Protein AF-A0A0G2DYS6-F1 (afdb_monomer_lite)

Foldseek 3Di:
DVQLLVVLVLCCVPPVVVSVVSVVVVVVCLVPDAAEAEQCLVLQDQVFKDKFFDDDKDFAPLPPCLLVLLLLLLVLLQVLLVVCVVVPDPQKDWAQPQFLRTQIAGNDLVVSLVSLLVSLVVVLVVSRPPDDCPPPDPLLSVLLSCLLAALDDDPVSVVSVCVVPVPHSCVVVSVSSSCVHNVVLVSCLRVVDDEQAQWADDVVVALWIAGAPGRNAGDPDGHDPDLSNRSNRSLVRQLVVFDDLVLLVVLVVVLVVDPCSFVLQQLLVVSFVPQPDNTPVPDDPVPVPCCVPGPCVGSSSRSSSSSSSCSPPHSVPPNIDGPDMDMDGSLVNLPGPDHYHYDRPDDPCVVVHDPSDDDDDDPVCPCVVVVLVVLCVDPVNPDDDDQADPVRHHDALLSVLLVQCPDPPHAQEEQALQQSHRPAFQLRSQVSSCVSRVQAAWEWGAHNVRFIWIAGPVRDIDGCVVDPCLVVCVRYRYYHHNNSLAPDADPHDLPHHYDYDRHPPRDPVSSSSNVCSSVPSPDPDDDDDWDDDPCVVPPDPDDDDPDDCCLPPPVNCVDPVSVVVVVVVVVVVPDDDDDPPPPPPDPDDDGDDDDDDDDDDDPDDDDDDDDDADVQVVVCQQPVDGPPPDDPPPPDDPDPDDDAQFKWKWFQDPVRDIDIDGDDPVNCVVCQVVQQALSTDQRIKMATAHAAADPPPPDDCLQSPPDIGGHDPDDDDPPDPDPGDDLLVSLVSNQSNPHPDDPDPVSVVSNCLQQQFDDDDDFDPPPDFDADPRRHGAPVSCVVRVGVGPHPDRDGCVVVTPDPDDD

Structure (mmCIF, N/CA/C/O backbone):
data_AF-A0A0G2DYS6-F1
#
_entry.id   AF-A0A0G2DYS6-F1
#
loop_
_atom_site.group_PDB
_atom_site.id
_atom_site.type_symbol
_atom_site.label_atom_id
_atom_site.label_alt_id
_atom_site.label_comp_id
_atom_site.label_asym_id
_atom_site.label_entity_id
_atom_site.label_seq_id
_atom_site.pdbx_PDB_ins_code
_atom_site.Cartn_x
_atom_site.Cartn_y
_atom_site.Cartn_z
_atom_site.occupancy
_atom_site.B_iso_or_equiv
_atom_site.auth_seq_id
_atom_site.auth_comp_id
_atom_site.auth_asym_id
_atom_site.auth_atom_id
_atom_site.pdbx_PDB_model_num
ATOM 1 N N . MET A 1 1 ? 25.347 -8.235 6.505 1.00 68.31 1 MET A N 1
ATOM 2 C CA . MET A 1 1 ? 26.280 -7.120 6.808 1.00 68.31 1 MET A CA 1
ATOM 3 C C . MET A 1 1 ? 25.607 -5.948 7.532 1.00 68.31 1 MET A C 1
ATOM 5 O O . MET A 1 1 ? 25.981 -5.668 8.659 1.00 68.31 1 MET A O 1
ATOM 9 N N . MET A 1 2 ? 24.584 -5.293 6.968 1.00 75.88 2 MET A N 1
ATOM 10 C CA . MET A 1 2 ? 23.946 -4.118 7.600 1.00 75.88 2 MET A CA 1
ATOM 11 C C . MET A 1 2 ? 23.399 -4.368 9.024 1.00 75.88 2 MET A C 1
ATOM 13 O O . MET A 1 2 ? 23.606 -3.550 9.916 1.00 75.88 2 MET A O 1
ATOM 17 N N . SER A 1 3 ? 22.775 -5.526 9.276 1.00 76.38 3 SER A N 1
ATOM 18 C CA . SER A 1 3 ? 22.316 -5.916 10.626 1.00 76.38 3 SER A CA 1
ATOM 19 C C . SER A 1 3 ? 23.468 -6.003 11.639 1.00 76.38 3 SER A C 1
ATOM 21 O O . SER A 1 3 ? 23.352 -5.498 12.754 1.00 76.38 3 SER A O 1
ATOM 23 N N . PHE A 1 4 ? 24.615 -6.553 11.222 1.00 78.88 4 PHE A N 1
ATOM 24 C CA . PHE A 1 4 ? 25.814 -6.679 12.055 1.00 78.88 4 PHE A CA 1
ATOM 25 C C . PHE A 1 4 ? 26.341 -5.310 12.515 1.00 78.88 4 PHE A C 1
ATOM 27 O O . PHE A 1 4 ? 26.707 -5.143 13.678 1.00 78.88 4 PHE A O 1
ATOM 34 N N . ARG A 1 5 ? 26.277 -4.294 11.645 1.00 81.00 5 ARG A N 1
ATOM 35 C CA . ARG A 1 5 ? 26.632 -2.908 11.996 1.00 81.00 5 ARG A CA 1
ATOM 36 C C . ARG A 1 5 ? 25.739 -2.326 13.075 1.00 81.00 5 ARG A C 1
ATOM 38 O O . ARG A 1 5 ? 26.222 -1.718 14.032 1.00 81.00 5 ARG A O 1
ATOM 45 N N . LEU A 1 6 ? 24.427 -2.490 12.911 1.00 83.19 6 LEU A N 1
ATOM 46 C CA . LEU A 1 6 ? 23.452 -1.983 13.873 1.00 83.19 6 LEU A CA 1
ATOM 47 C C . LEU A 1 6 ? 23.607 -2.682 15.228 1.00 83.19 6 LEU A C 1
ATOM 49 O O . LEU A 1 6 ? 23.590 -2.008 16.257 1.00 83.19 6 LEU A O 1
ATOM 53 N N . MET A 1 7 ? 23.875 -3.990 15.222 1.00 83.69 7 MET A N 1
ATOM 54 C CA . MET A 1 7 ? 24.213 -4.753 16.424 1.00 83.69 7 MET A CA 1
ATOM 55 C C . MET A 1 7 ? 25.475 -4.206 17.110 1.00 83.69 7 MET A C 1
ATOM 57 O O . MET A 1 7 ? 25.460 -3.976 18.317 1.00 83.69 7 MET A O 1
ATOM 61 N N . GLY A 1 8 ? 26.551 -3.923 16.365 1.00 85.62 8 GLY A N 1
ATOM 62 C CA . GLY A 1 8 ? 27.767 -3.315 16.923 1.00 85.62 8 GLY A CA 1
ATOM 63 C C . GLY A 1 8 ? 27.490 -1.996 17.654 1.00 85.62 8 GLY A C 1
ATOM 64 O O . GLY A 1 8 ? 27.990 -1.779 18.760 1.00 85.62 8 GLY A O 1
ATOM 65 N N . ARG A 1 9 ? 26.615 -1.151 17.092 1.00 85.62 9 ARG A N 1
ATOM 66 C CA . ARG A 1 9 ? 26.176 0.107 17.722 1.00 85.62 9 ARG A CA 1
ATOM 67 C C . ARG A 1 9 ? 25.329 -0.115 18.972 1.00 85.62 9 ARG A C 1
ATOM 69 O O . ARG A 1 9 ? 25.495 0.613 19.947 1.00 85.62 9 ARG A O 1
ATOM 76 N N . GLU A 1 10 ? 24.435 -1.101 18.974 1.00 84.38 10 GLU A N 1
ATOM 77 C CA . GLU A 1 10 ? 23.659 -1.454 20.168 1.00 84.38 10 GLU A CA 1
ATOM 78 C C . GLU A 1 10 ? 24.576 -1.924 21.309 1.00 84.38 10 GLU A C 1
ATOM 80 O O . GLU A 1 10 ? 24.430 -1.482 22.455 1.00 84.38 10 GLU A O 1
ATOM 85 N N . LEU A 1 11 ? 25.563 -2.770 20.994 1.00 85.25 11 LEU A N 1
ATOM 86 C CA . LEU A 1 11 ? 26.497 -3.325 21.972 1.00 85.25 11 LEU A CA 1
ATOM 87 C C . LEU A 1 11 ? 27.320 -2.251 22.692 1.00 85.25 11 LEU A C 1
ATOM 89 O O . LEU A 1 11 ? 27.754 -2.503 23.814 1.00 85.25 11 LEU A O 1
ATOM 93 N N . LEU A 1 12 ? 27.496 -1.049 22.131 1.00 85.75 12 LEU A N 1
ATOM 94 C CA . LEU A 1 12 ? 28.165 0.059 22.831 1.00 85.75 12 LEU A CA 1
ATOM 95 C C . LEU A 1 12 ? 27.493 0.388 24.169 1.00 85.75 12 LEU A C 1
ATOM 97 O O . LEU A 1 12 ? 28.169 0.784 25.117 1.00 85.75 12 LEU A O 1
ATOM 101 N N . ARG A 1 13 ? 26.172 0.192 24.267 1.00 83.31 13 ARG A N 1
ATOM 102 C CA . ARG A 1 13 ? 25.410 0.446 25.496 1.00 83.31 13 ARG A CA 1
ATOM 103 C C . ARG A 1 13 ? 25.530 -0.670 26.527 1.00 83.31 13 ARG A C 1
ATOM 105 O O . ARG A 1 13 ? 25.413 -0.393 27.715 1.00 83.31 13 ARG A O 1
ATOM 112 N N . THR A 1 14 ? 25.688 -1.919 26.091 1.00 84.06 14 THR A N 1
ATOM 113 C CA . THR A 1 14 ? 25.540 -3.099 26.962 1.00 84.06 14 THR A CA 1
ATOM 114 C C . THR A 1 14 ? 26.846 -3.863 27.178 1.00 84.06 14 THR A C 1
ATOM 116 O O . THR A 1 14 ? 27.089 -4.358 28.277 1.00 84.06 14 THR A O 1
ATOM 119 N N . LYS A 1 15 ? 27.698 -3.966 26.151 1.00 89.38 15 LYS A N 1
ATOM 120 C CA . LYS A 1 15 ? 28.950 -4.739 26.124 1.00 89.38 15 LYS A CA 1
ATOM 121 C C . LYS A 1 15 ? 30.032 -3.996 25.313 1.00 89.38 15 LYS A C 1
ATOM 123 O O . LYS A 1 15 ? 30.414 -4.461 24.237 1.00 89.38 15 LYS A O 1
ATOM 128 N N . PRO A 1 16 ? 30.588 -2.880 25.820 1.00 89.75 16 PRO A N 1
ATOM 129 C CA . PRO A 1 16 ? 31.461 -1.995 25.043 1.00 89.75 16 PRO A CA 1
ATOM 130 C C . PRO A 1 16 ? 32.720 -2.686 24.500 1.00 89.75 16 PRO A C 1
ATOM 132 O O . PRO A 1 16 ? 33.129 -2.419 23.378 1.00 89.75 16 PRO A O 1
ATOM 135 N N . GLN A 1 17 ? 33.315 -3.628 25.241 1.00 88.06 17 GLN A N 1
ATOM 136 C CA . GLN A 1 17 ? 34.485 -4.377 24.755 1.00 88.06 17 GLN A CA 1
ATOM 137 C C . GLN A 1 17 ? 34.167 -5.259 23.537 1.00 88.06 17 GLN A C 1
ATOM 139 O O . GLN A 1 17 ? 34.982 -5.368 22.625 1.00 88.06 17 GLN A O 1
ATOM 144 N N . LEU A 1 18 ? 32.988 -5.892 23.514 1.00 87.19 18 LEU A N 1
ATOM 145 C CA . LEU A 1 18 ? 32.541 -6.684 22.366 1.00 87.19 18 LEU A CA 1
ATOM 146 C C . LEU A 1 18 ? 32.125 -5.775 21.206 1.00 87.19 18 LEU A C 1
ATOM 148 O O . LEU A 1 18 ? 32.387 -6.109 20.054 1.00 87.19 18 LEU A O 1
ATOM 152 N N . ALA A 1 19 ? 31.527 -4.621 21.513 1.00 89.56 19 ALA A N 1
ATOM 153 C CA . ALA A 1 19 ? 31.180 -3.606 20.526 1.00 89.56 19 ALA A CA 1
ATOM 154 C C . ALA A 1 19 ? 32.411 -3.167 19.726 1.00 89.56 19 ALA A C 1
ATOM 156 O O . ALA A 1 19 ? 32.375 -3.233 18.503 1.00 89.56 19 ALA A O 1
ATOM 157 N N . TRP A 1 20 ? 33.522 -2.842 20.400 1.00 89.50 20 TRP A N 1
ATOM 158 C CA . TRP A 1 20 ? 34.775 -2.478 19.729 1.00 89.50 20 TRP A CA 1
ATOM 159 C C . TRP A 1 20 ? 35.275 -3.576 18.791 1.00 89.50 20 TRP A C 1
ATOM 161 O O . TRP A 1 20 ? 35.501 -3.300 17.622 1.00 89.50 20 TRP A O 1
ATOM 171 N N . LYS A 1 21 ? 35.314 -4.840 19.238 1.00 88.50 21 LYS A N 1
ATOM 172 C CA . LYS A 1 21 ? 35.693 -5.970 18.365 1.00 88.50 21 LYS A CA 1
ATOM 173 C C . LYS A 1 21 ? 34.770 -6.128 17.151 1.00 88.50 21 LYS A C 1
ATOM 175 O O . LYS A 1 21 ? 35.225 -6.471 16.067 1.00 88.50 21 LYS A O 1
ATOM 180 N N . THR A 1 22 ? 33.472 -5.902 17.345 1.00 86.62 22 THR A N 1
ATOM 181 C CA . THR A 1 22 ? 32.457 -5.979 16.281 1.00 86.62 22 THR A CA 1
ATOM 182 C C . THR A 1 22 ? 32.663 -4.854 15.265 1.00 86.62 22 THR A C 1
ATOM 184 O O . THR A 1 22 ? 32.608 -5.091 14.064 1.00 86.62 22 THR A O 1
ATOM 187 N N . MET A 1 23 ? 32.949 -3.641 15.741 1.00 86.81 23 MET A N 1
ATOM 188 C CA . MET A 1 23 ? 33.232 -2.472 14.906 1.00 86.81 23 MET A CA 1
ATOM 189 C C . MET A 1 23 ? 34.571 -2.597 14.170 1.00 86.81 23 MET A C 1
ATOM 191 O O . MET A 1 23 ? 34.642 -2.233 13.002 1.00 86.81 23 MET A O 1
ATOM 195 N N . ASP A 1 24 ? 35.600 -3.162 14.806 1.00 89.06 24 ASP A N 1
ATOM 196 C CA . ASP A 1 24 ? 36.885 -3.457 14.163 1.00 89.06 24 ASP A CA 1
ATOM 197 C C . ASP A 1 24 ? 36.713 -4.480 13.032 1.00 89.06 24 ASP A C 1
ATOM 199 O O . ASP A 1 24 ? 37.289 -4.316 11.957 1.00 89.06 24 ASP A O 1
ATOM 203 N N . LEU A 1 25 ? 35.885 -5.513 13.241 1.00 86.62 25 LEU A N 1
ATOM 204 C CA . LEU A 1 25 ? 35.564 -6.486 12.198 1.00 86.62 25 LEU A CA 1
ATOM 205 C C . LEU A 1 25 ? 34.774 -5.852 11.045 1.00 86.62 25 LEU A C 1
ATOM 207 O O . LEU A 1 25 ? 35.081 -6.127 9.891 1.00 86.62 25 LEU A O 1
ATOM 211 N N . ASP A 1 26 ? 33.790 -4.996 11.333 1.00 83.38 26 ASP A N 1
ATOM 212 C CA . ASP A 1 26 ? 33.047 -4.258 10.300 1.00 83.38 26 ASP A CA 1
ATOM 213 C C . ASP A 1 26 ? 33.974 -3.344 9.485 1.00 83.38 26 ASP A C 1
ATOM 215 O O . ASP A 1 26 ? 33.937 -3.370 8.258 1.00 83.38 26 ASP A O 1
ATOM 219 N N . ALA A 1 27 ? 34.881 -2.619 10.146 1.00 85.12 27 ALA A N 1
ATOM 220 C CA . ALA A 1 27 ? 35.887 -1.793 9.481 1.00 85.12 27 ALA A CA 1
ATOM 221 C C . ALA A 1 27 ? 36.865 -2.630 8.639 1.00 85.12 27 ALA A C 1
ATOM 223 O O . ALA A 1 27 ? 37.262 -2.213 7.550 1.00 85.12 27 ALA A O 1
ATOM 224 N N . TRP A 1 28 ? 37.247 -3.818 9.116 1.00 85.56 28 TRP A N 1
ATOM 225 C CA . TRP A 1 28 ? 38.083 -4.747 8.359 1.00 85.56 28 TRP A CA 1
ATOM 226 C C . TRP A 1 28 ? 37.359 -5.291 7.125 1.00 85.56 28 TRP A C 1
ATOM 228 O O . TRP A 1 28 ? 37.943 -5.292 6.041 1.00 85.56 28 TRP A O 1
ATOM 238 N N . LEU A 1 29 ? 36.093 -5.701 7.255 1.00 82.31 29 LEU A N 1
ATOM 239 C CA . LEU A 1 29 ? 35.257 -6.115 6.123 1.00 82.31 29 LEU A CA 1
ATOM 240 C C . LEU A 1 29 ? 35.132 -4.974 5.110 1.00 82.31 29 LEU A C 1
ATOM 242 O O . LEU A 1 29 ? 35.345 -5.184 3.921 1.00 82.31 29 LEU A O 1
ATOM 246 N N . ASP A 1 30 ? 34.902 -3.749 5.574 1.00 78.50 30 ASP A N 1
ATOM 247 C CA . ASP A 1 30 ? 34.817 -2.576 4.705 1.00 78.50 30 ASP A CA 1
ATOM 248 C C . ASP A 1 30 ? 36.129 -2.223 4.015 1.00 78.50 30 ASP A C 1
ATOM 250 O O . ASP A 1 30 ? 36.105 -1.654 2.928 1.00 78.50 30 ASP A O 1
ATOM 254 N N . ALA A 1 31 ? 37.271 -2.559 4.611 1.00 81.88 31 ALA A N 1
ATOM 255 C CA . ALA A 1 31 ? 38.578 -2.341 4.007 1.00 81.88 31 ALA A CA 1
ATOM 256 C C . ALA A 1 31 ? 39.003 -3.464 3.044 1.00 81.88 31 ALA A C 1
ATOM 258 O O . ALA A 1 31 ? 39.878 -3.232 2.211 1.00 81.88 31 ALA A O 1
ATOM 259 N N . THR A 1 32 ? 38.434 -4.669 3.167 1.00 82.88 32 THR A N 1
ATOM 260 C CA . THR A 1 32 ? 38.924 -5.877 2.472 1.00 82.88 32 THR A CA 1
ATOM 261 C C . THR A 1 32 ? 37.928 -6.503 1.502 1.00 82.88 32 THR A C 1
ATOM 263 O O . THR A 1 32 ? 38.341 -7.257 0.618 1.00 82.88 32 THR A O 1
ATOM 266 N N . CYS A 1 33 ? 36.638 -6.198 1.628 1.00 81.62 33 CYS A N 1
ATOM 267 C CA . CYS A 1 33 ? 35.583 -6.727 0.774 1.00 81.62 33 CYS A CA 1
ATOM 268 C C . CYS A 1 33 ? 35.141 -5.712 -0.291 1.00 81.62 33 CYS A C 1
ATOM 270 O O . CYS A 1 33 ? 35.277 -4.499 -0.134 1.00 81.62 33 CYS A O 1
ATOM 272 N N . ARG A 1 34 ? 34.578 -6.238 -1.383 1.00 80.88 34 ARG A N 1
ATOM 273 C CA . ARG A 1 34 ? 33.927 -5.483 -2.458 1.00 80.88 34 ARG A CA 1
ATOM 274 C C . ARG A 1 34 ? 32.492 -5.962 -2.582 1.00 80.88 34 ARG A C 1
ATOM 276 O O . ARG A 1 34 ? 32.268 -7.161 -2.716 1.00 80.88 34 ARG A O 1
ATOM 283 N N . ASP A 1 35 ? 31.555 -5.024 -2.576 1.00 82.12 35 ASP A N 1
ATOM 284 C CA . ASP A 1 35 ? 30.142 -5.313 -2.791 1.00 82.12 35 ASP A CA 1
ATOM 285 C C . ASP A 1 35 ? 29.865 -5.414 -4.305 1.00 82.12 35 ASP A C 1
ATOM 287 O O . ASP A 1 35 ? 30.231 -4.517 -5.075 1.00 82.12 35 ASP A O 1
ATOM 291 N N . ILE A 1 36 ? 29.248 -6.518 -4.737 1.00 83.81 36 ILE A N 1
ATOM 292 C CA . ILE A 1 36 ? 28.799 -6.751 -6.117 1.00 83.81 36 ILE A CA 1
ATOM 293 C C . ILE A 1 36 ? 27.277 -6.865 -6.083 1.00 83.81 36 ILE A C 1
ATOM 295 O O . ILE A 1 36 ? 26.743 -7.712 -5.373 1.00 83.81 36 ILE A O 1
ATOM 299 N N . LEU A 1 37 ? 26.594 -5.988 -6.814 1.00 80.69 37 LEU A N 1
ATOM 300 C CA . LEU A 1 37 ? 25.140 -5.859 -6.813 1.00 80.69 37 LEU A CA 1
ATOM 301 C C . LEU A 1 37 ? 24.620 -6.127 -8.224 1.00 80.69 37 LEU A C 1
ATOM 303 O O . LEU A 1 37 ? 24.883 -5.342 -9.131 1.00 80.69 37 LEU A O 1
ATOM 307 N N . ASP A 1 38 ? 23.881 -7.210 -8.416 1.00 75.88 38 ASP A N 1
ATOM 308 C CA . ASP A 1 38 ? 23.082 -7.381 -9.630 1.00 75.88 38 ASP A CA 1
ATOM 309 C C . ASP A 1 38 ? 21.725 -6.678 -9.467 1.00 75.88 38 ASP A C 1
ATOM 311 O O . ASP A 1 38 ? 21.256 -6.511 -8.344 1.00 75.88 38 ASP A O 1
ATOM 315 N N . GLU A 1 39 ? 21.123 -6.195 -10.553 1.00 74.50 39 GLU A N 1
ATOM 316 C CA . GLU A 1 39 ? 19.895 -5.371 -10.526 1.00 74.50 39 GLU A CA 1
ATOM 317 C C . GLU A 1 39 ? 19.957 -4.234 -9.482 1.00 74.50 39 GLU A C 1
ATOM 319 O O . GLU A 1 39 ? 19.045 -3.985 -8.686 1.00 74.50 39 GLU A O 1
ATOM 324 N N . SER A 1 40 ? 21.097 -3.544 -9.462 1.00 78.81 40 SER A N 1
ATOM 325 C CA . SER A 1 40 ? 21.440 -2.498 -8.493 1.00 78.81 40 SER A CA 1
ATOM 326 C C . SER A 1 40 ? 20.429 -1.348 -8.432 1.00 78.81 40 SER A C 1
ATOM 328 O O . SER A 1 40 ? 20.280 -0.729 -7.382 1.00 78.81 40 SER A O 1
ATOM 330 N N . ASP A 1 41 ? 19.688 -1.087 -9.507 1.00 70.81 41 ASP A N 1
ATOM 331 C CA . ASP A 1 41 ? 18.587 -0.123 -9.547 1.00 70.81 41 ASP A CA 1
ATOM 332 C C . ASP A 1 41 ? 17.348 -0.568 -8.759 1.00 70.81 41 ASP A C 1
ATOM 334 O O . ASP A 1 41 ? 16.587 0.279 -8.289 1.00 70.81 41 ASP A O 1
ATOM 338 N N . ALA A 1 42 ? 17.148 -1.876 -8.598 1.00 70.69 42 ALA A N 1
ATOM 339 C CA . ALA A 1 42 ? 16.127 -2.442 -7.732 1.00 70.69 42 ALA A CA 1
ATOM 340 C C . ALA A 1 42 ? 16.636 -2.585 -6.292 1.00 70.69 42 ALA A C 1
ATOM 342 O O . ALA A 1 42 ? 15.947 -2.153 -5.371 1.00 70.69 42 ALA A O 1
ATOM 343 N N . ILE A 1 43 ? 17.835 -3.140 -6.079 1.00 75.69 43 ILE A N 1
ATOM 344 C CA . ILE A 1 43 ? 18.390 -3.365 -4.729 1.00 75.69 43 ILE A CA 1
ATOM 345 C C . ILE A 1 43 ? 18.567 -2.045 -3.974 1.00 75.69 43 ILE A C 1
ATOM 347 O O . ILE A 1 43 ? 18.258 -1.956 -2.786 1.00 75.69 43 ILE A O 1
ATOM 351 N N . LEU A 1 44 ? 19.032 -1.003 -4.663 1.00 76.25 44 LEU A N 1
ATOM 352 C CA . LEU A 1 44 ? 19.264 0.315 -4.078 1.00 76.25 44 LEU A CA 1
ATOM 353 C C . LEU A 1 44 ? 18.023 1.212 -4.139 1.00 76.25 44 LEU A C 1
ATOM 355 O O . LEU A 1 44 ? 18.142 2.434 -4.057 1.00 76.25 44 LEU A O 1
ATOM 359 N N . ASP A 1 45 ? 16.825 0.639 -4.258 1.00 72.38 45 ASP A N 1
ATOM 360 C CA . ASP A 1 45 ? 15.596 1.411 -4.124 1.00 72.38 45 ASP A CA 1
ATOM 361 C C . ASP A 1 45 ? 15.533 2.030 -2.709 1.00 72.38 45 ASP A C 1
ATOM 363 O O . ASP A 1 45 ? 15.638 1.316 -1.704 1.00 72.38 45 ASP A O 1
ATOM 367 N N . PRO A 1 46 ? 15.344 3.358 -2.588 1.00 66.56 46 PRO A N 1
ATOM 368 C CA . PRO A 1 46 ? 15.377 4.058 -1.302 1.00 66.56 46 PRO A CA 1
ATOM 369 C C . PRO A 1 46 ? 14.259 3.633 -0.338 1.00 66.56 46 PRO A C 1
ATOM 371 O O . PRO A 1 46 ? 14.284 3.997 0.837 1.00 66.56 46 PRO A O 1
ATOM 374 N N . ARG A 1 47 ? 13.260 2.873 -0.804 1.00 64.25 47 ARG A N 1
ATOM 375 C CA . ARG A 1 47 ? 12.196 2.320 0.044 1.00 64.25 47 ARG A CA 1
ATOM 376 C C . ARG A 1 47 ? 12.673 1.148 0.897 1.00 64.25 47 ARG A C 1
ATOM 378 O O . ARG A 1 47 ? 11.985 0.803 1.859 1.00 64.25 47 ARG A O 1
ATOM 385 N N . PHE A 1 48 ? 13.801 0.522 0.557 1.00 70.75 48 PHE A N 1
ATOM 386 C CA . PHE A 1 48 ? 14.360 -0.565 1.348 1.00 70.75 48 PHE A CA 1
ATOM 387 C C . PHE A 1 48 ? 15.132 -0.025 2.549 1.00 70.75 48 PHE A C 1
ATOM 389 O O . PHE A 1 48 ? 16.185 0.608 2.437 1.00 70.75 48 PHE A O 1
ATOM 396 N N . GLN A 1 49 ? 14.587 -0.320 3.725 1.00 72.31 49 GLN A N 1
ATOM 397 C CA . GLN A 1 49 ? 15.160 0.030 5.011 1.00 72.31 49 GLN A CA 1
ATOM 398 C C . GLN A 1 49 ? 15.239 -1.224 5.873 1.00 72.31 49 GLN A C 1
ATOM 400 O O . GLN A 1 49 ? 14.257 -1.950 6.030 1.00 72.31 49 GLN A O 1
ATOM 405 N N . LEU A 1 50 ? 16.400 -1.448 6.478 1.00 78.31 50 LEU A N 1
ATOM 406 C CA . LEU A 1 50 ? 16.551 -2.417 7.548 1.00 78.31 50 LEU A CA 1
ATOM 407 C C . LEU A 1 50 ? 16.295 -1.707 8.876 1.00 78.31 50 LEU A C 1
ATOM 409 O O . LEU A 1 50 ? 16.980 -0.743 9.223 1.00 78.31 50 LEU A O 1
ATOM 413 N N . VAL A 1 51 ? 15.313 -2.203 9.622 1.00 76.00 51 VAL A N 1
ATOM 414 C CA . VAL A 1 51 ? 14.949 -1.701 10.948 1.00 76.00 51 VAL A CA 1
ATOM 415 C C . VAL A 1 51 ? 15.385 -2.723 11.990 1.00 76.00 51 VAL A C 1
ATOM 417 O O . VAL A 1 51 ? 14.969 -3.875 11.952 1.00 76.00 51 VAL A O 1
ATOM 420 N N . TYR A 1 52 ? 16.217 -2.291 12.930 1.00 77.50 52 TYR A N 1
ATOM 421 C CA . TYR A 1 52 ? 16.724 -3.100 14.031 1.00 77.50 52 TYR A CA 1
ATOM 422 C C . TYR A 1 52 ? 16.114 -2.605 15.345 1.00 77.50 52 TYR A C 1
ATOM 424 O O . TYR A 1 52 ? 16.368 -1.483 15.788 1.00 77.50 52 TYR A O 1
ATOM 432 N N . SER A 1 53 ? 15.261 -3.421 15.954 1.00 81.38 53 SER A N 1
ATOM 433 C CA . SER A 1 53 ? 14.572 -3.109 17.207 1.00 81.38 53 SER A CA 1
ATOM 434 C C . SER A 1 53 ? 15.503 -3.193 18.417 1.00 81.38 53 SER A C 1
ATOM 436 O O . SER A 1 53 ? 16.250 -4.156 18.548 1.00 81.38 53 SER A O 1
ATOM 438 N N . ILE A 1 54 ? 15.410 -2.222 19.331 1.00 78.44 54 ILE A N 1
ATOM 439 C CA . ILE A 1 54 ? 16.177 -2.187 20.584 1.00 78.44 54 ILE A CA 1
ATOM 440 C C . ILE A 1 54 ? 15.239 -2.299 21.784 1.00 78.44 54 ILE A C 1
ATOM 442 O O . ILE A 1 54 ? 14.260 -1.557 21.891 1.00 78.44 54 ILE A O 1
ATOM 446 N N . GLY A 1 55 ? 15.628 -3.137 22.746 1.00 80.69 55 GLY A N 1
ATOM 447 C CA . GLY A 1 55 ? 14.950 -3.312 24.029 1.00 80.69 55 GLY A CA 1
ATOM 448 C C . GLY A 1 55 ? 13.869 -4.391 24.006 1.00 80.69 55 GLY A C 1
ATOM 449 O O . GLY A 1 55 ? 13.711 -5.121 23.032 1.00 80.69 55 GLY A O 1
ATOM 450 N N . ASN A 1 56 ? 13.124 -4.494 25.106 1.00 83.75 56 ASN A N 1
ATOM 451 C CA . ASN A 1 56 ? 12.060 -5.485 25.227 1.00 83.75 56 ASN A CA 1
ATOM 452 C C . ASN A 1 56 ? 10.796 -5.025 24.503 1.00 83.75 56 ASN A C 1
ATOM 454 O O . ASN A 1 56 ? 10.430 -3.847 24.544 1.00 83.75 56 ASN A O 1
ATOM 458 N N . GLN A 1 57 ? 10.112 -5.988 23.896 1.00 85.31 57 GLN A N 1
ATOM 459 C CA . GLN A 1 57 ? 8.813 -5.785 23.282 1.00 85.31 57 GLN A CA 1
ATOM 460 C C . GLN A 1 57 ? 7.799 -5.327 24.344 1.00 85.31 57 GLN A C 1
ATOM 462 O O . GLN A 1 57 ? 7.674 -5.929 25.412 1.00 85.31 57 GLN A O 1
ATOM 467 N N . ARG A 1 58 ? 7.075 -4.247 24.054 1.00 88.06 58 ARG A N 1
ATOM 468 C CA . ARG A 1 58 ? 5.989 -3.712 24.882 1.00 88.06 58 ARG A CA 1
ATOM 469 C C . ARG A 1 58 ? 4.711 -3.629 24.065 1.00 88.06 58 ARG A C 1
ATOM 471 O O . ARG A 1 58 ? 4.740 -3.729 22.841 1.00 88.06 58 ARG A O 1
ATOM 478 N N . ILE A 1 59 ? 3.578 -3.475 24.735 1.00 87.50 59 ILE A N 1
ATOM 479 C CA . ILE A 1 59 ? 2.320 -3.290 24.016 1.00 87.50 59 ILE A CA 1
ATOM 480 C C . ILE A 1 59 ? 2.282 -1.881 23.415 1.00 87.50 59 ILE A C 1
ATOM 482 O O . ILE A 1 59 ? 2.838 -0.950 24.000 1.00 87.50 59 ILE A O 1
ATOM 486 N N . MET A 1 60 ? 1.665 -1.750 22.243 1.00 89.00 60 MET A N 1
ATOM 487 C CA . MET A 1 60 ? 1.584 -0.495 21.503 1.00 89.00 60 MET A CA 1
ATOM 488 C C . MET A 1 60 ? 0.916 0.617 22.322 1.00 89.00 60 MET A C 1
ATOM 490 O O . MET A 1 60 ? -0.103 0.387 22.981 1.00 89.00 60 MET A O 1
ATOM 494 N N . ASP A 1 61 ? 1.476 1.830 22.279 1.00 88.75 61 ASP A N 1
ATOM 495 C CA . ASP A 1 61 ? 0.879 2.972 22.980 1.00 88.75 61 ASP A CA 1
ATOM 496 C C . ASP A 1 61 ? -0.520 3.291 22.433 1.00 88.75 61 ASP A C 1
ATOM 498 O O . ASP A 1 61 ? -0.767 3.170 21.233 1.00 88.75 61 ASP A O 1
ATOM 502 N N . GLY A 1 62 ? -1.426 3.719 23.316 1.00 87.94 62 GLY A N 1
ATOM 503 C CA . GLY A 1 62 ? -2.802 4.087 22.967 1.00 87.94 62 GLY A CA 1
ATOM 504 C C . GLY A 1 62 ? -3.780 2.913 22.855 1.00 87.94 62 GLY A C 1
ATOM 505 O O . GLY A 1 62 ? -4.903 3.110 22.402 1.00 87.94 62 GLY A O 1
ATOM 506 N N . GLN A 1 63 ? -3.393 1.698 23.247 1.00 89.12 63 GLN A N 1
ATOM 507 C CA . GLN A 1 63 ? -4.327 0.571 23.320 1.00 89.12 63 GLN A CA 1
ATOM 508 C C . GLN A 1 63 ? -5.423 0.753 24.398 1.00 89.12 63 GLN A C 1
ATOM 510 O O . GLN A 1 63 ? -5.146 1.344 25.445 1.00 89.12 63 GLN A O 1
ATOM 515 N N . PRO A 1 64 ? -6.633 0.193 24.201 1.00 92.62 64 PRO A N 1
ATOM 516 C CA . PRO A 1 64 ? -7.118 -0.443 22.970 1.00 92.62 64 PRO A CA 1
ATOM 517 C C . PRO A 1 64 ? -7.641 0.566 21.934 1.00 92.62 64 PRO A C 1
ATOM 519 O O . PRO A 1 64 ? -7.899 0.196 20.787 1.00 92.62 64 PRO A O 1
ATOM 522 N N . ASP A 1 65 ? -7.778 1.840 22.313 1.00 94.12 65 ASP A N 1
ATOM 523 C CA . ASP A 1 65 ? -8.386 2.882 21.481 1.00 94.12 65 ASP A CA 1
ATOM 524 C C . ASP A 1 65 ? -7.719 3.007 20.110 1.00 94.12 65 ASP A C 1
ATOM 526 O O . ASP A 1 65 ? -8.394 3.278 19.121 1.00 94.12 65 ASP A O 1
ATOM 530 N N . ARG A 1 66 ? -6.417 2.732 20.006 1.00 94.31 66 ARG A N 1
ATOM 531 C CA . ARG A 1 66 ? -5.678 2.833 18.747 1.00 94.31 66 ARG A CA 1
ATOM 532 C C . ARG A 1 66 ? -6.281 2.020 17.605 1.00 94.31 66 ARG A C 1
ATOM 534 O O . ARG A 1 66 ? -6.490 2.555 16.516 1.00 94.31 66 ARG A O 1
ATOM 541 N N . TRP A 1 67 ? -6.600 0.749 17.831 1.00 96.00 67 TRP A N 1
ATOM 542 C CA . TRP A 1 67 ? -7.236 -0.076 16.800 1.00 96.00 67 TRP A CA 1
ATOM 543 C C . TRP A 1 67 ? -8.750 0.119 16.753 1.00 96.00 67 TRP A C 1
ATOM 545 O O . TRP A 1 67 ? -9.304 0.179 15.657 1.00 96.00 67 TRP A O 1
ATOM 555 N N . VAL A 1 68 ? -9.413 0.310 17.896 1.00 96.38 68 VAL A N 1
ATOM 556 C CA . VAL A 1 68 ? -10.873 0.507 17.946 1.00 96.38 68 VAL A CA 1
ATOM 557 C C . VAL A 1 68 ? -11.293 1.780 17.202 1.00 96.38 68 VAL A C 1
ATOM 559 O O . VAL A 1 68 ? -12.227 1.767 16.399 1.00 96.38 68 VAL A O 1
ATOM 562 N N . ILE A 1 69 ? -10.590 2.893 17.410 1.00 96.38 69 ILE A N 1
ATOM 563 C CA . ILE A 1 69 ? -10.866 4.162 16.723 1.00 96.38 69 ILE A CA 1
ATOM 564 C C . ILE A 1 69 ? -10.534 4.052 15.236 1.00 96.38 69 ILE A C 1
ATOM 566 O O . ILE A 1 69 ? -11.299 4.543 14.409 1.00 96.38 69 ILE A O 1
ATOM 570 N N . THR A 1 70 ? -9.462 3.341 14.877 1.00 97.75 70 THR A N 1
ATOM 571 C CA . THR A 1 70 ? -9.131 3.062 13.472 1.00 97.75 70 THR A CA 1
ATOM 572 C C . THR A 1 70 ? -10.251 2.281 12.772 1.00 97.75 70 THR A C 1
ATOM 574 O O . THR A 1 70 ? -10.689 2.672 11.690 1.00 97.75 70 THR A O 1
ATOM 577 N N . GLN A 1 71 ? -10.782 1.225 13.396 1.00 98.06 71 GLN A N 1
ATOM 578 C CA . GLN A 1 71 ? -11.908 0.436 12.872 1.00 98.06 71 GLN A CA 1
ATOM 579 C C . GLN A 1 71 ? -13.180 1.280 12.685 1.00 98.06 71 GLN A C 1
ATOM 581 O O . GLN A 1 71 ? -13.897 1.113 11.690 1.00 98.06 71 GLN A O 1
ATOM 586 N N . ARG A 1 72 ? -13.456 2.208 13.613 1.00 96.88 72 ARG A N 1
ATOM 587 C CA . ARG A 1 72 ? -14.593 3.143 13.538 1.00 96.88 72 ARG A CA 1
ATOM 588 C C . ARG A 1 72 ? -14.409 4.196 12.445 1.00 96.88 72 ARG A C 1
ATOM 590 O O . ARG A 1 72 ? -15.352 4.474 11.708 1.00 96.88 72 ARG A O 1
ATOM 597 N N . LEU A 1 73 ? -13.203 4.744 12.296 1.00 97.38 73 LEU A N 1
ATOM 598 C CA . LEU A 1 73 ? -12.870 5.670 11.211 1.00 97.38 73 LEU A CA 1
ATOM 599 C C . LEU A 1 73 ? -12.994 5.001 9.841 1.00 97.38 73 LEU A C 1
ATOM 601 O O . LEU A 1 73 ? -13.541 5.610 8.927 1.00 97.38 73 LEU A O 1
ATOM 605 N N . LEU A 1 74 ? -12.572 3.740 9.705 1.00 98.31 74 LEU A N 1
ATOM 606 C CA . LEU A 1 74 ? -12.769 2.966 8.476 1.00 98.31 74 LEU A CA 1
ATOM 607 C C . LEU A 1 74 ? -14.257 2.778 8.151 1.00 98.31 74 LEU A C 1
ATOM 609 O O . LEU A 1 74 ? -14.650 2.958 7.001 1.00 98.31 74 LEU A O 1
ATOM 613 N N . ALA A 1 75 ? -15.094 2.470 9.149 1.00 97.06 75 ALA A N 1
ATOM 614 C CA . ALA A 1 75 ? -16.544 2.371 8.960 1.00 97.06 75 ALA A CA 1
ATOM 615 C C . ALA A 1 75 ? -17.149 3.698 8.468 1.00 97.06 75 ALA A C 1
ATOM 617 O O . ALA A 1 75 ? -17.941 3.721 7.524 1.00 97.06 75 ALA A O 1
ATOM 618 N N . LEU A 1 76 ? -16.738 4.812 9.082 1.00 96.94 76 LEU A N 1
ATOM 619 C CA . LEU A 1 76 ? -17.197 6.147 8.712 1.00 96.94 76 LEU A CA 1
ATOM 620 C C . LEU A 1 76 ? -16.747 6.524 7.295 1.00 96.94 76 LEU A C 1
ATOM 622 O O . LEU A 1 76 ? -17.559 6.988 6.499 1.00 96.94 76 LEU A O 1
ATOM 626 N N . PHE A 1 77 ? -15.487 6.248 6.956 1.00 97.81 77 PHE A N 1
ATOM 627 C CA . PHE A 1 77 ? -14.938 6.465 5.620 1.00 97.81 77 PHE A CA 1
ATOM 628 C C . PHE A 1 77 ? -15.710 5.676 4.555 1.00 97.81 77 PHE A C 1
ATOM 630 O O . PHE A 1 77 ? -16.101 6.242 3.537 1.00 97.81 77 PHE A O 1
ATOM 637 N N . ALA A 1 78 ? -15.986 4.389 4.795 1.00 97.56 78 ALA A N 1
ATOM 638 C CA . ALA A 1 78 ? -16.746 3.552 3.868 1.00 97.56 78 ALA A CA 1
ATOM 639 C C . ALA A 1 78 ? -18.187 4.051 3.663 1.00 97.56 78 ALA A C 1
ATOM 641 O O . ALA A 1 78 ? -18.684 4.053 2.537 1.00 97.56 78 ALA A O 1
ATOM 642 N N . SER A 1 79 ? -18.838 4.529 4.729 1.00 96.88 79 SER A N 1
ATOM 643 C CA . SER A 1 79 ? -20.177 5.129 4.656 1.00 96.88 79 SER A CA 1
ATOM 644 C C . SER A 1 79 ? -20.194 6.401 3.803 1.00 96.88 79 SER A C 1
ATOM 646 O O . SER A 1 79 ? -21.053 6.554 2.932 1.00 96.88 79 SER A O 1
ATOM 648 N N . GLU A 1 80 ? -19.218 7.296 3.990 1.00 97.69 80 GLU A N 1
ATOM 649 C CA . GLU A 1 80 ? -19.097 8.513 3.178 1.00 97.69 80 GLU A CA 1
ATOM 650 C C . GLU A 1 80 ? -18.727 8.206 1.720 1.00 97.69 80 GLU A C 1
ATOM 652 O O . GLU A 1 80 ? -19.266 8.840 0.812 1.00 97.69 80 GLU A O 1
ATOM 657 N N . ALA A 1 81 ? -17.879 7.201 1.476 1.00 97.44 81 ALA A N 1
ATOM 658 C CA . ALA A 1 81 ? -17.536 6.740 0.130 1.00 97.44 81 ALA A CA 1
ATOM 659 C C . ALA A 1 81 ? -18.769 6.210 -0.611 1.00 97.44 81 ALA A C 1
ATOM 661 O O . ALA A 1 81 ? -19.028 6.595 -1.754 1.00 97.44 81 ALA A O 1
ATOM 662 N N . TYR A 1 82 ? -19.566 5.368 0.054 1.00 96.88 82 TYR A N 1
ATOM 663 C CA . TYR A 1 82 ? -20.812 4.859 -0.510 1.00 96.88 82 TYR A CA 1
ATOM 664 C C . TYR A 1 82 ? -21.802 5.993 -0.790 1.00 96.88 82 TYR A C 1
ATOM 666 O O . TYR A 1 82 ? -22.371 6.048 -1.881 1.00 96.88 82 TYR A O 1
ATOM 674 N N . ARG A 1 83 ? -21.950 6.945 0.143 1.00 97.00 83 ARG A N 1
ATOM 675 C CA . ARG A 1 83 ? -22.820 8.112 -0.047 1.00 97.00 83 ARG A CA 1
ATOM 676 C C . ARG A 1 83 ? -22.401 8.931 -1.267 1.00 97.00 83 ARG A C 1
ATOM 678 O O . ARG A 1 83 ? -23.247 9.248 -2.100 1.00 97.00 83 ARG A O 1
ATOM 685 N N . LEU A 1 84 ? -21.106 9.204 -1.416 1.00 95.31 84 LEU A N 1
ATOM 686 C CA . LEU A 1 84 ? -20.571 9.957 -2.548 1.00 95.31 84 LEU A CA 1
ATOM 687 C C . LEU A 1 84 ? -20.829 9.256 -3.894 1.00 95.31 84 LEU A C 1
ATOM 689 O O . LEU A 1 84 ? -21.191 9.915 -4.870 1.00 95.31 84 LEU A O 1
ATOM 693 N N . GLN A 1 85 ? -20.713 7.924 -3.947 1.00 94.19 85 GLN A N 1
ATOM 694 C CA . GLN A 1 85 ? -21.102 7.151 -5.131 1.00 94.19 85 GLN A CA 1
ATOM 695 C C . GLN A 1 85 ? -22.611 7.273 -5.410 1.00 94.19 85 GLN A C 1
ATOM 697 O O . GLN A 1 85 ? -23.008 7.499 -6.552 1.00 94.19 85 GLN A O 1
ATOM 702 N N . THR A 1 86 ? -23.467 7.156 -4.388 1.00 94.56 86 THR A N 1
ATOM 703 C CA . THR A 1 86 ? -24.931 7.267 -4.562 1.00 94.56 86 THR A CA 1
ATOM 704 C C . THR A 1 86 ? -25.399 8.673 -4.946 1.00 94.56 86 THR A C 1
ATOM 706 O O . THR A 1 86 ? -26.438 8.814 -5.583 1.00 94.56 86 THR A O 1
ATOM 709 N N . GLU A 1 87 ? -24.614 9.704 -4.627 1.00 94.94 87 GLU A N 1
ATOM 710 C CA . GLU A 1 87 ? -24.810 11.087 -5.087 1.00 94.94 87 GLU A CA 1
ATOM 711 C C . GLU A 1 87 ? -24.418 11.286 -6.569 1.00 94.94 87 GLU A C 1
ATOM 713 O O . GLU A 1 87 ? -24.611 12.369 -7.117 1.00 94.94 87 GLU A O 1
ATOM 718 N N . GLY A 1 88 ? -23.904 10.246 -7.239 1.00 88.50 88 GLY A N 1
ATOM 719 C CA . GLY A 1 88 ? -23.620 10.240 -8.676 1.00 88.50 88 GLY A CA 1
ATOM 720 C C . GLY A 1 88 ? -22.173 10.558 -9.055 1.00 88.50 88 GLY A C 1
ATOM 721 O O . GLY A 1 88 ? -21.903 10.802 -10.234 1.00 88.50 88 GLY A O 1
ATOM 722 N N . SER A 1 89 ? -21.237 10.556 -8.098 1.00 88.06 89 SER A N 1
ATOM 723 C CA . SER A 1 89 ? -19.814 10.718 -8.413 1.00 88.06 89 SER A CA 1
ATOM 724 C C . SER A 1 89 ? -19.318 9.583 -9.315 1.00 88.06 89 SER A C 1
ATOM 726 O O . SER A 1 89 ? -19.580 8.409 -9.058 1.00 88.06 89 SER A O 1
ATOM 728 N N . ARG A 1 90 ? -18.575 9.942 -10.369 1.00 85.62 90 ARG A N 1
ATOM 729 C CA . ARG A 1 90 ? -17.888 9.001 -11.275 1.00 85.62 90 ARG A CA 1
ATOM 730 C C . ARG A 1 90 ? -16.407 8.834 -10.941 1.00 85.62 90 ARG A C 1
ATOM 732 O O . ARG A 1 90 ? -15.689 8.172 -11.678 1.00 85.62 90 ARG A O 1
ATOM 739 N N . ASP A 1 91 ? -15.956 9.455 -9.856 1.00 86.19 91 ASP A N 1
ATOM 740 C CA . ASP A 1 91 ? -14.551 9.491 -9.451 1.00 86.19 91 ASP A CA 1
ATOM 741 C C . ASP A 1 91 ? -14.192 8.378 -8.456 1.00 86.19 91 ASP A C 1
ATOM 743 O O . ASP A 1 91 ? -13.023 8.210 -8.098 1.00 86.19 91 ASP A O 1
ATOM 747 N N . ILE A 1 92 ? -15.188 7.612 -8.009 1.00 89.44 92 ILE A N 1
ATOM 748 C CA . ILE A 1 92 ? -15.061 6.554 -7.012 1.00 89.44 92 ILE A CA 1
ATOM 749 C C . ILE A 1 92 ? -15.997 5.388 -7.336 1.00 89.44 92 ILE A C 1
ATOM 751 O O . ILE A 1 92 ? -17.137 5.592 -7.747 1.00 89.44 92 ILE A O 1
ATOM 755 N N . GLU A 1 93 ? -15.518 4.169 -7.107 1.00 89.75 93 GLU A N 1
ATOM 756 C CA . GLU A 1 93 ? -16.316 2.947 -7.151 1.00 89.75 93 GLU A CA 1
ATOM 757 C C . GLU A 1 93 ? -16.296 2.260 -5.781 1.00 89.75 93 GLU A C 1
ATOM 759 O O . GLU A 1 93 ? -15.240 2.064 -5.179 1.00 89.75 93 GLU A O 1
ATOM 764 N N . VAL A 1 94 ? -17.471 1.879 -5.288 1.00 93.06 94 VAL A N 1
ATOM 765 C CA . VAL A 1 94 ? -17.689 1.195 -4.010 1.00 93.06 94 VAL A CA 1
ATOM 766 C C . VAL A 1 94 ? -18.465 -0.085 -4.285 1.00 93.06 94 VAL A C 1
ATOM 768 O O . VAL A 1 94 ? -19.624 -0.034 -4.710 1.00 93.06 94 VAL A O 1
ATOM 771 N N . ASP A 1 95 ? -17.823 -1.225 -4.035 1.00 89.00 95 ASP A N 1
ATOM 772 C CA . ASP A 1 95 ? -18.360 -2.554 -4.323 1.00 89.00 95 ASP A CA 1
ATOM 773 C C . ASP A 1 95 ? -18.274 -3.469 -3.093 1.00 89.00 95 ASP A C 1
ATOM 775 O O . ASP A 1 95 ? -17.194 -3.749 -2.573 1.00 89.00 95 ASP A O 1
ATOM 779 N N . PHE A 1 96 ? -19.427 -3.946 -2.623 1.00 88.56 96 PHE A N 1
ATOM 780 C CA . PHE A 1 96 ? -19.524 -4.796 -1.434 1.00 88.56 96 PHE A CA 1
ATOM 781 C C . PHE A 1 96 ? -19.200 -6.260 -1.724 1.00 88.56 96 PHE A C 1
ATOM 783 O O . PHE A 1 96 ? -18.659 -6.946 -0.860 1.00 88.56 96 PHE A O 1
ATOM 790 N N . ARG A 1 97 ? -19.515 -6.771 -2.923 1.00 81.25 97 ARG A N 1
ATOM 791 C CA . ARG A 1 97 ? -19.275 -8.179 -3.307 1.00 81.25 97 ARG A CA 1
ATOM 792 C C . ARG A 1 97 ? -19.678 -9.203 -2.231 1.00 81.25 97 ARG A C 1
ATOM 794 O O . ARG A 1 97 ? -18.916 -10.123 -1.939 1.00 81.25 97 ARG A O 1
ATOM 801 N N . GLY A 1 98 ? -20.836 -8.999 -1.599 1.00 81.31 98 GLY A N 1
ATOM 802 C CA . GLY A 1 98 ? -21.348 -9.866 -0.529 1.00 81.31 98 GLY A CA 1
ATOM 803 C C . GLY A 1 98 ? -20.657 -9.728 0.836 1.00 81.31 98 GLY A C 1
ATOM 804 O O . GLY A 1 98 ? -20.887 -10.565 1.701 1.00 81.31 98 GLY A O 1
ATOM 805 N N . ARG A 1 99 ? -19.821 -8.705 1.043 1.00 89.88 99 ARG A N 1
ATOM 806 C CA . ARG A 1 99 ? -19.189 -8.362 2.331 1.00 89.88 99 ARG A CA 1
ATOM 807 C C . ARG A 1 99 ? -19.915 -7.192 2.990 1.00 89.88 99 ARG A C 1
ATOM 809 O O . ARG A 1 99 ? -20.556 -6.422 2.277 1.00 89.88 99 ARG A O 1
ATOM 816 N N . SER A 1 100 ? -19.770 -6.998 4.305 1.00 94.25 100 SER A N 1
ATOM 817 C CA . SER A 1 100 ? -20.322 -5.797 4.959 1.00 94.25 100 SER A CA 1
ATOM 818 C C . SER A 1 100 ? -19.421 -4.560 4.820 1.00 94.25 100 SER A C 1
ATOM 820 O O . SER A 1 100 ? -19.918 -3.437 4.797 1.00 94.25 100 SER A O 1
ATOM 822 N N . PHE A 1 101 ? -18.106 -4.740 4.637 1.00 96.19 101 PHE A N 1
ATOM 823 C CA . PHE A 1 101 ? -17.179 -3.655 4.295 1.00 96.19 101 PHE A CA 1
ATOM 824 C C . PHE A 1 101 ? -16.838 -3.674 2.792 1.00 96.19 101 PHE A C 1
ATOM 826 O O . PHE A 1 101 ? -16.417 -4.719 2.282 1.00 96.19 101 PHE A O 1
ATOM 833 N N . PRO A 1 102 ? -16.986 -2.551 2.065 1.00 95.06 102 PRO A N 1
ATOM 834 C CA . PRO A 1 102 ? -16.800 -2.530 0.622 1.00 95.06 102 PRO A CA 1
ATOM 835 C C . PRO A 1 102 ? -15.332 -2.410 0.207 1.00 95.06 102 PRO A C 1
ATOM 837 O O . PRO A 1 102 ? -14.505 -1.816 0.898 1.00 95.06 102 PRO A O 1
ATOM 840 N N . MET A 1 103 ? -15.025 -2.897 -0.993 1.00 90.75 103 MET A N 1
ATOM 841 C CA . MET A 1 103 ? -13.819 -2.502 -1.713 1.00 90.75 103 MET A CA 1
ATOM 842 C C . MET A 1 103 ? -14.041 -1.122 -2.335 1.00 90.75 103 MET A C 1
ATOM 844 O O . MET A 1 103 ? -15.005 -0.913 -3.072 1.00 90.75 103 MET A O 1
ATOM 848 N N . ILE A 1 104 ? -13.140 -0.187 -2.035 1.00 92.62 104 ILE A N 1
ATOM 849 C CA . ILE A 1 104 ? -13.203 1.198 -2.510 1.00 92.62 104 ILE A CA 1
ATOM 850 C C . ILE A 1 104 ? -12.102 1.412 -3.550 1.00 92.62 104 ILE A C 1
ATOM 852 O O . ILE A 1 104 ? -10.919 1.253 -3.250 1.00 92.62 104 ILE A O 1
ATOM 856 N N . THR A 1 105 ? -12.484 1.787 -4.769 1.00 87.94 105 THR A N 1
ATOM 857 C CA . THR A 1 105 ? -11.567 2.094 -5.872 1.00 87.94 105 THR A CA 1
ATOM 858 C C . THR A 1 105 ? -11.662 3.571 -6.230 1.00 87.94 105 THR A C 1
ATOM 860 O O . THR A 1 105 ? -12.738 4.085 -6.512 1.00 87.94 105 THR A O 1
ATOM 863 N N . PHE A 1 106 ? -10.521 4.256 -6.246 1.00 86.62 106 PHE A N 1
ATOM 864 C CA . PHE A 1 106 ? -10.427 5.678 -6.572 1.00 86.62 106 PHE A CA 1
ATOM 865 C C . PHE A 1 106 ? -10.055 5.847 -8.046 1.00 86.62 106 PHE A C 1
ATOM 867 O O . PHE A 1 106 ? -8.954 5.470 -8.453 1.00 86.62 106 PHE A O 1
ATOM 874 N N . LEU A 1 107 ? -10.960 6.420 -8.838 1.00 82.31 107 LEU A N 1
ATOM 875 C CA . LEU A 1 107 ? -10.726 6.735 -10.250 1.00 82.31 107 LEU A CA 1
ATOM 876 C C . LEU A 1 107 ? -10.029 8.097 -10.388 1.00 82.31 107 LEU A C 1
ATOM 878 O O . LEU A 1 107 ? -9.088 8.236 -11.171 1.00 82.31 107 LEU A O 1
ATOM 882 N N . ASN A 1 108 ? -10.394 9.055 -9.533 1.00 80.19 108 ASN A N 1
ATOM 883 C CA . ASN A 1 108 ? -9.646 10.288 -9.293 1.00 80.19 108 ASN A CA 1
ATOM 884 C C . ASN A 1 108 ? -9.016 10.243 -7.889 1.00 80.19 108 ASN A C 1
ATOM 886 O O . ASN A 1 108 ? -9.671 9.840 -6.935 1.00 80.19 108 ASN A O 1
ATOM 890 N N . HIS A 1 109 ? -7.745 10.625 -7.737 1.00 79.56 109 HIS A N 1
ATOM 891 C CA . HIS A 1 109 ? -7.090 10.623 -6.419 1.00 79.56 109 HIS A CA 1
ATOM 892 C C . HIS A 1 109 ? -7.555 11.786 -5.531 1.00 79.56 109 HIS A C 1
ATOM 894 O O . HIS A 1 109 ? -7.642 11.611 -4.315 1.00 79.56 109 HIS A O 1
ATOM 900 N N . ASP A 1 110 ? -7.952 12.915 -6.121 1.00 84.12 110 ASP A N 1
ATOM 901 C CA . ASP A 1 110 ? -8.351 14.121 -5.381 1.00 84.12 110 ASP A CA 1
ATOM 902 C C . ASP A 1 110 ? -9.622 13.897 -4.546 1.00 84.12 110 ASP A C 1
ATOM 904 O O . ASP A 1 110 ? -9.800 14.489 -3.480 1.00 84.12 110 ASP A O 1
ATOM 908 N N . VAL A 1 111 ? -10.479 12.959 -4.970 1.00 90.12 111 VAL A N 1
ATOM 909 C CA . VAL A 1 111 ? -11.706 12.593 -4.246 1.00 90.12 111 VAL A CA 1
ATOM 910 C C . VAL A 1 111 ? -11.419 12.016 -2.852 1.00 90.12 111 VAL A C 1
ATOM 912 O O . VAL A 1 111 ? -12.276 12.066 -1.972 1.00 90.12 111 VAL A O 1
ATOM 915 N N . GLY A 1 112 ? -10.206 11.500 -2.619 1.00 91.88 112 GLY A N 1
ATOM 916 C CA . GLY A 1 112 ? -9.779 11.024 -1.305 1.00 91.88 112 GLY A CA 1
ATOM 917 C C . GLY A 1 112 ? -9.799 12.126 -0.249 1.00 91.88 112 GLY A C 1
ATOM 918 O O . GLY A 1 112 ? -10.311 11.908 0.847 1.00 91.88 112 GLY A O 1
ATOM 919 N N . HIS A 1 113 ? -9.318 13.322 -0.591 1.00 92.25 113 HIS A N 1
ATOM 920 C CA . HIS A 1 113 ? -9.318 14.463 0.327 1.00 92.25 113 HIS A CA 1
ATOM 921 C C . HIS A 1 113 ? -10.738 14.970 0.602 1.00 92.25 113 HIS A C 1
ATOM 923 O O . HIS A 1 113 ? -11.081 15.219 1.754 1.00 92.25 113 HIS A O 1
ATOM 929 N N . ILE A 1 114 ? -11.607 14.980 -0.417 1.00 93.81 114 ILE A N 1
ATOM 930 C CA . ILE A 1 114 ? -13.038 15.294 -0.253 1.00 93.81 114 ILE A CA 1
ATOM 931 C C . ILE A 1 114 ? -13.702 14.325 0.741 1.00 93.81 114 ILE A C 1
ATOM 933 O O . ILE A 1 114 ? -14.522 14.730 1.566 1.00 93.81 114 ILE A O 1
ATOM 937 N N . LEU A 1 115 ? -13.352 13.036 0.689 1.00 96.25 115 LEU A N 1
ATOM 938 C CA . LEU A 1 115 ? -13.866 12.048 1.639 1.00 96.25 115 LEU A CA 1
ATOM 939 C C . LEU A 1 115 ? -13.332 12.257 3.053 1.00 96.25 115 LEU A C 1
ATOM 941 O O . LEU A 1 115 ? -14.111 12.152 3.999 1.00 96.25 115 LEU A O 1
ATOM 945 N N . LEU A 1 116 ? -12.046 12.580 3.213 1.00 96.69 116 LEU A N 1
ATOM 946 C CA . LEU A 1 116 ? -11.494 12.925 4.524 1.00 96.69 116 LEU A CA 1
ATOM 947 C C . LEU A 1 116 ? -12.207 14.141 5.131 1.00 96.69 116 LEU A C 1
ATOM 949 O O . LEU A 1 116 ? -12.580 14.093 6.302 1.00 96.69 116 LEU A O 1
ATOM 953 N N . ASP A 1 117 ? -12.485 15.178 4.340 1.00 96.00 117 ASP A N 1
ATOM 954 C CA . ASP A 1 117 ? -13.238 16.352 4.794 1.00 96.00 117 ASP A CA 1
ATOM 955 C C . ASP A 1 117 ? -14.643 15.979 5.285 1.00 96.00 117 ASP A C 1
ATOM 957 O O . ASP A 1 117 ? -15.052 16.384 6.378 1.00 96.00 117 ASP A O 1
ATOM 961 N N . ARG A 1 118 ? -15.365 15.142 4.526 1.00 96.94 118 ARG A N 1
ATOM 962 C CA . ARG A 1 118 ? -16.684 14.623 4.929 1.00 96.94 118 ARG A CA 1
ATOM 963 C C . ARG A 1 118 ? -16.606 13.797 6.212 1.00 96.94 118 ARG A C 1
ATOM 965 O O . ARG A 1 118 ? -17.467 13.934 7.083 1.00 96.94 118 ARG A O 1
ATOM 972 N N . VAL A 1 119 ? -15.572 12.970 6.364 1.00 97.25 119 VAL A N 1
ATOM 973 C CA . VAL A 1 119 ? -15.323 12.199 7.592 1.00 97.25 119 VAL A CA 1
ATOM 974 C C . VAL A 1 119 ? -15.110 13.142 8.779 1.00 97.25 119 VAL A C 1
ATOM 976 O O . VAL A 1 119 ? -15.767 12.966 9.806 1.00 97.25 119 VAL A O 1
ATOM 979 N N . VAL A 1 120 ? -14.281 14.183 8.641 1.00 96.69 120 VAL A N 1
ATOM 980 C CA . VAL A 1 120 ? -14.062 15.200 9.688 1.00 96.69 120 VAL A CA 1
ATOM 981 C C . VAL A 1 120 ? -15.369 15.901 10.063 1.00 96.69 120 VAL A C 1
ATOM 983 O O . VAL A 1 120 ? -15.660 16.075 11.247 1.00 96.69 120 VAL A O 1
ATOM 986 N N . GLU A 1 121 ? -16.215 16.249 9.094 1.00 95.06 121 GLU A N 1
ATOM 987 C CA . GLU A 1 121 ? -17.534 16.826 9.379 1.00 95.06 121 GLU A CA 1
ATOM 988 C C . GLU A 1 121 ? -18.424 15.890 10.206 1.00 95.06 121 GLU A C 1
ATOM 990 O O . GLU A 1 121 ? -19.092 16.339 11.145 1.00 95.06 121 GLU A O 1
ATOM 995 N N . GLN A 1 122 ? -18.431 14.589 9.902 1.00 95.12 122 GLN A N 1
ATOM 996 C CA . GLN A 1 122 ? -19.190 13.611 10.681 1.00 95.12 122 GLN A CA 1
ATOM 997 C C . GLN A 1 122 ? -18.622 13.420 12.094 1.00 95.12 122 GLN A C 1
ATOM 999 O O . GLN A 1 122 ? -19.403 13.287 13.042 1.00 95.12 122 GLN A O 1
ATOM 1004 N N . ILE A 1 123 ? -17.296 13.474 12.269 1.00 93.94 123 ILE A N 1
ATOM 1005 C CA . ILE A 1 123 ? -16.660 13.514 13.598 1.00 93.94 123 ILE A CA 1
ATOM 1006 C C . ILE A 1 123 ? -17.185 14.724 14.375 1.00 93.94 123 ILE A C 1
ATOM 1008 O O . ILE A 1 123 ? -17.646 14.576 15.506 1.00 93.94 123 ILE A O 1
ATOM 1012 N N . GLY A 1 124 ? -17.238 15.896 13.737 1.00 91.56 124 GLY A N 1
ATOM 1013 C CA . GLY A 1 124 ? -17.827 17.102 14.316 1.00 91.56 124 GLY A CA 1
ATOM 1014 C C . GLY A 1 124 ? -19.275 16.910 14.763 1.00 91.56 124 GLY A C 1
ATOM 1015 O O . GLY A 1 124 ? -19.674 17.436 15.797 1.00 91.56 124 GLY A O 1
ATOM 1016 N N . ARG A 1 125 ? -20.065 16.121 14.030 1.00 91.19 125 ARG A N 1
ATOM 1017 C CA . ARG A 1 125 ? -21.458 15.770 14.371 1.00 91.19 125 ARG A CA 1
ATOM 1018 C C . ARG A 1 125 ? -21.581 14.665 15.432 1.00 91.19 125 ARG A C 1
ATOM 1020 O O . ARG A 1 125 ? -22.696 14.221 15.697 1.00 91.19 125 ARG A O 1
ATOM 1027 N N . GLY A 1 126 ? -20.476 14.217 16.031 1.00 89.62 126 GLY A N 1
ATOM 1028 C CA . GLY A 1 126 ? -20.462 13.196 17.082 1.00 89.62 126 GLY A CA 1
ATOM 1029 C C . GLY A 1 126 ? -20.671 11.770 16.569 1.00 89.62 126 GLY A C 1
ATOM 1030 O O . GLY A 1 126 ? -21.131 10.914 17.318 1.00 89.62 126 GLY A O 1
ATOM 1031 N N . LYS A 1 127 ? -20.382 11.499 15.288 1.00 90.44 127 LYS A N 1
ATOM 1032 C CA . LYS A 1 127 ? -20.544 10.157 14.698 1.00 90.44 127 LYS A CA 1
ATOM 1033 C C . LYS A 1 127 ? -19.392 9.199 15.005 1.00 90.44 127 LYS A C 1
ATOM 1035 O O . LYS A 1 127 ? -19.548 8.000 14.803 1.00 90.44 127 LYS A O 1
ATOM 1040 N N . LEU A 1 128 ? -18.264 9.701 15.506 1.00 89.62 128 LEU A N 1
ATOM 1041 C CA . LEU A 1 128 ? -17.144 8.872 15.941 1.00 89.62 128 LEU A CA 1
ATOM 1042 C C . LEU A 1 128 ? -17.242 8.603 17.446 1.00 89.62 128 LEU A C 1
ATOM 1044 O O . LEU A 1 128 ? -16.900 9.450 18.268 1.00 89.62 128 LEU A O 1
ATOM 1048 N N . LEU A 1 129 ? -17.704 7.404 17.804 1.00 82.44 129 LEU A N 1
ATOM 1049 C CA . LEU A 1 129 ? -17.736 6.955 19.196 1.00 82.44 129 LEU A CA 1
ATOM 1050 C C . LEU A 1 129 ? -16.316 6.967 19.785 1.00 82.44 129 LEU A C 1
ATOM 1052 O O . LEU A 1 129 ? -15.380 6.478 19.153 1.00 82.44 129 LEU A O 1
ATOM 1056 N N . GLY A 1 130 ? -16.170 7.481 21.007 1.00 79.94 130 GLY A N 1
ATOM 1057 C CA . GLY A 1 130 ? -14.882 7.651 21.696 1.00 79.94 130 GLY A CA 1
ATOM 1058 C C . GLY A 1 130 ? -14.449 9.113 21.847 1.00 79.94 130 GLY A C 1
ATOM 1059 O O . GLY A 1 130 ? -13.705 9.423 22.769 1.00 79.94 130 GLY A O 1
ATOM 1060 N N . ILE A 1 131 ? -14.978 10.026 21.023 1.00 81.75 131 ILE A N 1
ATOM 1061 C CA . ILE A 1 131 ? -14.811 11.476 21.197 1.00 81.75 131 ILE A CA 1
ATOM 1062 C C . ILE A 1 131 ? -16.194 12.115 21.328 1.00 81.75 131 ILE A C 1
ATOM 1064 O O . ILE A 1 131 ? -17.028 12.007 20.432 1.00 81.75 131 ILE A O 1
ATOM 1068 N N . SER A 1 132 ? -16.437 12.819 22.433 1.00 83.19 132 SER A N 1
ATOM 1069 C CA . SER A 1 132 ? -17.630 13.655 22.595 1.00 83.19 132 SER A CA 1
ATOM 1070 C C . SER A 1 132 ? -17.234 15.120 22.513 1.00 83.19 132 SER A C 1
ATOM 1072 O O . SER A 1 132 ? -16.486 15.592 23.356 1.00 83.19 132 SER A O 1
ATOM 1074 N N . LEU A 1 133 ? -17.757 15.840 21.519 1.00 86.50 133 LEU A N 1
ATOM 1075 C CA . LEU A 1 133 ? -17.564 17.291 21.363 1.00 86.50 133 LEU A CA 1
ATOM 1076 C C . LEU A 1 133 ? -18.790 18.095 21.821 1.00 86.50 133 LEU A C 1
ATOM 1078 O O . LEU A 1 133 ? -18.876 19.294 21.576 1.00 86.50 133 LEU A O 1
ATOM 1082 N N . LEU A 1 134 ? -19.773 17.436 22.446 1.00 82.94 134 LEU A N 1
ATOM 1083 C CA . LEU A 1 134 ? -21.048 18.055 22.830 1.00 82.94 134 LEU A CA 1
ATOM 1084 C C . LEU A 1 134 ? -20.903 19.066 23.974 1.00 82.94 134 LEU A C 1
ATOM 1086 O O . LEU A 1 134 ? -21.717 19.977 24.079 1.00 82.94 134 LEU A O 1
ATOM 1090 N N . HIS A 1 135 ? -19.888 18.895 24.823 1.00 85.25 135 HIS A N 1
ATOM 1091 C CA . HIS A 1 135 ? -19.596 19.795 25.941 1.00 85.25 135 HIS A CA 1
ATOM 1092 C C . HIS A 1 135 ? -18.739 20.999 25.529 1.00 85.25 135 HIS A C 1
ATOM 1094 O O . HIS A 1 135 ? -18.659 21.975 26.270 1.00 85.25 135 HIS A O 1
ATOM 1100 N N . CYS A 1 136 ? -18.103 20.938 24.357 1.00 89.19 136 CYS A N 1
ATOM 1101 C CA . CYS A 1 136 ? -17.172 21.957 23.900 1.00 89.19 136 CYS A CA 1
ATOM 1102 C C . CYS A 1 136 ? -17.906 23.205 23.400 1.00 89.19 136 CYS A C 1
ATOM 1104 O O . CYS A 1 136 ? -18.971 23.125 22.780 1.00 89.19 136 CYS A O 1
ATOM 1106 N N . SER A 1 137 ? -17.285 24.373 23.584 1.00 93.00 137 SER A N 1
ATOM 1107 C CA . SER A 1 137 ? -17.744 25.596 22.923 1.00 93.00 137 SER A CA 1
ATOM 1108 C C . SER A 1 137 ? -17.612 25.478 21.397 1.00 93.00 137 SER A C 1
ATOM 1110 O O . SER A 1 137 ? -16.837 24.670 20.880 1.00 93.00 137 SER A O 1
ATOM 1112 N N . ALA A 1 138 ? -18.336 26.319 20.652 1.00 93.12 138 ALA A N 1
ATOM 1113 C CA . ALA A 1 138 ? -18.230 26.347 19.191 1.00 93.12 138 ALA A CA 1
ATOM 1114 C C . ALA A 1 138 ? -16.791 26.624 18.712 1.00 93.12 138 ALA A C 1
ATOM 1116 O O . ALA A 1 138 ? -16.352 26.026 17.732 1.00 93.12 138 ALA A O 1
ATOM 1117 N N . ALA A 1 139 ? -16.050 27.474 19.434 1.00 93.94 139 ALA A N 1
ATOM 1118 C CA . ALA A 1 139 ? -14.655 27.783 19.134 1.00 93.94 139 ALA A CA 1
ATOM 1119 C C . ALA A 1 139 ? -13.744 26.562 19.335 1.00 93.94 139 ALA A C 1
ATOM 1121 O O . ALA A 1 139 ? -12.986 26.217 18.432 1.00 93.94 139 ALA A O 1
ATOM 1122 N N . VAL A 1 140 ? -13.873 25.859 20.468 1.00 94.00 140 VAL A N 1
ATOM 1123 C CA . VAL A 1 140 ? -13.098 24.633 20.733 1.00 94.00 140 VAL A CA 1
ATOM 1124 C C . VAL A 1 140 ? -13.430 23.553 19.710 1.00 94.00 140 VAL A C 1
ATOM 1126 O O . VAL A 1 140 ? -12.535 22.926 19.154 1.00 94.00 140 VAL A O 1
ATOM 1129 N N . ARG A 1 141 ? -14.716 23.356 19.401 1.00 94.12 141 ARG A N 1
ATOM 1130 C CA . ARG A 1 141 ? -15.135 22.372 18.400 1.00 94.12 141 ARG A CA 1
ATOM 1131 C C . ARG A 1 141 ? -14.536 22.673 17.027 1.00 94.12 141 ARG A C 1
ATOM 1133 O O . ARG A 1 141 ? -14.080 21.745 16.370 1.00 94.12 141 ARG A O 1
ATOM 1140 N N . GLN A 1 142 ? -14.519 23.934 16.599 1.00 94.69 142 GLN A N 1
ATOM 1141 C CA . GLN A 1 142 ? -13.904 24.312 15.327 1.00 94.69 142 GLN A CA 1
ATOM 1142 C C . GLN A 1 142 ? -12.390 24.061 15.338 1.00 94.69 142 GLN A C 1
ATOM 1144 O O . GLN A 1 142 ? -11.878 23.462 14.395 1.00 94.69 142 GLN A O 1
ATOM 1149 N N . ALA A 1 143 ? -11.708 24.427 16.427 1.00 96.31 143 ALA A N 1
ATOM 1150 C CA . ALA A 1 143 ? -10.278 24.185 16.596 1.00 96.31 143 ALA A CA 1
ATOM 1151 C C . ALA A 1 143 ? -9.929 22.688 16.573 1.00 96.31 143 ALA A C 1
ATOM 1153 O O . ALA A 1 143 ? -8.957 22.298 15.940 1.00 96.31 143 ALA A O 1
ATOM 1154 N N . VAL A 1 144 ? -10.752 21.821 17.178 1.00 95.88 144 VAL A N 1
ATOM 1155 C CA . VAL A 1 144 ? -10.571 20.360 17.107 1.00 95.88 144 VAL A CA 1
ATOM 1156 C C . VAL A 1 144 ? -10.686 19.844 15.671 1.00 95.88 144 VAL A C 1
ATOM 1158 O O . VAL A 1 144 ? -9.903 18.990 15.259 1.00 95.88 144 VAL A O 1
ATOM 1161 N N . LEU A 1 145 ? -11.657 20.334 14.895 1.00 95.81 145 LEU A N 1
ATOM 1162 C CA . LEU A 1 145 ? -11.837 19.890 13.510 1.00 95.81 145 LEU A CA 1
ATOM 1163 C C . LEU A 1 145 ? -10.694 20.354 12.608 1.00 95.81 145 LEU A C 1
ATOM 1165 O O . LEU A 1 145 ? -10.226 19.567 11.790 1.00 95.81 145 LEU A O 1
ATOM 1169 N N . GLU A 1 146 ? -10.218 21.584 12.792 1.00 96.69 146 GLU A N 1
ATOM 1170 C CA . GLU A 1 146 ? -9.009 22.098 12.139 1.00 96.69 146 GLU A CA 1
ATOM 1171 C C . GLU A 1 146 ? -7.779 21.269 12.539 1.00 96.69 146 GLU A C 1
ATOM 1173 O O . GLU A 1 146 ? -7.029 20.807 11.682 1.00 96.69 146 GLU A O 1
ATOM 1178 N N . PHE A 1 147 ? -7.639 20.953 13.829 1.00 96.81 147 PHE A N 1
ATOM 1179 C CA . PHE A 1 147 ? -6.572 20.108 14.360 1.00 96.81 147 PHE A CA 1
ATOM 1180 C C . PHE A 1 147 ? -6.583 18.673 13.825 1.00 96.81 147 PHE A C 1
ATOM 1182 O O . PHE A 1 147 ? -5.534 18.051 13.717 1.00 96.81 147 PHE A O 1
ATOM 1189 N N . ILE A 1 148 ? -7.725 18.099 13.473 1.00 96.44 148 ILE A N 1
ATOM 1190 C CA . ILE A 1 148 ? -7.748 16.754 12.878 1.00 96.44 148 ILE A CA 1
ATOM 1191 C C . ILE A 1 148 ? -7.518 16.809 11.359 1.00 96.44 148 ILE A C 1
ATOM 1193 O O . ILE A 1 148 ? -6.985 15.853 10.794 1.00 96.44 148 ILE A O 1
ATOM 1197 N N . ARG A 1 149 ? -7.925 17.905 10.710 1.00 95.62 149 ARG A N 1
ATOM 1198 C CA . ARG A 1 149 ? -7.927 18.071 9.251 1.00 95.62 149 ARG A CA 1
ATOM 1199 C C . ARG A 1 149 ? -6.579 18.520 8.693 1.00 95.62 149 ARG A C 1
ATOM 1201 O O . ARG A 1 149 ? -6.100 17.924 7.735 1.00 95.62 149 ARG A O 1
ATOM 1208 N N . GLU A 1 150 ? -5.984 19.554 9.280 1.00 90.81 150 GLU A N 1
ATOM 1209 C CA . GLU A 1 150 ? -4.866 20.279 8.673 1.00 90.81 150 GLU A CA 1
ATOM 1210 C C . GLU A 1 150 ? -3.510 19.721 9.106 1.00 90.81 150 GLU A C 1
ATOM 1212 O O . GLU A 1 150 ? -3.257 19.518 10.297 1.00 90.81 150 GLU A O 1
ATOM 1217 N N . SER A 1 151 ? -2.590 19.512 8.161 1.00 88.69 151 SER A N 1
ATOM 1218 C CA . SER A 1 151 ? -1.226 19.039 8.456 1.00 88.69 151 SER A CA 1
ATOM 1219 C C . SER A 1 151 ? -0.407 20.066 9.245 1.00 88.69 151 SER A C 1
ATOM 1221 O O . SER A 1 151 ? 0.398 19.687 10.098 1.00 88.69 151 SER A O 1
ATOM 1223 N N . SER A 1 152 ? -0.682 21.356 9.040 1.00 89.19 152 SER A N 1
ATOM 1224 C CA . SER A 1 152 ? -0.118 22.484 9.781 1.00 89.19 152 SER A CA 1
ATOM 1225 C C . SER A 1 152 ? -1.241 23.292 10.425 1.00 89.19 152 SER A C 1
ATOM 1227 O O . SER A 1 152 ? -2.221 23.622 9.765 1.00 89.19 152 SER A O 1
ATOM 1229 N N . VAL A 1 153 ? -1.112 23.590 11.717 1.00 91.81 153 VAL A N 1
ATOM 1230 C CA . VAL A 1 153 ? -2.102 24.351 12.494 1.00 91.81 153 VAL A CA 1
ATOM 1231 C C . VAL A 1 153 ? -1.429 25.522 13.184 1.00 91.81 153 VAL A C 1
ATOM 1233 O O . VAL A 1 153 ? -0.262 25.434 13.564 1.00 91.81 153 VAL A O 1
ATOM 1236 N N . CYS A 1 154 ? -2.159 26.621 13.351 1.00 92.44 154 CYS A N 1
ATOM 1237 C CA . CYS A 1 154 ? -1.644 27.769 14.083 1.00 92.44 154 CYS A CA 1
ATOM 1238 C C . CYS A 1 154 ? -1.551 27.475 15.590 1.00 92.44 154 CYS A C 1
ATOM 1240 O O . CYS A 1 154 ? -2.278 26.639 16.137 1.00 92.44 154 CYS A O 1
ATOM 1242 N N . GLU A 1 155 ? -0.658 28.192 16.271 1.00 93.69 155 GLU A N 1
ATOM 1243 C CA . GLU A 1 155 ? -0.395 28.003 17.700 1.00 93.69 155 GLU A CA 1
ATOM 1244 C C . GLU A 1 155 ? -1.642 28.247 18.565 1.00 93.69 155 GLU A C 1
ATOM 1246 O O . GLU A 1 155 ? -1.857 27.554 19.558 1.00 93.69 155 GLU A O 1
ATOM 1251 N N . SER A 1 156 ? -2.522 29.171 18.164 1.00 93.56 156 SER A N 1
ATOM 1252 C CA . SER A 1 156 ? -3.777 29.433 18.874 1.00 93.56 156 SER A CA 1
ATOM 1253 C C . SER A 1 156 ? -4.747 28.248 18.813 1.00 93.56 156 SER A C 1
ATOM 1255 O O . SER A 1 156 ? -5.345 27.908 19.835 1.00 93.56 156 SER A O 1
ATOM 1257 N N . THR A 1 157 ? -4.878 27.592 17.653 1.00 94.69 157 THR A N 1
ATOM 1258 C CA . THR A 1 157 ? -5.666 26.359 17.496 1.00 94.69 157 THR A CA 1
ATOM 1259 C C . THR A 1 157 ? -5.084 25.249 18.366 1.00 94.69 157 THR A C 1
ATOM 1261 O O . THR A 1 157 ? -5.822 24.630 19.131 1.00 94.69 157 THR A O 1
ATOM 1264 N N . LEU A 1 158 ? -3.764 25.032 18.311 1.00 94.56 158 LEU A N 1
ATOM 1265 C CA . LEU A 1 158 ? -3.090 24.012 19.121 1.00 94.56 158 LEU A CA 1
ATOM 1266 C C . LEU A 1 158 ? -3.305 24.251 20.620 1.00 94.56 158 LEU A C 1
ATOM 1268 O O . LEU A 1 158 ? -3.770 23.355 21.321 1.00 94.56 158 LEU A O 1
ATOM 1272 N N . THR A 1 159 ? -3.055 25.475 21.083 1.00 95.56 159 THR A N 1
ATOM 1273 C CA . THR A 1 159 ? -3.205 25.870 22.487 1.00 95.56 159 THR A CA 1
ATOM 1274 C C . THR A 1 159 ? -4.630 25.634 22.980 1.00 95.56 159 THR A C 1
ATOM 1276 O O . THR A 1 159 ? -4.826 25.114 24.075 1.00 95.56 159 THR A O 1
ATOM 1279 N N . LEU A 1 160 ? -5.642 25.979 22.177 1.00 96.25 160 LEU A N 1
ATOM 1280 C CA . LEU A 1 160 ? -7.040 25.802 22.565 1.00 96.25 160 LEU A CA 1
ATOM 1281 C C . LEU A 1 160 ? -7.415 24.319 22.709 1.00 96.25 160 LEU A C 1
ATOM 1283 O O . LEU A 1 160 ? -8.120 23.946 23.646 1.00 96.25 160 LEU A O 1
ATOM 1287 N N . VAL A 1 161 ? -6.932 23.466 21.801 1.00 95.38 161 VAL A N 1
ATOM 1288 C CA . VAL A 1 161 ? -7.176 22.017 21.869 1.00 95.38 161 VAL A CA 1
ATOM 1289 C C . VAL A 1 161 ? -6.403 21.388 23.032 1.00 95.38 161 VAL A C 1
ATOM 1291 O O . VAL A 1 161 ? -6.960 20.553 23.741 1.00 95.38 161 VAL A O 1
ATOM 1294 N N . GLU A 1 162 ? -5.157 21.796 23.276 1.00 95.50 162 GLU A N 1
ATOM 1295 C CA . GLU A 1 162 ? -4.350 21.316 24.406 1.00 95.50 162 GLU A CA 1
ATOM 1296 C C . GLU A 1 162 ? -4.930 21.734 25.761 1.00 95.50 162 GLU A C 1
ATOM 1298 O O . GLU A 1 162 ? -4.949 20.925 26.689 1.00 95.50 162 GLU A O 1
ATOM 1303 N N . GLN A 1 163 ? -5.453 22.956 25.879 1.00 94.69 163 GLN A N 1
ATOM 1304 C CA . GLN A 1 163 ? -6.112 23.427 27.099 1.00 94.69 163 GLN A CA 1
ATOM 1305 C C . GLN A 1 163 ? -7.356 22.601 27.436 1.00 94.69 163 GLN A C 1
ATOM 1307 O O . GLN A 1 163 ? -7.550 22.248 28.599 1.00 94.69 163 GLN A O 1
ATOM 1312 N N . GLU A 1 164 ? -8.177 22.270 26.437 1.00 94.31 164 GLU A N 1
ATOM 1313 C CA . GLU A 1 164 ? -9.392 21.482 26.662 1.00 94.31 164 GLU A CA 1
ATOM 1314 C C . GLU A 1 164 ? -9.079 19.990 26.867 1.00 94.31 164 GLU A C 1
ATOM 1316 O O . GLU A 1 164 ? -9.628 19.344 27.761 1.00 94.31 164 GLU A O 1
ATOM 1321 N N . PHE A 1 165 ? -8.195 19.419 26.042 1.00 93.75 165 PHE A N 1
ATOM 1322 C CA . PHE A 1 165 ? -8.033 17.968 25.944 1.00 93.75 165 PHE A CA 1
ATOM 1323 C C . PHE A 1 165 ? -6.698 17.429 26.432 1.00 93.75 165 PHE A C 1
ATOM 1325 O O . PHE A 1 165 ? -6.649 16.231 26.690 1.00 93.75 165 PHE A O 1
ATOM 1332 N N . GLY A 1 166 ? -5.643 18.228 26.591 1.00 91.56 166 GLY A N 1
ATOM 1333 C CA . GLY A 1 166 ? -4.264 17.748 26.776 1.00 91.56 166 GLY A CA 1
ATOM 1334 C C . GLY A 1 166 ? -4.050 16.824 27.981 1.00 91.56 166 GLY A C 1
ATOM 1335 O O . GLY A 1 166 ? -3.207 15.933 27.934 1.00 91.56 166 GLY A O 1
ATOM 1336 N N . SER A 1 167 ? -4.858 16.972 29.038 1.00 90.31 167 SER A N 1
ATOM 1337 C CA . SER A 1 167 ? -4.838 16.084 30.219 1.00 90.31 167 SER A CA 1
ATOM 1338 C C . SER A 1 167 ? -5.895 14.968 30.186 1.00 90.31 167 SER A C 1
ATOM 1340 O O . SER A 1 167 ? -5.985 14.167 31.115 1.00 90.31 167 SER A O 1
ATOM 1342 N N . SER A 1 168 ? -6.727 14.917 29.146 1.00 89.81 168 SER A N 1
ATOM 1343 C CA . SER A 1 168 ? -7.833 13.966 29.004 1.00 89.81 168 SER A CA 1
ATOM 1344 C C . SER A 1 168 ? -7.418 12.700 28.249 1.00 89.81 168 SER A C 1
ATOM 1346 O O . SER A 1 168 ? -6.496 12.710 27.432 1.00 89.81 168 SER A O 1
ATOM 1348 N N . ALA A 1 169 ? -8.168 11.610 28.441 1.00 85.44 169 ALA A N 1
ATOM 1349 C CA . ALA A 1 169 ? -8.002 10.391 27.643 1.00 85.44 169 ALA A CA 1
ATOM 1350 C C . ALA A 1 169 ? -8.232 10.633 26.135 1.00 85.44 169 ALA A C 1
ATOM 1352 O O . ALA A 1 169 ? -7.605 9.985 25.296 1.00 85.44 169 ALA A O 1
ATOM 1353 N N . SER A 1 170 ? -9.065 11.621 25.784 1.00 89.31 170 SER A N 1
ATOM 1354 C CA . SER A 1 170 ? -9.369 11.989 24.399 1.00 89.31 170 SER A CA 1
ATOM 1355 C C . SER A 1 170 ? -8.166 12.560 23.647 1.00 89.31 170 SER A C 1
ATOM 1357 O O . SER A 1 170 ? -8.158 12.495 22.421 1.00 89.31 170 SER A O 1
ATOM 1359 N N . TRP A 1 171 ? -7.135 13.074 24.332 1.00 92.75 171 TRP A N 1
ATOM 1360 C CA . TRP A 1 171 ? -5.946 13.638 23.679 1.00 92.75 171 TRP A CA 1
ATOM 1361 C C . TRP A 1 171 ? -5.275 12.644 22.732 1.00 92.75 171 TRP A C 1
ATOM 1363 O O . TRP A 1 171 ? -5.028 12.951 21.566 1.00 92.75 171 TRP A O 1
ATOM 1373 N N . LYS A 1 172 ? -5.051 11.410 23.202 1.00 92.88 172 LYS A N 1
ATOM 1374 C CA . LYS A 1 172 ? -4.444 10.350 22.385 1.00 92.88 172 LYS A CA 1
ATOM 1375 C C . LYS A 1 172 ? -5.319 9.985 21.188 1.00 92.88 172 LYS A C 1
ATOM 1377 O O . LYS A 1 172 ? -4.796 9.716 20.110 1.00 92.88 172 LYS A O 1
ATOM 1382 N N . ILE A 1 173 ? -6.640 10.022 21.357 1.00 94.00 173 ILE A N 1
ATOM 1383 C CA . ILE A 1 173 ? -7.593 9.751 20.277 1.00 94.00 173 ILE A CA 1
ATOM 1384 C C . ILE A 1 173 ? -7.564 10.876 19.231 1.00 94.00 173 ILE A C 1
ATOM 1386 O O . ILE A 1 173 ? -7.576 10.593 18.034 1.00 94.00 173 ILE A O 1
ATOM 1390 N N . LEU A 1 174 ? -7.474 12.142 19.652 1.00 95.06 174 LEU A N 1
ATOM 1391 C CA . LEU A 1 174 ? -7.345 13.292 18.750 1.00 95.06 174 LEU A CA 1
ATOM 1392 C C . LEU A 1 174 ? -6.033 13.245 17.960 1.00 95.06 174 LEU A C 1
ATOM 1394 O O . LEU A 1 174 ? -6.051 13.433 16.743 1.00 95.06 174 LEU A O 1
ATOM 1398 N N . LEU A 1 175 ? -4.915 12.927 18.620 1.00 94.88 175 LEU A N 1
ATOM 1399 C CA . LEU A 1 175 ? -3.619 12.728 17.963 1.00 94.88 175 LEU A CA 1
ATOM 1400 C C . LEU A 1 175 ? -3.663 11.583 16.948 1.00 94.88 175 LEU A C 1
ATOM 1402 O O . LEU A 1 175 ? -3.154 11.725 15.837 1.00 94.88 175 LEU A O 1
ATOM 1406 N N . LEU A 1 176 ? -4.316 10.471 17.294 1.00 95.75 176 LEU A N 1
ATOM 1407 C CA . LEU A 1 176 ? -4.527 9.356 16.374 1.00 95.75 176 LEU A CA 1
ATOM 1408 C C . LEU A 1 176 ? -5.366 9.774 15.162 1.00 95.75 176 LEU A C 1
ATOM 1410 O O . LEU A 1 176 ? -4.991 9.473 14.032 1.00 95.75 176 LEU A O 1
ATOM 1414 N N . CYS A 1 177 ? -6.470 10.498 15.371 1.00 96.25 177 CYS A N 1
ATOM 1415 C CA . CYS A 1 177 ? -7.295 11.012 14.278 1.00 96.25 177 CYS A CA 1
ATOM 1416 C C . CYS A 1 177 ? -6.485 11.946 13.367 1.00 96.25 177 CYS A C 1
ATOM 1418 O O . CYS A 1 177 ? -6.534 11.790 12.150 1.00 96.25 177 CYS A O 1
ATOM 1420 N N . ARG A 1 178 ? -5.687 12.857 13.941 1.00 96.12 178 ARG A N 1
ATOM 1421 C CA . ARG A 1 178 ? -4.775 13.746 13.200 1.00 96.12 178 ARG A CA 1
ATOM 1422 C C . ARG A 1 178 ? -3.719 12.959 12.410 1.00 96.12 178 ARG A C 1
ATOM 1424 O O . ARG A 1 178 ? -3.424 13.297 11.267 1.00 96.12 178 ARG A O 1
ATOM 1431 N N . GLY A 1 179 ? -3.160 11.889 12.973 1.00 94.94 179 GLY A N 1
ATOM 1432 C CA . GLY A 1 179 ? -2.243 10.993 12.259 1.00 94.94 179 GLY A CA 1
ATOM 1433 C C . GLY A 1 179 ? -2.920 10.275 11.086 1.00 94.94 179 GLY A C 1
ATOM 1434 O O . GLY A 1 179 ? -2.392 10.238 9.977 1.00 94.94 179 GLY A O 1
ATOM 1435 N N . LEU A 1 180 ? -4.125 9.751 11.307 1.00 96.75 180 LEU A N 1
ATOM 1436 C CA . LEU A 1 180 ? -4.890 9.012 10.302 1.00 96.75 180 LEU A CA 1
ATOM 1437 C C . LEU A 1 180 ? -5.402 9.894 9.152 1.00 96.75 180 LEU A C 1
ATOM 1439 O O . LEU A 1 180 ? -5.436 9.430 8.009 1.00 96.75 180 LEU A O 1
ATOM 1443 N N . ILE A 1 181 ? -5.776 11.142 9.453 1.00 96.81 181 ILE A N 1
ATOM 1444 C CA . ILE A 1 181 ? -6.429 12.083 8.533 1.00 96.81 181 ILE A CA 1
ATOM 1445 C C . ILE A 1 181 ? -5.419 13.099 7.983 1.00 96.81 181 ILE A C 1
ATOM 1447 O O . ILE A 1 181 ? -5.011 12.959 6.833 1.00 96.81 181 ILE A O 1
ATOM 1451 N N . ALA A 1 182 ? -4.964 14.069 8.786 1.00 94.12 182 ALA A N 1
ATOM 1452 C CA . ALA A 1 182 ? -4.090 15.157 8.325 1.00 94.12 182 ALA A CA 1
ATOM 1453 C C . ALA A 1 182 ? -2.744 14.679 7.749 1.00 94.12 182 ALA A C 1
ATOM 1455 O O . ALA A 1 182 ? -2.191 15.310 6.852 1.00 94.12 182 ALA A O 1
ATOM 1456 N N . ASN A 1 183 ? -2.216 13.552 8.241 1.00 91.75 183 ASN A N 1
ATOM 1457 C CA . ASN A 1 183 ? -0.967 12.957 7.742 1.00 91.75 183 ASN A CA 1
ATOM 1458 C C . ASN A 1 183 ? -1.201 11.841 6.708 1.00 91.75 183 ASN A C 1
ATOM 1460 O O . ASN A 1 183 ? -0.295 11.067 6.403 1.00 91.75 183 ASN A O 1
ATOM 1464 N N . ASN A 1 184 ? -2.413 11.757 6.148 1.00 92.75 184 ASN A N 1
ATOM 1465 C CA . ASN A 1 184 ? -2.780 10.898 5.022 1.00 92.75 184 ASN A CA 1
ATOM 1466 C C . ASN A 1 184 ? -2.538 9.390 5.219 1.00 92.75 184 ASN A C 1
ATOM 1468 O O . ASN A 1 184 ? -2.478 8.661 4.230 1.00 92.75 184 ASN A O 1
ATOM 1472 N N . VAL A 1 185 ? -2.447 8.870 6.449 1.00 95.56 185 VAL A N 1
ATOM 1473 C CA . VAL A 1 185 ? -2.252 7.421 6.672 1.00 95.56 185 VAL A CA 1
ATOM 1474 C C . VAL A 1 185 ? -3.434 6.607 6.124 1.00 95.56 185 VAL A C 1
ATOM 1476 O O . VAL A 1 185 ? -3.218 5.564 5.501 1.00 95.56 185 VAL A O 1
ATOM 1479 N N . LEU A 1 186 ? -4.675 7.092 6.273 1.00 95.69 186 LEU A N 1
ATOM 1480 C CA . LEU A 1 186 ? -5.853 6.441 5.685 1.00 95.69 186 LEU A CA 1
ATOM 1481 C C . LEU A 1 186 ? -5.800 6.427 4.153 1.00 95.69 186 LEU A C 1
ATOM 1483 O O . LEU A 1 186 ? -5.992 5.372 3.550 1.00 95.69 186 LEU A O 1
ATOM 1487 N N . LEU A 1 187 ? -5.503 7.564 3.515 1.00 93.69 187 LEU A N 1
ATOM 1488 C CA . LEU A 1 187 ? -5.408 7.638 2.051 1.00 93.69 187 LEU A CA 1
ATOM 1489 C C . LEU A 1 187 ? -4.210 6.858 1.512 1.00 93.69 187 LEU A C 1
ATOM 1491 O O . LEU A 1 187 ? -4.315 6.216 0.472 1.00 93.69 187 LEU A O 1
ATOM 1495 N N . PHE A 1 188 ? -3.094 6.818 2.235 1.00 91.94 188 PHE A N 1
ATOM 1496 C CA . PHE A 1 188 ? -1.974 5.946 1.904 1.00 91.94 188 PHE A CA 1
ATOM 1497 C C . PHE A 1 188 ? -2.417 4.478 1.857 1.00 91.94 188 PHE A C 1
ATOM 1499 O O . PHE A 1 188 ? -2.172 3.785 0.868 1.00 91.94 188 PHE A O 1
ATOM 1506 N N . ALA A 1 189 ? -3.123 4.001 2.883 1.00 94.50 189 ALA A N 1
ATOM 1507 C CA . ALA A 1 189 ? -3.598 2.623 2.923 1.00 94.50 189 ALA A CA 1
ATOM 1508 C C . ALA A 1 189 ? -4.680 2.326 1.866 1.00 94.50 189 ALA A C 1
ATOM 1510 O O . ALA A 1 189 ? -4.630 1.277 1.231 1.00 94.50 189 ALA A O 1
ATOM 1511 N N . LEU A 1 190 ? -5.631 3.240 1.649 1.00 92.75 190 LEU A N 1
ATOM 1512 C CA . LEU A 1 190 ? -6.794 3.019 0.778 1.00 92.75 190 LEU A CA 1
ATOM 1513 C C . LEU A 1 190 ? -6.539 3.343 -0.705 1.00 92.75 190 LEU A C 1
ATOM 1515 O O . LEU A 1 190 ? -7.073 2.659 -1.572 1.00 92.75 190 LEU A O 1
ATOM 1519 N N . GLN A 1 191 ? -5.731 4.359 -1.019 1.00 87.25 191 GLN A N 1
ATOM 1520 C CA . GLN A 1 191 ? -5.430 4.769 -2.401 1.00 87.25 191 GLN A CA 1
ATOM 1521 C C . GLN A 1 191 ? -4.100 4.200 -2.904 1.00 87.25 191 GLN A C 1
ATOM 1523 O O . GLN A 1 191 ? -3.964 3.863 -4.083 1.00 87.25 191 GLN A O 1
ATOM 1528 N N . GLN A 1 192 ? -3.088 4.091 -2.034 1.00 82.62 192 GLN A N 1
ATOM 1529 C CA . GLN A 1 192 ? -1.740 3.714 -2.469 1.00 82.62 192 GLN A CA 1
ATOM 1530 C C . GLN A 1 192 ? -1.439 2.223 -2.297 1.00 82.62 192 GLN A C 1
ATOM 1532 O O . GLN A 1 192 ? -0.621 1.684 -3.047 1.00 82.62 192 GLN A O 1
ATOM 1537 N N . LYS A 1 193 ? -2.114 1.506 -1.398 1.00 84.81 193 LYS A N 1
ATOM 1538 C CA . LYS A 1 193 ? -1.891 0.067 -1.202 1.00 84.81 193 LYS A CA 1
ATOM 1539 C C . LYS A 1 193 ? -3.013 -0.759 -1.818 1.00 84.81 193 LYS A C 1
ATOM 1541 O O . LYS A 1 193 ? -4.189 -0.527 -1.580 1.00 84.81 193 LYS A O 1
ATOM 1546 N N . ARG A 1 194 ? -2.636 -1.761 -2.612 1.00 84.19 194 ARG A N 1
ATOM 1547 C CA . ARG A 1 194 ? -3.563 -2.733 -3.201 1.00 84.19 194 ARG A CA 1
ATOM 1548 C C . ARG A 1 194 ? -3.503 -4.034 -2.412 1.00 84.19 194 ARG A C 1
ATOM 1550 O O . ARG A 1 194 ? -2.421 -4.595 -2.240 1.00 84.19 194 ARG A O 1
ATOM 1557 N N . TRP A 1 195 ? -4.657 -4.490 -1.939 1.00 88.62 195 TRP A N 1
ATOM 1558 C CA . TRP A 1 195 ? -4.786 -5.770 -1.245 1.00 88.62 195 TRP A CA 1
ATOM 1559 C C . TRP A 1 195 ? -4.379 -6.927 -2.168 1.00 88.62 195 TRP A C 1
ATOM 1561 O O . TRP A 1 195 ? -4.606 -6.863 -3.377 1.00 88.62 195 TRP A O 1
ATOM 1571 N N . LEU A 1 196 ? -3.708 -7.927 -1.599 1.00 82.88 196 LEU A N 1
ATOM 1572 C CA . LEU A 1 196 ? -3.034 -9.051 -2.253 1.00 82.88 196 LEU A CA 1
ATOM 1573 C C . LEU A 1 196 ? -1.925 -8.692 -3.242 1.00 82.88 196 LEU A C 1
ATOM 1575 O O . LEU A 1 196 ? -1.292 -9.606 -3.736 1.00 82.88 196 LEU A O 1
ATOM 1579 N N . VAL A 1 197 ? -1.644 -7.418 -3.523 1.00 77.12 197 VAL A N 1
ATOM 1580 C CA . VAL A 1 197 ? -0.511 -7.008 -4.380 1.00 77.12 197 VAL A CA 1
ATOM 1581 C C . VAL A 1 197 ? 0.593 -6.369 -3.549 1.00 77.12 197 VAL A C 1
ATOM 1583 O O . VAL A 1 197 ? 1.769 -6.656 -3.725 1.00 77.12 197 VAL A O 1
ATOM 1586 N N . ASN A 1 198 ? 0.221 -5.470 -2.638 1.00 84.06 198 ASN A N 1
ATOM 1587 C CA . ASN A 1 198 ? 1.162 -4.766 -1.772 1.00 84.06 198 ASN A CA 1
ATOM 1588 C C . ASN A 1 198 ? 1.094 -5.242 -0.322 1.00 84.06 198 ASN A C 1
ATOM 1590 O O . ASN A 1 198 ? 2.036 -4.991 0.428 1.00 84.06 198 ASN A O 1
ATOM 1594 N N . TYR A 1 199 ? -0.013 -5.866 0.082 1.00 91.50 199 TYR A N 1
ATOM 1595 C CA . TYR A 1 199 ? -0.220 -6.346 1.443 1.00 91.50 199 TYR A CA 1
ATOM 1596 C C . TYR A 1 199 ? -1.299 -7.429 1.519 1.00 91.50 199 TYR A C 1
ATOM 1598 O O . TYR A 1 199 ? -2.179 -7.494 0.661 1.00 91.50 199 TYR A O 1
ATOM 1606 N N . GLY A 1 200 ? -1.282 -8.202 2.597 1.00 92.81 200 GLY A N 1
ATOM 1607 C CA . GLY A 1 200 ? -2.298 -9.198 2.934 1.00 92.81 200 GLY A CA 1
ATOM 1608 C C . GLY A 1 200 ? -1.909 -9.955 4.202 1.00 92.81 200 GLY A C 1
ATOM 1609 O O . GLY A 1 200 ? -0.972 -9.554 4.889 1.00 92.81 200 GLY A O 1
ATOM 1610 N N . LEU A 1 201 ? -2.616 -11.039 4.523 1.00 93.44 201 LEU A N 1
ATOM 1611 C CA . LEU A 1 201 ? -2.285 -11.887 5.673 1.00 93.44 201 LEU A CA 1
ATOM 1612 C C . LEU A 1 201 ? -1.271 -12.963 5.276 1.00 93.44 201 LEU A C 1
ATOM 1614 O O . LEU A 1 201 ? -1.330 -13.486 4.167 1.00 93.44 201 LEU A O 1
ATOM 1618 N N . ASP A 1 202 ? -0.388 -13.313 6.206 1.00 91.69 202 ASP A N 1
ATOM 1619 C CA . ASP A 1 202 ? 0.399 -14.545 6.178 1.00 91.69 202 ASP A CA 1
ATOM 1620 C C . ASP A 1 202 ? 0.280 -15.209 7.551 1.00 91.69 202 ASP A C 1
ATOM 1622 O O . ASP A 1 202 ? 1.087 -14.986 8.455 1.00 91.69 202 ASP A O 1
ATOM 1626 N N . LEU A 1 203 ? -0.779 -16.007 7.708 1.00 91.12 203 LEU A N 1
ATOM 1627 C CA . LEU A 1 203 ? -1.136 -16.626 8.986 1.00 91.12 203 LEU A CA 1
ATOM 1628 C C . LEU A 1 203 ? -0.125 -17.684 9.451 1.00 91.12 203 LEU A C 1
ATOM 1630 O O . LEU A 1 203 ? -0.201 -18.105 10.605 1.00 91.12 203 LEU A O 1
ATOM 1634 N N . SER A 1 204 ? 0.804 -18.105 8.584 1.00 86.25 204 SER A N 1
ATOM 1635 C CA . SER A 1 204 ? 1.923 -18.963 8.982 1.00 86.25 204 SER A CA 1
ATOM 1636 C C . SER A 1 204 ? 2.964 -18.199 9.804 1.00 86.25 204 SER A C 1
ATOM 1638 O O . SER A 1 204 ? 3.643 -18.793 10.641 1.00 86.25 204 SER A O 1
ATOM 1640 N N . ARG A 1 205 ? 3.042 -16.874 9.610 1.00 84.31 205 ARG A N 1
ATOM 1641 C CA . ARG A 1 205 ? 4.032 -15.998 10.234 1.00 84.31 205 ARG A CA 1
ATOM 1642 C C . ARG A 1 205 ? 3.450 -15.155 11.358 1.00 84.31 205 ARG A C 1
ATOM 1644 O O . ARG A 1 205 ? 3.955 -15.195 12.475 1.00 84.31 205 ARG A O 1
ATOM 1651 N N . CYS A 1 206 ? 2.408 -14.374 11.076 1.00 89.75 206 CYS A N 1
ATOM 1652 C CA . CYS A 1 206 ? 1.741 -13.546 12.078 1.00 89.75 206 CYS A CA 1
ATOM 1653 C C . CYS A 1 206 ? 0.288 -13.248 11.693 1.00 89.75 206 CYS A C 1
ATOM 1655 O O . CYS A 1 206 ? -0.152 -13.452 10.563 1.00 89.75 206 CYS A O 1
ATOM 1657 N N . ARG A 1 207 ? -0.498 -12.756 12.656 1.00 95.38 207 ARG A N 1
ATOM 1658 C CA . ARG A 1 207 ? -1.919 -12.444 12.422 1.00 95.38 207 ARG A CA 1
ATOM 1659 C C . ARG A 1 207 ? -2.167 -11.020 11.919 1.00 95.38 207 ARG A C 1
ATOM 1661 O O . ARG A 1 207 ? -3.326 -10.681 11.686 1.00 95.38 207 ARG A O 1
ATOM 1668 N N . MET A 1 208 ? -1.123 -10.204 11.762 1.00 95.12 208 MET A N 1
ATOM 1669 C CA . MET A 1 208 ? -1.199 -8.856 11.186 1.00 95.12 208 MET A CA 1
ATOM 1670 C C . MET A 1 208 ? -0.892 -8.864 9.686 1.00 95.12 208 MET A C 1
ATOM 1672 O O . MET A 1 208 ? -0.321 -9.812 9.156 1.00 95.12 208 MET A O 1
ATOM 1676 N N . ALA A 1 209 ? -1.283 -7.796 8.991 1.00 95.94 209 ALA A N 1
ATOM 1677 C CA . ALA A 1 209 ? -0.959 -7.636 7.581 1.00 95.94 209 ALA A CA 1
ATOM 1678 C C . ALA A 1 209 ? 0.549 -7.481 7.362 1.00 95.94 209 ALA A C 1
ATOM 1680 O O . ALA A 1 209 ? 1.235 -6.740 8.071 1.00 95.94 209 ALA A O 1
ATOM 1681 N N . VAL A 1 210 ? 1.034 -8.127 6.309 1.00 91.31 210 VAL A N 1
ATOM 1682 C CA . VAL A 1 210 ? 2.437 -8.150 5.908 1.00 91.31 210 VAL A CA 1
ATOM 1683 C C . VAL A 1 210 ? 2.593 -7.550 4.509 1.00 91.31 210 VAL A C 1
ATOM 1685 O O . VAL A 1 210 ? 1.652 -7.625 3.713 1.00 91.31 210 VAL A O 1
ATOM 1688 N N . PRO A 1 211 ? 3.736 -6.928 4.173 1.00 87.94 211 PRO A N 1
ATOM 1689 C CA . PRO A 1 211 ? 4.041 -6.503 2.815 1.00 87.94 211 PRO A CA 1
ATOM 1690 C C . PRO A 1 211 ? 4.090 -7.695 1.865 1.00 87.94 211 PRO A C 1
ATOM 1692 O O . PRO A 1 211 ? 4.613 -8.753 2.209 1.00 87.94 211 PRO A O 1
ATOM 1695 N N . TYR A 1 212 ? 3.573 -7.513 0.656 1.00 78.50 212 TYR A N 1
ATOM 1696 C CA . TYR A 1 212 ? 3.636 -8.514 -0.404 1.00 78.50 212 TYR A CA 1
ATOM 1697 C C . TYR A 1 212 ? 4.690 -8.099 -1.425 1.00 78.50 212 TYR A C 1
ATOM 1699 O O . TYR A 1 212 ? 4.782 -6.922 -1.789 1.00 78.50 212 TYR A O 1
ATOM 1707 N N . ARG A 1 213 ? 5.500 -9.068 -1.859 1.00 65.88 213 ARG A N 1
ATOM 1708 C CA . ARG A 1 213 ? 6.487 -8.867 -2.932 1.00 65.88 213 ARG A CA 1
ATOM 1709 C C . ARG A 1 213 ? 5.842 -9.002 -4.306 1.00 65.88 213 ARG A C 1
ATOM 1711 O O . ARG A 1 213 ? 6.264 -8.332 -5.241 1.00 65.88 213 ARG A O 1
ATOM 1718 N N . ALA A 1 214 ? 4.806 -9.835 -4.382 1.00 57.62 214 ALA A N 1
ATOM 1719 C CA . ALA A 1 214 ? 4.035 -10.123 -5.574 1.00 57.62 214 ALA A CA 1
ATOM 1720 C C . ALA A 1 214 ? 2.559 -10.250 -5.255 1.00 57.62 214 ALA A C 1
ATOM 1722 O O . ALA A 1 214 ? 2.156 -10.358 -4.096 1.00 57.62 214 ALA A O 1
ATOM 1723 N N . 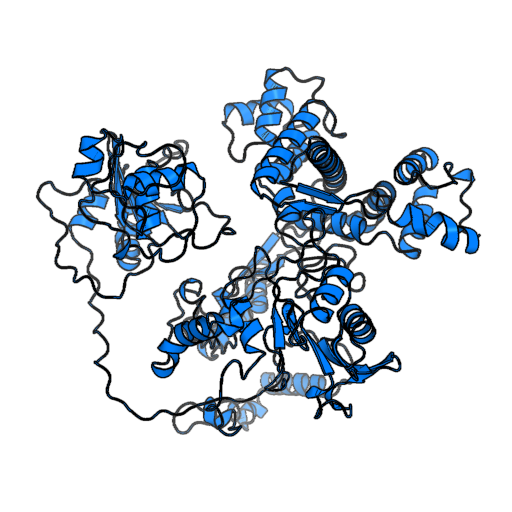LYS A 1 215 ? 1.759 -10.349 -6.310 1.00 69.25 215 LYS A N 1
ATOM 1724 C CA . LYS A 1 215 ? 0.376 -10.760 -6.163 1.00 69.25 215 LYS A CA 1
ATOM 1725 C C . LYS A 1 215 ? 0.292 -12.115 -5.447 1.00 69.25 215 LYS A C 1
ATOM 1727 O O . LYS A 1 215 ? 0.853 -13.092 -5.918 1.00 69.25 215 LYS A O 1
ATOM 1732 N N . GLY A 1 216 ? -0.412 -12.168 -4.322 1.00 70.62 216 GLY A N 1
ATOM 1733 C CA . GLY A 1 216 ? -0.611 -13.382 -3.529 1.00 70.62 216 GLY A CA 1
ATOM 1734 C C . GLY A 1 216 ? 0.620 -13.863 -2.758 1.00 70.62 216 GLY A C 1
ATOM 1735 O O . GLY A 1 216 ? 0.480 -14.764 -1.942 1.00 70.62 216 GLY A O 1
ATOM 1736 N N . VAL A 1 217 ? 1.798 -13.262 -2.961 1.00 70.25 217 VAL A N 1
ATOM 1737 C CA . VAL A 1 217 ? 3.043 -13.747 -2.357 1.00 70.25 217 VAL A CA 1
ATOM 1738 C C . VAL A 1 217 ? 3.509 -12.777 -1.267 1.00 70.25 217 VAL A C 1
ATOM 1740 O O . VAL A 1 217 ? 4.034 -11.695 -1.590 1.00 70.25 217 VAL A O 1
ATOM 1743 N N . PRO A 1 218 ? 3.352 -13.139 0.021 1.00 75.88 218 PRO A N 1
ATOM 1744 C CA . PRO A 1 218 ? 3.876 -12.336 1.113 1.00 75.88 218 PRO A CA 1
ATOM 1745 C C . PRO A 1 218 ? 5.402 -12.244 1.026 1.00 75.88 218 PRO A C 1
ATOM 1747 O O . PRO A 1 218 ? 6.093 -13.148 0.555 1.00 75.88 218 PRO A O 1
ATOM 1750 N N . SER A 1 219 ? 5.948 -11.115 1.465 1.00 77.69 219 SER A N 1
ATOM 1751 C CA . SER A 1 219 ? 7.381 -11.017 1.725 1.00 77.69 219 SER A CA 1
ATOM 1752 C C . SER A 1 219 ? 7.730 -11.910 2.910 1.00 77.69 219 SER A C 1
ATOM 1754 O O . SER A 1 219 ? 6.990 -11.918 3.886 1.00 77.69 219 SER A O 1
ATOM 1756 N N . ILE A 1 220 ? 8.862 -12.612 2.846 1.00 70.06 220 ILE A N 1
ATOM 1757 C CA . ILE A 1 220 ? 9.254 -13.651 3.813 1.00 70.06 220 ILE A CA 1
ATOM 1758 C C . ILE A 1 220 ? 9.409 -13.075 5.227 1.00 70.06 220 ILE A C 1
ATOM 1760 O O . ILE A 1 220 ? 8.917 -13.655 6.193 1.00 70.06 220 ILE A O 1
ATOM 1764 N N . SER A 1 221 ? 10.029 -11.898 5.352 1.00 72.62 221 SER A N 1
ATOM 1765 C CA . SER A 1 221 ? 10.371 -11.293 6.650 1.00 72.62 221 SER A CA 1
ATOM 1766 C C . SER A 1 221 ? 10.015 -9.812 6.785 1.00 72.62 221 SER A C 1
ATOM 1768 O O . SER A 1 221 ? 10.107 -9.267 7.882 1.00 72.62 221 SER A O 1
ATOM 1770 N N . ALA A 1 222 ? 9.614 -9.132 5.703 1.00 77.62 222 ALA A N 1
ATOM 1771 C CA . ALA A 1 222 ? 9.327 -7.702 5.781 1.00 77.62 222 ALA A CA 1
ATOM 1772 C C . ALA A 1 222 ? 8.067 -7.428 6.611 1.00 77.62 222 ALA A C 1
ATOM 1774 O O . ALA A 1 222 ? 7.088 -8.167 6.531 1.00 77.62 222 ALA A O 1
ATOM 1775 N N . GLU A 1 223 ? 8.057 -6.313 7.335 1.00 82.00 223 GLU A N 1
ATOM 1776 C CA . GLU A 1 223 ? 6.917 -5.832 8.118 1.00 82.00 223 GLU A CA 1
ATOM 1777 C C . GLU A 1 223 ? 6.666 -4.345 7.844 1.00 82.00 223 GLU A C 1
ATOM 1779 O O . GLU A 1 223 ? 7.539 -3.622 7.357 1.00 82.00 223 GLU A O 1
ATOM 1784 N N . PHE A 1 224 ? 5.462 -3.861 8.156 1.00 85.06 224 PHE A N 1
ATOM 1785 C CA . PHE A 1 224 ? 5.167 -2.433 8.064 1.00 85.06 224 PHE A CA 1
ATOM 1786 C C . PHE A 1 224 ? 5.764 -1.687 9.260 1.00 85.06 224 PHE A C 1
ATOM 1788 O O . PHE A 1 224 ? 5.328 -1.853 10.395 1.00 85.06 224 PHE A O 1
ATOM 1795 N N . GLY A 1 225 ? 6.741 -0.814 8.999 1.00 77.88 225 GLY A N 1
ATOM 1796 C CA . GLY A 1 225 ? 7.423 -0.059 10.055 1.00 77.88 225 GLY A CA 1
ATOM 1797 C C . GLY A 1 225 ? 6.539 0.954 10.797 1.00 77.88 225 GLY A C 1
ATOM 1798 O O . GLY A 1 225 ? 6.808 1.248 11.966 1.00 77.88 225 GLY A O 1
ATOM 1799 N N . HIS A 1 226 ? 5.493 1.473 10.138 1.00 86.19 226 HIS A N 1
ATOM 1800 C CA . HIS A 1 226 ? 4.545 2.424 10.720 1.00 86.19 226 HIS A CA 1
ATOM 1801 C C . HIS A 1 226 ? 3.355 1.682 11.361 1.00 86.19 226 HIS A C 1
ATOM 1803 O O . HIS A 1 226 ? 2.619 1.000 10.642 1.00 86.19 226 HIS A O 1
ATOM 1809 N N . PRO A 1 227 ? 3.099 1.852 12.673 1.00 89.88 227 PRO A N 1
ATOM 1810 C CA . PRO A 1 227 ? 2.088 1.076 13.398 1.00 89.88 227 PRO A CA 1
ATOM 1811 C C . PRO A 1 227 ? 0.671 1.293 12.859 1.00 89.88 227 PRO A C 1
ATOM 1813 O O . PRO A 1 227 ? -0.035 0.329 12.586 1.00 89.88 227 PRO A O 1
ATOM 1816 N N . ASP A 1 228 ? 0.271 2.545 12.624 1.00 94.69 228 ASP A N 1
ATOM 1817 C CA . ASP A 1 228 ? -1.094 2.838 12.164 1.00 94.69 228 ASP A CA 1
ATOM 1818 C C . ASP A 1 228 ? -1.355 2.342 10.731 1.00 94.69 228 ASP A C 1
ATOM 1820 O O . ASP A 1 228 ? -2.441 1.847 10.441 1.00 94.69 228 ASP A O 1
ATOM 1824 N N . VAL A 1 229 ? -0.340 2.351 9.855 1.00 95.38 229 VAL A N 1
ATOM 1825 C CA . VAL A 1 229 ? -0.413 1.680 8.545 1.00 95.38 229 VAL A CA 1
ATOM 1826 C C . VAL A 1 229 ? -0.631 0.178 8.737 1.00 95.38 229 VAL A C 1
ATOM 1828 O O . VAL A 1 229 ? -1.515 -0.390 8.100 1.00 95.38 229 VAL A O 1
ATOM 1831 N N . ALA A 1 230 ? 0.134 -0.468 9.622 1.00 94.69 230 ALA A N 1
ATOM 1832 C CA . ALA A 1 230 ? -0.002 -1.897 9.891 1.00 94.69 230 ALA A CA 1
ATOM 1833 C C . ALA A 1 230 ? -1.405 -2.248 10.419 1.00 94.69 230 ALA A C 1
ATOM 1835 O O . ALA A 1 230 ? -2.007 -3.213 9.949 1.00 94.69 230 ALA A O 1
ATOM 1836 N N . ILE A 1 231 ? -1.963 -1.444 11.333 1.00 97.75 231 ILE A N 1
ATOM 1837 C CA . ILE A 1 231 ? -3.327 -1.615 11.859 1.00 97.75 231 ILE A CA 1
ATOM 1838 C C . ILE A 1 231 ? -4.359 -1.472 10.739 1.00 97.75 231 ILE A C 1
ATOM 1840 O O . ILE A 1 231 ? -5.168 -2.379 10.553 1.00 97.75 231 ILE A O 1
ATOM 1844 N N . VAL A 1 232 ? -4.318 -0.381 9.964 1.00 98.56 232 VAL A N 1
ATOM 1845 C CA . VAL A 1 232 ? -5.287 -0.146 8.880 1.00 98.56 232 VAL A CA 1
ATOM 1846 C C . VAL A 1 232 ? -5.243 -1.285 7.861 1.00 98.56 232 VAL A C 1
ATOM 1848 O O . VAL A 1 232 ? -6.282 -1.849 7.527 1.00 98.56 232 VAL A O 1
ATOM 1851 N N . LEU A 1 233 ? -4.051 -1.672 7.397 1.00 98.19 233 LEU A N 1
ATOM 1852 C CA . LEU A 1 233 ? -3.893 -2.757 6.426 1.00 98.19 233 LEU A CA 1
ATOM 1853 C C . LEU A 1 233 ? -4.309 -4.120 7.000 1.00 98.19 233 LEU A C 1
ATOM 1855 O O . LEU A 1 233 ? -4.833 -4.951 6.257 1.00 98.19 233 LEU A O 1
ATOM 1859 N N . THR A 1 234 ? -4.133 -4.344 8.307 1.00 98.44 234 THR A N 1
ATOM 1860 C CA . THR A 1 234 ? -4.644 -5.540 8.999 1.00 98.44 234 THR A CA 1
ATOM 1861 C C . THR A 1 234 ? -6.166 -5.561 8.967 1.00 98.44 234 THR A C 1
ATOM 1863 O O . THR A 1 234 ? -6.735 -6.539 8.487 1.00 98.44 234 THR A O 1
ATOM 1866 N N . CYS A 1 235 ? -6.822 -4.465 9.367 1.00 98.69 235 CYS A N 1
ATOM 1867 C CA . CYS A 1 235 ? -8.279 -4.342 9.314 1.00 98.69 235 CYS A CA 1
ATOM 1868 C C . CYS A 1 235 ? -8.819 -4.626 7.911 1.00 98.69 235 CYS A C 1
ATOM 1870 O O . CYS A 1 235 ? -9.660 -5.505 7.739 1.00 98.69 235 CYS A O 1
ATOM 1872 N N . LEU A 1 236 ? -8.271 -3.948 6.897 1.00 98.19 236 LEU A N 1
ATOM 1873 C CA . LEU A 1 236 ? -8.664 -4.150 5.503 1.00 98.19 236 LEU A CA 1
ATOM 1874 C C . LEU A 1 236 ? -8.465 -5.604 5.054 1.00 98.19 236 LEU A C 1
ATOM 1876 O O . LEU A 1 236 ? -9.335 -6.160 4.390 1.00 98.19 236 LEU A O 1
ATOM 1880 N N . SER A 1 237 ? -7.366 -6.250 5.451 1.00 97.06 237 SER A N 1
ATOM 1881 C CA . SER A 1 237 ? -7.106 -7.641 5.069 1.00 97.06 237 SER A CA 1
ATOM 1882 C C . SER A 1 237 ? -8.174 -8.596 5.604 1.00 97.06 237 SER A C 1
ATOM 1884 O O . SER A 1 237 ? -8.684 -9.397 4.825 1.00 97.06 237 SER A O 1
ATOM 1886 N N . TYR A 1 238 ? -8.567 -8.472 6.878 1.00 98.06 238 TYR A N 1
ATOM 1887 C CA . TYR A 1 238 ? -9.636 -9.291 7.465 1.00 98.06 238 TYR A CA 1
ATOM 1888 C C . TYR A 1 238 ? -11.016 -8.963 6.894 1.00 98.06 238 TYR A C 1
ATOM 1890 O O . TYR A 1 238 ? -11.804 -9.876 6.653 1.00 98.06 238 TYR A O 1
ATOM 1898 N N . TYR A 1 239 ? -11.307 -7.690 6.617 1.00 97.56 239 TYR A N 1
ATOM 1899 C CA . TYR A 1 239 ? -12.559 -7.296 5.965 1.00 97.56 239 TYR A CA 1
ATOM 1900 C C . TYR A 1 239 ? -12.694 -7.907 4.564 1.00 97.56 239 TYR A C 1
ATOM 1902 O O . TYR A 1 239 ? -13.786 -8.298 4.153 1.00 97.56 239 TYR A O 1
ATOM 1910 N N . TYR A 1 240 ? -11.588 -8.014 3.824 1.00 93.50 240 TYR A N 1
ATOM 1911 C CA . TYR A 1 240 ? -11.595 -8.520 2.454 1.00 93.50 240 TYR A CA 1
ATOM 1912 C C . TYR A 1 240 ? -11.512 -10.049 2.360 1.00 93.50 240 TYR A C 1
ATOM 1914 O O . TYR A 1 240 ? -12.221 -10.632 1.528 1.00 93.50 240 TYR A O 1
ATOM 1922 N N . SER A 1 241 ? -10.698 -10.708 3.193 1.00 92.38 241 SER A N 1
ATOM 1923 C CA . SER A 1 241 ? -10.580 -12.177 3.227 1.00 92.38 241 SER A CA 1
ATOM 1924 C C . SER A 1 241 ? -11.744 -12.854 3.957 1.00 92.38 241 SER A C 1
ATOM 1926 O O . SER A 1 241 ? -12.094 -14.004 3.663 1.00 92.38 241 SER A O 1
ATOM 1928 N N . GLY A 1 242 ? -12.345 -12.138 4.907 1.00 95.19 242 GLY A N 1
ATOM 1929 C CA . GLY A 1 242 ? -13.234 -12.695 5.913 1.00 95.19 242 GLY A CA 1
ATOM 1930 C C . GLY A 1 242 ? -12.497 -13.572 6.927 1.00 95.19 242 GLY A C 1
ATOM 1931 O O . GLY A 1 242 ? -11.324 -13.920 6.750 1.00 95.19 242 GLY A O 1
ATOM 1932 N N . LEU A 1 243 ? -13.208 -13.942 7.989 1.00 97.56 243 LEU A N 1
ATOM 1933 C CA . LEU A 1 243 ? -12.734 -14.882 9.002 1.00 97.56 243 LEU A CA 1
ATOM 1934 C C . LEU A 1 243 ? -12.814 -16.326 8.489 1.00 97.56 243 LEU A C 1
ATOM 1936 O O . LEU A 1 243 ? -13.769 -16.731 7.826 1.00 97.56 243 LEU A O 1
ATOM 1940 N N . THR A 1 244 ? -11.809 -17.131 8.817 1.00 96.69 244 THR A N 1
ATOM 1941 C CA . THR A 1 244 ? -11.866 -18.588 8.630 1.00 96.69 244 THR A CA 1
ATOM 1942 C C . THR A 1 244 ? -12.813 -19.231 9.647 1.00 96.69 244 THR A C 1
ATOM 1944 O O . THR A 1 244 ? -13.124 -18.636 10.679 1.00 96.69 244 THR A O 1
ATOM 1947 N N . SER A 1 245 ? -13.238 -20.474 9.391 1.00 96.19 245 SER A N 1
ATOM 1948 C CA . SER A 1 245 ? -14.097 -21.229 10.318 1.00 96.19 245 SER A CA 1
ATOM 1949 C C . SER A 1 245 ? -13.504 -21.297 11.732 1.00 96.19 245 SER A C 1
ATOM 1951 O O . SER A 1 245 ? -14.189 -21.009 12.711 1.00 96.19 245 SER A O 1
ATOM 1953 N N . THR A 1 246 ? -12.200 -21.564 11.846 1.00 96.12 246 THR A N 1
ATOM 1954 C CA . THR A 1 246 ? -11.490 -21.622 13.133 1.00 96.12 246 THR A CA 1
ATOM 1955 C C . THR A 1 246 ? -11.422 -20.264 13.830 1.00 96.12 246 THR A C 1
ATOM 1957 O O . THR A 1 246 ? -11.649 -20.184 15.035 1.00 96.12 246 THR A O 1
ATOM 1960 N N . GLN A 1 247 ? -11.158 -19.183 13.091 1.00 97.62 247 GLN A N 1
ATOM 1961 C CA . GLN A 1 247 ? -11.138 -17.825 13.646 1.00 97.62 247 GLN A CA 1
ATOM 1962 C C . GLN A 1 247 ? -12.522 -17.385 14.129 1.00 97.62 247 GLN A C 1
ATOM 1964 O O . GLN A 1 247 ? -12.631 -16.815 15.211 1.00 97.62 247 GLN A O 1
ATOM 1969 N N . LEU A 1 248 ? -13.578 -17.678 13.364 1.00 97.56 248 LEU A N 1
ATOM 1970 C CA . LEU A 1 248 ? -14.944 -17.328 13.742 1.00 97.56 248 LEU A CA 1
ATOM 1971 C C . LEU A 1 248 ? -15.416 -18.140 14.957 1.00 97.56 248 LEU A C 1
ATOM 1973 O O . LEU A 1 248 ? -15.998 -17.560 15.869 1.00 97.56 248 LEU A O 1
ATOM 1977 N N . ARG A 1 249 ? -15.112 -19.446 15.034 1.00 96.50 249 ARG A N 1
ATOM 1978 C CA . ARG A 1 249 ? -15.384 -20.253 16.242 1.00 96.50 249 ARG A CA 1
ATOM 1979 C C . ARG A 1 249 ? -14.679 -19.678 17.469 1.00 96.50 249 ARG A C 1
ATOM 1981 O O . ARG A 1 249 ? -15.322 -19.478 18.492 1.00 96.50 249 ARG A O 1
ATOM 1988 N N . HIS A 1 250 ? -13.403 -19.315 17.343 1.00 96.56 250 HIS A N 1
ATOM 1989 C CA . HIS A 1 250 ? -12.661 -18.676 18.431 1.00 96.56 250 HIS A CA 1
ATOM 1990 C C . HIS A 1 250 ? -13.267 -17.314 18.827 1.00 96.56 250 HIS A C 1
ATOM 1992 O O . HIS A 1 250 ? -13.336 -16.988 20.011 1.00 96.56 250 HIS A O 1
ATOM 1998 N N . ALA A 1 251 ? -13.771 -16.533 17.866 1.00 97.56 251 ALA A N 1
ATOM 1999 C CA . ALA A 1 251 ? -14.503 -15.304 18.169 1.00 97.56 251 ALA A CA 1
ATOM 2000 C C . ALA A 1 251 ? -15.763 -15.587 19.007 1.00 97.56 251 ALA A C 1
ATOM 2002 O O . ALA A 1 251 ? -15.988 -14.897 19.997 1.00 97.56 251 ALA A O 1
ATOM 2003 N N . PHE A 1 252 ? -16.540 -16.627 18.680 1.00 97.12 252 PHE A N 1
ATOM 2004 C CA . PHE A 1 252 ? -17.690 -17.040 19.494 1.00 97.12 252 PHE A CA 1
ATOM 2005 C C . PHE A 1 252 ? -17.293 -17.538 20.889 1.00 97.12 252 PHE A C 1
ATOM 2007 O O . PHE A 1 252 ? -17.952 -17.199 21.867 1.00 97.12 252 PHE A O 1
ATOM 2014 N N . GLU A 1 253 ? -16.213 -18.312 21.012 1.00 95.12 253 GLU A N 1
ATOM 2015 C CA . GLU A 1 253 ? -15.714 -18.772 22.316 1.00 95.12 253 GLU A CA 1
ATOM 2016 C C . GLU A 1 253 ? -15.367 -17.607 23.250 1.00 95.12 253 GLU A C 1
ATOM 2018 O O . GLU A 1 253 ? -15.620 -17.688 24.453 1.00 95.12 253 GLU A O 1
ATOM 2023 N N . ASN A 1 254 ? -14.807 -16.523 22.705 1.00 96.38 254 ASN A N 1
ATOM 2024 C CA . ASN A 1 254 ? -14.546 -15.301 23.463 1.00 96.38 254 ASN A CA 1
ATOM 2025 C C . ASN A 1 254 ? -15.836 -14.524 23.734 1.00 96.38 254 ASN A C 1
ATOM 2027 O O . ASN A 1 254 ? -16.061 -14.121 24.873 1.00 96.38 254 ASN A O 1
ATOM 2031 N N . LEU A 1 255 ? -16.723 -14.419 22.741 1.00 97.00 255 LEU A N 1
ATOM 2032 C CA . LEU A 1 255 ? -18.020 -13.761 22.867 1.00 97.00 255 LEU A CA 1
ATOM 2033 C C . LEU A 1 255 ? -18.854 -14.350 24.011 1.00 97.00 255 LEU A C 1
ATOM 2035 O O . LEU A 1 255 ? -19.425 -13.604 24.795 1.00 97.00 255 LEU A O 1
ATOM 2039 N N . PHE A 1 256 ? -18.897 -15.677 24.165 1.00 95.31 256 PHE A N 1
ATOM 2040 C CA . PHE A 1 256 ? -19.646 -16.323 25.251 1.00 95.31 256 PHE A CA 1
ATOM 2041 C C . PHE A 1 256 ? -19.097 -16.031 26.655 1.00 95.31 256 PHE A C 1
ATOM 2043 O O . PHE A 1 256 ? -19.779 -16.308 27.641 1.00 95.31 256 PHE A O 1
ATOM 2050 N N . ARG A 1 257 ? -17.880 -15.485 26.763 1.00 95.06 257 ARG A N 1
ATOM 2051 C CA . ARG A 1 257 ? -17.267 -15.061 28.030 1.00 95.06 257 ARG A CA 1
ATOM 2052 C C . ARG A 1 257 ? -17.467 -13.570 28.318 1.00 95.06 257 ARG A C 1
ATOM 2054 O O . ARG A 1 257 ? -17.091 -13.127 29.402 1.00 95.06 257 ARG A O 1
ATOM 2061 N N . GLU A 1 258 ? -18.025 -12.808 27.377 1.00 93.81 258 GLU A N 1
ATOM 2062 C CA . GLU A 1 258 ? -18.313 -11.385 27.559 1.00 93.81 258 GLU A CA 1
ATOM 2063 C C . GLU A 1 258 ? -19.422 -11.149 28.586 1.00 93.81 258 GLU A C 1
ATOM 2065 O O . GLU A 1 258 ? -20.245 -12.020 28.878 1.00 93.81 258 GLU A O 1
ATOM 2070 N N . SER A 1 259 ? -19.468 -9.929 29.121 1.00 93.50 259 SER A N 1
ATOM 2071 C CA . SER A 1 259 ? -20.524 -9.506 30.044 1.00 93.50 259 SER A CA 1
ATOM 2072 C C . SER A 1 259 ? -21.886 -9.352 29.361 1.00 93.50 259 SER A C 1
ATOM 2074 O O . SER A 1 259 ? -22.908 -9.632 29.987 1.00 93.50 259 SER A O 1
ATOM 2076 N N . ASP A 1 260 ? -21.904 -8.948 28.086 1.00 94.19 260 ASP A N 1
ATOM 2077 C CA . ASP A 1 260 ? -23.116 -8.841 27.266 1.00 94.19 260 ASP A CA 1
ATOM 2078 C C . ASP A 1 260 ? -22.925 -9.436 25.852 1.00 94.19 260 ASP A C 1
ATOM 2080 O O . ASP A 1 260 ? -22.812 -8.709 24.858 1.00 94.19 260 ASP A O 1
ATOM 2084 N N . PRO A 1 261 ? -22.909 -10.779 25.733 1.00 95.31 261 PRO A N 1
ATOM 2085 C CA . PRO A 1 261 ? -22.707 -11.465 24.457 1.00 95.31 261 PRO A CA 1
ATOM 2086 C C . PRO A 1 261 ? -23.817 -11.192 23.431 1.00 95.31 261 PRO A C 1
ATOM 2088 O O . PRO A 1 261 ? -23.589 -11.235 22.223 1.00 95.31 261 PRO A O 1
ATOM 2091 N N . SER A 1 262 ? -25.045 -10.939 23.900 1.00 95.75 262 SER A N 1
ATOM 2092 C CA . SER A 1 262 ? -26.204 -10.774 23.016 1.00 95.75 262 SER A CA 1
ATOM 2093 C C . SER A 1 262 ? -26.167 -9.438 22.278 1.00 95.75 262 SER A C 1
ATOM 2095 O O . SER A 1 262 ? -26.460 -9.410 21.082 1.00 95.75 262 SER A O 1
ATOM 2097 N N . SER A 1 263 ? -25.779 -8.353 22.956 1.00 94.50 263 SER A N 1
ATOM 2098 C CA . SER A 1 263 ? -25.629 -7.041 22.315 1.00 94.50 263 SER A CA 1
ATOM 2099 C C . SER A 1 263 ? -24.491 -7.020 21.298 1.00 94.50 263 SER A C 1
ATOM 2101 O O . SER A 1 263 ? -24.655 -6.463 20.216 1.00 94.50 263 SER A O 1
ATOM 2103 N N . GLU A 1 264 ? -23.365 -7.668 21.602 1.00 95.69 264 GLU A N 1
ATOM 2104 C CA . GLU A 1 264 ? -22.234 -7.757 20.674 1.00 95.69 264 GLU A CA 1
ATOM 2105 C C . GLU A 1 264 ? -22.591 -8.604 19.438 1.00 95.69 264 GLU A C 1
ATOM 2107 O O . GLU A 1 264 ? -22.393 -8.165 18.305 1.00 95.69 264 GLU A O 1
ATOM 2112 N N . TYR A 1 265 ? -23.238 -9.763 19.620 1.00 97.00 265 TYR A N 1
ATOM 2113 C CA . TYR A 1 265 ? -23.724 -10.573 18.497 1.00 97.00 265 TYR A CA 1
ATOM 2114 C C . TYR A 1 265 ? -24.722 -9.825 17.601 1.00 97.00 265 TYR A C 1
ATOM 2116 O O . TYR A 1 265 ? -24.710 -9.994 16.381 1.00 97.00 265 TYR A O 1
ATOM 2124 N N . ALA A 1 266 ? -25.582 -8.982 18.182 1.00 95.56 266 ALA A N 1
ATOM 2125 C CA . ALA A 1 266 ? -26.541 -8.196 17.412 1.00 95.56 266 ALA A CA 1
ATOM 2126 C C . ALA A 1 266 ? -25.844 -7.259 16.408 1.00 95.56 266 ALA A C 1
ATOM 2128 O O . ALA A 1 266 ? -26.353 -7.075 15.303 1.00 95.56 266 ALA A O 1
ATOM 2129 N N . LEU A 1 267 ? -24.657 -6.730 16.740 1.00 94.69 267 LEU A N 1
ATOM 2130 C CA . LEU A 1 267 ? -23.835 -5.960 15.797 1.00 94.69 267 LEU A CA 1
ATOM 2131 C C . LEU A 1 267 ? -23.345 -6.844 14.645 1.00 94.69 267 LEU A C 1
ATOM 2133 O O . LEU A 1 267 ? -23.378 -6.434 13.487 1.00 94.69 267 LEU A O 1
ATOM 2137 N N . TRP A 1 268 ? -22.936 -8.081 14.941 1.00 96.38 268 TRP A N 1
ATOM 2138 C CA . TRP A 1 268 ? -22.453 -9.013 13.919 1.00 96.38 268 TRP A CA 1
ATOM 2139 C C . TRP A 1 268 ? -23.564 -9.394 12.939 1.00 96.38 268 TRP A C 1
ATOM 2141 O O . TRP A 1 268 ? -23.324 -9.440 11.733 1.00 96.38 268 TRP A O 1
ATOM 2151 N N . ALA A 1 269 ? -24.772 -9.636 13.454 1.00 94.56 269 ALA A N 1
ATOM 2152 C CA . ALA A 1 269 ? -25.953 -9.966 12.664 1.00 94.56 269 ALA A CA 1
ATOM 2153 C C . ALA A 1 269 ? -26.482 -8.767 11.856 1.00 94.56 269 ALA A C 1
ATOM 2155 O O . ALA A 1 269 ? -26.945 -8.953 10.730 1.00 94.56 269 ALA A O 1
ATOM 2156 N N . GLN A 1 270 ? -26.361 -7.537 12.376 1.00 94.31 270 GLN A N 1
ATOM 2157 C CA . GLN A 1 270 ? -26.750 -6.310 11.668 1.00 94.31 270 GLN A CA 1
ATOM 2158 C C . GLN A 1 270 ? -25.978 -6.123 10.352 1.00 94.31 270 GLN A C 1
ATOM 2160 O O . GLN A 1 270 ? -26.541 -5.655 9.360 1.00 94.31 270 GLN A O 1
ATOM 2165 N N . ASP A 1 271 ? -24.714 -6.537 10.329 1.00 94.00 271 ASP A N 1
ATOM 2166 C CA . ASP A 1 271 ? -23.855 -6.535 9.144 1.00 94.00 271 ASP A CA 1
ATOM 2167 C C . ASP A 1 271 ? -24.252 -7.583 8.088 1.00 94.00 271 ASP A C 1
ATOM 2169 O O . ASP A 1 271 ? -23.768 -7.537 6.953 1.00 94.00 271 ASP A O 1
ATOM 2173 N N . CYS A 1 272 ? -25.132 -8.527 8.435 1.00 91.81 272 CYS A N 1
ATOM 2174 C CA . CYS A 1 272 ? -25.552 -9.637 7.585 1.00 91.81 272 CYS A CA 1
ATOM 2175 C C . CYS A 1 272 ? -27.086 -9.672 7.431 1.00 91.81 272 CYS A C 1
ATOM 2177 O O . CYS A 1 272 ? -27.748 -10.521 8.031 1.00 91.81 272 CYS A O 1
ATOM 2179 N N . PRO A 1 273 ? -27.686 -8.815 6.579 1.00 84.75 273 PRO A N 1
ATOM 2180 C CA . PRO A 1 273 ? -29.145 -8.715 6.443 1.00 84.75 273 PRO A CA 1
ATOM 2181 C C . PRO A 1 273 ? -29.835 -10.014 6.003 1.00 84.75 273 PRO A C 1
ATOM 2183 O O . PRO A 1 273 ? -31.022 -10.206 6.251 1.00 84.75 273 PRO A O 1
ATOM 2186 N N . THR A 1 274 ? -29.104 -10.900 5.324 1.00 86.75 274 THR A N 1
ATOM 2187 C CA . THR A 1 274 ? -29.585 -12.198 4.831 1.00 86.75 274 THR A CA 1
ATOM 2188 C C . THR A 1 274 ? -29.455 -13.332 5.848 1.00 86.75 274 THR A C 1
ATOM 2190 O O . THR A 1 274 ? -29.903 -14.444 5.571 1.00 86.75 274 THR A O 1
ATOM 2193 N N . LEU A 1 275 ? -28.855 -13.083 7.016 1.00 87.69 275 LEU A N 1
ATOM 2194 C CA . LEU A 1 275 ? -28.726 -14.076 8.075 1.00 87.69 275 LEU A CA 1
ATOM 2195 C C . LEU A 1 275 ? -30.088 -14.318 8.742 1.00 87.69 275 LEU A C 1
ATOM 2197 O O . LEU A 1 275 ? -30.722 -13.397 9.255 1.00 87.69 275 LEU A O 1
ATOM 2201 N N . SER A 1 276 ? -30.536 -15.573 8.758 1.00 85.69 276 SER A N 1
ATOM 2202 C CA . SER A 1 276 ? -31.816 -15.969 9.360 1.00 85.69 276 SER A CA 1
ATOM 2203 C C . SER A 1 276 ? -31.790 -15.950 10.893 1.00 85.69 276 SER A C 1
ATOM 2205 O O . SER A 1 276 ? -32.802 -15.661 11.531 1.00 85.69 276 SER A O 1
ATOM 2207 N N . ILE A 1 277 ? -30.633 -16.237 11.490 1.00 86.94 277 ILE A N 1
ATOM 2208 C CA . ILE A 1 277 ? -30.443 -16.305 12.940 1.00 86.94 277 ILE A CA 1
ATOM 2209 C C . ILE A 1 277 ? -30.012 -14.924 13.441 1.00 86.94 277 ILE A C 1
ATOM 2211 O O . ILE A 1 277 ? -28.850 -14.560 13.355 1.00 86.94 277 ILE A O 1
ATOM 2215 N N . GLN A 1 278 ? -30.965 -14.143 13.950 1.00 87.56 278 GLN A N 1
ATOM 2216 C CA . GLN A 1 278 ? -30.723 -12.776 14.445 1.00 87.56 278 GLN A CA 1
ATOM 2217 C C . GLN A 1 278 ? -30.459 -12.713 15.961 1.00 87.56 278 GLN A C 1
ATOM 2219 O O . GLN A 1 278 ? -30.140 -11.657 16.498 1.00 87.56 278 GLN A O 1
ATOM 2224 N N . SER A 1 279 ? -30.594 -13.838 16.673 1.00 89.12 279 SER A N 1
ATOM 2225 C CA . SER A 1 279 ? -30.361 -13.932 18.119 1.00 89.12 279 SER A CA 1
ATOM 2226 C C . SER A 1 279 ? -29.278 -14.952 18.433 1.00 89.12 279 SER A C 1
ATOM 2228 O O . SER A 1 279 ? -29.300 -16.059 17.896 1.00 89.12 279 SER A O 1
ATOM 2230 N N . LEU A 1 280 ? -28.400 -14.613 19.382 1.00 91.31 280 LEU A N 1
ATOM 2231 C CA . LEU A 1 280 ? -27.333 -15.498 19.853 1.00 91.31 280 LEU A CA 1
ATOM 2232 C C . LEU A 1 280 ? -27.872 -16.835 20.388 1.00 91.31 280 LEU A C 1
ATOM 2234 O O . LEU A 1 280 ? -27.206 -17.856 20.273 1.00 91.31 280 LEU A O 1
ATOM 2238 N N . HIS A 1 281 ? -29.101 -16.857 20.914 1.00 88.06 281 HIS A N 1
ATOM 2239 C CA . HIS A 1 281 ? -29.726 -18.077 21.441 1.00 88.06 281 HIS A CA 1
ATOM 2240 C C . HIS A 1 281 ? -30.016 -19.121 20.351 1.00 88.06 281 HIS A C 1
ATOM 2242 O O . HIS A 1 281 ? -30.199 -20.294 20.661 1.00 88.06 281 HIS A O 1
ATOM 2248 N N . GLY A 1 282 ? -30.081 -18.703 19.083 1.00 84.50 282 GLY A N 1
ATOM 2249 C CA . GLY A 1 282 ? -30.256 -19.600 17.943 1.00 84.50 282 GLY A CA 1
ATOM 2250 C C . GLY A 1 282 ? -28.948 -20.184 17.406 1.00 84.50 282 GLY A C 1
ATOM 2251 O O . GLY A 1 282 ? -28.991 -20.953 16.450 1.00 84.50 282 GLY A O 1
ATOM 2252 N N . ILE A 1 283 ? -27.795 -19.816 17.975 1.00 89.50 283 ILE A N 1
ATOM 2253 C CA . ILE A 1 283 ? -26.486 -20.302 17.537 1.00 89.50 283 ILE A CA 1
ATOM 2254 C C . ILE A 1 283 ? -26.125 -21.572 18.303 1.00 89.50 283 ILE A C 1
ATOM 2256 O O . ILE A 1 283 ? -25.950 -21.552 19.519 1.00 89.50 283 ILE A O 1
ATOM 2260 N N . ASN A 1 284 ? -25.964 -22.669 17.564 1.00 88.44 284 ASN A N 1
ATOM 2261 C CA . ASN A 1 284 ? -25.405 -23.916 18.067 1.00 88.44 284 ASN A CA 1
ATOM 2262 C C . ASN A 1 284 ? -24.087 -24.213 17.340 1.00 88.44 284 ASN A C 1
ATOM 2264 O O . ASN A 1 284 ? -24.098 -24.501 16.145 1.00 88.44 284 ASN A O 1
ATOM 2268 N N . LEU A 1 285 ? -22.961 -24.142 18.057 1.00 89.00 285 LEU A N 1
ATOM 2269 C CA . LEU A 1 285 ? -21.635 -24.409 17.488 1.00 89.00 285 LEU A CA 1
ATOM 2270 C C . LEU A 1 285 ? -21.354 -25.901 17.249 1.00 89.00 285 LEU A C 1
ATOM 2272 O O . LEU A 1 285 ? -20.414 -26.218 16.528 1.00 89.00 285 LEU A O 1
ATOM 2276 N N . GLU A 1 286 ? -22.138 -26.801 17.851 1.00 89.94 286 GLU A N 1
ATOM 2277 C CA . GLU A 1 286 ? -21.984 -28.255 17.689 1.00 89.94 286 GLU A CA 1
ATOM 2278 C C . GLU A 1 286 ? -22.701 -28.787 16.436 1.00 89.94 286 GLU A C 1
ATOM 2280 O O . GLU A 1 286 ? -22.454 -29.912 16.006 1.00 89.94 286 GLU A O 1
ATOM 2285 N N . ASP A 1 287 ? -23.586 -27.988 15.832 1.00 91.94 287 ASP A N 1
ATOM 2286 C CA . ASP A 1 287 ? -24.250 -28.325 14.573 1.00 91.94 287 ASP A CA 1
ATOM 2287 C C . ASP A 1 287 ? -23.390 -27.876 13.383 1.00 91.94 287 ASP A C 1
ATOM 2289 O O . ASP A 1 287 ? -23.580 -26.793 12.821 1.00 91.94 287 ASP A O 1
ATOM 2293 N N . ASP A 1 288 ? -22.434 -28.726 12.994 1.00 91.62 288 ASP A N 1
ATOM 2294 C CA . ASP A 1 288 ? -21.515 -28.472 11.874 1.00 91.62 288 ASP A CA 1
ATOM 2295 C C . ASP A 1 288 ? -22.253 -28.187 10.554 1.00 91.62 288 ASP A C 1
ATOM 2297 O O . ASP A 1 288 ? -21.787 -27.395 9.736 1.00 91.62 288 ASP A O 1
ATOM 2301 N N . ARG A 1 289 ? -23.439 -28.775 10.345 1.00 91.25 289 ARG A N 1
ATOM 2302 C CA . ARG A 1 289 ? -24.199 -28.565 9.111 1.00 91.25 289 ARG A CA 1
ATOM 2303 C C . ARG A 1 289 ? -24.799 -27.163 9.060 1.00 91.25 289 ARG A C 1
ATOM 2305 O O . ARG A 1 289 ? -24.633 -26.464 8.063 1.00 91.25 289 ARG A O 1
ATOM 2312 N N . SER A 1 290 ? -25.473 -26.740 10.129 1.00 89.19 290 SER A N 1
ATOM 2313 C CA . SER A 1 290 ? -25.981 -25.365 10.249 1.00 89.19 290 SER A CA 1
ATOM 2314 C C . SER A 1 290 ? -24.840 -24.342 10.199 1.00 89.19 290 SER A C 1
ATOM 2316 O O . SER A 1 290 ? -24.959 -23.288 9.561 1.00 89.19 290 SER A O 1
ATOM 2318 N N . TRP A 1 291 ? -23.701 -24.683 10.809 1.00 93.12 291 TRP A N 1
ATOM 2319 C CA . TRP A 1 291 ? -22.491 -23.873 10.782 1.00 93.12 291 TRP A CA 1
ATOM 2320 C C . TRP A 1 291 ? -21.993 -23.620 9.356 1.00 93.12 291 TRP A C 1
ATOM 2322 O O . TRP A 1 291 ? -21.870 -22.459 8.960 1.00 93.12 291 TRP A O 1
ATOM 2332 N N . ASP A 1 292 ? -21.758 -24.677 8.577 1.00 92.06 292 ASP A N 1
ATOM 2333 C CA . ASP A 1 292 ? -21.185 -24.572 7.233 1.00 92.06 292 ASP A CA 1
ATOM 2334 C C . ASP A 1 292 ? -22.179 -24.024 6.197 1.00 92.06 292 ASP A C 1
ATOM 2336 O O . ASP A 1 292 ? -21.782 -23.266 5.309 1.00 92.06 292 ASP A O 1
ATOM 2340 N N . GLU A 1 293 ? -23.469 -24.359 6.304 1.00 90.56 293 GLU A N 1
ATOM 2341 C CA . GLU A 1 293 ? -24.484 -23.949 5.322 1.00 90.56 293 GLU A CA 1
ATOM 2342 C C . GLU A 1 293 ? -25.057 -22.542 5.591 1.00 90.56 293 GLU A C 1
ATOM 2344 O O . GLU A 1 293 ? -25.428 -21.848 4.643 1.00 90.56 293 GLU A O 1
ATOM 2349 N N . THR A 1 294 ? -25.135 -22.096 6.855 1.00 88.69 294 THR A N 1
ATOM 2350 C CA . THR A 1 294 ? -25.864 -20.863 7.230 1.00 88.69 294 THR A CA 1
ATOM 2351 C C . THR A 1 294 ? -24.994 -19.825 7.939 1.00 88.69 294 THR A C 1
ATOM 2353 O O . THR A 1 294 ? -24.991 -18.657 7.543 1.00 88.69 294 THR A O 1
ATOM 2356 N N . ILE A 1 295 ? -24.265 -20.216 8.989 1.00 92.00 295 ILE A N 1
ATOM 2357 C CA . ILE A 1 295 ? -23.584 -19.265 9.887 1.00 92.00 295 ILE A CA 1
ATOM 2358 C C . ILE A 1 295 ? -22.286 -18.750 9.257 1.00 92.00 295 ILE A C 1
ATOM 2360 O O . ILE A 1 295 ? -22.109 -17.539 9.090 1.00 92.00 295 ILE A O 1
ATOM 2364 N N . LEU A 1 296 ? -21.383 -19.661 8.888 1.00 94.38 296 LEU A N 1
ATOM 2365 C CA . LEU A 1 296 ? -20.051 -19.338 8.387 1.00 94.38 296 LEU A CA 1
ATOM 2366 C C . LEU A 1 296 ? -20.084 -18.502 7.097 1.00 94.38 296 LEU A C 1
ATOM 2368 O O . LEU A 1 296 ? -19.379 -17.493 7.064 1.00 94.38 296 LEU A O 1
ATOM 2372 N N . PRO A 1 297 ? -20.871 -18.835 6.049 1.00 92.69 297 PRO A N 1
ATOM 2373 C CA . PRO A 1 297 ? -20.851 -18.081 4.793 1.00 92.69 297 PRO A CA 1
ATOM 2374 C C . PRO A 1 297 ? -21.262 -16.613 4.947 1.00 92.69 297 PRO A C 1
ATOM 2376 O O . PRO A 1 297 ? -20.792 -15.769 4.187 1.00 92.69 297 PRO A O 1
ATOM 2379 N N . GLN A 1 298 ? -22.117 -16.316 5.929 1.00 91.25 298 GLN A N 1
ATOM 2380 C CA . GLN A 1 298 ? -22.637 -14.977 6.200 1.00 91.25 298 GLN A CA 1
ATOM 2381 C C . GLN A 1 298 ? -21.708 -14.214 7.155 1.00 91.25 298 GLN A C 1
ATOM 2383 O O . GLN A 1 298 ? -21.113 -13.202 6.781 1.00 91.25 298 GLN A O 1
ATOM 2388 N N . LEU A 1 299 ? -21.511 -14.732 8.374 1.00 95.06 299 LEU A N 1
ATOM 2389 C CA . LEU A 1 299 ? -20.795 -14.015 9.434 1.00 95.06 299 LEU A CA 1
ATOM 2390 C C . LEU A 1 299 ? -19.301 -13.852 9.163 1.00 95.06 299 LEU A C 1
ATOM 2392 O O . LEU A 1 299 ? -18.697 -12.920 9.688 1.00 95.06 299 LEU A O 1
ATOM 2396 N N . ARG A 1 300 ? -18.687 -14.693 8.318 1.00 95.81 300 ARG A N 1
ATOM 2397 C CA . ARG A 1 300 ? -17.264 -14.536 7.980 1.00 95.81 300 ARG A CA 1
ATOM 2398 C C . ARG A 1 300 ? -16.929 -13.174 7.375 1.00 95.81 300 ARG A C 1
ATOM 2400 O O . ARG A 1 300 ? -15.782 -12.755 7.480 1.00 95.81 300 ARG A O 1
ATOM 2407 N N . PHE A 1 301 ? -17.891 -12.515 6.727 1.00 95.56 301 PHE A N 1
ATOM 2408 C CA . PHE A 1 301 ? -17.715 -11.194 6.120 1.00 95.56 301 PHE A CA 1
ATOM 2409 C C . PHE A 1 301 ? -18.430 -10.076 6.894 1.00 95.56 301 PHE A C 1
ATOM 2411 O O . PHE A 1 301 ? -18.558 -8.966 6.372 1.00 95.56 301 PHE A O 1
ATOM 2418 N N . SER A 1 302 ? -18.867 -10.358 8.126 1.00 97.12 302 SER A N 1
ATOM 2419 C CA . SER A 1 302 ? -19.312 -9.344 9.079 1.00 97.12 302 SER A CA 1
ATOM 2420 C C . SER A 1 302 ? -18.100 -8.550 9.573 1.00 97.12 302 SER A C 1
ATOM 2422 O O . SER A 1 302 ? -17.191 -9.092 10.209 1.00 97.12 302 SER A O 1
ATOM 2424 N N . LYS A 1 303 ? -18.074 -7.254 9.268 1.00 97.31 303 LYS A N 1
ATOM 2425 C CA . LYS A 1 303 ? -17.074 -6.294 9.736 1.00 97.31 303 LYS A CA 1
ATOM 2426 C C . LYS A 1 303 ? -17.099 -6.224 11.256 1.00 97.31 303 LYS A C 1
ATOM 2428 O O . LYS A 1 303 ? -16.025 -6.215 11.839 1.00 97.31 303 LYS A O 1
ATOM 2433 N N . SER A 1 304 ? -18.267 -6.232 11.895 1.00 97.62 304 SER A N 1
ATOM 2434 C CA . SER A 1 304 ? -18.365 -6.256 13.360 1.00 97.62 304 SER A CA 1
ATOM 2435 C C . SER A 1 304 ? -17.753 -7.523 13.967 1.00 97.62 304 SER A C 1
ATOM 2437 O O . SER A 1 304 ? -16.964 -7.417 14.903 1.00 97.62 304 SER A O 1
ATOM 2439 N N . ALA A 1 305 ? -18.002 -8.706 13.390 1.00 98.06 305 ALA A N 1
ATOM 2440 C CA . ALA A 1 305 ? -17.350 -9.938 13.853 1.00 98.06 305 ALA A CA 1
ATOM 2441 C C . ALA A 1 305 ? -15.824 -9.897 13.645 1.00 98.06 305 ALA A C 1
ATOM 2443 O O . ALA A 1 305 ? -15.053 -10.309 14.515 1.00 98.06 305 ALA A O 1
ATOM 2444 N N . ALA A 1 306 ? -15.369 -9.361 12.506 1.00 98.31 306 ALA A N 1
ATOM 2445 C CA . ALA A 1 306 ? -13.948 -9.169 12.225 1.00 98.31 306 ALA A CA 1
ATOM 2446 C C . ALA A 1 306 ? -13.299 -8.142 13.171 1.00 98.31 306 ALA A C 1
ATOM 2448 O O . ALA A 1 306 ? -12.187 -8.371 13.648 1.00 98.31 306 ALA A O 1
ATOM 2449 N N . ASP A 1 307 ? -13.985 -7.036 13.470 1.00 98.44 307 ASP A N 1
ATOM 2450 C CA . ASP A 1 307 ? -13.542 -6.008 14.413 1.00 98.44 307 ASP A CA 1
ATOM 2451 C C . ASP A 1 307 ? -13.338 -6.602 15.801 1.00 98.44 307 ASP A C 1
ATOM 2453 O O . ASP A 1 307 ? -12.262 -6.422 16.380 1.00 98.44 307 ASP A O 1
ATOM 2457 N N . TYR A 1 308 ? -14.329 -7.357 16.287 1.00 98.19 308 TYR A N 1
ATOM 2458 C CA . TYR A 1 308 ? -14.276 -8.051 17.568 1.00 98.19 308 TYR A CA 1
ATOM 2459 C C . TYR A 1 308 ? -13.115 -9.046 17.619 1.00 98.19 308 TYR A C 1
ATOM 2461 O O . TYR A 1 308 ? -12.292 -8.991 18.536 1.00 98.19 308 TYR A O 1
ATOM 2469 N N . PHE A 1 309 ? -12.988 -9.917 16.612 1.00 98.44 309 PHE A N 1
ATOM 2470 C CA . PHE A 1 309 ? -11.894 -10.888 16.541 1.00 98.44 309 PHE A CA 1
ATOM 2471 C C . PHE A 1 309 ? -10.524 -10.197 16.553 1.00 98.44 309 PHE A C 1
ATOM 2473 O O . PHE A 1 309 ? -9.622 -10.590 17.294 1.00 98.44 309 PHE A O 1
ATOM 2480 N N . MET A 1 310 ? -10.355 -9.131 15.770 1.00 98.38 310 MET A N 1
ATOM 2481 C CA . MET A 1 310 ? -9.092 -8.400 15.741 1.00 98.38 310 MET A CA 1
ATOM 2482 C C . MET A 1 310 ? -8.792 -7.694 17.066 1.00 98.38 310 MET A C 1
ATOM 2484 O O . MET A 1 310 ? -7.651 -7.731 17.527 1.00 98.38 310 MET A O 1
ATOM 2488 N N . ALA A 1 311 ? -9.794 -7.076 17.693 1.00 96.88 311 ALA A N 1
ATOM 2489 C CA . ALA A 1 311 ? -9.633 -6.332 18.938 1.00 96.88 311 ALA A CA 1
ATOM 2490 C C . ALA A 1 311 ? -9.381 -7.233 20.159 1.00 96.88 311 ALA A C 1
ATOM 2492 O O . ALA A 1 311 ? -8.712 -6.793 21.092 1.00 96.88 311 ALA A O 1
ATOM 2493 N N . THR A 1 312 ? -9.877 -8.475 20.150 1.00 96.19 312 THR A N 1
ATOM 2494 C CA . THR A 1 312 ? -9.759 -9.419 21.278 1.00 96.19 312 THR A CA 1
ATOM 2495 C C . THR A 1 312 ? -8.657 -10.463 21.097 1.00 96.19 312 THR A C 1
ATOM 2497 O O . THR A 1 312 ? -8.100 -10.933 22.087 1.00 96.19 312 THR A O 1
ATOM 2500 N N . VAL A 1 313 ? -8.291 -10.800 19.855 1.00 96.44 313 VAL A N 1
ATOM 2501 C CA . VAL A 1 313 ? -7.304 -11.853 19.554 1.00 96.44 313 VAL A CA 1
ATOM 2502 C C . VAL A 1 313 ? -6.063 -11.296 18.862 1.00 96.44 313 VAL A C 1
ATOM 2504 O O . VAL A 1 313 ? -4.947 -11.522 19.327 1.00 96.44 313 VAL A O 1
ATOM 2507 N N . VAL A 1 314 ? -6.233 -10.574 17.750 1.00 96.94 314 VAL A N 1
ATOM 2508 C CA . VAL A 1 314 ? -5.105 -10.183 16.884 1.00 96.94 314 VAL A CA 1
ATOM 2509 C C . VAL A 1 314 ? -4.252 -9.097 17.533 1.00 96.94 314 VAL A C 1
ATOM 2511 O O . VAL A 1 314 ? -3.087 -9.336 17.834 1.00 96.94 314 VAL A O 1
ATOM 2514 N N . PHE A 1 315 ? -4.803 -7.908 17.774 1.00 96.56 315 PHE A N 1
ATOM 2515 C CA . PHE A 1 315 ? -4.026 -6.769 18.269 1.00 96.56 315 PHE A CA 1
ATOM 2516 C C . PHE A 1 315 ? -3.499 -6.937 19.702 1.00 96.56 315 PHE A C 1
ATOM 2518 O O . PHE A 1 315 ? -2.362 -6.532 19.943 1.00 96.56 315 PHE A O 1
ATOM 2525 N N . PRO A 1 316 ? -4.206 -7.584 20.648 1.00 94.38 316 PRO A N 1
ATOM 2526 C CA . PRO A 1 316 ? -3.630 -7.858 21.966 1.00 94.38 316 PRO A CA 1
ATOM 2527 C C . PRO A 1 316 ? -2.360 -8.723 21.906 1.00 94.38 316 PRO A C 1
ATOM 2529 O O . PRO A 1 316 ? -1.428 -8.521 22.697 1.00 94.38 316 PRO A O 1
ATOM 2532 N N . HIS A 1 317 ? -2.300 -9.660 20.952 1.00 92.12 317 HIS A N 1
ATOM 2533 C CA . HIS A 1 317 ? -1.154 -10.545 20.750 1.00 92.12 317 HIS A CA 1
ATOM 2534 C C . HIS A 1 317 ? -0.060 -9.901 19.886 1.00 92.12 317 HIS A C 1
ATOM 2536 O O . HIS A 1 317 ? 1.087 -9.827 20.315 1.00 92.12 317 HIS A O 1
ATOM 2542 N N . GLU A 1 318 ? -0.415 -9.398 18.703 1.00 92.50 318 GLU A N 1
ATOM 2543 C CA . GLU A 1 318 ? 0.528 -8.927 17.678 1.00 92.50 318 GLU A CA 1
ATOM 2544 C C . GLU A 1 318 ? 0.846 -7.425 17.767 1.00 92.50 318 GLU A C 1
ATOM 2546 O O . GLU A 1 318 ? 1.889 -6.982 17.293 1.00 92.50 318 GLU A O 1
ATOM 2551 N N . GLY A 1 319 ? -0.041 -6.622 18.368 1.00 88.50 319 GLY A N 1
ATOM 2552 C CA . GLY A 1 319 ? 0.043 -5.159 18.464 1.00 88.50 319 GLY A CA 1
ATOM 2553 C C . GLY A 1 319 ? 1.106 -4.699 19.456 1.00 88.50 319 GLY A C 1
ATOM 2554 O O . GLY A 1 319 ? 0.816 -4.116 20.504 1.00 88.50 319 GLY A O 1
ATOM 2555 N N . LYS A 1 320 ? 2.359 -4.999 19.138 1.00 85.75 320 LYS A N 1
ATOM 2556 C CA . LYS A 1 320 ? 3.520 -4.750 19.976 1.00 85.75 320 LYS A CA 1
ATOM 2557 C C . LYS A 1 320 ? 4.470 -3.750 19.326 1.00 85.75 320 LYS A C 1
ATOM 2559 O O . LYS A 1 320 ? 4.531 -3.611 18.109 1.00 85.75 320 LYS A O 1
ATOM 2564 N N . GLU A 1 321 ? 5.253 -3.074 20.151 1.00 85.56 321 GLU A N 1
ATOM 2565 C CA . GLU A 1 321 ? 6.280 -2.132 19.722 1.00 85.56 321 GLU A CA 1
ATOM 2566 C C . GLU A 1 321 ? 7.563 -2.289 20.543 1.00 85.56 321 GLU A C 1
ATOM 2568 O O . GLU A 1 321 ? 7.581 -2.916 21.603 1.00 85.56 321 GLU A O 1
ATOM 2573 N N . PHE A 1 322 ? 8.641 -1.683 20.054 1.00 83.75 322 PHE A N 1
ATOM 2574 C CA . PHE A 1 322 ? 9.923 -1.609 20.748 1.00 83.75 322 PHE A CA 1
ATOM 2575 C C . PHE A 1 322 ? 10.208 -0.163 21.161 1.00 83.75 322 PHE A C 1
ATOM 2577 O O . PHE A 1 322 ? 9.853 0.755 20.416 1.00 83.75 322 PHE A O 1
ATOM 2584 N N . PRO A 1 323 ? 10.857 0.067 22.317 1.00 81.25 323 PRO A N 1
ATOM 2585 C CA . PRO A 1 323 ? 11.089 1.412 22.843 1.00 81.25 323 PRO A CA 1
ATOM 2586 C C . PRO A 1 323 ? 12.024 2.257 21.969 1.00 81.25 323 PRO A C 1
ATOM 2588 O O . PRO A 1 323 ? 11.928 3.481 21.992 1.00 81.25 323 PRO A O 1
ATOM 2591 N N . ALA A 1 324 ? 12.925 1.627 21.215 1.00 81.81 324 ALA A N 1
ATOM 2592 C CA . ALA A 1 324 ? 13.794 2.301 20.262 1.00 81.81 324 ALA A CA 1
ATOM 2593 C C . ALA A 1 324 ? 14.044 1.417 19.035 1.00 81.81 324 ALA A C 1
ATOM 2595 O O . ALA A 1 324 ? 13.891 0.195 19.082 1.00 81.81 324 ALA A O 1
ATOM 2596 N N . LYS A 1 325 ? 14.436 2.046 17.927 1.00 79.56 325 LYS A N 1
ATOM 2597 C CA . LYS A 1 325 ? 14.795 1.376 16.677 1.00 79.56 325 LYS A CA 1
ATOM 2598 C C . LYS A 1 325 ? 16.044 2.042 16.106 1.00 79.56 325 LYS A C 1
ATOM 2600 O O . LYS A 1 325 ? 16.136 3.268 16.097 1.00 79.56 325 LYS A O 1
ATOM 2605 N N . LEU A 1 326 ? 16.990 1.245 15.630 1.00 78.69 326 LEU A N 1
ATOM 2606 C CA . LEU A 1 326 ? 18.026 1.692 14.707 1.00 78.69 326 LEU A CA 1
ATOM 2607 C C . LEU A 1 326 ? 17.576 1.381 13.289 1.00 78.69 326 LEU A C 1
ATOM 2609 O O . LEU A 1 326 ? 16.824 0.435 13.062 1.00 78.69 326 LEU A O 1
ATOM 2613 N N . SER A 1 327 ? 18.046 2.164 12.330 1.00 79.25 327 SER A N 1
ATOM 2614 C CA . SER A 1 327 ? 17.777 1.868 10.934 1.00 79.25 327 SER A CA 1
ATOM 2615 C C . SER A 1 327 ? 18.960 2.191 10.045 1.00 79.25 327 SER A C 1
ATOM 2617 O O . SER A 1 327 ? 19.829 2.984 10.408 1.00 79.25 327 SER A O 1
ATOM 2619 N N . THR A 1 328 ? 18.981 1.528 8.901 1.00 78.31 328 THR A N 1
ATOM 2620 C CA . THR A 1 328 ? 19.949 1.689 7.819 1.00 78.31 328 THR A CA 1
ATOM 2621 C C . THR A 1 328 ? 19.212 1.424 6.510 1.00 78.31 328 THR A C 1
ATOM 2623 O O . THR A 1 328 ? 18.155 0.788 6.504 1.00 78.31 328 THR A O 1
ATOM 2626 N N . SER A 1 329 ? 19.717 1.966 5.417 1.00 81.06 329 SER A N 1
ATOM 2627 C CA . SER A 1 329 ? 19.116 1.877 4.089 1.00 81.06 329 SER A CA 1
ATOM 2628 C C . SER A 1 329 ? 20.007 1.072 3.154 1.00 81.06 329 SER A C 1
ATOM 2630 O O . SER A 1 329 ? 21.207 0.951 3.393 1.00 81.06 329 SER A O 1
ATOM 2632 N N . ALA A 1 330 ? 19.449 0.586 2.046 1.00 77.75 330 ALA A N 1
ATOM 2633 C CA . ALA A 1 330 ? 20.248 -0.058 1.001 1.00 77.75 330 ALA A CA 1
ATOM 2634 C C . ALA A 1 330 ? 21.386 0.848 0.479 1.00 77.75 330 ALA A C 1
ATOM 2636 O O . ALA A 1 330 ? 22.423 0.364 0.035 1.00 77.75 330 ALA A O 1
ATOM 2637 N N . TRP A 1 331 ? 21.242 2.172 0.600 1.00 84.62 331 TRP A N 1
ATOM 2638 C CA . TRP A 1 331 ? 22.257 3.147 0.195 1.00 84.62 331 TRP A CA 1
ATOM 2639 C C . TRP A 1 331 ? 23.493 3.157 1.103 1.00 84.62 331 TRP A C 1
ATOM 2641 O O . TRP A 1 331 ? 24.538 3.665 0.700 1.00 84.62 331 TRP A O 1
ATOM 2651 N N . ASP A 1 332 ? 23.412 2.558 2.294 1.00 81.25 332 ASP A N 1
ATOM 2652 C CA . ASP A 1 332 ? 24.563 2.377 3.183 1.00 81.25 332 ASP A CA 1
ATOM 2653 C C . ASP A 1 332 ? 25.530 1.280 2.694 1.00 81.25 332 ASP A C 1
ATOM 2655 O O . ASP A 1 332 ? 26.609 1.095 3.266 1.00 81.25 332 ASP A O 1
ATOM 2659 N N . ILE A 1 333 ? 25.153 0.543 1.641 1.00 79.88 333 ILE A N 1
ATOM 2660 C CA . ILE A 1 333 ? 26.022 -0.424 0.966 1.00 79.88 333 ILE A CA 1
ATOM 2661 C C . ILE A 1 333 ? 27.076 0.319 0.118 1.00 79.88 333 ILE A C 1
ATOM 2663 O O . ILE A 1 333 ? 28.257 0.196 0.434 1.00 79.88 333 ILE A O 1
ATOM 2667 N N . PRO A 1 334 ? 26.714 1.153 -0.883 1.00 80.75 334 PRO A N 1
ATOM 2668 C CA . PRO A 1 334 ? 27.690 1.865 -1.713 1.00 80.75 334 PRO A CA 1
ATOM 2669 C C . PRO A 1 334 ? 28.270 3.138 -1.079 1.00 80.75 334 PRO A C 1
ATOM 2671 O O . PRO A 1 334 ? 29.022 3.849 -1.743 1.00 80.75 334 PRO A O 1
ATOM 2674 N N . SER A 1 335 ? 27.934 3.490 0.165 1.00 72.00 335 SER A N 1
ATOM 2675 C CA . SER A 1 335 ? 28.437 4.709 0.829 1.00 72.00 335 SER A CA 1
ATOM 2676 C C . SER A 1 335 ? 29.879 4.595 1.356 1.00 72.00 335 SER A C 1
ATOM 2678 O O . SER A 1 335 ? 30.376 5.506 2.021 1.00 72.00 335 SER A O 1
ATOM 2680 N N . LYS A 1 336 ? 30.554 3.475 1.075 1.00 68.75 336 LYS A N 1
ATOM 2681 C CA . LYS A 1 336 ? 31.852 3.091 1.644 1.00 68.75 336 LYS A CA 1
ATOM 2682 C C . LYS A 1 336 ? 33.050 3.605 0.845 1.00 68.75 336 LYS A C 1
ATOM 2684 O O . LYS A 1 336 ? 32.945 3.987 -0.315 1.00 68.75 336 LYS A O 1
ATOM 2689 N N . SER A 1 337 ? 34.223 3.528 1.476 1.00 61.56 337 SER A N 1
ATOM 2690 C CA . SER A 1 337 ? 35.518 3.912 0.898 1.00 61.56 337 SER A CA 1
ATOM 2691 C C . SER A 1 337 ? 36.032 2.961 -0.194 1.00 61.56 337 SER A C 1
ATOM 2693 O O . SER A 1 337 ? 36.848 3.375 -1.013 1.00 61.56 337 SER A O 1
ATOM 2695 N N . GLN A 1 338 ? 35.607 1.691 -0.190 1.00 66.69 338 GLN A N 1
ATOM 2696 C CA . GLN A 1 338 ? 35.995 0.691 -1.193 1.00 66.69 338 GLN A CA 1
ATOM 2697 C C . GLN A 1 338 ? 34.974 0.624 -2.341 1.00 66.69 338 GLN A C 1
ATOM 2699 O O . GLN A 1 338 ? 33.789 0.889 -2.127 1.00 66.69 338 GLN A O 1
ATOM 2704 N N . PRO A 1 339 ? 35.400 0.266 -3.567 1.00 71.19 339 PRO A N 1
ATOM 2705 C CA . PRO A 1 339 ? 34.536 0.314 -4.739 1.00 71.19 339 PRO A CA 1
ATOM 2706 C C . PRO A 1 339 ? 33.428 -0.740 -4.657 1.00 71.19 339 PRO A C 1
ATOM 2708 O O . PRO A 1 339 ? 33.713 -1.932 -4.657 1.00 71.19 339 PRO A O 1
ATOM 2711 N N . SER A 1 340 ? 32.168 -0.307 -4.652 1.00 81.75 340 SER A N 1
ATOM 2712 C CA . SER A 1 340 ? 31.010 -1.166 -4.943 1.00 81.75 340 SER A CA 1
ATOM 2713 C C . SER A 1 340 ? 30.792 -1.253 -6.453 1.00 81.75 340 SER A C 1
ATOM 2715 O O . SER A 1 340 ? 31.157 -0.341 -7.197 1.00 81.75 340 SER A O 1
ATOM 2717 N N . THR A 1 341 ? 30.225 -2.346 -6.955 1.00 85.06 341 THR A N 1
ATOM 2718 C CA . THR A 1 341 ? 29.935 -2.493 -8.391 1.00 85.06 341 THR A CA 1
ATOM 2719 C C . THR A 1 341 ? 28.542 -3.025 -8.598 1.00 85.06 341 THR A C 1
ATOM 2721 O O . THR A 1 341 ? 28.235 -4.133 -8.178 1.00 85.06 341 THR A O 1
ATOM 2724 N N . GLY A 1 342 ? 27.718 -2.194 -9.227 1.00 80.44 342 GLY A N 1
ATOM 2725 C CA . GLY A 1 342 ? 26.351 -2.518 -9.583 1.00 80.44 342 GLY A CA 1
ATOM 2726 C C . GLY A 1 342 ? 26.218 -2.808 -11.072 1.00 80.44 342 GLY A C 1
ATOM 2727 O O . GLY A 1 342 ? 26.847 -2.133 -11.888 1.00 80.44 342 GLY A O 1
ATOM 2728 N N . PHE A 1 343 ? 25.373 -3.770 -11.408 1.00 77.75 343 PHE A N 1
ATOM 2729 C CA . PHE A 1 343 ? 24.865 -4.012 -12.752 1.00 77.75 343 PHE A CA 1
ATOM 2730 C C . PHE A 1 343 ? 23.364 -3.728 -12.756 1.00 77.75 343 PHE A C 1
ATOM 2732 O O . PHE A 1 343 ? 22.703 -3.837 -11.725 1.00 77.75 343 PHE A O 1
ATOM 2739 N N . SER A 1 344 ? 22.828 -3.274 -13.880 1.00 72.44 344 SER A N 1
ATOM 2740 C CA . SER A 1 344 ? 21.387 -3.128 -14.074 1.00 72.44 344 SER A CA 1
ATOM 2741 C C . SER A 1 344 ? 21.086 -3.304 -15.549 1.00 72.44 344 SER A C 1
ATOM 2743 O O . SER A 1 344 ? 21.805 -2.774 -16.402 1.00 72.44 344 SER A O 1
ATOM 2745 N N . GLY A 1 345 ? 20.005 -4.020 -15.850 1.00 67.88 345 GLY A N 1
ATOM 2746 C CA . GLY A 1 345 ? 19.501 -4.135 -17.215 1.00 67.88 345 GLY A CA 1
ATOM 2747 C C . GLY A 1 345 ? 18.924 -2.825 -17.763 1.00 67.88 345 GLY A C 1
ATOM 2748 O O . GLY A 1 345 ? 18.629 -2.748 -18.958 1.00 67.88 345 GLY A O 1
ATOM 2749 N N . THR A 1 346 ? 18.731 -1.795 -16.926 1.00 64.62 346 THR A N 1
ATOM 2750 C CA . THR A 1 346 ? 18.115 -0.524 -17.332 1.00 64.62 346 THR A CA 1
ATOM 2751 C C . THR A 1 346 ? 18.876 0.703 -16.844 1.00 64.62 346 THR A C 1
ATOM 2753 O O . THR A 1 346 ? 19.656 0.671 -15.900 1.00 64.62 346 THR A O 1
ATOM 2756 N N . ASN A 1 347 ? 18.639 1.830 -17.518 1.00 70.25 347 ASN A N 1
ATOM 2757 C CA . ASN A 1 347 ? 19.248 3.122 -17.190 1.00 70.25 347 ASN A CA 1
ATOM 2758 C C . ASN A 1 347 ? 18.187 4.149 -16.738 1.00 70.25 347 ASN A C 1
ATOM 2760 O O . ASN A 1 347 ? 18.395 5.359 -16.790 1.00 70.25 347 ASN A O 1
ATOM 2764 N N . ASP A 1 348 ? 16.996 3.691 -16.345 1.00 67.81 348 ASP A N 1
ATOM 2765 C CA . ASP A 1 348 ? 15.886 4.597 -16.030 1.00 67.81 348 ASP A CA 1
ATOM 2766 C C . ASP A 1 348 ? 16.018 5.218 -14.633 1.00 67.81 348 ASP A C 1
ATOM 2768 O O . ASP A 1 348 ? 15.675 6.385 -14.438 1.00 67.81 348 ASP A O 1
ATOM 2772 N N . ASN A 1 349 ? 16.589 4.479 -13.679 1.00 67.88 349 ASN A N 1
ATOM 2773 C CA . ASN A 1 349 ? 16.719 4.903 -12.283 1.00 67.88 349 ASN A CA 1
ATOM 2774 C C . ASN A 1 349 ? 18.089 5.508 -11.944 1.00 67.88 349 ASN A C 1
ATOM 2776 O O . ASN A 1 349 ? 18.353 5.769 -10.774 1.00 67.88 349 ASN A O 1
ATOM 2780 N N . LYS A 1 350 ? 18.962 5.776 -12.927 1.00 70.88 350 LYS A N 1
ATOM 2781 C CA . LYS A 1 350 ? 20.335 6.254 -12.663 1.00 70.88 350 LYS A CA 1
ATOM 2782 C C . LYS A 1 350 ? 20.419 7.482 -11.762 1.00 70.88 350 LYS A C 1
ATOM 2784 O O . LYS A 1 350 ? 21.317 7.599 -10.940 1.00 70.88 350 LYS A O 1
ATOM 2789 N N . PHE A 1 351 ? 19.462 8.394 -11.905 1.00 69.88 351 PHE A N 1
ATOM 2790 C CA . PHE A 1 351 ? 19.416 9.641 -11.146 1.00 69.88 351 PHE A CA 1
ATOM 2791 C C . PHE A 1 351 ? 18.887 9.448 -9.721 1.00 69.88 351 PHE A C 1
ATOM 2793 O O . PHE A 1 351 ? 18.942 10.378 -8.923 1.00 69.88 351 PHE A O 1
ATOM 2800 N N . LEU A 1 352 ? 18.353 8.263 -9.419 1.00 70.38 352 LEU A N 1
ATOM 2801 C CA . LEU A 1 352 ? 17.866 7.865 -8.104 1.00 70.38 352 LEU A CA 1
ATOM 2802 C C . LEU A 1 352 ? 18.909 7.052 -7.328 1.00 70.38 352 LEU A C 1
ATOM 2804 O O . LEU A 1 352 ? 18.660 6.732 -6.173 1.00 70.38 352 LEU A O 1
ATOM 2808 N N . LEU A 1 353 ? 20.048 6.703 -7.933 1.00 73.44 353 LEU A N 1
ATOM 2809 C CA . LEU A 1 353 ? 21.113 5.974 -7.250 1.00 73.44 353 LEU A CA 1
ATOM 2810 C C . LEU A 1 353 ? 21.909 6.898 -6.305 1.00 73.44 353 LEU A C 1
ATOM 2812 O O . LEU A 1 353 ? 21.980 8.110 -6.538 1.00 73.44 353 LEU A O 1
ATOM 2816 N N . PRO A 1 354 ? 22.541 6.346 -5.249 1.00 74.94 354 PRO A N 1
ATOM 2817 C CA . PRO A 1 354 ? 23.435 7.094 -4.368 1.00 74.94 354 PRO A CA 1
ATOM 2818 C C . PRO A 1 354 ? 24.504 7.877 -5.134 1.00 74.94 354 PRO A C 1
ATOM 2820 O O . PRO A 1 354 ? 25.084 7.373 -6.090 1.00 74.94 354 PRO A O 1
ATOM 2823 N N . LEU A 1 355 ? 24.846 9.079 -4.657 1.00 74.44 355 LEU A N 1
ATOM 2824 C CA . LEU A 1 355 ? 25.869 9.935 -5.283 1.00 74.44 355 LEU A CA 1
ATOM 2825 C C . LEU A 1 355 ? 27.271 9.306 -5.324 1.00 74.44 355 LEU A C 1
ATOM 2827 O O . LEU A 1 355 ? 28.112 9.747 -6.104 1.00 74.44 355 LEU A O 1
ATOM 2831 N N . SER A 1 356 ? 27.531 8.311 -4.473 1.00 73.19 356 SER A N 1
ATOM 2832 C CA . SER A 1 356 ? 28.769 7.529 -4.490 1.00 73.19 356 SER A CA 1
ATOM 2833 C C . SER A 1 356 ? 28.841 6.541 -5.657 1.00 73.19 356 SER A C 1
ATOM 2835 O O . SER A 1 356 ? 29.911 6.000 -5.930 1.00 73.19 356 SER A O 1
ATOM 2837 N N . ILE A 1 357 ? 27.731 6.303 -6.362 1.00 77.50 357 ILE A N 1
ATOM 2838 C CA . ILE A 1 357 ? 27.695 5.452 -7.545 1.00 77.50 357 ILE A CA 1
ATOM 2839 C C . ILE A 1 357 ? 27.978 6.290 -8.783 1.00 77.50 357 ILE A C 1
ATOM 2841 O O . ILE A 1 357 ? 27.245 7.212 -9.140 1.00 77.50 357 ILE A O 1
ATOM 2845 N N . HIS A 1 358 ? 29.043 5.908 -9.477 1.00 76.56 358 HIS A N 1
ATOM 2846 C CA . HIS A 1 358 ? 29.369 6.427 -10.791 1.00 76.56 358 HIS A CA 1
ATOM 2847 C C . HIS A 1 358 ? 28.923 5.426 -11.843 1.00 76.56 358 HIS A C 1
ATOM 2849 O O . HIS A 1 358 ? 29.400 4.292 -11.886 1.00 76.56 358 HIS A O 1
ATOM 2855 N N . GLN A 1 359 ? 28.002 5.855 -12.696 1.00 75.69 359 GLN A N 1
ATOM 2856 C CA . GLN A 1 359 ? 27.557 5.032 -13.801 1.00 75.69 359 GLN A CA 1
ATOM 2857 C C . GLN A 1 359 ? 28.618 4.974 -14.893 1.00 75.69 359 GLN A C 1
ATOM 2859 O O . GLN A 1 359 ? 29.110 6.003 -15.356 1.00 75.69 359 GLN A O 1
ATOM 2864 N N . ASN A 1 360 ? 28.923 3.757 -15.322 1.00 76.00 360 ASN A N 1
ATOM 2865 C CA . ASN A 1 360 ? 29.811 3.493 -16.439 1.00 76.00 360 ASN A CA 1
ATOM 2866 C C . ASN A 1 360 ? 28.995 2.901 -17.593 1.00 76.00 360 ASN A C 1
ATOM 2868 O O . ASN A 1 360 ? 28.983 1.689 -17.798 1.00 76.00 360 ASN A O 1
ATOM 2872 N N . ASP A 1 361 ? 28.247 3.761 -18.290 1.00 69.06 361 ASP A N 1
ATOM 2873 C CA . ASP A 1 361 ? 27.414 3.339 -19.415 1.00 69.06 361 ASP A CA 1
ATOM 2874 C C . ASP A 1 361 ? 28.286 2.779 -20.545 1.00 69.06 361 ASP A C 1
ATOM 2876 O O . ASP A 1 361 ? 29.199 3.440 -21.043 1.00 69.06 361 ASP A O 1
ATOM 2880 N N . LEU A 1 362 ? 27.978 1.555 -20.979 1.00 68.56 362 LEU A N 1
ATOM 2881 C CA . LEU A 1 362 ? 28.656 0.950 -22.118 1.00 68.56 362 LEU A CA 1
ATOM 2882 C C . LEU A 1 362 ? 28.248 1.698 -23.401 1.00 68.56 362 LEU A C 1
ATOM 2884 O O . LEU A 1 362 ? 27.054 1.744 -23.722 1.00 68.56 362 LEU A O 1
ATOM 2888 N N . PRO A 1 363 ? 29.197 2.247 -24.187 1.00 65.62 363 PRO A N 1
ATOM 2889 C CA . PRO A 1 363 ? 28.882 3.057 -25.366 1.00 65.62 363 PRO A CA 1
ATOM 2890 C C . PRO A 1 363 ? 27.993 2.354 -26.404 1.00 65.62 363 PRO A C 1
ATOM 2892 O O . PRO A 1 363 ? 27.265 3.021 -27.151 1.00 65.62 363 PRO A O 1
ATOM 2895 N N . GLN A 1 364 ? 28.063 1.026 -26.470 1.00 59.50 364 GLN A N 1
ATOM 2896 C CA . GLN A 1 364 ? 27.235 0.145 -27.297 1.00 59.50 364 GLN A CA 1
ATOM 2897 C C . GLN A 1 364 ? 25.755 0.101 -26.872 1.00 59.50 364 GLN A C 1
ATOM 2899 O O . GLN A 1 364 ? 24.878 0.032 -27.732 1.00 59.50 364 GLN A O 1
ATOM 2904 N N . LEU A 1 365 ? 25.449 0.290 -25.585 1.00 59.53 365 LEU A N 1
ATOM 2905 C CA . LEU A 1 365 ? 24.086 0.229 -25.037 1.00 59.53 365 LEU A CA 1
ATOM 2906 C C . LEU A 1 365 ? 23.365 1.587 -24.996 1.00 59.53 365 LEU A C 1
ATOM 2908 O O . LEU A 1 365 ? 22.176 1.655 -24.688 1.00 59.53 365 LEU A O 1
ATOM 2912 N N . HIS A 1 366 ? 24.030 2.689 -25.370 1.00 64.62 366 HIS A N 1
ATOM 2913 C CA . HIS A 1 366 ? 23.424 4.032 -25.363 1.00 64.62 366 HIS A CA 1
ATOM 2914 C C . HIS A 1 366 ? 22.127 4.133 -26.183 1.00 64.62 366 HIS A C 1
ATOM 2916 O O . HIS A 1 366 ? 21.256 4.949 -25.882 1.00 64.62 366 HIS A O 1
ATOM 2922 N N . ARG A 1 367 ? 21.993 3.324 -27.241 1.00 65.25 367 ARG A N 1
ATOM 2923 C CA . ARG A 1 367 ? 20.817 3.339 -28.124 1.00 65.25 367 ARG A CA 1
ATOM 2924 C C . ARG A 1 367 ? 19.689 2.437 -27.632 1.00 65.25 367 ARG A C 1
ATOM 2926 O O . ARG A 1 367 ? 18.569 2.597 -28.114 1.00 65.25 367 ARG A O 1
ATOM 2933 N N . THR A 1 368 ? 19.949 1.540 -26.683 1.00 64.31 368 THR A N 1
ATOM 2934 C CA . THR A 1 368 ? 19.016 0.487 -26.266 1.00 64.31 368 THR A CA 1
ATOM 2935 C C . THR A 1 368 ? 17.704 1.067 -25.747 1.00 64.31 368 THR A C 1
ATOM 2937 O O . THR A 1 368 ? 16.641 0.672 -26.213 1.00 64.31 368 THR A O 1
ATOM 2940 N N . ASN A 1 369 ? 17.751 2.114 -24.916 1.00 66.19 369 ASN A N 1
ATOM 2941 C CA . ASN A 1 369 ? 16.541 2.784 -24.421 1.00 66.19 369 ASN A CA 1
ATOM 2942 C C . ASN A 1 369 ? 15.639 3.313 -25.551 1.00 66.19 369 ASN A C 1
ATOM 2944 O O . ASN A 1 369 ? 14.422 3.120 -25.527 1.00 66.19 369 ASN A O 1
ATOM 2948 N N . ALA A 1 370 ? 16.227 3.976 -26.552 1.00 69.06 370 ALA A N 1
ATOM 2949 C CA . ALA A 1 370 ? 15.483 4.509 -27.691 1.00 69.06 370 ALA A CA 1
ATOM 2950 C C . ALA A 1 370 ? 15.012 3.393 -28.636 1.00 69.06 370 ALA A C 1
ATOM 2952 O O . ALA A 1 370 ? 13.906 3.461 -29.167 1.00 69.06 370 ALA A O 1
ATOM 2953 N N . MET A 1 371 ? 15.831 2.357 -28.824 1.00 71.19 371 MET A N 1
ATOM 2954 C CA . MET A 1 371 ? 15.516 1.196 -29.651 1.00 71.19 371 MET A CA 1
ATOM 2955 C C . MET A 1 371 ? 14.326 0.419 -29.090 1.00 71.19 371 MET A C 1
ATOM 2957 O O . MET A 1 371 ? 13.388 0.136 -29.831 1.00 71.19 371 MET A O 1
ATOM 2961 N N . VAL A 1 372 ? 14.327 0.131 -27.789 1.00 73.06 372 VAL A N 1
ATOM 2962 C CA . VAL A 1 372 ? 13.245 -0.595 -27.120 1.00 73.06 372 VAL A CA 1
ATOM 2963 C C . VAL A 1 372 ? 11.956 0.226 -27.131 1.00 73.06 372 VAL A C 1
ATOM 2965 O O . VAL A 1 372 ? 10.901 -0.288 -27.494 1.00 73.06 372 VAL A O 1
ATOM 2968 N N . ALA A 1 373 ? 12.030 1.532 -26.857 1.00 73.69 373 ALA A N 1
ATOM 2969 C CA . ALA A 1 373 ? 10.872 2.411 -27.010 1.00 73.69 373 ALA A CA 1
ATOM 2970 C C . ALA A 1 373 ? 10.343 2.414 -28.457 1.00 73.69 373 ALA A C 1
ATOM 2972 O O . ALA A 1 373 ? 9.142 2.280 -28.678 1.00 73.69 373 ALA A O 1
ATOM 2973 N N . ASN A 1 374 ? 11.225 2.506 -29.457 1.00 75.75 374 ASN A N 1
ATOM 2974 C CA . ASN A 1 374 ? 10.837 2.458 -30.865 1.00 75.75 374 ASN A CA 1
ATOM 2975 C C . ASN A 1 374 ? 10.207 1.109 -31.251 1.00 75.75 374 ASN A C 1
ATOM 2977 O O . ASN A 1 374 ? 9.267 1.091 -32.040 1.00 75.75 374 ASN A O 1
ATOM 2981 N N . MET A 1 375 ? 10.686 -0.001 -30.685 1.00 76.94 375 MET A N 1
ATOM 2982 C CA . MET A 1 375 ? 10.130 -1.342 -30.876 1.00 76.94 375 MET A CA 1
ATOM 2983 C C . MET A 1 375 ? 8.697 -1.438 -30.334 1.00 76.94 375 MET A C 1
ATOM 2985 O O . MET A 1 375 ? 7.797 -1.883 -31.047 1.00 76.94 375 MET A O 1
ATOM 2989 N N . LEU A 1 376 ? 8.446 -0.942 -29.120 1.00 79.50 376 LEU A N 1
ATOM 2990 C CA . LEU A 1 376 ? 7.097 -0.906 -28.537 1.00 79.50 376 LEU A CA 1
ATOM 2991 C C . LEU A 1 376 ? 6.155 0.045 -29.281 1.00 79.50 376 LEU A C 1
ATOM 2993 O O . LEU A 1 376 ? 4.955 -0.195 -29.350 1.00 79.50 376 LEU A O 1
ATOM 2997 N N . LEU A 1 377 ? 6.693 1.111 -29.871 1.00 80.81 377 LEU A N 1
ATOM 2998 C CA . LEU A 1 377 ? 5.927 2.100 -30.624 1.00 80.81 377 LEU A CA 1
ATOM 2999 C C . LEU A 1 377 ? 5.774 1.753 -32.113 1.00 80.81 377 LEU A C 1
ATOM 3001 O O . LEU A 1 377 ? 5.293 2.602 -32.868 1.00 80.81 377 LEU A O 1
ATOM 3005 N N . GLN A 1 378 ? 6.149 0.555 -32.573 1.00 78.44 378 GLN A N 1
ATOM 3006 C CA . GLN A 1 378 ? 5.863 0.115 -33.947 1.00 78.44 378 GLN A CA 1
ATOM 3007 C C . GLN A 1 378 ? 4.356 -0.017 -34.197 1.00 78.44 378 GLN A C 1
ATOM 3009 O O . GLN A 1 378 ? 3.572 -0.203 -33.268 1.00 78.44 378 GLN A O 1
ATOM 3014 N N . ARG A 1 379 ? 3.925 0.104 -35.458 1.00 82.75 379 ARG A N 1
ATOM 3015 C CA . ARG A 1 379 ? 2.497 0.164 -35.817 1.00 82.75 379 ARG A CA 1
ATOM 3016 C C . ARG A 1 379 ? 1.733 -1.084 -35.367 1.00 82.75 379 ARG A C 1
ATOM 3018 O O . ARG A 1 379 ? 0.585 -0.967 -34.947 1.00 82.75 379 ARG A O 1
ATOM 3025 N N . GLU A 1 380 ? 2.380 -2.237 -35.414 1.00 82.62 380 GLU A N 1
ATOM 3026 C CA . GLU A 1 380 ? 1.848 -3.550 -35.048 1.00 82.62 380 GLU A CA 1
ATOM 3027 C C . GLU A 1 380 ? 1.580 -3.656 -33.536 1.00 82.62 380 GLU A C 1
ATOM 3029 O O . GLU A 1 380 ? 0.672 -4.371 -33.118 1.00 82.62 380 GLU A O 1
ATOM 3034 N N . ASN A 1 381 ? 2.307 -2.874 -32.728 1.00 84.50 381 ASN A N 1
ATOM 3035 C CA . ASN A 1 381 ? 2.227 -2.852 -31.266 1.00 84.50 381 ASN A CA 1
ATOM 3036 C C . ASN A 1 381 ? 1.340 -1.714 -30.720 1.00 84.50 381 ASN A C 1
ATOM 3038 O O . ASN A 1 381 ? 1.111 -1.629 -29.517 1.00 84.50 381 ASN A O 1
ATOM 3042 N N . ARG A 1 382 ? 0.803 -0.840 -31.586 1.00 83.56 382 ARG A N 1
ATOM 3043 C CA . ARG A 1 382 ? -0.014 0.329 -31.190 1.00 83.56 382 ARG A CA 1
ATOM 3044 C C . ARG A 1 382 ? -1.484 0.016 -30.906 1.00 83.56 382 ARG A C 1
ATOM 3046 O O . ARG A 1 382 ? -2.253 0.942 -30.647 1.00 83.56 382 ARG A O 1
ATOM 3053 N N . GLN A 1 383 ? -1.911 -1.243 -30.999 1.00 86.62 383 GLN A N 1
ATOM 3054 C CA . GLN A 1 383 ? -3.303 -1.581 -30.717 1.00 86.62 383 GLN A CA 1
ATOM 3055 C C . GLN A 1 383 ? -3.594 -1.408 -29.223 1.00 86.62 383 GLN A C 1
ATOM 3057 O O . GLN A 1 383 ? -2.977 -2.047 -28.377 1.00 86.62 383 GLN A O 1
ATOM 3062 N N . TYR A 1 384 ? -4.583 -0.573 -28.923 1.00 89.06 384 TYR A N 1
ATOM 3063 C CA . TYR A 1 384 ? -5.095 -0.352 -27.579 1.00 89.06 384 TYR A CA 1
ATOM 3064 C C . TYR A 1 384 ? -6.554 -0.799 -27.505 1.00 89.06 384 TYR A C 1
ATOM 3066 O O . TYR A 1 384 ? -7.336 -0.534 -28.420 1.00 89.06 384 TYR A O 1
ATOM 3074 N N . VAL A 1 385 ? -6.911 -1.486 -26.422 1.00 88.88 385 VAL A N 1
ATOM 3075 C CA . VAL A 1 385 ? -8.274 -1.953 -26.160 1.00 88.88 385 VAL A CA 1
ATOM 3076 C C . VAL A 1 385 ? -8.639 -1.596 -24.727 1.00 88.88 385 VAL A C 1
ATOM 3078 O O . VAL A 1 385 ? -7.930 -1.954 -23.788 1.00 88.88 385 VAL A O 1
ATOM 3081 N N . GLU A 1 386 ? -9.759 -0.901 -24.555 1.00 88.50 386 GLU A N 1
ATOM 3082 C CA . GLU A 1 386 ? -10.293 -0.598 -23.232 1.00 88.50 386 GLU A CA 1
ATOM 3083 C C . GLU A 1 386 ? -10.947 -1.848 -22.632 1.00 88.50 386 GLU A C 1
ATOM 3085 O O . GLU A 1 386 ? -11.927 -2.370 -23.162 1.00 88.50 386 GLU A O 1
ATOM 3090 N N . ALA A 1 387 ? -10.426 -2.320 -21.498 1.00 87.25 387 ALA A N 1
ATOM 3091 C CA . ALA A 1 387 ? -10.974 -3.460 -20.767 1.00 87.25 387 ALA A CA 1
ATOM 3092 C C . ALA A 1 387 ? -12.176 -3.044 -19.898 1.00 87.25 387 ALA A C 1
ATOM 3094 O O . ALA A 1 387 ? -12.113 -3.095 -18.664 1.00 87.25 387 ALA A O 1
ATOM 3095 N N . LYS A 1 388 ? -13.266 -2.621 -20.549 1.00 87.12 388 LYS A N 1
ATOM 3096 C CA . LYS A 1 388 ? -14.502 -2.174 -19.893 1.00 87.12 388 LYS A CA 1
ATOM 3097 C C . LYS A 1 388 ? -15.749 -2.934 -20.352 1.00 87.12 388 LYS A C 1
ATOM 3099 O O . LYS A 1 388 ? -15.803 -3.434 -21.473 1.00 87.12 388 LYS A O 1
ATOM 3104 N N . ASP A 1 389 ? -16.742 -3.024 -19.476 1.00 82.56 389 ASP A N 1
ATOM 3105 C CA . ASP A 1 389 ? -18.067 -3.559 -19.780 1.00 82.56 389 ASP A CA 1
ATOM 3106 C C . ASP A 1 389 ? -18.951 -2.529 -20.513 1.00 82.56 389 ASP A C 1
ATOM 3108 O O . ASP A 1 389 ? -18.552 -1.389 -20.770 1.00 82.56 389 ASP A O 1
ATOM 3112 N N . SER A 1 390 ? -20.182 -2.921 -20.853 1.00 82.62 390 SER A N 1
ATOM 3113 C CA . SER A 1 390 ? -21.158 -2.053 -21.530 1.00 82.62 390 SER A CA 1
ATOM 3114 C C . SER A 1 390 ? -21.563 -0.814 -20.722 1.00 82.62 390 SER A C 1
ATOM 3116 O O . SER A 1 390 ? -22.094 0.137 -21.290 1.00 82.62 390 SER A O 1
ATOM 3118 N N . CYS A 1 391 ? -21.325 -0.818 -19.411 1.00 77.00 391 CYS A N 1
ATOM 3119 C CA . CYS A 1 391 ? -21.600 0.287 -18.498 1.00 77.00 391 CYS A CA 1
ATOM 3120 C C . CYS A 1 391 ? -20.367 1.182 -18.280 1.00 77.00 391 CYS A C 1
ATOM 3122 O O . CYS A 1 391 ? -20.445 2.148 -17.523 1.00 77.00 391 CYS A O 1
ATOM 3124 N N . GLY A 1 392 ? -19.239 0.878 -18.931 1.00 77.31 392 GLY A N 1
ATOM 3125 C CA . GLY A 1 392 ? -17.979 1.599 -18.780 1.00 77.31 392 GLY A CA 1
ATOM 3126 C C . GLY A 1 392 ? -17.172 1.211 -17.540 1.00 77.31 392 GLY A C 1
ATOM 3127 O O . GLY A 1 392 ? -16.170 1.868 -17.266 1.00 77.31 392 GLY A O 1
ATOM 3128 N N . LYS A 1 393 ? -17.568 0.161 -16.810 1.00 76.56 393 LYS A N 1
ATOM 3129 C CA . LYS A 1 393 ? -16.840 -0.344 -15.637 1.00 76.56 393 LYS A CA 1
ATOM 3130 C C . LYS A 1 393 ? -15.748 -1.319 -16.042 1.00 76.56 393 LYS A C 1
ATOM 3132 O O . LYS A 1 393 ? -15.813 -1.930 -17.104 1.00 76.56 393 LYS A O 1
ATOM 3137 N N . ARG A 1 394 ? -14.754 -1.512 -15.179 1.00 79.06 394 ARG A N 1
ATOM 3138 C CA . ARG A 1 394 ? -13.672 -2.483 -15.397 1.00 79.06 394 ARG A CA 1
ATOM 3139 C C . ARG A 1 394 ? -14.212 -3.912 -15.557 1.00 79.06 394 ARG A C 1
ATOM 3141 O O . ARG A 1 394 ? -15.049 -4.357 -14.775 1.00 79.06 394 ARG A O 1
ATOM 3148 N N . LEU A 1 395 ? -13.674 -4.656 -16.526 1.00 85.75 395 LEU A N 1
ATOM 3149 C CA . LEU A 1 395 ? -13.985 -6.080 -16.692 1.00 85.75 395 LEU A CA 1
ATOM 3150 C C . LEU A 1 395 ? -13.482 -6.921 -15.507 1.00 85.75 395 LEU A C 1
ATOM 3152 O O . LEU A 1 395 ? -12.380 -6.711 -14.998 1.00 85.75 395 LEU A O 1
ATOM 3156 N N . SER A 1 396 ? -14.264 -7.930 -15.116 1.00 85.06 396 SER A N 1
ATOM 3157 C CA . SER A 1 396 ? -13.799 -8.990 -14.212 1.00 85.06 396 SER A CA 1
ATOM 3158 C C . SER A 1 396 ? -12.680 -9.817 -14.859 1.00 85.06 396 SER A C 1
ATOM 3160 O O . SER A 1 396 ? -12.504 -9.773 -16.078 1.00 85.06 396 SER A O 1
ATOM 3162 N N . THR A 1 397 ? -11.962 -10.636 -14.077 1.00 87.50 397 THR A N 1
ATOM 3163 C CA . THR A 1 397 ? -10.957 -11.573 -14.621 1.00 87.50 397 THR A CA 1
ATOM 3164 C C . THR A 1 397 ? -11.542 -12.430 -15.746 1.00 87.50 397 THR A C 1
ATOM 3166 O O . THR A 1 397 ? -10.934 -12.568 -16.802 1.00 87.50 397 THR A O 1
ATOM 3169 N N . GLU A 1 398 ? -12.758 -12.953 -15.571 1.00 89.19 398 GLU A N 1
ATOM 3170 C CA . GLU A 1 398 ? -13.425 -13.732 -16.618 1.00 89.19 398 GLU A CA 1
ATOM 3171 C C . GLU A 1 398 ? -13.767 -12.883 -17.853 1.00 89.19 398 GLU A C 1
ATOM 3173 O O . GLU A 1 398 ? -13.583 -13.343 -18.980 1.00 89.19 398 GLU A O 1
ATOM 3178 N N . GLY A 1 399 ? -14.239 -11.647 -17.660 1.00 91.06 399 GLY A N 1
ATOM 3179 C CA . GLY A 1 399 ? -14.505 -10.717 -18.759 1.00 91.06 399 GLY A CA 1
ATOM 3180 C C . GLY A 1 399 ? -13.242 -10.381 -19.555 1.00 91.06 399 GLY A C 1
ATOM 3181 O O . GLY A 1 399 ? -13.278 -10.360 -20.784 1.00 91.06 399 GLY A O 1
ATOM 3182 N N . LEU A 1 400 ? -12.113 -10.199 -18.865 1.00 92.56 400 LEU A N 1
ATOM 3183 C CA . LEU A 1 400 ? -10.813 -9.954 -19.480 1.00 92.56 400 LEU A CA 1
ATOM 3184 C C . LEU A 1 400 ? -10.351 -11.162 -20.302 1.00 92.56 400 LEU A C 1
ATOM 3186 O O . LEU A 1 400 ? -9.997 -10.999 -21.463 1.00 92.56 400 LEU A O 1
ATOM 3190 N N . LEU A 1 401 ? -10.432 -12.379 -19.755 1.00 94.62 401 LEU A N 1
ATOM 3191 C CA . LEU A 1 401 ? -10.077 -13.598 -20.493 1.00 94.62 401 LEU A CA 1
ATOM 3192 C C . LEU A 1 401 ? -10.962 -13.803 -21.732 1.00 94.62 401 LEU A C 1
ATOM 3194 O O . LEU A 1 401 ? -10.454 -14.146 -22.797 1.00 94.62 401 LEU A O 1
ATOM 3198 N N . LYS A 1 402 ? -12.268 -13.524 -21.634 1.00 94.00 402 LYS A N 1
ATOM 3199 C CA . LYS A 1 402 ? -13.182 -13.545 -22.790 1.00 94.00 402 LYS A CA 1
ATOM 3200 C C . LYS A 1 402 ? -12.776 -12.533 -23.866 1.00 94.00 402 LYS A C 1
ATOM 3202 O O . LYS A 1 402 ? -12.817 -12.869 -25.047 1.00 94.00 402 LYS A O 1
ATOM 3207 N N . LEU A 1 403 ? -12.346 -11.331 -23.474 1.00 93.62 403 LEU A N 1
ATOM 3208 C CA . LEU A 1 403 ? -11.823 -10.319 -24.398 1.00 93.62 403 LEU A CA 1
ATOM 3209 C C . LEU A 1 403 ? -10.543 -10.805 -25.108 1.00 93.62 403 LEU A C 1
ATOM 3211 O O . LEU A 1 403 ? -10.404 -10.612 -26.319 1.00 93.62 403 LEU A O 1
ATOM 3215 N N . LEU A 1 404 ? -9.638 -11.481 -24.389 1.00 93.88 404 LEU A N 1
ATOM 3216 C CA . LEU A 1 404 ? -8.430 -12.073 -24.979 1.00 93.88 404 LEU A CA 1
ATOM 3217 C C . LEU A 1 404 ? -8.780 -13.155 -26.010 1.00 93.88 404 LEU A C 1
ATOM 3219 O O . LEU A 1 404 ? -8.272 -13.123 -27.129 1.00 93.88 404 LEU A O 1
ATOM 3223 N N . CYS A 1 405 ? -9.685 -14.075 -25.665 1.00 93.62 405 CYS A N 1
ATOM 3224 C CA . CYS A 1 405 ? -10.119 -15.155 -26.555 1.00 93.62 405 CYS A CA 1
ATOM 3225 C C . CYS A 1 405 ? -10.857 -14.647 -27.806 1.00 93.62 405 CYS A C 1
ATOM 3227 O O . CYS A 1 405 ? -10.785 -15.284 -28.852 1.00 93.62 405 CYS A O 1
ATOM 3229 N N . ALA A 1 406 ? -11.552 -13.509 -27.717 1.00 91.81 406 ALA A N 1
ATOM 3230 C CA . ALA A 1 406 ? -12.265 -12.903 -28.844 1.00 91.81 406 ALA A CA 1
ATOM 3231 C C . ALA A 1 406 ? -11.352 -12.131 -29.818 1.00 91.81 406 ALA A C 1
ATOM 3233 O O . ALA A 1 406 ? -11.806 -11.696 -30.878 1.00 91.81 406 ALA A O 1
ATOM 3234 N N . SER A 1 407 ? -10.081 -11.924 -29.468 1.00 89.69 407 SER A N 1
ATOM 3235 C CA . SER A 1 407 ? -9.154 -11.131 -30.273 1.00 89.69 407 SER A CA 1
ATOM 3236 C C . SER A 1 407 ? -8.696 -11.865 -31.535 1.00 89.69 407 SER A C 1
ATOM 3238 O O . SER A 1 407 ? -8.386 -13.054 -31.510 1.00 89.69 407 SER A O 1
ATOM 3240 N N . SER A 1 408 ? -8.596 -11.123 -32.640 1.00 87.25 408 SER A N 1
ATOM 3241 C CA . SER A 1 408 ? -8.041 -11.600 -33.909 1.00 87.25 408 SER A CA 1
ATOM 3242 C C . SER A 1 408 ? -6.895 -10.684 -34.357 1.00 87.25 408 SER A C 1
ATOM 3244 O O . SER A 1 408 ? -7.093 -9.465 -34.403 1.00 87.25 408 SER A O 1
ATOM 3246 N N . PRO A 1 409 ? -5.692 -11.209 -34.660 1.00 85.81 409 PRO A N 1
ATOM 3247 C CA . PRO A 1 409 ? -5.229 -12.592 -34.454 1.00 85.81 409 PRO A CA 1
ATOM 3248 C C . PRO A 1 409 ? -5.230 -13.046 -32.980 1.00 85.81 409 PRO A C 1
ATOM 3250 O O . PRO A 1 409 ? -5.190 -12.206 -32.076 1.00 85.81 409 PRO A O 1
ATOM 3253 N N . GLN A 1 410 ? -5.274 -14.368 -32.761 1.00 90.25 410 GLN A N 1
ATOM 3254 C CA . GLN A 1 410 ? -5.380 -14.993 -31.435 1.00 90.25 410 GLN A CA 1
ATOM 3255 C C . GLN A 1 410 ? -4.224 -14.577 -30.515 1.00 90.25 410 GLN A C 1
ATOM 3257 O O . GLN A 1 410 ? -3.069 -14.529 -30.933 1.00 90.25 410 GLN A O 1
ATOM 3262 N N . ILE A 1 411 ? -4.546 -14.293 -29.252 1.00 94.31 411 ILE A N 1
ATOM 3263 C CA . ILE A 1 411 ? -3.575 -13.979 -28.199 1.00 94.31 411 ILE A CA 1
ATOM 3264 C C . ILE A 1 411 ? -3.232 -15.276 -27.461 1.00 94.31 411 ILE A C 1
ATOM 3266 O O . ILE A 1 411 ? -4.131 -15.952 -26.960 1.00 94.31 411 ILE A O 1
ATOM 3270 N N . SER A 1 412 ? -1.945 -15.619 -27.400 1.00 94.38 412 SER A N 1
ATOM 3271 C CA . SER A 1 412 ? -1.429 -16.816 -26.715 1.00 94.38 412 SER A CA 1
ATOM 3272 C C . SER A 1 412 ? -0.596 -16.487 -25.476 1.00 94.38 412 SER A C 1
ATOM 3274 O O . SER A 1 412 ? -0.346 -17.366 -24.656 1.00 94.38 412 SER A O 1
ATOM 3276 N N . VAL A 1 413 ? -0.207 -15.223 -25.300 1.00 95.31 413 VAL A N 1
ATOM 3277 C CA . VAL A 1 413 ? 0.550 -14.755 -24.135 1.00 95.31 413 VAL A CA 1
ATOM 3278 C C . VAL A 1 413 ? -0.226 -13.643 -23.436 1.00 95.31 413 VAL A C 1
ATOM 3280 O O . VAL A 1 413 ? -0.736 -12.723 -24.075 1.00 95.31 413 VAL A O 1
ATOM 3283 N N . PHE A 1 414 ? -0.331 -13.714 -22.117 1.00 95.62 414 PHE A N 1
ATOM 3284 C CA . PHE A 1 414 ? -0.985 -12.700 -21.307 1.00 95.62 414 PHE A CA 1
ATOM 3285 C C . PHE A 1 414 ? -0.035 -12.231 -20.207 1.00 95.62 414 PHE A C 1
ATOM 3287 O O . PHE A 1 414 ? 0.335 -13.005 -19.329 1.00 95.62 414 PHE A O 1
ATOM 3294 N N . ILE A 1 415 ? 0.376 -10.966 -20.286 1.00 94.62 415 ILE A N 1
ATOM 3295 C CA . ILE A 1 415 ? 1.359 -10.344 -19.401 1.00 94.62 415 ILE A CA 1
ATOM 3296 C C . ILE A 1 415 ? 0.656 -9.274 -18.565 1.00 94.62 415 ILE A C 1
ATOM 3298 O O . ILE A 1 415 ? 0.353 -8.176 -19.041 1.00 94.62 415 ILE A O 1
ATOM 3302 N N . ASP A 1 416 ? 0.394 -9.579 -17.301 1.00 91.31 416 ASP A N 1
ATOM 3303 C CA . ASP A 1 416 ? -0.348 -8.719 -16.387 1.00 91.31 416 ASP A CA 1
ATOM 3304 C C . ASP A 1 416 ? 0.550 -7.759 -15.582 1.00 91.31 416 ASP A C 1
ATOM 3306 O O . ASP A 1 416 ? 0.491 -7.690 -14.355 1.00 91.31 416 ASP A O 1
ATOM 3310 N N . VAL A 1 417 ? 1.376 -6.964 -16.271 1.00 86.50 417 VAL A N 1
ATOM 3311 C CA . VAL A 1 417 ? 2.268 -5.969 -15.632 1.00 86.50 417 VAL A CA 1
ATOM 3312 C C . VAL A 1 417 ? 1.511 -4.819 -14.944 1.00 86.50 417 VAL A C 1
ATOM 3314 O O . VAL A 1 417 ? 2.028 -4.151 -14.050 1.00 86.50 417 VAL A O 1
ATOM 3317 N N . GLY A 1 418 ? 0.266 -4.562 -15.344 1.00 83.94 418 GLY A N 1
ATOM 3318 C CA . GLY A 1 418 ? -0.634 -3.603 -14.702 1.00 83.94 418 GLY A CA 1
ATOM 3319 C C . GLY A 1 418 ? -1.333 -4.129 -13.444 1.00 83.94 418 GLY A C 1
ATOM 3320 O O . GLY A 1 418 ? -2.066 -3.366 -12.800 1.00 83.94 418 GLY A O 1
ATOM 3321 N N . ALA A 1 419 ? -1.140 -5.407 -13.095 1.00 78.69 419 ALA A N 1
ATOM 3322 C CA . ALA A 1 419 ? -1.857 -6.103 -12.026 1.00 78.69 419 ALA A CA 1
ATOM 3323 C C . ALA A 1 419 ? -3.384 -5.907 -12.129 1.00 78.69 419 ALA A C 1
ATOM 3325 O O . ALA A 1 419 ? -4.054 -5.454 -11.194 1.00 78.69 419 ALA A O 1
ATOM 3326 N N . GLN A 1 420 ? -3.940 -6.160 -13.312 1.00 84.31 420 GLN A N 1
ATOM 3327 C CA . GLN A 1 420 ? -5.368 -6.097 -13.619 1.00 84.31 420 GLN A CA 1
ATOM 3328 C C . GLN A 1 420 ? -6.099 -7.413 -13.321 1.00 84.31 420 GLN A C 1
ATOM 3330 O O . GLN A 1 420 ? -7.329 -7.430 -13.294 1.00 84.31 420 GLN A O 1
ATOM 3335 N N . VAL A 1 421 ? -5.400 -8.498 -13.016 1.00 83.06 421 VAL A N 1
ATOM 3336 C CA . VAL A 1 421 ? -5.991 -9.712 -12.458 1.00 83.06 421 VAL A CA 1
ATOM 3337 C C . VAL A 1 421 ? -5.823 -9.660 -10.943 1.00 83.06 421 VAL A C 1
ATOM 3339 O O . VAL A 1 421 ? -4.735 -9.906 -10.440 1.00 83.06 421 VAL A O 1
ATOM 3342 N N . LEU A 1 422 ? -6.885 -9.369 -10.189 1.00 68.31 422 LEU A N 1
ATOM 3343 C CA . LEU A 1 422 ? -6.801 -9.240 -8.721 1.00 68.31 422 LEU A CA 1
ATOM 3344 C C . LEU A 1 422 ? -7.355 -10.444 -7.951 1.00 68.31 422 LEU A C 1
ATOM 3346 O O . LEU A 1 422 ? -6.825 -10.791 -6.906 1.00 68.31 422 LEU A O 1
ATOM 3350 N N . GLU A 1 423 ? -8.398 -11.088 -8.471 1.00 70.25 423 GLU A N 1
ATOM 3351 C CA . GLU A 1 423 ? -9.251 -12.032 -7.719 1.00 70.25 423 GLU A CA 1
ATOM 3352 C C . GLU A 1 423 ? -9.078 -13.494 -8.148 1.00 70.25 423 GLU A C 1
ATOM 3354 O O . GLU A 1 423 ? -9.993 -14.298 -8.022 1.00 70.25 423 GLU A O 1
ATOM 3359 N N . ALA A 1 424 ? -7.936 -13.833 -8.734 1.00 75.94 424 ALA A N 1
ATOM 3360 C CA . ALA A 1 424 ? -7.669 -15.176 -9.238 1.00 75.94 424 ALA A CA 1
ATOM 3361 C C . ALA A 1 424 ? -6.208 -15.520 -8.973 1.00 75.94 424 ALA A C 1
ATOM 3363 O O . ALA A 1 424 ? -5.347 -14.669 -9.219 1.00 75.94 424 ALA A O 1
ATOM 3364 N N . SER A 1 425 ? -5.920 -16.732 -8.500 1.00 83.31 425 SER A N 1
ATOM 3365 C CA . SER A 1 425 ? -4.547 -17.241 -8.490 1.00 83.31 425 SER A CA 1
ATOM 3366 C C . SER A 1 425 ? -4.028 -17.375 -9.926 1.00 83.31 425 SER A C 1
ATOM 3368 O O . SER A 1 425 ? -4.796 -17.347 -10.893 1.00 83.31 425 SER A O 1
ATOM 3370 N N . ASN A 1 426 ? -2.716 -17.515 -10.092 1.00 88.94 426 ASN A N 1
ATOM 3371 C CA . ASN A 1 426 ? -2.149 -17.732 -11.422 1.00 88.94 426 ASN A CA 1
ATOM 3372 C C . ASN A 1 426 ? -2.650 -19.042 -12.047 1.00 88.94 426 ASN A C 1
ATOM 3374 O O . ASN A 1 426 ? -2.907 -19.085 -13.252 1.00 88.94 426 ASN A O 1
ATOM 3378 N N . GLU A 1 427 ? -2.887 -20.064 -11.219 1.00 91.94 427 GLU A N 1
ATOM 3379 C CA . GLU A 1 427 ? -3.515 -21.313 -11.645 1.00 91.94 427 GLU A CA 1
ATOM 3380 C C . GLU A 1 427 ? -4.967 -21.096 -12.097 1.00 91.94 427 GLU A C 1
ATOM 3382 O O . GLU A 1 427 ? -5.354 -21.592 -13.154 1.00 91.94 427 GLU A O 1
ATOM 3387 N N . ASP A 1 428 ? -5.768 -20.320 -11.356 1.00 91.25 428 ASP A N 1
ATOM 3388 C CA . ASP A 1 428 ? -7.161 -20.029 -11.725 1.00 91.25 428 ASP A CA 1
ATOM 3389 C C . ASP A 1 428 ? -7.249 -19.329 -13.084 1.00 91.25 428 ASP A C 1
ATOM 3391 O O . ASP A 1 428 ? -8.107 -19.658 -13.909 1.00 91.25 428 ASP A O 1
ATOM 3395 N N . VAL A 1 429 ? -6.341 -18.379 -13.340 1.00 94.00 429 VAL A N 1
ATOM 3396 C CA . VAL A 1 429 ? -6.236 -17.695 -14.634 1.00 94.00 429 VAL A CA 1
ATOM 3397 C C . VAL A 1 429 ? -5.889 -18.694 -15.729 1.00 94.00 429 VAL A C 1
ATOM 3399 O O . VAL A 1 429 ? -6.601 -18.755 -16.731 1.00 94.00 429 VAL A O 1
ATOM 3402 N N . ALA A 1 430 ? -4.839 -19.497 -15.534 1.00 96.00 430 ALA A N 1
ATOM 3403 C CA . ALA A 1 430 ? -4.399 -20.498 -16.501 1.00 96.00 430 ALA A CA 1
ATOM 3404 C C . ALA A 1 430 ? -5.520 -21.500 -16.822 1.00 96.00 430 ALA A C 1
ATOM 3406 O O . ALA A 1 430 ? -5.837 -21.739 -17.990 1.00 96.00 430 ALA A O 1
ATOM 3407 N N . ARG A 1 431 ? -6.198 -22.012 -15.790 1.00 96.62 431 ARG A N 1
ATOM 3408 C CA . ARG A 1 431 ? -7.312 -22.961 -15.891 1.00 96.62 431 ARG A CA 1
ATOM 3409 C C . ARG A 1 431 ? -8.495 -22.373 -16.642 1.00 96.62 431 ARG A C 1
ATOM 3411 O O . ARG A 1 431 ? -8.986 -22.986 -17.591 1.00 96.62 431 ARG A O 1
ATOM 3418 N N . LYS A 1 432 ? -8.948 -21.180 -16.257 1.00 95.62 432 LYS A N 1
ATOM 3419 C CA . LYS A 1 432 ? -10.092 -20.526 -16.901 1.00 95.62 432 LYS A CA 1
ATOM 3420 C C . LYS A 1 432 ? -9.770 -20.127 -18.341 1.00 95.62 432 LYS A C 1
ATOM 3422 O O . LYS A 1 432 ? -10.616 -20.278 -19.219 1.00 95.62 432 LYS A O 1
ATOM 3427 N N . TRP A 1 433 ? -8.554 -19.657 -18.607 1.00 96.88 433 TRP A N 1
ATOM 3428 C CA . TRP A 1 433 ? -8.146 -19.256 -19.950 1.00 96.88 433 TRP A CA 1
ATOM 3429 C C . TRP A 1 433 ? -8.013 -20.456 -20.894 1.00 96.88 433 TRP A C 1
ATOM 3431 O O . TRP A 1 433 ? -8.479 -20.385 -22.035 1.00 96.88 433 TRP A O 1
ATOM 3441 N N . LEU A 1 434 ? -7.491 -21.588 -20.403 1.00 97.12 434 LEU A N 1
ATOM 3442 C CA . LEU A 1 434 ? -7.442 -22.852 -21.143 1.00 97.12 434 LEU A CA 1
ATOM 3443 C C . LEU A 1 434 ? -8.848 -23.378 -21.471 1.00 97.12 434 LEU A C 1
ATOM 3445 O O . LEU A 1 434 ? -9.105 -23.798 -22.602 1.00 97.12 434 LEU A O 1
ATOM 3449 N N . GLN A 1 435 ? -9.788 -23.298 -20.523 1.00 95.81 435 GLN A N 1
ATOM 3450 C CA . GLN A 1 435 ? -11.196 -23.656 -20.754 1.00 95.81 435 GLN A CA 1
ATOM 3451 C C . GLN A 1 435 ? -11.848 -22.804 -21.853 1.00 95.81 435 GLN A C 1
ATOM 3453 O O . GLN A 1 435 ? -12.610 -23.332 -22.659 1.00 95.81 435 GLN A O 1
ATOM 3458 N N . LEU A 1 436 ? -11.538 -21.505 -21.908 1.00 95.25 436 LEU A N 1
ATOM 3459 C CA . LEU A 1 436 ? -12.091 -20.574 -22.900 1.00 95.25 436 LEU A CA 1
ATOM 3460 C C . LEU A 1 436 ? -11.409 -20.654 -24.278 1.00 95.25 436 LEU A C 1
ATOM 3462 O O . LEU A 1 436 ? -11.962 -20.152 -25.255 1.00 95.25 436 LEU A O 1
ATOM 3466 N N . SER A 1 437 ? -10.235 -21.279 -24.375 1.00 93.94 437 SER A N 1
ATOM 3467 C CA . SER A 1 437 ? -9.409 -21.292 -25.589 1.00 93.94 437 SER A CA 1
ATOM 3468 C C . SER A 1 437 ? -9.280 -22.709 -26.155 1.00 93.94 437 SER A C 1
ATOM 3470 O O . SER A 1 437 ? -8.248 -23.332 -25.928 1.00 93.94 437 SER A O 1
ATOM 3472 N N . PRO A 1 438 ? -10.269 -23.257 -26.889 1.00 88.56 438 PRO A N 1
ATOM 3473 C CA . PRO A 1 438 ? -10.327 -24.674 -27.294 1.00 88.56 438 PRO A CA 1
ATOM 3474 C C . PRO A 1 438 ? -9.149 -25.159 -28.161 1.00 88.56 438 PRO A C 1
ATOM 3476 O O . PRO A 1 438 ? -8.902 -26.357 -28.231 1.00 88.56 438 PRO A O 1
ATOM 3479 N N . ASN A 1 439 ? -8.399 -24.242 -28.775 1.00 89.69 439 ASN A N 1
ATOM 3480 C CA . ASN A 1 439 ? -7.284 -24.563 -29.671 1.00 89.69 439 ASN A CA 1
ATOM 3481 C C . ASN A 1 439 ? -5.927 -24.739 -28.962 1.00 89.69 439 ASN A C 1
ATOM 3483 O O . ASN A 1 439 ? -4.959 -25.105 -29.618 1.00 89.69 439 ASN A O 1
ATOM 3487 N N . ALA A 1 440 ? -5.833 -24.440 -27.662 1.00 94.25 440 ALA A N 1
ATOM 3488 C CA . ALA A 1 440 ? -4.606 -24.634 -26.885 1.00 94.25 440 ALA A CA 1
ATOM 3489 C C . ALA A 1 440 ? -4.582 -26.010 -26.198 1.00 94.25 440 ALA A C 1
ATOM 3491 O O . ALA A 1 440 ? -5.619 -26.519 -25.779 1.00 94.25 440 ALA A O 1
ATOM 3492 N N . ASP A 1 441 ? -3.413 -26.604 -26.021 1.00 95.81 441 ASP A N 1
ATOM 3493 C CA . ASP A 1 441 ? -3.284 -27.907 -25.360 1.00 95.81 441 ASP A CA 1
ATOM 3494 C C . ASP A 1 441 ? -3.042 -27.782 -23.853 1.00 95.81 441 ASP A C 1
ATOM 3496 O O . ASP A 1 441 ? -3.456 -28.646 -23.079 1.00 95.81 441 ASP A O 1
ATOM 3500 N N . ALA 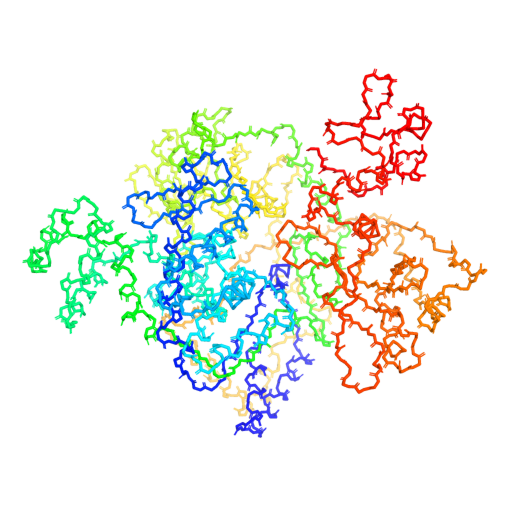A 1 442 ? -2.376 -26.706 -23.441 1.00 97.25 442 ALA A N 1
ATOM 3501 C CA . ALA A 1 442 ? -1.986 -26.472 -22.060 1.00 97.25 442 ALA A CA 1
ATOM 3502 C C . ALA A 1 442 ? -1.830 -24.974 -21.758 1.00 97.25 442 ALA A C 1
ATOM 3504 O O . ALA A 1 442 ? -1.851 -24.133 -22.661 1.00 97.25 442 ALA A O 1
ATOM 3505 N N . ALA A 1 443 ? -1.672 -24.635 -20.481 1.00 97.69 443 ALA A N 1
ATOM 3506 C CA . ALA A 1 443 ? -1.396 -23.282 -20.015 1.00 97.69 443 ALA A CA 1
ATOM 3507 C C . ALA A 1 443 ? -0.221 -23.266 -19.029 1.00 97.69 443 ALA A C 1
ATOM 3509 O O . ALA A 1 443 ? -0.201 -24.026 -18.063 1.00 97.69 443 ALA A O 1
ATOM 3510 N N . VAL A 1 444 ? 0.749 -22.389 -19.273 1.00 96.94 444 VAL A N 1
ATOM 3511 C CA . VAL A 1 444 ? 1.951 -22.187 -18.460 1.00 96.94 444 VAL A CA 1
ATOM 3512 C C . VAL A 1 444 ? 1.747 -20.997 -17.531 1.00 96.94 444 VAL A C 1
ATOM 3514 O O . VAL A 1 444 ? 1.265 -19.946 -17.960 1.00 96.94 444 VAL A O 1
ATOM 3517 N N . PHE A 1 445 ? 2.124 -21.164 -16.267 1.00 94.62 445 PHE A N 1
ATOM 3518 C CA . PHE A 1 445 ? 2.016 -20.150 -15.219 1.00 94.62 445 PHE A CA 1
ATOM 3519 C C . PHE A 1 445 ? 3.065 -20.392 -14.121 1.00 94.62 445 PHE A C 1
ATOM 3521 O O . PHE A 1 445 ? 3.778 -21.395 -14.150 1.00 94.62 445 PHE A O 1
ATOM 3528 N N . PHE A 1 446 ? 3.158 -19.484 -13.151 1.00 88.62 446 PHE A N 1
ATOM 3529 C CA . PHE A 1 446 ? 3.973 -19.656 -11.943 1.00 88.62 446 PHE A CA 1
ATOM 3530 C C . PHE A 1 446 ? 3.076 -19.926 -10.737 1.00 88.62 446 PHE A C 1
ATOM 3532 O O . PHE A 1 446 ? 2.092 -19.204 -10.544 1.00 88.62 446 PHE A O 1
ATOM 3539 N N . ASP A 1 447 ? 3.394 -20.956 -9.954 1.00 83.62 447 ASP A N 1
ATOM 3540 C CA . ASP A 1 447 ? 2.655 -21.285 -8.732 1.00 83.62 447 ASP A CA 1
ATOM 3541 C C . ASP A 1 447 ? 3.113 -20.463 -7.514 1.00 83.62 447 ASP A C 1
ATOM 3543 O O . ASP A 1 447 ? 3.968 -19.583 -7.603 1.00 83.62 447 ASP A O 1
ATOM 3547 N N . GLU A 1 448 ? 2.510 -20.726 -6.354 1.00 73.94 448 GLU A N 1
ATOM 3548 C CA . GLU A 1 448 ? 2.812 -20.022 -5.100 1.00 73.94 448 GLU A CA 1
ATOM 3549 C C . GLU A 1 448 ? 4.243 -20.276 -4.591 1.00 73.94 448 GLU A C 1
ATOM 3551 O O . GLU A 1 448 ? 4.767 -19.480 -3.810 1.00 73.94 448 GLU A O 1
ATOM 3556 N N . ALA A 1 449 ? 4.891 -21.352 -5.055 1.00 72.38 449 ALA A N 1
ATOM 3557 C CA . ALA A 1 449 ? 6.289 -21.664 -4.769 1.00 72.38 449 ALA A CA 1
ATOM 3558 C C . ALA A 1 449 ? 7.262 -20.983 -5.752 1.00 72.38 449 ALA A C 1
ATOM 3560 O O . ALA A 1 449 ? 8.471 -21.224 -5.683 1.00 72.38 449 ALA A O 1
ATOM 3561 N N . ASP A 1 450 ? 6.755 -20.115 -6.638 1.00 75.00 450 ASP A N 1
ATOM 3562 C CA . ASP A 1 450 ? 7.533 -19.438 -7.678 1.00 75.00 450 ASP A CA 1
ATOM 3563 C C . ASP A 1 450 ? 8.237 -20.461 -8.598 1.00 75.00 450 ASP A C 1
ATOM 3565 O O . ASP A 1 450 ? 9.398 -20.298 -8.985 1.00 75.00 450 ASP A O 1
ATOM 3569 N N . GLU A 1 451 ? 7.546 -21.570 -8.905 1.00 84.25 451 GLU A N 1
ATOM 3570 C CA . GLU A 1 451 ? 7.977 -22.576 -9.877 1.00 84.25 451 GLU A CA 1
ATOM 3571 C C . GLU A 1 451 ? 7.164 -22.480 -11.176 1.00 84.25 451 GLU A C 1
ATOM 3573 O O . GLU A 1 451 ? 5.946 -22.288 -11.172 1.00 84.25 451 GLU A O 1
ATOM 3578 N N . LYS A 1 452 ? 7.833 -22.690 -12.319 1.00 90.38 452 LYS A N 1
ATOM 3579 C CA . LYS A 1 452 ? 7.179 -22.777 -13.634 1.00 90.38 452 LYS A CA 1
ATOM 3580 C C . LYS A 1 452 ? 6.335 -24.047 -13.700 1.00 90.38 452 LYS A C 1
ATOM 3582 O O . LYS A 1 452 ? 6.870 -25.163 -13.706 1.00 90.38 452 LYS A O 1
ATOM 3587 N N . ARG A 1 453 ? 5.022 -23.885 -13.810 1.00 95.06 453 ARG A N 1
ATOM 3588 C CA . ARG A 1 453 ? 4.049 -24.970 -13.932 1.00 95.06 453 ARG A CA 1
ATOM 3589 C C . ARG A 1 453 ? 3.362 -24.958 -15.284 1.00 95.06 453 ARG A C 1
ATOM 3591 O O . ARG A 1 453 ? 3.266 -23.929 -15.950 1.00 95.06 453 ARG A O 1
ATOM 3598 N N . VAL A 1 454 ? 2.861 -26.121 -15.669 1.00 96.81 454 VAL A N 1
ATOM 3599 C CA . VAL A 1 454 ? 2.000 -26.297 -16.834 1.00 96.81 454 VAL A CA 1
ATOM 3600 C C . VAL A 1 454 ? 0.757 -27.077 -16.428 1.00 96.81 454 VAL A C 1
ATOM 3602 O O . VAL A 1 454 ? 0.850 -28.066 -15.704 1.00 96.81 454 VAL A O 1
ATOM 3605 N N . LEU A 1 455 ? -0.399 -26.590 -16.869 1.00 97.31 455 LEU A N 1
ATOM 3606 C CA . LEU A 1 455 ? -1.714 -27.188 -16.679 1.00 97.31 455 LEU A CA 1
ATOM 3607 C C . LEU A 1 455 ? -2.223 -27.716 -18.020 1.00 97.31 455 LEU A C 1
ATOM 3609 O O . LEU A 1 455 ? -2.360 -26.937 -18.964 1.00 97.31 455 LEU A O 1
ATOM 3613 N N . ASP A 1 456 ? -2.542 -29.004 -18.096 1.00 95.69 456 ASP A N 1
ATOM 3614 C CA . ASP A 1 456 ? -3.097 -29.624 -19.301 1.00 95.69 456 ASP A CA 1
ATOM 3615 C C . ASP A 1 456 ? -4.643 -29.592 -19.358 1.00 95.69 456 ASP A C 1
ATOM 3617 O O . ASP A 1 456 ? -5.337 -29.138 -18.441 1.00 95.69 456 ASP A O 1
ATOM 3621 N N . ARG A 1 457 ? -5.209 -30.111 -20.456 1.00 94.31 457 ARG A N 1
ATOM 3622 C CA . ARG A 1 457 ? -6.665 -30.252 -20.661 1.00 94.31 457 ARG A CA 1
ATOM 3623 C C . ARG A 1 457 ? -7.363 -31.188 -19.677 1.00 94.31 457 ARG A C 1
ATOM 3625 O O . ARG A 1 457 ? -8.567 -31.038 -19.468 1.00 94.31 457 ARG A O 1
ATOM 3632 N N . HIS A 1 458 ? -6.646 -32.154 -19.113 1.00 93.31 458 HIS A N 1
ATOM 3633 C CA . HIS A 1 458 ? -7.177 -33.099 -18.134 1.00 93.31 458 HIS A CA 1
ATOM 3634 C C . HIS A 1 458 ? -7.180 -32.519 -16.715 1.00 93.31 458 HIS A C 1
ATOM 3636 O O . HIS A 1 458 ? -7.770 -33.108 -15.810 1.00 93.31 458 HIS A O 1
ATOM 3642 N N . GLY A 1 459 ? -6.587 -31.338 -16.529 1.00 92.56 459 GLY A N 1
ATOM 3643 C CA . GLY A 1 459 ? -6.493 -30.654 -15.251 1.00 92.56 459 GLY A CA 1
ATOM 3644 C C . GLY A 1 459 ? -5.248 -31.028 -14.450 1.00 92.56 459 GLY A C 1
ATOM 3645 O O . GLY A 1 459 ? -5.168 -30.634 -13.285 1.00 92.56 459 GLY A O 1
ATOM 3646 N N . PHE A 1 460 ? -4.311 -31.774 -15.043 1.00 95.25 460 PHE A N 1
ATOM 3647 C CA . PHE A 1 460 ? -3.062 -32.180 -14.413 1.00 95.25 460 PHE A CA 1
ATOM 3648 C C . PHE A 1 460 ? -2.057 -31.026 -14.423 1.00 95.25 460 PHE A C 1
ATOM 3650 O O . PHE A 1 460 ? -1.895 -30.344 -15.437 1.00 95.25 460 PHE A O 1
ATOM 3657 N N . VAL A 1 461 ? -1.402 -30.809 -13.279 1.00 95.94 461 VAL A N 1
ATOM 3658 C CA . VAL A 1 461 ? -0.403 -29.752 -13.083 1.00 95.94 461 VAL A CA 1
ATOM 3659 C C . VAL A 1 461 ? 0.952 -30.384 -12.796 1.00 95.94 461 VAL A C 1
ATOM 3661 O O . VAL A 1 461 ? 1.111 -31.122 -11.822 1.00 95.94 461 VAL A O 1
ATOM 3664 N N . GLU A 1 462 ? 1.953 -30.049 -13.603 1.00 95.69 462 GLU A N 1
ATOM 3665 C CA . GLU A 1 462 ? 3.330 -30.509 -13.420 1.00 95.69 462 GLU A CA 1
ATOM 3666 C C . GLU A 1 462 ? 4.354 -29.389 -13.628 1.00 95.69 462 GLU A C 1
ATOM 3668 O O . GLU A 1 462 ? 4.025 -28.281 -14.052 1.00 95.69 462 GLU A O 1
ATOM 3673 N N . ARG A 1 463 ? 5.618 -29.651 -13.269 1.00 94.62 463 ARG A N 1
ATOM 3674 C CA . ARG A 1 463 ? 6.716 -28.710 -13.533 1.00 94.62 463 ARG A CA 1
ATOM 3675 C C . ARG A 1 463 ? 6.935 -28.609 -15.036 1.00 94.62 463 ARG A C 1
ATOM 3677 O O . ARG A 1 463 ? 7.052 -29.636 -15.701 1.00 94.62 463 ARG A O 1
ATOM 3684 N N . LEU A 1 464 ? 7.075 -27.388 -15.552 1.00 91.44 464 LEU A N 1
ATOM 3685 C CA . LEU A 1 464 ? 7.265 -27.163 -16.984 1.00 91.44 464 LEU A CA 1
ATOM 3686 C C . LEU A 1 464 ? 8.464 -27.955 -17.522 1.00 91.44 464 LEU A C 1
ATOM 3688 O O . LEU A 1 464 ? 8.336 -28.579 -18.567 1.00 91.44 464 LEU A O 1
ATOM 3692 N N . SER A 1 465 ? 9.577 -27.998 -16.782 1.00 88.88 465 SER A N 1
ATOM 3693 C CA . SER A 1 465 ? 10.802 -28.734 -17.138 1.00 88.88 465 SER A CA 1
ATOM 3694 C C . SER A 1 465 ? 10.621 -30.244 -17.305 1.00 88.88 465 SER A C 1
ATOM 3696 O O . SER A 1 465 ? 11.375 -30.860 -18.052 1.00 88.88 465 SER A O 1
ATOM 3698 N N . ASN A 1 466 ? 9.630 -30.835 -16.637 1.00 90.75 466 ASN A N 1
ATOM 3699 C CA . ASN A 1 466 ? 9.354 -32.271 -16.702 1.00 90.75 466 ASN A CA 1
ATOM 3700 C C . ASN A 1 466 ? 8.290 -32.620 -17.753 1.00 90.75 466 ASN A C 1
ATOM 3702 O O . ASN A 1 466 ? 8.139 -33.787 -18.106 1.00 90.75 466 ASN A O 1
ATOM 3706 N N . SER A 1 467 ? 7.570 -31.616 -18.252 1.00 90.75 467 SER A N 1
ATOM 3707 C CA . SER A 1 467 ? 6.459 -31.806 -19.176 1.00 90.75 467 SER A CA 1
ATOM 3708 C C . SER A 1 467 ? 6.913 -31.962 -20.627 1.00 90.75 467 SER A C 1
ATOM 3710 O O . SER A 1 467 ? 7.885 -31.343 -21.072 1.00 90.75 467 SER A O 1
ATOM 3712 N N . GLY A 1 468 ? 6.116 -32.675 -21.427 1.00 88.81 468 GLY A N 1
ATOM 3713 C CA . GLY A 1 468 ? 6.275 -32.701 -22.889 1.00 88.81 468 GLY A CA 1
ATOM 3714 C C . GLY A 1 468 ? 6.034 -31.342 -23.572 1.00 88.81 468 GLY A C 1
ATOM 3715 O O . GLY A 1 468 ? 6.341 -31.179 -24.755 1.00 88.81 468 GLY A O 1
ATOM 3716 N N . PHE A 1 469 ? 5.507 -30.358 -22.836 1.00 91.00 469 PHE A N 1
ATOM 3717 C CA . PHE A 1 469 ? 5.244 -29.003 -23.319 1.00 91.00 469 PHE A CA 1
ATOM 3718 C C . PHE A 1 469 ? 6.454 -28.070 -23.223 1.00 91.00 469 PHE A C 1
ATOM 3720 O O . PHE A 1 469 ? 6.450 -27.036 -23.885 1.00 91.00 469 PHE A O 1
ATOM 3727 N N . HIS A 1 470 ? 7.509 -28.430 -22.478 1.00 87.12 470 HIS A N 1
ATOM 3728 C CA . HIS A 1 470 ? 8.727 -27.614 -22.349 1.00 87.12 470 HIS A CA 1
ATOM 3729 C C . HIS A 1 470 ? 9.313 -27.201 -23.708 1.00 87.12 470 HIS A C 1
ATOM 3731 O O . HIS A 1 470 ? 9.825 -26.097 -23.866 1.00 87.12 470 HIS A O 1
ATOM 3737 N N . GLN A 1 471 ? 9.239 -28.105 -24.689 1.00 83.38 471 GLN A N 1
ATOM 3738 C CA . GLN A 1 471 ? 9.764 -27.907 -26.043 1.00 83.38 471 GLN A CA 1
ATOM 3739 C C . GLN A 1 471 ? 8.687 -27.482 -27.060 1.00 83.38 471 GLN A C 1
ATOM 3741 O O . GLN A 1 471 ? 9.034 -27.120 -28.177 1.00 83.38 471 GLN A O 1
ATOM 3746 N N . ASN A 1 472 ? 7.401 -27.493 -26.682 1.00 87.19 472 ASN A N 1
ATOM 3747 C CA . ASN A 1 472 ? 6.248 -27.275 -27.571 1.00 87.19 472 ASN A CA 1
ATOM 3748 C C . ASN A 1 472 ? 5.337 -26.150 -27.044 1.00 87.19 472 ASN A C 1
ATOM 3750 O O . ASN A 1 472 ? 4.124 -26.314 -26.885 1.00 87.19 472 ASN A O 1
ATOM 3754 N N . LEU A 1 473 ? 5.936 -25.001 -26.716 1.00 90.50 473 LEU A N 1
ATOM 3755 C CA . LEU A 1 473 ? 5.219 -23.843 -26.164 1.00 90.50 473 LEU A CA 1
ATOM 3756 C C . LEU A 1 473 ? 4.295 -23.149 -27.179 1.00 90.50 473 LEU A C 1
ATOM 3758 O O . LEU A 1 473 ? 3.458 -22.341 -26.790 1.00 90.50 473 LEU A O 1
ATOM 3762 N N . ASP A 1 474 ? 4.409 -23.468 -28.467 1.00 89.50 474 ASP A N 1
ATOM 3763 C CA . ASP A 1 474 ? 3.536 -23.002 -29.551 1.00 89.50 474 ASP A CA 1
ATOM 3764 C C . ASP A 1 474 ? 2.087 -23.480 -29.405 1.00 89.50 474 ASP A C 1
ATOM 3766 O O . ASP A 1 474 ? 1.168 -22.813 -29.882 1.00 89.50 474 ASP A O 1
ATOM 3770 N N . ARG A 1 475 ? 1.873 -24.587 -28.685 1.00 90.75 475 ARG A N 1
ATOM 3771 C CA . ARG A 1 475 ? 0.543 -25.125 -28.362 1.00 90.75 475 ARG A CA 1
ATOM 3772 C C . ARG A 1 475 ? 0.020 -24.676 -26.995 1.00 90.75 475 ARG A C 1
ATOM 3774 O O . ARG A 1 475 ? -1.084 -25.065 -26.606 1.00 90.75 475 ARG A O 1
ATOM 3781 N N . CYS A 1 476 ? 0.789 -23.865 -26.272 1.00 95.19 476 CYS A N 1
ATOM 3782 C CA . CYS A 1 476 ? 0.482 -23.445 -24.913 1.00 95.19 476 CYS A CA 1
ATOM 3783 C C . CYS A 1 476 ? -0.004 -21.994 -24.851 1.00 95.19 476 CYS A C 1
ATOM 3785 O O . CYS A 1 476 ? 0.441 -21.121 -25.595 1.00 95.19 476 CYS A O 1
ATOM 3787 N N . LEU A 1 477 ? -0.885 -21.727 -23.891 1.00 96.94 477 LEU A N 1
ATOM 3788 C CA . LEU A 1 477 ? -1.110 -20.377 -23.382 1.00 96.94 477 LEU A CA 1
ATOM 3789 C C . LEU A 1 477 ? -0.032 -20.060 -22.346 1.00 96.94 477 LEU A C 1
ATOM 3791 O O . LEU A 1 477 ? 0.372 -20.949 -21.600 1.00 96.94 477 LEU A O 1
ATOM 3795 N N . ILE A 1 478 ? 0.424 -18.815 -22.261 1.00 96.12 478 ILE A N 1
ATOM 3796 C CA . ILE A 1 478 ? 1.433 -18.403 -21.275 1.00 96.12 478 ILE A CA 1
ATOM 3797 C C . ILE A 1 478 ? 0.902 -17.204 -20.504 1.00 96.12 478 ILE A C 1
ATOM 3799 O O . ILE A 1 478 ? 0.636 -16.156 -21.091 1.00 96.12 478 ILE A O 1
ATOM 3803 N N . TYR A 1 479 ? 0.757 -17.350 -19.191 1.00 95.50 479 TYR A N 1
ATOM 3804 C CA . TYR A 1 479 ? 0.329 -16.277 -18.306 1.00 95.50 479 TYR A CA 1
ATOM 3805 C C . TYR A 1 479 ? 1.468 -15.852 -17.374 1.00 95.50 479 TYR A C 1
ATOM 3807 O O . TYR A 1 479 ? 2.052 -16.679 -16.674 1.00 95.50 479 TYR A O 1
ATOM 3815 N N . LEU A 1 480 ? 1.760 -14.551 -17.365 1.00 91.50 480 LEU A N 1
ATOM 3816 C CA . LEU A 1 480 ? 2.725 -13.903 -16.480 1.00 91.50 480 LEU A CA 1
ATOM 3817 C C . LEU A 1 480 ? 2.006 -12.826 -15.668 1.00 91.50 480 LEU A C 1
ATOM 3819 O O . LEU A 1 480 ? 1.353 -11.959 -16.245 1.00 91.50 480 LEU A O 1
ATOM 3823 N N . ASP A 1 481 ? 2.129 -12.861 -14.344 1.00 86.81 481 ASP A N 1
ATOM 3824 C CA . ASP A 1 481 ? 1.645 -11.783 -13.474 1.00 86.81 481 ASP A CA 1
ATOM 3825 C C . ASP A 1 481 ? 2.673 -10.637 -13.351 1.00 86.81 481 ASP A C 1
ATOM 3827 O O . ASP A 1 481 ? 3.732 -10.676 -13.976 1.00 86.81 481 ASP A O 1
ATOM 3831 N N . GLU A 1 482 ? 2.379 -9.617 -12.532 1.00 79.94 482 GLU A N 1
ATOM 3832 C CA . GLU A 1 482 ? 3.252 -8.447 -12.337 1.00 79.94 482 GLU A CA 1
ATOM 3833 C C . GLU A 1 482 ? 4.693 -8.817 -11.942 1.00 79.94 482 GLU A C 1
ATOM 3835 O O . GLU A 1 482 ? 5.632 -8.171 -12.409 1.00 79.94 482 GLU A O 1
ATOM 3840 N N . VAL A 1 483 ? 4.904 -9.839 -11.110 1.00 73.06 483 VAL A N 1
ATOM 3841 C CA . VAL A 1 483 ? 6.244 -10.163 -10.592 1.00 73.06 483 VAL A CA 1
ATOM 3842 C C . VAL A 1 483 ? 7.029 -11.035 -11.541 1.00 73.06 483 VAL A C 1
ATOM 3844 O O . VAL A 1 483 ? 8.212 -10.780 -11.757 1.00 73.06 483 VAL A O 1
ATOM 3847 N N . HIS A 1 484 ? 6.357 -11.951 -12.224 1.00 81.56 484 HIS A N 1
ATOM 3848 C CA . HIS A 1 484 ? 6.964 -12.758 -13.274 1.00 81.56 484 HIS A CA 1
ATOM 3849 C C . HIS A 1 484 ? 7.070 -11.980 -14.604 1.00 81.56 484 HIS A C 1
ATOM 3851 O O . HIS A 1 484 ? 7.130 -12.565 -15.681 1.00 81.56 484 HIS A O 1
ATOM 3857 N N . THR A 1 485 ? 7.110 -10.642 -14.557 1.00 75.94 485 THR A N 1
ATOM 3858 C CA . THR A 1 485 ? 7.493 -9.791 -15.698 1.00 75.94 485 THR A CA 1
ATOM 3859 C C . THR A 1 485 ? 8.970 -9.389 -15.691 1.00 75.94 485 THR A C 1
ATOM 3861 O O . THR A 1 485 ? 9.453 -8.811 -16.665 1.00 75.94 485 THR A O 1
ATOM 3864 N N . ARG A 1 486 ? 9.703 -9.717 -14.619 1.00 69.62 486 ARG A N 1
ATOM 3865 C CA . ARG A 1 486 ? 11.143 -9.470 -14.449 1.00 69.62 486 ARG A CA 1
ATOM 3866 C C . ARG A 1 486 ? 11.856 -10.754 -14.042 1.00 69.62 486 ARG A C 1
ATOM 3868 O O . ARG A 1 486 ? 11.241 -11.617 -13.429 1.00 69.62 486 ARG A O 1
ATOM 3875 N N . GLY A 1 487 ? 13.133 -10.894 -14.399 1.00 63.56 487 GLY A N 1
ATOM 3876 C CA . GLY A 1 487 ? 13.989 -12.017 -13.978 1.00 63.56 487 GLY A CA 1
ATOM 3877 C C . GLY A 1 487 ? 13.593 -13.413 -14.483 1.00 63.56 487 GLY A C 1
ATOM 3878 O O . GLY A 1 487 ? 14.388 -14.338 -14.387 1.00 63.56 487 GLY A O 1
ATOM 3879 N N . VAL A 1 488 ? 12.399 -13.591 -15.058 1.00 71.56 488 VAL A N 1
ATOM 3880 C CA . VAL A 1 488 ? 11.952 -14.885 -15.579 1.00 71.56 488 VAL A CA 1
ATOM 3881 C C . VAL A 1 488 ? 12.221 -15.029 -17.069 1.00 71.56 488 VAL A C 1
ATOM 3883 O O . VAL A 1 488 ? 12.073 -14.080 -17.851 1.00 71.56 488 VAL A O 1
ATOM 3886 N N . ASP A 1 489 ? 12.560 -16.259 -17.443 1.00 71.62 489 ASP A N 1
ATOM 3887 C CA . ASP A 1 489 ? 12.743 -16.687 -18.820 1.00 71.62 489 ASP A CA 1
ATOM 3888 C C . ASP A 1 489 ? 11.739 -17.780 -19.206 1.00 71.62 489 ASP A C 1
ATOM 3890 O O . ASP A 1 489 ? 11.714 -18.865 -18.614 1.00 71.62 489 ASP A O 1
ATOM 3894 N N . ILE A 1 490 ? 10.938 -17.492 -20.230 1.00 81.19 490 ILE A N 1
ATOM 3895 C CA . ILE A 1 490 ? 10.191 -18.484 -20.994 1.00 81.19 490 ILE A CA 1
ATOM 3896 C C . ILE A 1 490 ? 10.515 -18.233 -22.467 1.00 81.19 490 ILE A C 1
ATOM 3898 O O . ILE A 1 490 ? 10.272 -17.140 -22.978 1.00 81.19 490 ILE A O 1
ATOM 3902 N N . SER A 1 491 ? 11.022 -19.253 -23.161 1.00 80.94 491 SER A N 1
ATOM 3903 C CA . SER A 1 491 ? 11.315 -19.187 -24.597 1.00 80.94 491 SER A CA 1
ATOM 3904 C C . SER A 1 491 ? 10.023 -19.183 -25.415 1.00 80.94 491 SER A C 1
ATOM 3906 O O . SER A 1 491 ? 9.592 -20.203 -25.948 1.00 80.94 491 SER A O 1
ATOM 3908 N N . MET A 1 492 ? 9.366 -18.025 -25.467 1.00 86.19 492 MET A N 1
ATOM 3909 C CA . MET A 1 492 ? 8.078 -17.877 -26.135 1.00 86.19 492 MET A CA 1
ATOM 3910 C C . MET A 1 492 ? 8.215 -18.070 -27.655 1.00 86.19 492 MET A C 1
ATOM 3912 O O . MET A 1 492 ? 9.208 -17.629 -28.247 1.00 86.19 492 MET A O 1
ATOM 3916 N N . PRO A 1 493 ? 7.215 -18.684 -28.314 1.00 83.19 493 PRO A N 1
ATOM 3917 C CA . PRO A 1 493 ? 7.213 -18.856 -29.763 1.00 83.19 493 PRO A CA 1
ATOM 3918 C C . PRO A 1 493 ? 7.341 -17.519 -30.500 1.00 83.19 493 PRO A C 1
ATOM 3920 O O . PRO A 1 493 ? 6.739 -16.521 -30.113 1.00 83.19 493 PRO A O 1
ATOM 3923 N N . THR A 1 494 ? 8.065 -17.496 -31.619 1.00 80.94 494 THR A N 1
ATOM 3924 C CA . THR A 1 494 ? 8.323 -16.261 -32.387 1.00 80.94 494 THR A CA 1
ATOM 3925 C C . THR A 1 494 ? 7.071 -15.642 -33.008 1.00 80.94 494 THR A C 1
ATOM 3927 O O . THR A 1 494 ? 7.030 -14.439 -33.238 1.00 80.94 494 THR A O 1
ATOM 3930 N N . GLN A 1 495 ? 6.046 -16.460 -33.255 1.00 83.12 495 GLN A N 1
ATOM 3931 C CA . GLN A 1 495 ? 4.742 -16.046 -33.783 1.00 83.12 495 GLN A CA 1
ATOM 3932 C C . GLN A 1 495 ? 3.724 -15.732 -32.673 1.00 83.12 495 GLN A C 1
ATOM 3934 O O . GLN A 1 495 ? 2.557 -15.467 -32.962 1.00 83.12 495 GLN A O 1
ATOM 3939 N N . ALA A 1 496 ? 4.125 -15.810 -31.400 1.00 88.31 496 ALA A N 1
ATOM 3940 C CA . ALA A 1 496 ? 3.220 -15.572 -30.288 1.00 88.31 496 ALA A CA 1
ATOM 3941 C C . ALA A 1 496 ? 2.769 -14.108 -30.246 1.00 88.31 496 ALA A C 1
ATOM 3943 O O . ALA A 1 496 ? 3.551 -13.180 -30.457 1.00 88.31 496 ALA A O 1
ATOM 3944 N N . ARG A 1 497 ? 1.495 -13.903 -29.905 1.00 90.81 497 ARG A N 1
ATOM 3945 C CA . ARG A 1 497 ? 0.925 -12.577 -29.678 1.00 90.81 497 ARG A CA 1
ATOM 3946 C C . ARG A 1 497 ? 0.611 -12.404 -28.203 1.00 90.81 497 ARG A C 1
ATOM 3948 O O . ARG A 1 497 ? -0.126 -13.213 -27.635 1.00 90.81 497 ARG A O 1
ATOM 3955 N N . ALA A 1 498 ? 1.131 -11.326 -27.621 1.00 92.94 498 ALA A N 1
ATOM 3956 C CA . ALA A 1 498 ? 0.881 -10.970 -26.234 1.00 92.94 498 ALA A CA 1
ATOM 3957 C C . ALA A 1 498 ? -0.196 -9.891 -26.084 1.00 92.94 498 ALA A C 1
ATOM 3959 O O . ALA A 1 498 ? -0.232 -8.926 -26.847 1.00 92.94 498 ALA A O 1
ATOM 3960 N N . ALA A 1 499 ? -1.025 -10.024 -25.051 1.00 94.81 499 ALA A N 1
ATOM 3961 C CA . ALA A 1 499 ? -1.702 -8.897 -24.423 1.00 94.81 499 ALA A CA 1
ATOM 3962 C C . ALA A 1 499 ? -0.913 -8.457 -23.195 1.00 94.81 499 ALA A C 1
ATOM 3964 O O . ALA A 1 499 ? -0.570 -9.286 -22.355 1.00 94.81 499 ALA A O 1
ATOM 3965 N N . VAL A 1 500 ? -0.674 -7.153 -23.075 1.00 93.94 500 VAL A N 1
ATOM 3966 C CA . VAL A 1 500 ? 0.025 -6.554 -21.936 1.00 93.94 500 VAL A CA 1
ATOM 3967 C C . VAL A 1 500 ? -0.925 -5.590 -21.240 1.00 93.94 500 VAL A C 1
ATOM 3969 O O . VAL A 1 500 ? -1.510 -4.721 -21.888 1.00 93.94 500 VAL A O 1
ATOM 3972 N N . THR A 1 501 ? -1.125 -5.747 -19.934 1.00 92.50 501 THR A N 1
ATOM 3973 C CA . THR A 1 501 ? -2.030 -4.864 -19.186 1.00 92.50 501 THR A CA 1
ATOM 3974 C C . THR A 1 501 ? -1.338 -3.573 -18.768 1.00 92.50 501 THR A C 1
ATOM 3976 O O . THR A 1 501 ? -0.152 -3.550 -18.453 1.00 92.50 501 THR A O 1
ATOM 3979 N N . LEU A 1 502 ? -2.095 -2.476 -18.724 1.00 87.31 502 LEU A N 1
ATOM 3980 C CA . LEU A 1 502 ? -1.628 -1.196 -18.194 1.00 87.31 502 LEU A CA 1
ATOM 3981 C C . LEU A 1 502 ? -2.350 -0.891 -16.883 1.00 87.31 502 LEU A C 1
ATOM 3983 O O . LEU A 1 502 ? -3.564 -1.067 -16.769 1.00 87.31 502 LEU A O 1
ATOM 3987 N N . GLY A 1 503 ? -1.601 -0.441 -15.882 1.00 78.12 503 GLY A N 1
ATOM 3988 C CA . GLY A 1 503 ? -2.129 0.048 -14.614 1.00 78.12 503 GLY A CA 1
ATOM 3989 C C . GLY A 1 503 ? -1.757 1.518 -14.392 1.00 78.12 503 GLY A C 1
ATOM 3990 O O . GLY A 1 503 ? -0.741 1.971 -14.917 1.00 78.12 503 GLY A O 1
ATOM 3991 N N . PRO A 1 504 ? -2.499 2.267 -13.553 1.00 68.38 504 PRO A N 1
ATOM 3992 C CA . PRO A 1 504 ? -2.199 3.675 -13.252 1.00 68.38 504 PRO A CA 1
ATOM 3993 C C . PRO A 1 504 ? -0.792 3.939 -12.690 1.00 68.38 504 PRO A C 1
ATOM 3995 O O . PRO A 1 504 ? -0.354 5.083 -12.632 1.00 68.38 504 PRO A O 1
ATOM 3998 N N . ARG A 1 505 ? -0.101 2.890 -12.224 1.00 68.56 505 ARG A N 1
ATOM 3999 C CA . ARG A 1 505 ? 1.233 2.952 -11.608 1.00 68.56 505 ARG A CA 1
ATOM 4000 C C . ARG A 1 505 ? 2.282 2.130 -12.355 1.00 68.56 505 ARG A C 1
ATOM 4002 O O . ARG A 1 505 ? 3.377 1.928 -11.835 1.00 68.56 505 ARG A O 1
ATOM 4009 N N . THR A 1 506 ? 1.955 1.627 -13.542 1.00 73.62 506 THR A N 1
ATOM 4010 C CA . THR A 1 506 ? 2.928 0.928 -14.381 1.00 73.62 506 THR A CA 1
ATOM 4011 C C . THR A 1 506 ? 3.928 1.954 -14.904 1.00 73.62 506 THR A C 1
ATOM 4013 O O . THR A 1 506 ? 3.562 2.869 -15.638 1.00 73.62 506 THR A O 1
ATOM 4016 N N . THR A 1 507 ? 5.189 1.835 -14.493 1.00 75.00 507 THR A N 1
ATOM 4017 C CA . THR A 1 507 ? 6.270 2.688 -14.999 1.00 75.00 507 THR A CA 1
ATOM 4018 C C . THR A 1 507 ? 6.677 2.252 -16.404 1.00 75.00 507 THR A C 1
ATOM 4020 O O . THR A 1 507 ? 6.454 1.102 -16.792 1.00 75.00 507 THR A O 1
ATOM 4023 N N . LYS A 1 508 ? 7.315 3.159 -17.158 1.00 78.50 508 LYS A N 1
ATOM 4024 C CA . LYS A 1 508 ? 7.911 2.839 -18.465 1.00 78.50 508 LYS A CA 1
ATOM 4025 C C . LYS A 1 508 ? 8.829 1.620 -18.358 1.00 78.50 508 LYS A C 1
ATOM 4027 O O . LYS A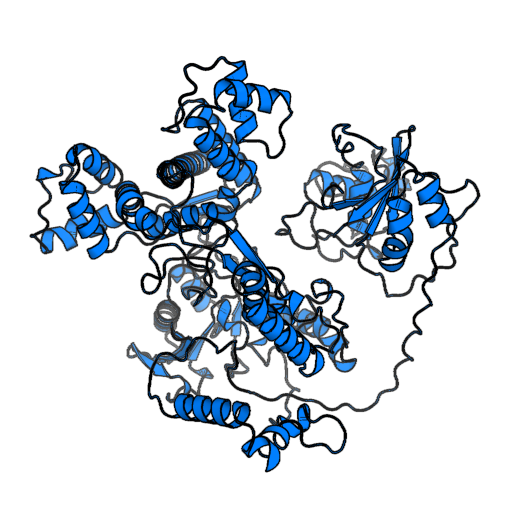 1 508 ? 8.665 0.678 -19.119 1.00 78.50 508 LYS A O 1
ATOM 4032 N N . ASP A 1 509 ? 9.728 1.638 -17.380 1.00 74.62 509 ASP A N 1
ATOM 4033 C CA . ASP A 1 509 ? 10.663 0.554 -17.100 1.00 74.62 509 ASP A CA 1
ATOM 4034 C C . ASP A 1 509 ? 9.957 -0.804 -16.907 1.00 74.62 509 ASP A C 1
ATOM 4036 O O . ASP A 1 509 ? 10.248 -1.769 -17.609 1.00 74.62 509 ASP A O 1
ATOM 4040 N N . ARG A 1 510 ? 8.945 -0.872 -16.029 1.00 76.19 510 ARG A N 1
ATOM 4041 C CA . ARG A 1 510 ? 8.176 -2.108 -15.802 1.00 76.19 510 ARG A CA 1
ATOM 4042 C C . ARG A 1 510 ? 7.495 -2.604 -17.070 1.00 76.19 510 ARG A C 1
ATOM 4044 O O . ARG A 1 510 ? 7.559 -3.793 -17.364 1.00 76.19 510 ARG A O 1
ATOM 4051 N N . LEU A 1 511 ? 6.862 -1.702 -17.820 1.00 83.56 511 LEU A N 1
ATOM 4052 C CA . LEU A 1 511 ? 6.214 -2.044 -19.085 1.00 83.56 511 LEU A CA 1
ATOM 4053 C C . LEU A 1 511 ? 7.224 -2.598 -20.094 1.00 83.56 511 LEU A C 1
ATOM 4055 O O . LEU A 1 511 ? 6.963 -3.610 -20.735 1.00 83.56 511 LEU A O 1
ATOM 4059 N N . VAL A 1 512 ? 8.380 -1.948 -20.217 1.00 79.81 512 VAL A N 1
ATOM 4060 C CA . VAL A 1 512 ? 9.462 -2.377 -21.100 1.00 79.81 512 VAL A CA 1
ATOM 4061 C C . VAL A 1 512 ? 9.963 -3.762 -20.702 1.00 79.81 512 VAL A C 1
ATOM 4063 O O . VAL A 1 512 ? 9.977 -4.653 -21.545 1.00 79.81 512 VAL A O 1
ATOM 4066 N N . GLN A 1 513 ? 10.303 -3.973 -19.431 1.00 77.25 513 GLN A N 1
ATOM 4067 C CA . GLN A 1 513 ? 10.782 -5.262 -18.926 1.00 77.25 513 GLN A CA 1
ATOM 4068 C C . GLN A 1 513 ? 9.792 -6.401 -19.197 1.00 77.25 513 GLN A C 1
ATOM 4070 O O . GLN A 1 513 ? 10.187 -7.472 -19.670 1.00 77.25 513 GLN A O 1
ATOM 4075 N N . ALA A 1 514 ? 8.504 -6.126 -18.979 1.00 85.00 514 ALA A N 1
ATOM 4076 C CA . ALA A 1 514 ? 7.410 -7.042 -19.253 1.00 85.00 514 ALA A CA 1
ATOM 4077 C C . ALA A 1 514 ? 7.295 -7.382 -20.742 1.00 85.00 514 ALA A C 1
ATOM 4079 O O . ALA A 1 514 ? 7.258 -8.554 -21.109 1.00 85.00 514 ALA A O 1
ATOM 4080 N N . CYS A 1 515 ? 7.284 -6.375 -21.615 1.00 86.44 515 CYS A N 1
ATOM 4081 C CA . CYS A 1 515 ? 7.214 -6.596 -23.055 1.00 86.44 515 CYS A CA 1
ATOM 4082 C C . CYS A 1 515 ? 8.443 -7.348 -23.572 1.00 86.44 515 CYS A C 1
ATOM 4084 O O . CYS A 1 515 ? 8.293 -8.265 -24.370 1.00 86.44 515 CYS A O 1
ATOM 4086 N N . MET A 1 516 ? 9.643 -7.032 -23.080 1.00 80.31 516 MET A N 1
ATOM 4087 C CA . MET A 1 516 ? 10.890 -7.683 -23.499 1.00 80.31 516 MET A CA 1
ATOM 4088 C C . MET A 1 516 ? 10.977 -9.165 -23.091 1.00 80.31 516 MET A C 1
ATOM 4090 O O . MET A 1 516 ? 11.853 -9.870 -23.588 1.00 80.31 516 MET A O 1
ATOM 4094 N N . ARG A 1 517 ? 10.039 -9.687 -22.279 1.00 82.06 517 ARG A N 1
ATOM 4095 C CA . ARG A 1 517 ? 9.860 -11.145 -22.112 1.00 82.06 517 ARG A CA 1
ATOM 4096 C C . ARG A 1 517 ? 9.495 -11.828 -23.434 1.00 82.06 517 ARG A C 1
ATOM 4098 O O . ARG A 1 517 ? 9.868 -12.976 -23.659 1.00 82.06 517 ARG A O 1
ATOM 4105 N N . MET A 1 518 ? 8.844 -11.106 -24.346 1.00 81.56 518 MET A N 1
ATOM 4106 C CA . MET A 1 518 ? 8.648 -11.509 -25.739 1.00 81.56 518 MET A CA 1
ATOM 4107 C C . MET A 1 518 ? 9.946 -11.268 -26.527 1.00 81.56 518 MET A C 1
ATOM 4109 O O . MET A 1 518 ? 9.968 -10.457 -27.446 1.00 81.56 518 MET A O 1
ATOM 4113 N N . ARG A 1 519 ? 11.039 -11.949 -26.153 1.00 65.25 519 ARG A N 1
ATOM 4114 C CA . ARG A 1 519 ? 12.438 -11.724 -26.590 1.00 65.25 519 ARG A CA 1
ATOM 4115 C C . ARG A 1 519 ? 12.656 -11.430 -28.077 1.00 65.25 519 ARG A C 1
ATOM 4117 O O . ARG A 1 519 ? 13.599 -10.734 -28.432 1.00 65.25 519 ARG A O 1
ATOM 4124 N N . LYS A 1 520 ? 11.796 -11.958 -28.952 1.00 65.25 520 LYS A N 1
ATOM 4125 C CA . LYS A 1 520 ? 11.850 -11.740 -30.405 1.00 65.25 520 LYS A CA 1
ATOM 4126 C C . LYS A 1 520 ? 10.801 -10.756 -30.920 1.00 65.25 520 LYS A C 1
ATOM 4128 O O . LYS A 1 520 ? 10.399 -10.865 -32.078 1.00 65.25 520 LYS A O 1
ATOM 4133 N N . LEU A 1 521 ? 10.360 -9.801 -30.097 1.00 63.66 521 LEU A N 1
ATOM 4134 C CA . LEU A 1 521 ? 9.593 -8.636 -30.533 1.00 63.66 521 LEU A CA 1
ATOM 4135 C C . LEU A 1 521 ? 10.379 -7.982 -31.677 1.00 63.66 521 LEU A C 1
ATOM 4137 O O . LEU A 1 521 ? 11.352 -7.278 -31.469 1.00 63.66 521 LEU A O 1
ATOM 4141 N N . ASN A 1 522 ? 9.984 -8.284 -32.911 1.00 57.09 522 ASN A N 1
ATOM 4142 C CA . ASN A 1 522 ? 10.556 -7.745 -34.138 1.00 57.09 522 ASN A CA 1
ATOM 4143 C C . ASN A 1 522 ? 12.040 -8.074 -34.451 1.00 57.09 522 ASN A C 1
ATOM 4145 O O . ASN A 1 522 ? 12.774 -7.176 -34.868 1.00 57.09 522 ASN A O 1
ATOM 4149 N N . CYS A 1 523 ? 12.501 -9.333 -34.332 1.00 51.12 523 CYS A N 1
ATOM 4150 C CA . CYS A 1 523 ? 13.843 -9.686 -34.830 1.00 51.12 523 CYS A CA 1
ATOM 4151 C C . CYS A 1 523 ? 13.939 -10.894 -35.782 1.00 51.12 523 CYS A C 1
ATOM 4153 O O . CYS A 1 523 ? 13.653 -12.028 -35.407 1.00 51.12 523 CYS A O 1
ATOM 4155 N N . HIS A 1 524 ? 14.450 -10.615 -36.992 1.00 38.66 524 HIS A N 1
ATOM 4156 C CA . HIS A 1 524 ? 15.057 -11.556 -37.946 1.00 38.66 524 HIS A CA 1
ATOM 4157 C C . HIS A 1 524 ? 16.605 -11.589 -37.854 1.00 38.66 524 HIS A C 1
ATOM 4159 O O . HIS A 1 524 ? 17.234 -12.241 -38.681 1.00 38.66 524 HIS A O 1
ATOM 4165 N N . HIS A 1 525 ? 17.243 -10.895 -36.895 1.00 37.25 525 HIS A N 1
ATOM 4166 C CA . HIS A 1 525 ? 18.705 -10.677 -36.899 1.00 37.25 525 HIS A CA 1
ATOM 4167 C C . HIS A 1 525 ? 19.394 -10.695 -35.520 1.00 37.25 525 HIS A C 1
ATOM 4169 O O . HIS A 1 525 ? 20.428 -10.058 -35.354 1.00 37.25 525 HIS A O 1
ATOM 4175 N N . LEU A 1 526 ? 18.864 -11.419 -34.535 1.00 41.09 526 LEU A N 1
ATOM 4176 C CA . LEU A 1 526 ? 19.555 -11.627 -33.256 1.00 41.09 526 LEU A CA 1
ATOM 4177 C C . LEU A 1 526 ? 19.703 -13.132 -33.008 1.00 41.09 526 LEU A C 1
ATOM 4179 O O . LEU A 1 526 ? 18.782 -13.765 -32.497 1.00 41.09 526 LEU A O 1
ATOM 4183 N N . GLU A 1 527 ? 20.838 -13.698 -33.420 1.00 38.56 527 GLU A N 1
ATOM 4184 C CA . GLU A 1 527 ? 21.289 -15.044 -33.039 1.00 38.56 527 GLU A CA 1
ATOM 4185 C C . GLU A 1 527 ? 22.800 -15.008 -32.762 1.00 38.56 527 GLU A C 1
ATOM 4187 O O . GLU A 1 527 ? 23.563 -14.762 -33.691 1.00 38.56 527 GLU A O 1
ATOM 4192 N N . GLU A 1 528 ? 23.222 -15.277 -31.518 1.00 36.53 528 GLU A N 1
ATOM 4193 C CA . GLU A 1 528 ? 24.606 -15.622 -31.128 1.00 36.53 528 GLU A CA 1
ATOM 4194 C C . GLU A 1 528 ? 24.625 -16.584 -29.903 1.00 36.53 528 GLU A C 1
ATOM 4196 O O . GLU A 1 528 ? 23.598 -16.704 -29.231 1.00 36.53 528 GLU A O 1
ATOM 4201 N N . PRO A 1 529 ? 25.731 -17.329 -29.636 1.00 36.56 529 PRO A N 1
ATOM 4202 C CA . PRO A 1 529 ? 25.758 -18.517 -28.761 1.00 36.56 529 PRO A CA 1
ATOM 4203 C C . PRO A 1 529 ? 26.154 -18.278 -27.279 1.00 36.56 529 PRO A C 1
ATOM 4205 O O . PRO A 1 529 ? 26.821 -17.312 -26.931 1.00 36.56 529 PRO A O 1
ATOM 4208 N N . GLU A 1 530 ? 25.832 -19.262 -26.424 1.00 38.53 530 GLU A N 1
ATOM 4209 C CA . GLU A 1 530 ? 25.275 -19.133 -25.055 1.00 38.53 530 GLU A CA 1
ATOM 4210 C C . GLU A 1 530 ? 26.206 -19.274 -23.797 1.00 38.53 530 GLU A C 1
ATOM 4212 O O . GLU A 1 530 ? 25.681 -19.576 -22.726 1.00 38.53 530 GLU A O 1
ATOM 4217 N N . GLY A 1 531 ? 27.547 -19.077 -23.793 1.00 35.75 531 GLY A N 1
ATOM 4218 C CA . GLY A 1 531 ? 28.241 -19.111 -22.467 1.00 35.75 531 GLY A CA 1
ATOM 4219 C C . GLY A 1 531 ? 29.764 -18.923 -22.294 1.00 35.75 531 GLY A C 1
ATOM 4220 O O . GLY A 1 531 ? 30.565 -19.285 -23.155 1.00 35.75 531 GLY A O 1
ATOM 4221 N N . ARG A 1 532 ? 30.145 -18.420 -21.094 1.00 39.84 532 ARG A N 1
ATOM 4222 C CA . ARG A 1 532 ? 31.499 -18.348 -20.461 1.00 39.84 532 ARG A CA 1
ATOM 4223 C C . ARG A 1 532 ? 31.412 -18.513 -18.921 1.00 39.84 532 ARG A C 1
ATOM 4225 O O . ARG A 1 532 ? 30.318 -18.736 -18.431 1.00 39.84 532 ARG A O 1
ATOM 4232 N N . THR A 1 533 ? 32.513 -18.469 -18.151 1.00 41.19 533 THR A N 1
ATOM 4233 C CA . THR A 1 533 ? 32.557 -18.747 -16.685 1.00 41.19 533 THR A CA 1
ATOM 4234 C C . THR A 1 533 ? 32.769 -17.510 -15.784 1.00 41.19 533 THR A C 1
ATOM 4236 O O . THR A 1 533 ? 33.420 -16.546 -16.184 1.00 41.19 533 THR A O 1
ATOM 4239 N N . LEU A 1 534 ? 32.337 -17.573 -14.507 1.00 36.62 534 LEU A N 1
ATOM 4240 C CA . LEU A 1 534 ? 32.554 -16.529 -13.476 1.00 36.62 534 LEU A CA 1
ATOM 4241 C C . LEU A 1 534 ? 34.036 -16.100 -13.344 1.00 36.62 534 LEU A C 1
ATOM 4243 O O . LEU A 1 534 ? 34.347 -14.931 -13.141 1.00 36.62 534 LEU A O 1
ATOM 4247 N N . HIS A 1 535 ? 34.985 -17.033 -13.461 1.00 41.81 535 HIS A N 1
ATOM 4248 C CA . HIS A 1 535 ? 36.414 -16.706 -13.367 1.00 41.81 535 HIS A CA 1
ATOM 4249 C C . HIS A 1 535 ? 36.901 -15.853 -14.551 1.00 41.81 535 HIS A C 1
ATOM 4251 O O . HIS A 1 535 ? 37.763 -14.996 -14.377 1.00 41.81 535 HIS A O 1
ATOM 4257 N N . GLU A 1 536 ? 36.328 -16.059 -15.737 1.00 42.31 536 GLU A N 1
ATOM 4258 C CA . GLU A 1 536 ? 36.641 -15.296 -16.949 1.00 42.31 536 GLU A CA 1
ATOM 4259 C C . GLU A 1 536 ? 36.001 -13.898 -16.943 1.00 42.31 536 GLU A C 1
ATOM 4261 O O . GLU A 1 536 ? 36.557 -12.985 -17.546 1.00 42.31 536 GLU A O 1
ATOM 4266 N N . MET A 1 537 ? 34.867 -13.714 -16.251 1.00 39.06 537 MET A N 1
ATOM 4267 C CA . MET A 1 537 ? 34.164 -12.423 -16.143 1.00 39.06 537 MET A CA 1
ATOM 4268 C C . MET A 1 537 ? 34.634 -11.558 -14.966 1.00 39.06 537 MET A C 1
ATOM 4270 O O . MET A 1 537 ? 34.733 -10.340 -15.095 1.00 39.06 537 MET A O 1
ATOM 4274 N N . TYR A 1 538 ? 34.933 -12.175 -13.818 1.00 46.06 538 TYR A N 1
ATOM 4275 C CA . TYR A 1 538 ? 35.175 -11.477 -12.546 1.00 46.06 538 TYR A CA 1
ATOM 4276 C C . TYR A 1 538 ? 36.615 -11.636 -12.024 1.00 46.06 538 TYR A C 1
ATOM 4278 O O . TYR A 1 538 ? 36.946 -11.149 -10.939 1.00 46.06 538 TYR A O 1
ATOM 4286 N N . GLY A 1 539 ? 37.496 -12.302 -12.781 1.00 40.12 539 GLY A N 1
ATOM 4287 C CA . GLY A 1 539 ? 38.922 -12.393 -12.483 1.00 40.12 539 GLY A CA 1
ATOM 4288 C C . GLY A 1 539 ? 39.609 -11.033 -12.621 1.00 40.12 539 GLY A C 1
ATOM 4289 O O . GLY A 1 539 ? 39.808 -10.538 -13.727 1.00 40.12 539 GLY A O 1
ATOM 4290 N N . GLY A 1 540 ? 39.995 -10.429 -11.494 1.00 39.75 540 GLY A N 1
ATOM 4291 C CA . GLY A 1 540 ? 40.846 -9.238 -11.480 1.00 39.75 540 GLY A CA 1
ATOM 4292 C C . GLY A 1 540 ? 42.114 -9.456 -12.312 1.00 39.75 540 GLY A C 1
ATOM 4293 O O . GLY A 1 540 ? 42.723 -10.526 -12.258 1.00 39.75 540 GLY A O 1
ATOM 4294 N N . GLY A 1 541 ? 42.481 -8.445 -13.103 1.00 41.72 541 GLY A N 1
ATOM 4295 C CA . GLY A 1 541 ? 43.598 -8.500 -14.043 1.00 41.72 541 GLY A CA 1
ATOM 4296 C C . GLY A 1 541 ? 44.867 -9.112 -13.443 1.00 41.72 541 GLY A C 1
ATOM 4297 O O . GLY A 1 541 ? 45.331 -8.709 -12.381 1.00 41.72 541 GLY A O 1
ATOM 4298 N N . SER A 1 542 ? 45.419 -10.088 -14.167 1.00 45.41 542 SER A N 1
ATOM 4299 C CA . SER A 1 542 ? 46.749 -10.681 -13.993 1.00 45.41 542 SER A CA 1
ATOM 4300 C C . SER A 1 542 ? 47.141 -11.107 -12.563 1.00 45.41 542 SER A C 1
ATOM 4302 O O . SER A 1 542 ? 47.805 -10.377 -11.833 1.00 45.41 542 SER A O 1
ATOM 4304 N N . GLY A 1 543 ? 46.888 -12.378 -12.236 1.00 47.56 543 GLY A N 1
ATOM 4305 C CA . GLY A 1 543 ? 47.907 -13.184 -11.552 1.00 47.56 543 GLY A CA 1
ATOM 4306 C C . GLY A 1 543 ? 47.863 -13.336 -10.029 1.00 47.56 543 GLY A C 1
ATOM 4307 O O . GLY A 1 543 ? 48.893 -13.712 -9.474 1.00 47.56 543 GLY A O 1
ATOM 4308 N N . GLN A 1 544 ? 46.733 -13.144 -9.337 1.00 42.22 544 GLN A N 1
ATOM 4309 C CA . GLN A 1 544 ? 46.621 -13.605 -7.941 1.00 42.22 544 GLN A CA 1
ATOM 4310 C C . GLN A 1 544 ? 45.358 -14.435 -7.664 1.00 42.22 544 GLN A C 1
ATOM 4312 O O . GLN A 1 544 ? 44.256 -14.008 -8.005 1.00 42.22 544 GLN A O 1
ATOM 4317 N N . PRO A 1 545 ? 45.484 -15.615 -7.019 1.00 37.88 545 PRO A N 1
ATOM 4318 C CA . PRO A 1 545 ? 44.339 -16.413 -6.604 1.00 37.88 545 PRO A CA 1
ATOM 4319 C C . PRO A 1 545 ? 43.675 -15.751 -5.391 1.00 37.88 545 PRO A C 1
ATOM 4321 O O . PRO A 1 545 ? 44.067 -15.977 -4.246 1.00 37.88 545 PRO A O 1
ATOM 4324 N N . ALA A 1 546 ? 42.664 -14.923 -5.640 1.00 50.34 546 ALA A N 1
ATOM 4325 C CA . ALA A 1 546 ? 41.830 -14.362 -4.590 1.00 50.34 546 ALA A CA 1
ATOM 4326 C C . ALA A 1 546 ? 40.943 -15.463 -3.973 1.00 50.34 546 ALA A C 1
ATOM 4328 O O . ALA A 1 546 ? 40.311 -16.251 -4.672 1.00 50.34 546 ALA A O 1
ATOM 4329 N N . PHE A 1 547 ? 40.917 -15.501 -2.641 1.00 40.97 547 PHE A N 1
ATOM 4330 C CA . PHE A 1 547 ? 40.022 -16.270 -1.764 1.00 40.97 547 PHE A CA 1
ATOM 4331 C C . PHE A 1 547 ? 40.351 -17.726 -1.381 1.00 40.97 547 PHE A C 1
ATOM 4333 O O . PHE A 1 547 ? 39.774 -18.215 -0.413 1.00 40.97 547 PHE A O 1
ATOM 4340 N N . ARG A 1 548 ? 41.301 -18.432 -2.015 1.00 45.28 548 ARG A N 1
ATOM 4341 C CA . ARG A 1 548 ? 41.656 -19.802 -1.556 1.00 45.28 548 ARG A CA 1
ATOM 4342 C C . ARG A 1 548 ? 42.867 -19.885 -0.632 1.00 45.28 548 ARG A C 1
ATOM 4344 O O . ARG A 1 548 ? 42.834 -20.654 0.320 1.00 45.28 548 ARG A O 1
ATOM 4351 N N . SER A 1 549 ? 43.923 -19.105 -0.855 1.00 47.31 549 SER A N 1
ATOM 4352 C CA . SER A 1 549 ? 45.186 -19.322 -0.131 1.00 47.31 549 SER A CA 1
ATOM 4353 C C . SER A 1 549 ? 45.146 -18.889 1.339 1.00 47.31 549 SER A C 1
ATOM 4355 O O . SER A 1 549 ? 45.795 -19.522 2.169 1.00 47.31 549 SER A O 1
ATOM 4357 N N . CYS A 1 550 ? 44.368 -17.863 1.696 1.00 47.09 550 CYS A N 1
ATOM 4358 C CA . CYS A 1 550 ? 44.356 -17.318 3.056 1.00 47.09 550 CYS A CA 1
ATOM 4359 C C . CYS A 1 550 ? 43.679 -18.235 4.086 1.00 47.09 550 CYS A C 1
ATOM 4361 O O . CYS A 1 550 ? 44.111 -18.239 5.230 1.00 47.09 550 CYS A O 1
ATOM 4363 N N . LEU A 1 551 ? 42.691 -19.049 3.691 1.00 46.47 551 LEU A N 1
ATOM 4364 C CA . LEU A 1 551 ? 41.977 -19.973 4.590 1.00 46.47 551 LEU A CA 1
ATOM 4365 C C . LEU A 1 551 ? 42.527 -21.408 4.562 1.00 46.47 551 LEU A C 1
ATOM 4367 O O . LEU A 1 551 ? 42.238 -22.196 5.460 1.00 46.47 551 LEU A O 1
ATOM 4371 N N . THR A 1 552 ? 43.315 -21.775 3.543 1.00 51.19 552 THR A N 1
ATOM 4372 C CA . THR A 1 552 ? 43.870 -23.135 3.409 1.00 51.19 552 THR A CA 1
ATOM 4373 C C . THR A 1 552 ? 45.381 -23.219 3.575 1.00 51.19 552 THR A C 1
ATOM 4375 O O . THR A 1 552 ? 45.918 -24.320 3.472 1.00 51.19 552 THR A O 1
ATOM 4378 N N . SER A 1 553 ? 46.074 -22.099 3.797 1.00 61.31 553 SER A N 1
ATOM 4379 C CA . SER A 1 553 ? 47.514 -22.110 4.065 1.00 61.31 553 SER A CA 1
ATOM 4380 C C . SER A 1 553 ? 47.833 -22.858 5.368 1.00 61.31 553 SER A C 1
ATOM 4382 O O . SER A 1 553 ? 47.056 -22.809 6.323 1.00 61.31 553 SER A O 1
ATOM 4384 N N . GLU A 1 554 ? 48.980 -23.546 5.423 1.00 62.78 554 GLU A N 1
ATOM 4385 C CA . GLU A 1 554 ? 49.481 -24.212 6.638 1.00 62.78 554 GLU A CA 1
ATOM 4386 C C . GLU A 1 554 ? 49.398 -23.329 7.905 1.00 62.78 554 GLU A C 1
ATOM 4388 O O . GLU A 1 554 ? 48.937 -23.833 8.929 1.00 62.78 554 GLU A O 1
ATOM 4393 N N . PRO A 1 555 ? 49.767 -22.029 7.865 1.00 64.38 555 PRO A N 1
ATOM 4394 C CA . PRO A 1 555 ? 49.645 -21.138 9.020 1.00 64.38 555 PRO A CA 1
ATOM 4395 C C . PRO A 1 555 ? 48.191 -20.854 9.415 1.00 64.38 555 PRO A C 1
ATOM 4397 O O . PRO A 1 555 ? 47.863 -20.882 10.596 1.00 64.38 555 PRO A O 1
ATOM 4400 N N . ALA A 1 556 ? 47.297 -20.636 8.444 1.00 58.28 556 ALA A N 1
ATOM 4401 C CA . ALA A 1 556 ? 45.881 -20.388 8.718 1.00 58.28 556 ALA A CA 1
ATOM 4402 C C . ALA A 1 556 ? 45.183 -21.619 9.306 1.00 58.28 556 ALA A C 1
ATOM 4404 O O . ALA A 1 556 ? 44.334 -21.491 10.178 1.00 58.28 556 ALA A O 1
ATOM 4405 N N . ARG A 1 557 ? 45.590 -22.831 8.909 1.00 59.97 557 ARG A N 1
ATOM 4406 C CA . ARG A 1 557 ? 45.093 -24.079 9.510 1.00 59.97 557 ARG A CA 1
ATOM 4407 C C . ARG A 1 557 ? 45.525 -24.278 10.961 1.00 59.97 557 ARG A C 1
ATOM 4409 O O . ARG A 1 557 ? 44.946 -25.131 11.626 1.00 59.97 557 ARG A O 1
ATOM 4416 N N . GLN A 1 558 ? 46.528 -23.549 11.443 1.00 67.69 558 GLN A N 1
ATOM 4417 C CA . GLN A 1 558 ? 46.975 -23.590 12.839 1.00 67.69 558 GLN A CA 1
ATOM 4418 C C . GLN A 1 558 ? 46.310 -22.504 13.701 1.00 67.69 558 GLN A C 1
ATOM 4420 O O . GLN A 1 558 ? 46.416 -22.559 14.925 1.00 67.69 558 GLN A O 1
ATOM 4425 N N . ASP A 1 559 ? 45.605 -21.546 13.090 1.00 76.00 559 ASP A N 1
ATOM 4426 C CA . ASP A 1 559 ? 44.872 -20.506 13.806 1.00 76.00 559 ASP A CA 1
ATOM 4427 C C . ASP A 1 559 ? 43.569 -21.066 14.402 1.00 76.00 559 ASP A C 1
ATOM 4429 O O . ASP A 1 559 ? 42.732 -21.648 13.705 1.00 76.00 559 ASP A O 1
ATOM 4433 N N . ALA A 1 560 ? 43.389 -20.885 15.712 1.00 64.88 560 ALA A N 1
ATOM 4434 C CA . ALA A 1 560 ? 42.242 -21.411 16.450 1.00 64.88 560 ALA A CA 1
ATOM 4435 C C . ALA A 1 560 ? 40.897 -20.829 15.973 1.00 64.88 560 ALA A C 1
ATOM 4437 O O . ALA A 1 560 ? 39.875 -21.514 16.012 1.00 64.88 560 ALA A O 1
ATOM 4438 N N . THR A 1 561 ? 40.894 -19.587 15.485 1.00 60.66 561 THR A N 1
ATOM 4439 C CA . THR A 1 561 ? 39.712 -18.907 14.940 1.00 60.66 561 THR A CA 1
ATOM 4440 C C . THR A 1 561 ? 39.335 -19.501 13.591 1.00 60.66 561 THR A C 1
ATOM 4442 O O . THR A 1 561 ? 38.166 -19.782 13.340 1.00 60.66 561 THR A O 1
ATOM 4445 N N . VAL A 1 562 ? 40.326 -19.758 12.733 1.00 61.78 562 VAL A N 1
ATOM 4446 C CA . VAL A 1 562 ? 40.110 -20.383 11.420 1.00 61.78 562 VAL A CA 1
ATOM 4447 C C . VAL A 1 562 ? 39.636 -21.826 11.577 1.00 61.78 562 VAL A C 1
ATOM 4449 O O . VAL A 1 562 ? 38.703 -22.234 10.889 1.00 61.78 562 VAL A O 1
ATOM 4452 N N . GLN A 1 563 ? 40.203 -22.592 12.514 1.00 64.88 563 GLN A N 1
ATOM 4453 C CA . GLN A 1 563 ? 39.711 -23.941 12.810 1.00 64.88 563 GLN A CA 1
ATOM 4454 C C . GLN A 1 563 ? 38.272 -23.940 13.333 1.00 64.88 563 GLN A C 1
ATOM 4456 O O . GLN A 1 563 ? 37.494 -24.809 12.944 1.00 64.88 563 GLN A O 1
ATOM 4461 N N . HIS A 1 564 ? 37.901 -22.959 14.160 1.00 65.56 564 HIS A N 1
ATOM 4462 C CA . HIS A 1 564 ? 36.529 -22.812 14.638 1.00 65.56 564 HIS A CA 1
ATOM 4463 C C . HIS A 1 564 ? 35.555 -22.435 13.512 1.00 65.56 564 HIS A C 1
ATOM 4465 O O . HIS A 1 564 ? 34.485 -23.023 13.407 1.00 65.56 564 HIS A O 1
ATOM 4471 N N . LEU A 1 565 ? 35.934 -21.520 12.615 1.00 55.47 565 LEU A N 1
ATOM 4472 C CA . LEU A 1 565 ? 35.117 -21.165 11.449 1.00 55.47 565 LEU A CA 1
ATOM 4473 C C . LEU A 1 565 ? 34.953 -22.347 10.481 1.00 55.47 565 LEU A C 1
ATOM 4475 O O . LEU A 1 565 ? 33.870 -22.561 9.941 1.00 55.47 565 LEU A O 1
ATOM 4479 N N . LEU A 1 566 ? 36.006 -23.147 10.283 1.00 59.50 566 LEU A N 1
ATOM 4480 C CA . LEU A 1 566 ? 35.951 -24.361 9.465 1.00 59.50 566 LEU A CA 1
ATOM 4481 C C . LEU A 1 566 ? 35.114 -25.472 10.121 1.00 59.50 566 LEU A C 1
ATOM 4483 O O . LEU A 1 566 ? 34.465 -26.236 9.403 1.00 59.50 566 LEU A O 1
ATOM 4487 N N . SER A 1 567 ? 35.102 -25.572 11.454 1.00 62.41 567 SER A N 1
ATOM 4488 C CA . SER A 1 567 ? 34.259 -26.536 12.170 1.00 62.41 567 SER A CA 1
ATOM 4489 C C . SER A 1 567 ? 32.786 -26.122 12.173 1.00 62.41 567 SER A C 1
ATOM 4491 O O . SER A 1 567 ? 31.930 -26.969 11.919 1.00 62.41 567 SER A O 1
ATOM 4493 N N . GLU A 1 568 ? 32.483 -24.833 12.341 1.00 53.38 568 GLU A N 1
ATOM 4494 C CA . GLU A 1 568 ? 31.142 -24.268 12.138 1.00 53.38 568 GLU A CA 1
ATOM 4495 C C . GLU A 1 568 ? 30.665 -24.545 10.705 1.00 53.38 568 GLU A C 1
ATOM 4497 O O . GLU A 1 568 ? 29.605 -25.133 10.508 1.00 53.38 568 GLU A O 1
ATOM 4502 N N . TRP A 1 569 ? 31.499 -24.264 9.696 1.00 45.66 569 TRP A N 1
ATOM 4503 C CA . TRP A 1 569 ? 31.205 -24.545 8.285 1.00 45.66 569 TRP A CA 1
ATOM 4504 C C . TRP A 1 569 ? 30.926 -26.033 8.000 1.00 45.66 569 TRP A C 1
ATOM 4506 O O . TRP A 1 569 ? 30.015 -26.377 7.244 1.00 45.66 569 TRP A O 1
ATOM 4516 N N . ALA A 1 570 ? 31.690 -26.949 8.603 1.00 49.34 570 ALA A N 1
ATOM 4517 C CA . ALA A 1 570 ? 31.474 -28.391 8.453 1.00 49.34 570 ALA A CA 1
ATOM 4518 C C . ALA A 1 570 ? 30.183 -28.869 9.145 1.00 49.34 570 ALA A C 1
ATOM 4520 O O . ALA A 1 570 ? 29.492 -29.757 8.634 1.00 49.34 570 ALA A O 1
ATOM 4521 N N . THR A 1 571 ? 29.830 -28.247 10.271 1.00 49.03 571 THR A N 1
ATOM 4522 C CA . THR A 1 571 ? 28.570 -28.487 10.988 1.00 49.03 571 THR A CA 1
ATOM 4523 C C . THR A 1 571 ? 27.381 -27.985 10.160 1.00 49.03 571 THR A C 1
ATOM 4525 O O . THR A 1 571 ? 26.402 -28.708 9.986 1.00 49.03 571 THR A O 1
ATOM 4528 N N . PHE A 1 572 ? 27.523 -26.821 9.520 1.00 38.81 572 PHE A N 1
ATOM 4529 C CA . PHE A 1 572 ? 26.565 -26.252 8.565 1.00 38.81 572 PHE A CA 1
ATOM 4530 C C . PHE A 1 572 ? 26.272 -27.176 7.371 1.00 38.81 572 PHE A C 1
ATOM 4532 O O . PHE A 1 572 ? 25.138 -27.253 6.905 1.00 38.81 572 PHE A O 1
ATOM 4539 N N . LYS A 1 573 ? 27.272 -27.919 6.878 1.00 39.50 573 LYS A N 1
ATOM 4540 C CA . LYS A 1 573 ? 27.152 -28.742 5.660 1.00 39.50 573 LYS A CA 1
ATOM 4541 C C . LYS A 1 573 ? 26.449 -30.095 5.860 1.00 39.50 573 LYS A C 1
ATOM 4543 O O . LYS A 1 573 ? 26.100 -30.746 4.879 1.00 39.50 573 LYS A O 1
ATOM 4548 N N . SER A 1 574 ? 26.289 -30.559 7.101 1.00 39.56 574 SER A N 1
ATOM 4549 C CA . SER A 1 574 ? 25.841 -31.932 7.405 1.00 39.56 574 SER A CA 1
ATOM 4550 C C . SER A 1 574 ? 24.387 -32.048 7.893 1.00 39.56 574 SER A C 1
ATOM 4552 O O . SER A 1 574 ? 23.856 -33.159 7.959 1.00 39.56 574 SER A O 1
ATOM 4554 N N . GLY A 1 575 ? 23.702 -30.930 8.161 1.00 34.62 575 GLY A N 1
ATOM 4555 C CA . GLY A 1 575 ? 22.291 -30.911 8.562 1.00 34.62 575 GLY A CA 1
ATOM 4556 C C . GLY A 1 575 ? 21.328 -30.991 7.373 1.00 34.62 575 GLY A C 1
ATOM 4557 O O . GLY A 1 575 ? 21.168 -30.026 6.630 1.00 34.62 575 GLY A O 1
ATOM 4558 N N . HIS A 1 576 ? 20.646 -32.126 7.203 1.00 35.81 576 HIS A N 1
ATOM 4559 C CA . HIS A 1 576 ? 19.542 -32.243 6.249 1.00 35.81 576 HIS A CA 1
ATOM 4560 C C . HIS A 1 576 ? 18.289 -31.500 6.751 1.00 35.81 576 HIS A C 1
ATOM 4562 O O . HIS A 1 576 ? 17.761 -31.830 7.808 1.00 35.81 576 HIS A O 1
ATOM 4568 N N . SER A 1 577 ? 17.758 -30.631 5.880 1.00 39.22 577 SER A N 1
ATOM 4569 C CA . SER A 1 577 ? 16.339 -30.264 5.726 1.00 39.22 577 SER A CA 1
ATOM 4570 C C . SER A 1 577 ? 15.738 -29.154 6.620 1.00 39.22 577 SER A C 1
ATOM 4572 O O . SER A 1 577 ? 15.415 -29.380 7.780 1.00 39.22 577 SER A O 1
ATOM 4574 N N . ARG A 1 578 ? 15.403 -28.038 5.937 1.00 31.69 578 ARG A N 1
ATOM 4575 C CA . ARG A 1 578 ? 14.262 -27.098 6.116 1.00 31.69 578 ARG A CA 1
ATOM 4576 C C . ARG A 1 578 ? 14.422 -25.711 6.757 1.00 31.69 578 ARG A C 1
ATOM 4578 O O . ARG A 1 578 ? 13.494 -24.937 6.579 1.00 31.69 578 ARG A O 1
ATOM 4585 N N . ASP A 1 579 ? 15.561 -25.335 7.335 1.00 31.23 579 ASP A N 1
ATOM 4586 C CA . ASP A 1 579 ? 15.682 -24.022 8.020 1.00 31.23 579 ASP A CA 1
ATOM 4587 C C . ASP A 1 579 ? 16.750 -23.059 7.457 1.00 31.23 579 ASP A C 1
ATOM 4589 O O . ASP A 1 579 ? 17.092 -22.058 8.078 1.00 31.23 579 ASP A O 1
ATOM 4593 N N . TRP A 1 580 ? 17.260 -23.311 6.245 1.00 32.59 580 TRP A N 1
ATOM 4594 C CA . TRP A 1 580 ? 18.295 -22.469 5.611 1.00 32.59 580 TRP A CA 1
ATOM 4595 C C . TRP A 1 580 ? 17.753 -21.454 4.585 1.00 32.59 580 TRP A C 1
ATOM 4597 O O . TRP A 1 580 ? 18.517 -20.746 3.937 1.00 32.59 580 TRP A O 1
ATOM 4607 N N . THR A 1 581 ? 16.431 -21.326 4.475 1.00 28.14 581 THR A N 1
ATOM 4608 C CA . THR A 1 581 ? 15.698 -20.446 3.540 1.00 28.14 581 THR A CA 1
ATOM 4609 C C . THR A 1 581 ? 15.624 -18.973 3.975 1.00 28.14 581 THR A C 1
ATOM 4611 O O . THR A 1 581 ? 14.685 -18.256 3.639 1.00 28.14 581 THR A O 1
ATOM 4614 N N . LEU A 1 582 ? 16.618 -18.490 4.721 1.00 27.50 582 LEU A N 1
ATOM 4615 C CA . LEU A 1 582 ? 16.735 -17.083 5.118 1.00 27.50 582 LEU A CA 1
ATOM 4616 C C . LEU A 1 582 ? 18.165 -16.578 4.913 1.00 27.50 582 LEU A C 1
ATOM 4618 O O . LEU A 1 582 ? 18.775 -16.032 5.826 1.00 27.50 582 LEU A O 1
ATOM 4622 N N . GLN A 1 583 ? 18.693 -16.770 3.702 1.00 28.05 583 GLN A N 1
ATOM 4623 C CA . GLN A 1 583 ? 19.732 -15.904 3.124 1.00 28.05 583 GLN A CA 1
ATOM 4624 C C . GLN A 1 583 ? 19.929 -16.074 1.603 1.00 28.05 583 GLN A C 1
ATOM 4626 O O . GLN A 1 583 ? 20.953 -15.667 1.071 1.00 28.05 583 GLN A O 1
ATOM 4631 N N . GLU A 1 584 ? 18.925 -16.589 0.882 1.00 29.03 584 GLU A N 1
ATOM 4632 C CA . GLU A 1 584 ? 18.778 -16.356 -0.563 1.00 29.03 584 GLU A CA 1
ATOM 4633 C C . GLU A 1 584 ? 18.230 -14.932 -0.785 1.00 29.03 584 GLU A C 1
ATOM 4635 O O . GLU A 1 584 ? 17.054 -14.729 -1.098 1.00 29.03 584 GLU A O 1
ATOM 4640 N N . GLU A 1 585 ? 19.070 -13.907 -0.629 1.00 29.42 585 GLU A N 1
ATOM 4641 C CA . GLU A 1 585 ? 18.904 -12.733 -1.490 1.00 29.42 585 GLU A CA 1
ATOM 4642 C C . GLU A 1 585 ? 19.249 -13.190 -2.913 1.00 29.42 585 GLU A C 1
ATOM 4644 O O . GLU A 1 585 ? 20.401 -13.182 -3.314 1.00 29.42 585 GLU A O 1
ATOM 4649 N N . GLN A 1 586 ? 18.237 -13.700 -3.621 1.00 30.27 586 GLN A N 1
ATOM 4650 C CA . GLN A 1 586 ? 18.154 -13.789 -5.083 1.00 30.27 586 GLN A CA 1
ATOM 4651 C C . GLN A 1 586 ? 19.413 -14.237 -5.856 1.00 30.27 586 GLN A C 1
ATOM 4653 O O . GLN A 1 586 ? 19.639 -13.786 -6.973 1.00 30.27 586 GLN A O 1
ATOM 4658 N N . GLU A 1 587 ? 20.155 -15.230 -5.371 1.00 30.30 587 GLU A N 1
ATOM 4659 C CA . GLU A 1 587 ? 20.892 -16.120 -6.275 1.00 30.30 587 GLU A CA 1
ATOM 4660 C C . GLU A 1 587 ? 19.914 -17.169 -6.836 1.00 30.30 587 GLU A C 1
ATOM 4662 O O . GLU A 1 587 ? 19.856 -18.305 -6.375 1.00 30.30 587 GLU A O 1
ATOM 4667 N N . ARG A 1 588 ? 19.107 -16.792 -7.840 1.00 31.08 588 ARG A N 1
ATOM 4668 C CA . ARG A 1 588 ? 18.483 -17.760 -8.761 1.00 31.08 588 ARG A CA 1
ATOM 4669 C C . ARG A 1 588 ? 19.249 -17.728 -10.082 1.00 31.08 588 ARG A C 1
ATOM 4671 O O . ARG A 1 588 ? 18.981 -16.915 -10.953 1.00 31.08 588 ARG A O 1
ATOM 4678 N N . GLU A 1 589 ? 20.228 -18.624 -10.153 1.00 27.28 589 GLU A N 1
ATOM 4679 C CA . GLU A 1 589 ? 20.691 -19.345 -11.346 1.00 27.28 589 GLU A CA 1
ATOM 4680 C C . GLU A 1 589 ? 20.836 -18.542 -12.658 1.00 27.28 589 GLU A C 1
ATOM 4682 O O . GLU A 1 589 ? 19.970 -18.531 -13.524 1.00 27.28 589 GLU A O 1
ATOM 4687 N N . ILE A 1 590 ? 22.015 -17.932 -12.808 1.00 28.95 590 ILE A N 1
ATOM 4688 C CA . ILE A 1 590 ? 22.920 -18.023 -13.969 1.00 28.95 590 ILE A CA 1
ATOM 4689 C C . ILE A 1 590 ? 22.261 -18.404 -15.316 1.00 28.95 590 ILE A C 1
ATOM 4691 O O . ILE A 1 590 ? 22.139 -19.581 -15.654 1.00 28.95 590 ILE A O 1
ATOM 4695 N N . ALA A 1 591 ? 22.053 -17.401 -16.170 1.00 26.23 591 ALA A N 1
ATOM 4696 C CA . ALA A 1 591 ? 22.283 -17.522 -17.610 1.00 26.23 591 ALA A CA 1
ATOM 4697 C C . ALA A 1 591 ? 23.243 -16.388 -18.016 1.00 26.23 591 ALA A C 1
ATOM 4699 O O . ALA A 1 591 ? 22.942 -15.216 -17.817 1.00 26.23 591 ALA A O 1
ATOM 4700 N N . HIS A 1 592 ? 24.454 -16.739 -18.458 1.00 26.83 592 HIS A N 1
ATOM 4701 C CA . HIS A 1 592 ? 25.545 -15.798 -18.750 1.00 26.83 592 HIS A CA 1
ATOM 4702 C C . HIS A 1 592 ? 25.337 -15.078 -20.097 1.00 26.83 592 HIS A C 1
ATOM 4704 O O . HIS A 1 592 ? 25.288 -15.740 -21.128 1.00 26.83 592 HIS A O 1
ATOM 4710 N N . GLU A 1 593 ? 25.367 -13.742 -20.110 1.00 29.50 593 GLU A N 1
ATOM 4711 C CA . GLU A 1 593 ? 25.581 -12.918 -21.315 1.00 29.50 593 GLU A CA 1
ATOM 4712 C C . GLU A 1 593 ? 26.813 -12.013 -21.115 1.00 29.50 593 GLU A C 1
ATOM 4714 O O . GLU A 1 593 ? 26.838 -11.212 -20.185 1.00 29.50 593 GLU A O 1
ATOM 4719 N N . VAL A 1 594 ? 27.827 -12.113 -21.993 1.00 36.69 594 VAL A N 1
ATOM 4720 C CA . VAL A 1 594 ? 28.815 -11.038 -22.245 1.00 36.69 594 VAL A CA 1
ATOM 4721 C C . VAL A 1 594 ? 29.172 -10.983 -23.738 1.00 36.69 594 VAL A C 1
ATOM 4723 O O . VAL A 1 594 ? 29.653 -11.965 -24.302 1.00 36.69 594 VAL A O 1
ATOM 4726 N N . GLU A 1 595 ? 29.000 -9.791 -24.322 1.00 32.75 595 GLU A N 1
ATOM 4727 C CA . GLU A 1 595 ? 29.430 -9.340 -25.658 1.00 32.75 595 GLU A CA 1
ATOM 4728 C C . GLU A 1 595 ? 30.872 -8.787 -25.667 1.00 32.75 595 GLU A C 1
ATOM 4730 O O . GLU A 1 595 ? 31.334 -8.202 -24.682 1.00 32.75 595 GLU A O 1
ATOM 4735 N N . GLN A 1 596 ? 31.553 -8.868 -26.824 1.00 36.75 596 GLN A N 1
ATOM 4736 C CA . GLN A 1 596 ? 32.746 -8.064 -27.118 1.00 36.75 596 GLN A CA 1
ATOM 4737 C C . GLN A 1 596 ? 32.691 -7.388 -28.499 1.00 36.75 596 GLN A C 1
ATOM 4739 O O . GLN A 1 596 ? 32.190 -7.932 -29.479 1.00 36.75 596 GLN A O 1
ATOM 4744 N N . GLU A 1 597 ? 33.237 -6.172 -28.524 1.00 29.73 597 GLU A N 1
ATOM 4745 C CA . GLU A 1 597 ? 32.981 -5.072 -29.455 1.00 29.73 597 GLU A CA 1
ATOM 4746 C C . GLU A 1 597 ? 34.029 -4.987 -30.588 1.00 29.73 597 GLU A C 1
ATOM 4748 O O . GLU A 1 597 ? 35.190 -5.372 -30.432 1.00 29.73 597 GLU A O 1
ATOM 4753 N N . ARG A 1 598 ? 33.641 -4.408 -31.733 1.00 33.91 598 ARG A N 1
ATOM 4754 C CA . ARG A 1 598 ? 34.556 -3.982 -32.804 1.00 33.91 598 ARG A CA 1
ATOM 4755 C C . ARG A 1 598 ? 34.740 -2.470 -32.701 1.00 33.91 598 ARG A C 1
ATOM 4757 O O . ARG A 1 598 ? 33.771 -1.726 -32.841 1.00 33.91 598 ARG A O 1
ATOM 4764 N N . GLU A 1 599 ? 35.973 -2.022 -32.474 1.00 29.47 599 GLU A N 1
ATOM 4765 C CA . GLU A 1 599 ? 36.293 -0.604 -32.290 1.00 29.47 599 GLU A CA 1
ATOM 4766 C C . GLU A 1 599 ? 35.855 0.253 -33.488 1.00 29.47 599 GLU A C 1
ATOM 4768 O O . GLU A 1 599 ? 36.348 0.117 -34.611 1.00 29.47 599 GLU A O 1
ATOM 4773 N N . LEU A 1 600 ? 34.953 1.194 -33.217 1.00 42.28 600 LEU A N 1
ATOM 4774 C CA . LEU A 1 600 ? 34.704 2.360 -34.054 1.00 42.28 600 LEU A CA 1
ATOM 4775 C C . LEU A 1 600 ? 35.057 3.599 -33.239 1.00 42.28 600 LEU A C 1
ATOM 4777 O O . LEU A 1 600 ? 34.455 3.874 -32.201 1.00 42.28 600 LEU A O 1
ATOM 4781 N N . GLN A 1 601 ? 36.048 4.339 -33.729 1.00 28.08 601 GLN A N 1
ATOM 4782 C CA . GLN A 1 601 ? 36.602 5.529 -33.098 1.00 28.08 601 GLN A CA 1
ATOM 4783 C C . GLN A 1 601 ? 35.513 6.601 -32.920 1.00 28.08 601 GLN A C 1
ATOM 4785 O O . GLN A 1 601 ? 35.037 7.202 -33.885 1.00 28.08 601 GLN A O 1
ATOM 4790 N N . ARG A 1 602 ? 35.094 6.816 -31.670 1.00 39.69 602 ARG A N 1
ATOM 4791 C CA . ARG A 1 602 ? 34.195 7.902 -31.257 1.00 39.69 602 ARG A CA 1
ATOM 4792 C C . ARG A 1 602 ? 35.010 9.132 -30.837 1.00 39.69 602 ARG A C 1
ATOM 4794 O O . ARG A 1 602 ? 36.192 8.990 -30.514 1.00 39.69 602 ARG A O 1
ATOM 4801 N N . PRO A 1 603 ? 34.407 10.336 -30.848 1.00 38.00 603 PRO A N 1
ATOM 4802 C CA . PRO A 1 603 ? 35.063 11.533 -30.337 1.00 38.00 603 PRO A CA 1
ATOM 4803 C C . PRO A 1 603 ? 35.500 11.333 -28.876 1.00 38.00 603 PRO A C 1
ATOM 4805 O O . PRO A 1 603 ? 34.816 10.631 -28.126 1.00 38.00 603 PRO A O 1
ATOM 4808 N N . PRO A 1 604 ? 36.645 11.909 -28.480 1.00 43.62 604 PRO A N 1
ATOM 4809 C CA . PRO A 1 604 ? 37.223 11.700 -27.163 1.00 43.62 604 PRO A CA 1
ATOM 4810 C C . PRO A 1 604 ? 36.276 12.164 -26.044 1.00 43.62 604 PRO A C 1
ATOM 4812 O O . PRO A 1 604 ? 35.498 13.100 -26.253 1.00 43.62 604 PRO A O 1
ATOM 4815 N N . PRO A 1 605 ? 36.342 11.529 -24.859 1.00 49.81 605 PRO A N 1
ATOM 4816 C CA . PRO A 1 605 ? 35.633 11.991 -23.671 1.00 49.81 605 PRO A CA 1
ATOM 4817 C C . PRO A 1 605 ? 35.907 13.478 -23.433 1.00 49.81 605 PRO A C 1
ATOM 4819 O O . PRO A 1 605 ? 37.040 13.943 -23.573 1.00 49.81 605 PRO A O 1
ATOM 4822 N N . ALA A 1 606 ? 34.858 14.226 -23.090 1.00 55.09 606 ALA A N 1
ATOM 4823 C CA . ALA A 1 606 ? 35.010 15.620 -22.711 1.00 55.09 606 ALA A CA 1
ATOM 4824 C C . ALA A 1 606 ? 35.808 15.690 -21.404 1.00 55.09 606 ALA A C 1
ATOM 4826 O O . ALA A 1 606 ? 35.483 15.015 -20.426 1.00 55.09 606 ALA A O 1
ATOM 4827 N N . GLU A 1 607 ? 36.867 16.491 -21.396 1.00 58.12 607 GLU A N 1
ATOM 4828 C CA . GLU A 1 607 ? 37.645 16.734 -20.190 1.00 58.12 607 GLU A CA 1
ATOM 4829 C C . GLU A 1 607 ? 36.762 17.471 -19.179 1.00 58.12 607 GLU A C 1
ATOM 4831 O O . GLU A 1 607 ? 36.188 18.521 -19.485 1.00 58.12 607 GLU A O 1
ATOM 4836 N N . ALA A 1 608 ? 36.608 16.894 -17.986 1.00 61.34 608 ALA A N 1
ATOM 4837 C CA . ALA A 1 608 ? 35.830 17.519 -16.931 1.00 61.34 608 ALA A CA 1
ATOM 4838 C C . ALA A 1 608 ? 36.450 18.880 -16.596 1.00 61.34 608 ALA A C 1
ATOM 4840 O O . ALA A 1 608 ? 37.608 18.962 -16.187 1.00 61.34 608 ALA A O 1
ATOM 4841 N N . LEU A 1 609 ? 35.673 19.952 -16.755 1.00 63.59 609 LEU A N 1
ATOM 4842 C CA . LEU A 1 609 ? 36.120 21.274 -16.341 1.00 63.59 609 LEU A CA 1
ATOM 4843 C C . LEU A 1 609 ? 36.365 21.275 -14.830 1.00 63.59 609 LEU A C 1
ATOM 4845 O O . LEU A 1 609 ? 35.559 20.761 -14.048 1.00 63.59 609 LEU A O 1
ATOM 4849 N N . ALA A 1 610 ? 37.479 21.875 -14.415 1.00 75.56 610 ALA A N 1
ATOM 4850 C CA . ALA A 1 610 ? 37.737 22.115 -13.006 1.00 75.56 610 ALA A CA 1
ATOM 4851 C C . ALA A 1 610 ? 36.621 23.004 -12.436 1.00 75.56 610 ALA A C 1
ATOM 4853 O O . ALA A 1 610 ? 36.348 24.085 -12.960 1.00 75.56 610 ALA A O 1
ATOM 4854 N N . HIS A 1 611 ? 35.964 22.543 -11.370 1.00 78.12 611 HIS A N 1
ATOM 4855 C CA . HIS A 1 611 ? 34.906 23.316 -10.728 1.00 78.12 611 HIS A CA 1
ATOM 4856 C C . HIS A 1 611 ? 35.499 24.575 -10.078 1.00 78.12 611 HIS A C 1
ATOM 4858 O O . HIS A 1 611 ? 36.488 24.502 -9.347 1.00 78.12 611 HIS A O 1
ATOM 4864 N N . THR A 1 612 ? 34.867 25.725 -10.300 1.00 80.44 612 THR A N 1
ATOM 4865 C CA . THR A 1 612 ? 35.223 26.999 -9.664 1.00 80.44 612 THR A CA 1
ATOM 4866 C C . THR A 1 612 ? 33.961 27.680 -9.161 1.00 80.44 612 THR A C 1
ATOM 4868 O O . THR A 1 612 ? 32.983 27.762 -9.898 1.00 80.44 612 THR A O 1
ATOM 4871 N N . LEU A 1 613 ? 33.980 28.190 -7.928 1.00 82.00 613 LEU A N 1
ATOM 4872 C CA . LEU A 1 613 ? 32.878 28.995 -7.400 1.00 82.00 613 LEU A CA 1
ATOM 4873 C C . LEU A 1 613 ? 32.956 30.415 -7.974 1.00 82.00 613 LEU A C 1
ATOM 4875 O O . LEU A 1 613 ? 33.950 31.110 -7.747 1.00 82.00 613 LEU A O 1
ATOM 4879 N N . ASP A 1 614 ? 31.904 30.848 -8.668 1.00 82.69 614 ASP A N 1
ATOM 4880 C CA . ASP A 1 614 ? 31.841 32.194 -9.238 1.00 82.69 614 ASP A CA 1
ATOM 4881 C C . ASP A 1 614 ? 31.797 33.262 -8.112 1.00 82.69 614 ASP A C 1
ATOM 4883 O O . ASP A 1 614 ? 30.997 33.149 -7.168 1.00 82.69 614 ASP A O 1
ATOM 4887 N N . PRO A 1 615 ? 32.643 34.312 -8.170 1.00 82.25 615 PRO A N 1
ATOM 4888 C CA . PRO A 1 615 ? 32.637 35.400 -7.192 1.00 82.25 615 PRO A CA 1
ATOM 4889 C C . PRO A 1 615 ? 31.272 36.075 -7.008 1.00 82.25 615 PRO A C 1
ATOM 4891 O O . PRO A 1 615 ? 30.960 36.512 -5.900 1.00 82.25 615 PRO A O 1
ATOM 4894 N N . ALA A 1 616 ? 30.444 36.140 -8.053 1.00 81.12 616 ALA A N 1
ATOM 4895 C CA . ALA A 1 616 ? 29.104 36.712 -8.001 1.00 81.12 616 ALA A CA 1
ATOM 4896 C C . ALA A 1 616 ? 28.152 35.863 -7.146 1.00 81.12 616 ALA A C 1
ATOM 4898 O O . ALA A 1 616 ? 27.358 36.419 -6.391 1.00 81.12 616 ALA A O 1
ATOM 4899 N N . VAL A 1 617 ? 28.271 34.530 -7.191 1.00 84.31 617 VAL A N 1
ATOM 4900 C CA . VAL A 1 617 ? 27.487 33.615 -6.340 1.00 84.31 617 VAL A CA 1
ATOM 4901 C C . VAL A 1 617 ? 27.928 33.742 -4.878 1.00 84.31 617 VAL A C 1
ATOM 4903 O O . VAL A 1 617 ? 27.095 33.782 -3.972 1.00 84.31 617 VAL A O 1
ATOM 4906 N N . ARG A 1 618 ? 29.234 33.903 -4.625 1.00 85.06 618 ARG A N 1
ATOM 4907 C CA . ARG A 1 618 ? 29.749 34.197 -3.277 1.00 85.06 618 ARG A CA 1
ATOM 4908 C C . ARG A 1 618 ? 29.235 35.543 -2.749 1.00 85.06 618 ARG A C 1
ATOM 4910 O O . ARG A 1 618 ? 28.818 35.619 -1.596 1.00 85.06 618 ARG A O 1
ATOM 4917 N N . ALA A 1 619 ? 29.232 36.582 -3.584 1.00 81.25 619 ALA A N 1
ATOM 4918 C CA . ALA A 1 619 ? 28.689 37.894 -3.233 1.00 81.25 619 ALA A CA 1
ATOM 4919 C C . ALA A 1 619 ? 27.171 37.844 -2.992 1.00 81.25 619 ALA A C 1
ATOM 4921 O O . ALA A 1 619 ? 26.679 38.502 -2.078 1.00 81.25 619 ALA A O 1
ATOM 4922 N N . PHE A 1 620 ? 26.438 37.023 -3.751 1.00 84.62 620 PHE A N 1
ATOM 4923 C CA . PHE A 1 620 ? 25.006 36.804 -3.551 1.00 84.62 620 PHE A CA 1
ATOM 4924 C C . PHE A 1 620 ? 24.713 36.228 -2.161 1.00 84.62 620 PHE A C 1
ATOM 4926 O O . PHE A 1 620 ? 23.832 36.734 -1.476 1.00 84.62 620 PHE A O 1
ATOM 4933 N N . VAL A 1 621 ? 25.491 35.244 -1.695 1.00 82.88 621 VAL A N 1
ATOM 4934 C CA . VAL A 1 621 ? 25.352 34.680 -0.336 1.00 82.88 621 VAL A CA 1
ATOM 4935 C C . VAL A 1 621 ? 25.609 35.720 0.762 1.00 82.88 621 VAL A C 1
ATOM 4937 O O . VAL A 1 621 ? 24.967 35.685 1.810 1.00 82.88 621 VAL A O 1
ATOM 4940 N N . GLN A 1 622 ? 26.514 36.670 0.522 1.00 79.69 622 GLN A N 1
ATOM 4941 C CA . GLN A 1 622 ? 26.851 37.720 1.489 1.00 79.69 622 GLN A CA 1
ATOM 4942 C C . GLN A 1 622 ? 25.848 38.879 1.503 1.00 79.69 622 GLN A C 1
ATOM 4944 O O . GLN A 1 622 ? 25.583 39.432 2.564 1.00 79.69 622 GLN A O 1
ATOM 4949 N N . ASN A 1 623 ? 25.288 39.244 0.346 1.00 77.50 623 ASN A N 1
ATOM 4950 C CA . ASN A 1 623 ? 24.547 40.500 0.170 1.00 77.50 623 ASN A CA 1
ATOM 4951 C C . ASN A 1 623 ? 23.068 40.306 -0.210 1.00 77.50 623 ASN A C 1
ATOM 4953 O O . ASN A 1 623 ? 22.336 41.286 -0.344 1.00 77.50 623 ASN A O 1
ATOM 4957 N N . GLY A 1 624 ? 22.629 39.071 -0.472 1.00 75.81 624 GLY A N 1
ATOM 4958 C CA . GLY A 1 624 ? 21.289 38.752 -0.985 1.00 75.81 624 GLY A CA 1
ATOM 4959 C C . GLY A 1 624 ? 20.993 39.275 -2.394 1.00 75.81 624 GLY A C 1
ATOM 4960 O O . GLY A 1 624 ? 19.870 39.170 -2.879 1.00 75.81 624 GLY A O 1
ATOM 4961 N N . THR A 1 625 ? 21.980 39.868 -3.066 1.00 75.25 625 THR A N 1
ATOM 4962 C CA . THR A 1 625 ? 21.821 40.516 -4.369 1.00 75.25 625 THR A CA 1
ATOM 4963 C C . THR A 1 625 ? 23.063 40.312 -5.228 1.00 75.25 625 THR A C 1
ATOM 4965 O O . THR A 1 625 ? 24.181 40.211 -4.718 1.00 75.25 625 THR A O 1
ATOM 4968 N N . PHE A 1 626 ? 22.866 40.237 -6.546 1.00 74.94 626 PHE A N 1
ATOM 4969 C CA . PHE A 1 626 ? 23.969 40.323 -7.500 1.00 74.94 626 PHE A CA 1
ATOM 4970 C C . PHE A 1 626 ? 24.382 41.797 -7.678 1.00 74.94 626 PHE A C 1
ATOM 4972 O O . PHE A 1 626 ? 23.508 42.667 -7.673 1.00 74.94 626 PHE A O 1
ATOM 4979 N N . PRO A 1 627 ? 25.681 42.104 -7.842 1.00 66.25 627 PRO A N 1
ATOM 4980 C CA . PRO A 1 627 ? 26.140 43.468 -8.104 1.00 66.25 627 PRO A CA 1
ATOM 4981 C C . PRO A 1 627 ? 25.577 44.001 -9.437 1.00 66.25 627 PRO A C 1
ATOM 4983 O O . PRO A 1 627 ? 25.538 43.263 -10.416 1.00 66.25 627 PRO A O 1
ATOM 4986 N N . GLU A 1 628 ? 25.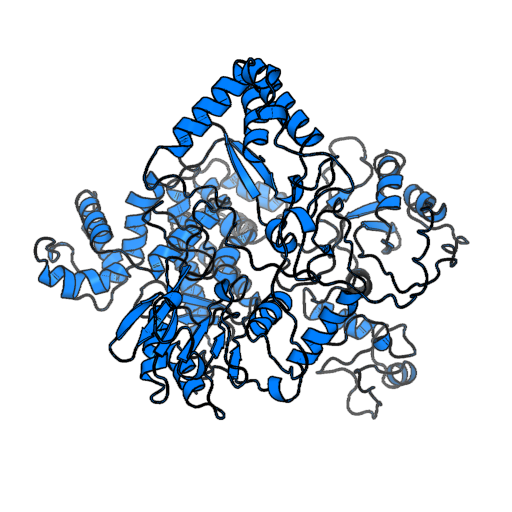181 45.282 -9.498 1.00 56.62 628 GLU A N 1
ATOM 4987 C CA . GLU A 1 628 ? 24.440 45.899 -10.628 1.00 56.62 628 GLU A CA 1
ATOM 4988 C C . GLU A 1 628 ? 25.125 45.790 -12.009 1.00 56.62 628 GLU A C 1
ATOM 4990 O O . GLU A 1 628 ? 24.453 45.878 -13.032 1.00 56.62 628 GLU A O 1
ATOM 4995 N N . ASN A 1 629 ? 26.439 45.532 -12.048 1.00 52.25 629 ASN A N 1
ATOM 4996 C CA . ASN A 1 629 ? 27.232 45.327 -13.271 1.00 52.25 629 ASN A CA 1
ATOM 4997 C C . ASN A 1 629 ? 27.811 43.904 -13.409 1.00 52.25 629 ASN A C 1
ATOM 4999 O O . ASN A 1 629 ? 28.570 43.626 -14.338 1.00 52.25 629 ASN A O 1
ATOM 5003 N N . GLY A 1 630 ? 27.500 43.000 -12.479 1.00 48.22 630 GLY A N 1
ATOM 5004 C CA . GLY A 1 630 ? 27.952 41.615 -12.509 1.00 48.22 630 GLY A CA 1
ATOM 5005 C C . GLY A 1 630 ? 27.027 40.775 -13.372 1.00 48.22 630 GLY A C 1
ATOM 5006 O O . GLY A 1 630 ? 26.151 40.091 -12.851 1.00 48.22 630 GLY A O 1
ATOM 5007 N N . ALA A 1 631 ? 27.220 40.802 -14.690 1.00 48.44 631 ALA A N 1
ATOM 5008 C CA . ALA A 1 631 ? 26.742 39.694 -15.502 1.00 48.44 631 ALA A CA 1
ATOM 5009 C C . ALA A 1 631 ? 27.384 38.417 -14.936 1.00 48.44 631 ALA A C 1
ATOM 5011 O O . ALA A 1 631 ? 28.613 38.337 -14.883 1.00 48.44 631 ALA A O 1
ATOM 5012 N N . LEU A 1 632 ? 26.571 37.441 -14.501 1.00 53.50 632 LEU A N 1
ATOM 5013 C CA . LEU A 1 632 ? 27.030 36.052 -14.399 1.00 53.50 632 LEU A CA 1
ATOM 5014 C C . LEU A 1 632 ? 27.814 35.787 -15.677 1.00 53.50 632 LEU A C 1
ATOM 5016 O O . LEU A 1 632 ? 27.286 36.028 -16.768 1.00 53.50 632 LEU A O 1
ATOM 5020 N N . THR A 1 633 ? 29.091 35.437 -15.549 1.00 49.47 633 THR A N 1
ATOM 5021 C CA . THR A 1 633 ? 29.952 35.329 -16.721 1.00 49.47 633 THR A CA 1
ATOM 5022 C C . THR A 1 633 ? 29.300 34.349 -17.698 1.00 49.47 633 THR A C 1
ATOM 5024 O O . THR A 1 633 ? 29.127 33.170 -17.408 1.00 49.47 633 THR A O 1
ATOM 5027 N N . THR A 1 634 ? 28.874 34.825 -18.872 1.00 45.88 634 THR A N 1
ATOM 5028 C CA . THR A 1 634 ? 28.164 34.014 -19.881 1.00 45.88 634 THR A CA 1
ATOM 5029 C C . THR A 1 634 ? 29.110 33.063 -20.624 1.00 45.88 634 THR A C 1
ATOM 5031 O O . THR A 1 634 ? 28.856 32.660 -21.756 1.00 45.88 634 THR A O 1
ATOM 5034 N N . HIS A 1 635 ? 30.221 32.682 -19.988 1.00 45.75 635 HIS A N 1
ATOM 5035 C CA . HIS A 1 635 ? 31.225 31.771 -20.527 1.00 45.75 635 HIS A CA 1
ATOM 5036 C C . HIS A 1 635 ? 30.808 30.296 -20.450 1.00 45.75 635 HIS A C 1
ATOM 5038 O O . HIS A 1 635 ? 31.541 29.436 -20.937 1.00 45.75 635 HIS A O 1
ATOM 5044 N N . GLY A 1 636 ? 29.631 29.990 -19.896 1.00 47.22 636 GLY A N 1
ATOM 5045 C CA . GLY A 1 636 ? 29.055 28.652 -19.952 1.00 47.22 636 GLY A CA 1
ATOM 5046 C C . GLY A 1 636 ? 28.718 28.270 -21.392 1.00 47.22 636 GLY A C 1
ATOM 5047 O O . GLY A 1 636 ? 27.734 28.749 -21.955 1.00 47.22 636 GLY A O 1
ATOM 5048 N N . ARG A 1 637 ? 29.523 27.393 -22.001 1.00 48.03 637 ARG A N 1
ATOM 5049 C CA . ARG A 1 637 ? 29.085 26.653 -23.188 1.00 48.03 637 ARG A CA 1
ATOM 5050 C C . ARG A 1 637 ? 27.882 25.819 -22.758 1.00 48.03 637 ARG A C 1
ATOM 5052 O O . ARG A 1 637 ? 28.028 24.963 -21.895 1.00 48.03 637 ARG A O 1
ATOM 5059 N N . ALA A 1 638 ? 26.713 26.082 -23.334 1.00 46.28 638 ALA A N 1
ATOM 5060 C CA . ALA A 1 638 ? 25.620 25.123 -23.281 1.00 46.28 638 ALA A CA 1
ATOM 5061 C C . ALA A 1 638 ? 26.104 23.865 -24.014 1.00 46.28 638 ALA A C 1
ATOM 5063 O O . ALA A 1 638 ? 26.243 23.881 -25.238 1.00 46.28 638 ALA A O 1
ATOM 5064 N N . ASP A 1 639 ? 26.467 22.834 -23.262 1.00 51.72 639 ASP A N 1
ATOM 5065 C CA . ASP A 1 639 ? 26.734 21.507 -23.794 1.00 51.72 639 ASP A CA 1
ATOM 5066 C C . ASP A 1 639 ? 25.478 20.635 -23.649 1.00 51.72 639 ASP A C 1
ATOM 5068 O O . ASP A 1 639 ? 24.450 21.055 -23.112 1.00 51.72 639 ASP A O 1
ATOM 5072 N N . GLU A 1 640 ? 25.523 19.423 -24.191 1.00 48.44 640 GLU A N 1
ATOM 5073 C CA . GLU A 1 640 ? 24.394 18.489 -24.141 1.00 48.44 640 GLU A CA 1
ATOM 5074 C C . GLU A 1 640 ? 24.170 17.898 -22.726 1.00 48.44 640 GLU A C 1
ATOM 5076 O O . GLU A 1 640 ? 23.265 17.084 -22.538 1.00 48.44 640 GLU A O 1
ATOM 5081 N N . PHE A 1 641 ? 24.954 18.307 -21.715 1.00 53.81 641 PHE A N 1
ATOM 5082 C CA . PHE A 1 641 ? 24.997 17.712 -20.378 1.00 53.81 641 PHE A CA 1
ATOM 5083 C C . PHE A 1 641 ? 24.398 18.639 -19.306 1.00 53.81 641 PHE A C 1
ATOM 5085 O O . PHE A 1 641 ? 25.081 19.143 -18.412 1.00 53.81 641 PHE A O 1
ATOM 5092 N N . LEU A 1 642 ? 23.074 18.814 -19.332 1.00 55.31 642 LEU A N 1
ATOM 5093 C CA . LEU A 1 642 ? 22.356 19.483 -18.242 1.00 55.31 642 LEU A CA 1
ATOM 5094 C C . LEU A 1 642 ? 22.291 18.580 -17.000 1.00 55.31 642 LEU A C 1
ATOM 5096 O O . LEU A 1 642 ? 21.770 17.465 -17.048 1.00 55.31 642 LEU A O 1
ATOM 5100 N N . ARG A 1 643 ? 22.805 19.068 -15.865 1.00 62.59 643 ARG A N 1
ATOM 5101 C CA . ARG A 1 643 ? 22.701 18.365 -14.577 1.00 62.59 643 ARG A CA 1
ATOM 5102 C C . ARG A 1 643 ? 21.306 18.553 -13.962 1.00 62.59 643 ARG A C 1
ATOM 5104 O O . ARG A 1 643 ? 20.731 19.632 -14.112 1.00 62.59 643 ARG A O 1
ATOM 5111 N N . PRO A 1 644 ? 20.784 17.557 -13.220 1.00 69.56 644 PRO A N 1
ATOM 5112 C CA . PRO A 1 644 ? 19.564 17.729 -12.440 1.00 69.56 644 PRO A CA 1
ATOM 5113 C C . PRO A 1 644 ? 19.683 18.902 -11.464 1.00 69.56 644 PRO A C 1
ATOM 5115 O O . PRO A 1 644 ? 20.721 19.095 -10.826 1.00 69.56 644 PRO A O 1
ATOM 5118 N N . VAL A 1 645 ? 18.607 19.674 -11.328 1.00 79.69 645 VAL A N 1
ATOM 5119 C CA . VAL A 1 645 ? 18.534 20.764 -10.351 1.00 79.69 645 VAL A CA 1
ATOM 5120 C C . VAL A 1 645 ? 18.285 20.158 -8.975 1.00 79.69 645 VAL A C 1
ATOM 5122 O O . VAL A 1 645 ? 17.190 19.672 -8.709 1.00 79.69 645 VAL A O 1
ATOM 5125 N N . THR A 1 646 ? 19.301 20.179 -8.111 1.00 83.94 646 THR A N 1
ATOM 5126 C CA . THR A 1 646 ? 19.217 19.618 -6.750 1.00 83.94 646 THR A CA 1
ATOM 5127 C C . THR A 1 646 ? 19.375 20.664 -5.650 1.00 83.94 646 THR A C 1
ATOM 5129 O O . THR A 1 646 ? 18.866 20.481 -4.547 1.00 83.94 646 THR A O 1
ATOM 5132 N N . TRP A 1 647 ? 20.095 21.752 -5.935 1.00 87.19 647 TRP A N 1
ATOM 5133 C CA . TRP A 1 647 ? 20.433 22.794 -4.969 1.00 87.19 647 TRP A CA 1
ATOM 5134 C C . TRP A 1 647 ? 20.051 24.166 -5.503 1.00 87.19 647 TRP A C 1
ATOM 5136 O O . TRP A 1 647 ? 20.358 24.519 -6.645 1.00 87.19 647 TRP A O 1
ATOM 5146 N N . LEU A 1 648 ? 19.396 24.947 -4.652 1.00 89.50 648 LEU A N 1
ATOM 5147 C CA . LEU A 1 648 ? 18.893 26.264 -5.004 1.00 89.50 648 LEU A CA 1
ATOM 5148 C C . LEU A 1 648 ? 19.171 27.248 -3.876 1.00 89.50 648 LEU A C 1
ATOM 5150 O O . LEU A 1 648 ? 18.856 26.974 -2.722 1.00 89.50 648 LEU A O 1
ATOM 5154 N N . LEU A 1 649 ? 19.731 28.406 -4.206 1.00 88.62 649 LEU A N 1
ATOM 5155 C CA . LEU A 1 649 ? 19.719 29.553 -3.310 1.00 88.62 649 LEU A CA 1
ATOM 5156 C C . LEU A 1 649 ? 18.481 30.385 -3.615 1.00 88.62 649 LEU A C 1
ATOM 5158 O O . LEU A 1 649 ? 18.215 30.698 -4.776 1.00 88.62 649 LEU A O 1
ATOM 5162 N N . SER A 1 650 ? 17.750 30.781 -2.582 1.00 86.12 650 SER A N 1
ATOM 5163 C CA . SER A 1 650 ? 16.733 31.817 -2.700 1.00 86.12 650 SER A CA 1
ATOM 5164 C C . SER A 1 650 ? 17.168 33.066 -1.947 1.00 86.12 650 SER A C 1
ATOM 5166 O O . SER A 1 650 ? 17.801 32.985 -0.892 1.00 86.12 650 SER A O 1
ATOM 5168 N N . SER A 1 651 ? 16.824 34.231 -2.489 1.00 84.00 651 SER A N 1
ATOM 5169 C CA . SER A 1 651 ? 16.824 35.474 -1.729 1.00 84.00 651 SER A CA 1
ATOM 5170 C C . SER A 1 651 ? 15.512 36.208 -1.934 1.00 84.00 651 SER A C 1
ATOM 5172 O O . SER A 1 651 ? 15.037 36.345 -3.064 1.00 84.00 651 SER A O 1
ATOM 5174 N N . ARG A 1 652 ? 14.927 36.665 -0.825 1.00 71.00 652 ARG A N 1
ATOM 5175 C CA . ARG A 1 652 ? 13.682 37.434 -0.813 1.00 71.00 652 ARG A CA 1
ATOM 5176 C C . ARG A 1 652 ? 13.989 38.891 -0.517 1.00 71.00 652 ARG A C 1
ATOM 5178 O O . ARG A 1 652 ? 14.368 39.236 0.602 1.00 71.00 652 ARG A O 1
ATOM 5185 N N . ARG A 1 653 ? 13.825 39.741 -1.527 1.00 65.81 653 ARG A N 1
ATOM 5186 C CA . ARG A 1 653 ? 14.092 41.178 -1.426 1.00 65.81 653 ARG A CA 1
ATOM 5187 C C . ARG A 1 653 ? 12.905 41.915 -0.801 1.00 65.81 653 ARG A C 1
ATOM 5189 O O . ARG A 1 653 ? 11.749 41.517 -0.948 1.00 65.81 653 ARG A O 1
ATOM 5196 N N . SER A 1 654 ? 13.185 43.026 -0.119 1.00 57.44 654 SER A N 1
ATOM 5197 C CA . SER A 1 654 ? 12.168 43.901 0.492 1.00 57.44 654 SER A CA 1
ATOM 5198 C C . SER A 1 654 ? 11.208 44.529 -0.532 1.00 57.44 654 SER A C 1
ATOM 5200 O O . SER A 1 654 ? 10.096 44.912 -0.178 1.00 57.44 654 SER A O 1
ATOM 5202 N N . ASP A 1 655 ? 11.602 44.567 -1.807 1.00 57.81 655 ASP A N 1
ATOM 5203 C CA . ASP A 1 655 ? 10.803 44.996 -2.964 1.00 57.81 655 ASP A CA 1
ATOM 5204 C C . ASP A 1 655 ? 9.876 43.892 -3.538 1.00 57.81 655 ASP A C 1
ATOM 5206 O O . ASP A 1 655 ? 9.223 44.109 -4.559 1.00 57.81 655 ASP A O 1
ATOM 5210 N N . ARG A 1 656 ? 9.788 42.722 -2.879 1.00 55.59 656 ARG A N 1
ATOM 5211 C CA . ARG A 1 656 ? 9.044 41.516 -3.306 1.00 55.59 656 ARG A CA 1
ATOM 5212 C C . ARG A 1 656 ? 9.545 40.851 -4.596 1.00 55.59 656 ARG A C 1
ATOM 5214 O O . ARG A 1 656 ? 8.815 40.052 -5.186 1.00 55.59 656 ARG A O 1
ATOM 5221 N N . THR A 1 657 ? 10.770 41.128 -5.035 1.00 60.94 657 THR A N 1
ATOM 5222 C CA . THR A 1 657 ? 11.405 40.348 -6.104 1.00 60.94 657 THR A CA 1
ATOM 5223 C C . THR A 1 657 ? 12.165 39.161 -5.506 1.00 60.94 657 THR A C 1
ATOM 5225 O O . THR A 1 657 ? 13.256 39.301 -4.957 1.00 60.94 657 THR A O 1
ATOM 5228 N N . ASP A 1 658 ? 11.552 37.978 -5.571 1.00 75.00 658 ASP A N 1
ATOM 5229 C CA . ASP A 1 658 ? 12.208 36.727 -5.185 1.00 75.00 658 ASP A CA 1
ATOM 5230 C C . ASP A 1 658 ? 13.158 36.285 -6.305 1.00 75.00 658 ASP A C 1
ATOM 5232 O O . ASP A 1 658 ? 12.805 36.306 -7.487 1.00 75.00 658 ASP A O 1
ATOM 5236 N N . VAL A 1 659 ? 14.380 35.901 -5.938 1.00 82.38 659 VAL A N 1
ATOM 5237 C CA . VAL A 1 659 ? 15.406 35.440 -6.880 1.00 82.38 659 VAL A CA 1
ATOM 5238 C C . VAL A 1 659 ? 15.810 34.023 -6.522 1.00 82.38 659 VAL A C 1
ATOM 5240 O O . VAL A 1 659 ? 16.152 33.746 -5.372 1.00 82.38 659 VAL A O 1
ATOM 5243 N N . PHE A 1 660 ? 15.804 33.147 -7.524 1.00 87.12 660 PHE A N 1
ATOM 5244 C CA . PHE A 1 660 ? 16.302 31.781 -7.434 1.00 87.12 660 PHE A CA 1
ATOM 5245 C C . PHE A 1 660 ? 17.608 31.648 -8.205 1.00 87.12 660 PHE A C 1
ATOM 5247 O O . PHE A 1 660 ? 17.690 32.027 -9.373 1.00 87.12 660 PHE A O 1
ATOM 5254 N N . VAL A 1 661 ? 18.619 31.086 -7.552 1.00 88.38 661 VAL A N 1
ATOM 5255 C CA . VAL A 1 661 ? 19.919 30.788 -8.150 1.00 88.38 661 VAL A CA 1
ATOM 5256 C C . VAL A 1 661 ? 20.138 29.290 -8.044 1.00 88.38 661 VAL A C 1
ATOM 5258 O O . VAL A 1 661 ? 20.283 28.750 -6.949 1.00 88.38 661 VAL A O 1
ATOM 5261 N N . ILE A 1 662 ? 20.137 28.612 -9.188 1.00 86.88 662 ILE A N 1
ATOM 5262 C CA . ILE A 1 662 ? 20.495 27.196 -9.259 1.00 86.88 662 ILE A CA 1
ATOM 5263 C C . ILE A 1 662 ? 22.007 27.102 -9.129 1.00 86.88 662 ILE A C 1
ATOM 5265 O O . ILE A 1 662 ? 22.731 27.776 -9.860 1.00 86.88 662 ILE A O 1
ATOM 5269 N N . ILE A 1 663 ? 22.464 26.266 -8.205 1.00 85.94 663 ILE A N 1
ATOM 5270 C CA . ILE A 1 663 ? 23.886 26.043 -7.966 1.00 85.94 663 ILE A CA 1
ATOM 5271 C C . ILE A 1 663 ? 24.209 24.556 -8.072 1.00 85.94 663 ILE A C 1
ATOM 5273 O O . ILE A 1 663 ? 23.366 23.685 -7.849 1.00 85.94 663 ILE A O 1
ATOM 5277 N N . SER A 1 664 ? 25.451 24.249 -8.415 1.00 81.94 664 SER A N 1
ATOM 5278 C CA . SER A 1 664 ? 25.944 22.878 -8.439 1.00 81.94 664 SER A CA 1
ATOM 5279 C C . SER A 1 664 ? 26.128 22.316 -7.019 1.00 81.94 664 SER A C 1
ATOM 5281 O O . SER A 1 664 ? 26.327 23.074 -6.066 1.00 81.94 664 SER A O 1
ATOM 5283 N N . PRO A 1 665 ? 26.163 20.980 -6.851 1.00 80.62 665 PRO A N 1
ATOM 5284 C CA . PRO A 1 665 ? 26.533 20.364 -5.574 1.00 80.62 665 PRO A CA 1
ATOM 5285 C C . PRO A 1 665 ? 27.900 20.821 -5.041 1.00 80.62 665 PRO A C 1
ATOM 5287 O O . PRO A 1 665 ? 28.079 20.953 -3.832 1.00 80.62 665 PRO A O 1
ATOM 5290 N N . TYR A 1 666 ? 28.857 21.100 -5.936 1.00 83.38 666 TYR A N 1
ATOM 5291 C CA . TYR A 1 666 ? 30.168 21.633 -5.564 1.00 83.38 666 TYR A CA 1
ATOM 5292 C C . TYR A 1 666 ? 30.047 23.020 -4.923 1.00 83.38 666 TYR A C 1
ATOM 5294 O O . TYR A 1 666 ? 30.588 23.256 -3.842 1.00 83.38 666 TYR A O 1
ATOM 5302 N N . GLU A 1 667 ? 29.304 23.927 -5.562 1.00 86.56 667 GLU A N 1
ATOM 5303 C CA . GLU A 1 667 ? 29.065 25.274 -5.041 1.00 86.56 667 GLU A CA 1
ATOM 5304 C C . GLU A 1 667 ? 28.270 25.228 -3.735 1.00 86.56 667 GLU A C 1
ATOM 5306 O O . GLU A 1 667 ? 28.632 25.922 -2.790 1.00 86.56 667 GLU A O 1
ATOM 5311 N N . ALA A 1 668 ? 27.256 24.363 -3.633 1.00 86.88 668 ALA A N 1
ATOM 5312 C CA . ALA A 1 668 ? 26.494 24.168 -2.400 1.00 86.88 668 ALA A CA 1
ATOM 5313 C C . ALA A 1 668 ? 27.405 23.752 -1.236 1.00 86.88 668 ALA A C 1
ATOM 5315 O O . ALA A 1 668 ? 27.356 24.360 -0.167 1.00 86.88 668 ALA A O 1
ATOM 5316 N N . ASN A 1 669 ? 28.294 22.777 -1.457 1.00 86.38 669 ASN A N 1
ATOM 5317 C CA . ASN A 1 669 ? 29.255 22.327 -0.450 1.00 86.38 669 ASN A CA 1
ATOM 5318 C C . ASN A 1 669 ? 30.259 23.430 -0.067 1.00 86.38 669 ASN A C 1
ATOM 5320 O O . ASN A 1 669 ? 30.551 23.618 1.113 1.00 86.38 669 ASN A O 1
ATOM 5324 N N . ALA A 1 670 ? 30.758 24.193 -1.045 1.00 86.56 670 ALA A N 1
ATOM 5325 C CA . ALA A 1 670 ? 31.691 25.295 -0.807 1.00 86.56 670 ALA A CA 1
ATOM 5326 C C . ALA A 1 670 ? 31.049 26.482 -0.061 1.00 86.56 670 ALA A C 1
ATOM 5328 O O . ALA A 1 670 ? 31.729 27.172 0.699 1.00 86.56 670 ALA A O 1
ATOM 5329 N N . LEU A 1 671 ? 29.754 26.732 -0.273 1.00 87.19 671 LEU A N 1
ATOM 5330 C CA . LEU A 1 671 ? 29.006 27.842 0.328 1.00 87.19 671 LEU A CA 1
ATOM 5331 C C . LEU A 1 671 ? 28.393 27.488 1.690 1.00 87.19 671 LEU A C 1
ATOM 5333 O O . LEU A 1 671 ? 28.097 28.395 2.469 1.00 87.19 671 LEU A O 1
ATOM 5337 N N . LEU A 1 672 ? 28.235 26.198 2.006 1.00 84.00 672 LEU A N 1
ATOM 5338 C CA . LEU A 1 672 ? 27.608 25.718 3.241 1.00 84.00 672 LEU A CA 1
ATOM 5339 C C . LEU A 1 672 ? 28.195 26.343 4.524 1.00 84.00 672 LEU A C 1
ATOM 5341 O O . LEU A 1 672 ? 27.408 26.751 5.380 1.00 84.00 672 LEU A O 1
ATOM 5345 N N . PRO A 1 673 ? 29.532 26.471 4.692 1.00 83.00 673 PRO A N 1
ATOM 5346 C CA . PRO A 1 673 ? 30.099 27.102 5.883 1.00 83.00 673 PRO A CA 1
ATOM 5347 C C . PRO A 1 673 ? 29.739 28.586 5.986 1.00 83.00 673 PRO A C 1
ATOM 5349 O O . PRO A 1 673 ? 29.454 29.058 7.079 1.00 83.00 673 PRO A O 1
ATOM 5352 N N . ALA A 1 674 ? 29.716 29.307 4.859 1.00 79.75 674 ALA A N 1
ATOM 5353 C CA . ALA A 1 674 ? 29.383 30.730 4.825 1.00 79.75 674 ALA A CA 1
ATOM 5354 C C . ALA A 1 674 ? 27.903 30.967 5.150 1.00 79.75 674 ALA A C 1
ATOM 5356 O O . ALA A 1 674 ? 27.594 31.848 5.938 1.00 79.75 674 ALA A O 1
ATOM 5357 N N . LEU A 1 675 ? 27.001 30.135 4.620 1.00 78.12 675 LEU A N 1
ATOM 5358 C CA . LEU A 1 675 ? 25.556 30.192 4.887 1.00 78.12 675 LEU A CA 1
ATOM 5359 C C . LEU A 1 675 ? 25.180 29.887 6.346 1.00 78.12 675 LEU A C 1
ATOM 5361 O O . LEU A 1 675 ? 24.085 30.234 6.776 1.00 78.12 675 LEU A O 1
ATOM 5365 N N . ARG A 1 676 ? 26.067 29.222 7.095 1.00 76.00 676 ARG A N 1
ATOM 5366 C CA . ARG A 1 676 ? 25.883 28.895 8.518 1.00 76.00 676 ARG A CA 1
ATOM 5367 C C . ARG A 1 676 ? 26.443 29.958 9.468 1.00 76.00 676 ARG A C 1
ATOM 53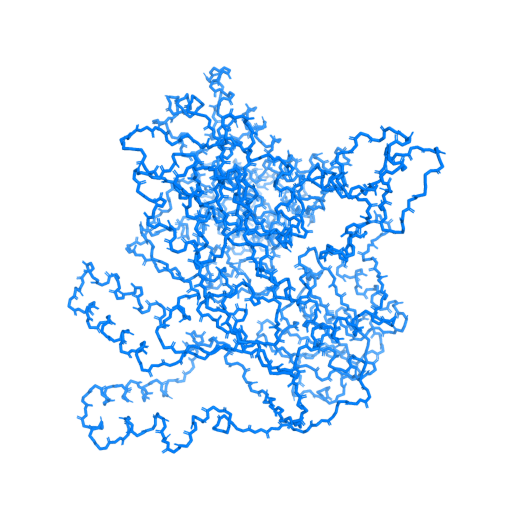69 O O . ARG A 1 676 ? 26.195 29.864 10.665 1.00 76.00 676 ARG A O 1
ATOM 5376 N N . GLN A 1 677 ? 27.208 30.931 8.972 1.00 69.44 677 GLN A N 1
ATOM 5377 C CA . GLN A 1 677 ? 27.764 32.008 9.797 1.00 69.44 677 GLN A CA 1
ATOM 5378 C C . GLN A 1 677 ? 26.718 33.102 10.060 1.00 69.44 677 GLN A C 1
ATOM 5380 O O . GLN A 1 677 ? 25.891 33.392 9.200 1.00 69.44 677 GLN A O 1
ATOM 5385 N N . GLU A 1 678 ? 26.802 33.762 11.222 1.00 57.28 678 GLU A N 1
ATOM 5386 C CA . GLU A 1 678 ? 25.953 34.918 11.585 1.00 57.28 678 GLU A CA 1
ATOM 5387 C C . GLU A 1 678 ? 26.110 36.114 10.624 1.00 57.28 678 GLU A C 1
ATOM 5389 O O . GLU A 1 678 ? 25.256 36.993 10.571 1.00 57.28 678 GLU A O 1
ATOM 5394 N N . THR A 1 679 ? 27.198 36.151 9.850 1.00 53.28 679 THR A N 1
ATOM 5395 C CA . THR A 1 679 ? 27.514 37.191 8.860 1.00 53.28 679 THR A CA 1
ATOM 5396 C C . THR A 1 679 ? 26.898 36.949 7.479 1.00 53.28 679 THR A C 1
ATOM 5398 O O . THR A 1 679 ? 27.035 37.808 6.606 1.00 53.28 679 THR A O 1
ATOM 5401 N N . ALA A 1 680 ? 26.240 35.807 7.244 1.00 57.69 680 ALA A N 1
ATOM 5402 C CA . ALA A 1 680 ? 25.473 35.587 6.020 1.00 57.69 680 ALA A CA 1
ATOM 5403 C C . ALA A 1 680 ? 24.298 36.571 5.948 1.00 57.69 680 ALA A C 1
ATOM 5405 O O . ALA A 1 680 ? 23.691 36.890 6.972 1.00 57.69 680 ALA A O 1
ATOM 5406 N N . ALA A 1 681 ? 23.929 37.027 4.745 1.00 57.81 681 ALA A N 1
ATOM 5407 C CA . ALA A 1 681 ? 22.718 37.826 4.600 1.00 57.81 681 ALA A CA 1
ATOM 5408 C C . ALA A 1 681 ? 21.528 37.033 5.159 1.00 57.81 681 ALA A C 1
ATOM 5410 O O . ALA A 1 681 ? 21.188 35.975 4.630 1.00 57.81 681 ALA A O 1
ATOM 5411 N N . ALA A 1 682 ? 20.848 37.578 6.174 1.00 59.91 682 ALA A N 1
ATOM 5412 C CA . ALA A 1 682 ? 19.671 36.969 6.808 1.00 59.91 682 ALA A CA 1
ATOM 5413 C C . ALA A 1 682 ? 18.537 36.617 5.814 1.00 59.91 682 ALA A C 1
ATOM 5415 O O . ALA A 1 682 ? 17.602 35.890 6.145 1.00 59.91 682 ALA A O 1
ATOM 5416 N N . ALA A 1 683 ? 18.616 37.134 4.584 1.00 66.75 683 ALA A N 1
ATOM 5417 C CA . ALA A 1 683 ? 17.661 36.929 3.508 1.00 66.75 683 ALA A CA 1
ATOM 5418 C C . ALA A 1 683 ? 18.012 35.790 2.528 1.00 66.75 683 ALA A C 1
ATOM 5420 O O . ALA A 1 683 ? 17.177 35.503 1.669 1.00 66.75 683 ALA A O 1
ATOM 5421 N N . VAL A 1 684 ? 19.201 35.168 2.599 1.00 81.25 684 VAL A N 1
ATOM 5422 C CA . VAL A 1 684 ? 19.610 34.085 1.680 1.00 81.25 684 VAL A CA 1
ATOM 5423 C C . VAL A 1 684 ? 19.423 32.720 2.326 1.00 81.25 684 VAL A C 1
ATOM 5425 O O . VAL A 1 684 ? 19.830 32.489 3.463 1.00 81.25 684 VAL A O 1
ATOM 5428 N N . ARG A 1 685 ? 18.821 31.799 1.576 1.00 83.44 685 ARG A N 1
ATOM 5429 C CA . ARG A 1 685 ? 18.526 30.440 2.027 1.00 83.44 685 ARG A CA 1
ATOM 5430 C C . ARG A 1 685 ? 18.988 29.429 0.994 1.00 83.44 685 ARG A C 1
ATOM 5432 O O . ARG A 1 685 ? 18.803 29.649 -0.199 1.00 83.44 685 ARG A O 1
ATOM 5439 N N . LEU A 1 686 ? 19.572 28.329 1.450 1.00 87.19 686 LEU A N 1
ATOM 5440 C CA . LEU A 1 686 ? 19.906 27.181 0.611 1.00 87.19 686 LEU A CA 1
ATOM 5441 C C . LEU A 1 686 ? 18.836 26.109 0.769 1.00 87.19 686 LEU A C 1
ATOM 5443 O O . LEU A 1 686 ? 18.544 25.709 1.891 1.00 87.19 686 LEU A O 1
ATOM 5447 N N . HIS A 1 687 ? 18.315 25.622 -0.350 1.00 85.69 687 HIS A N 1
ATOM 5448 C CA . HIS A 1 687 ? 17.242 24.641 -0.419 1.00 85.69 687 HIS A CA 1
ATOM 5449 C C . HIS A 1 687 ? 17.701 23.378 -1.140 1.00 85.69 687 HIS A C 1
ATOM 5451 O O . HIS A 1 687 ? 18.433 23.447 -2.134 1.00 85.69 687 HIS A O 1
ATOM 5457 N N . VAL A 1 688 ? 17.206 22.236 -0.665 1.00 86.25 688 VAL A N 1
ATOM 5458 C CA . VAL A 1 688 ? 17.185 20.990 -1.438 1.00 86.25 688 VAL A CA 1
ATOM 5459 C C . VAL A 1 688 ? 15.938 20.990 -2.312 1.00 86.25 688 VAL A C 1
ATOM 5461 O O . VAL A 1 688 ? 14.835 21.240 -1.826 1.00 86.25 688 VAL A O 1
ATOM 5464 N N . TYR A 1 689 ? 16.113 20.698 -3.597 1.00 85.06 689 TYR A N 1
ATOM 5465 C CA . TYR A 1 689 ? 15.036 20.647 -4.578 1.00 85.06 689 TYR A CA 1
ATOM 5466 C C . TYR A 1 689 ? 15.075 19.337 -5.365 1.00 85.06 689 TYR A C 1
ATOM 5468 O O . TYR A 1 689 ? 16.145 18.783 -5.612 1.00 85.06 689 TYR A O 1
ATOM 5476 N N . ALA A 1 690 ? 13.905 18.860 -5.783 1.00 82.25 690 ALA A N 1
ATOM 5477 C CA . ALA A 1 690 ? 13.778 17.770 -6.736 1.00 82.25 690 ALA A CA 1
ATOM 5478 C C . ALA A 1 690 ? 12.580 18.025 -7.658 1.00 82.25 690 ALA A C 1
ATOM 5480 O O . ALA A 1 690 ? 11.489 18.368 -7.203 1.00 82.25 690 ALA A O 1
ATOM 5481 N N . ALA A 1 691 ? 12.788 17.856 -8.963 1.00 80.75 691 ALA A N 1
ATOM 5482 C CA . ALA A 1 691 ? 11.733 18.003 -9.957 1.00 80.75 691 ALA A CA 1
ATOM 5483 C C . ALA A 1 691 ? 10.696 16.876 -9.840 1.00 80.75 691 ALA A C 1
ATOM 5485 O O . ALA A 1 691 ? 11.042 15.716 -9.598 1.00 80.75 691 ALA A O 1
ATOM 5486 N N . LYS A 1 692 ? 9.418 17.192 -10.074 1.00 74.06 692 LYS A N 1
ATOM 5487 C CA . LYS A 1 692 ? 8.324 16.220 -9.961 1.00 74.06 692 LYS A CA 1
ATOM 5488 C C . LYS A 1 692 ? 8.234 15.355 -11.213 1.00 74.06 692 LYS A C 1
ATOM 5490 O O . LYS A 1 692 ? 7.485 15.653 -12.142 1.00 74.06 692 LYS A O 1
ATOM 5495 N N . THR A 1 693 ? 9.007 14.278 -11.254 1.00 71.62 693 THR A N 1
ATOM 5496 C CA . THR A 1 693 ? 9.106 13.369 -12.412 1.00 71.62 693 THR A CA 1
ATOM 5497 C C . THR A 1 693 ? 8.110 12.205 -12.373 1.00 71.62 693 THR A C 1
ATOM 5499 O O . THR A 1 693 ? 7.982 11.476 -13.353 1.00 71.62 693 THR A O 1
ATOM 5502 N N . SER A 1 694 ? 7.364 12.037 -11.275 1.00 62.81 694 SER A N 1
ATOM 5503 C CA . SER A 1 694 ? 6.320 11.017 -11.114 1.00 62.81 694 SER A CA 1
ATOM 5504 C C . SER A 1 694 ? 5.101 11.577 -10.383 1.00 62.81 694 SER A C 1
ATOM 5506 O O . SER A 1 694 ? 5.239 12.328 -9.416 1.00 62.81 694 SER A O 1
ATOM 5508 N N . ARG A 1 695 ? 3.893 11.149 -10.781 1.00 56.78 695 ARG A N 1
ATOM 5509 C CA . ARG A 1 695 ? 2.637 11.508 -10.095 1.00 56.78 695 ARG A CA 1
ATOM 5510 C C . ARG A 1 695 ? 2.603 11.048 -8.634 1.00 56.78 695 ARG A C 1
ATOM 5512 O O . ARG A 1 695 ? 1.928 11.666 -7.824 1.00 56.78 695 ARG A O 1
ATOM 5519 N N . ALA A 1 696 ? 3.308 9.962 -8.308 1.00 50.88 696 ALA A N 1
ATOM 5520 C CA . ALA A 1 696 ? 3.319 9.353 -6.976 1.00 50.88 696 ALA A CA 1
ATOM 5521 C C . ALA A 1 696 ? 4.368 9.955 -6.023 1.00 50.88 696 ALA A C 1
ATOM 5523 O O . ALA A 1 696 ? 4.505 9.485 -4.895 1.00 50.88 696 ALA A O 1
ATOM 5524 N N . MET A 1 697 ? 5.135 10.954 -6.469 1.00 60.69 697 MET A N 1
ATOM 5525 C CA . MET A 1 697 ? 6.103 11.648 -5.626 1.00 60.69 697 MET A CA 1
ATOM 5526 C C . MET A 1 697 ? 5.357 12.425 -4.532 1.00 60.69 697 MET A C 1
ATOM 5528 O O . MET A 1 697 ? 4.650 13.384 -4.830 1.00 60.69 697 MET A O 1
ATOM 5532 N N . LEU A 1 698 ? 5.477 11.953 -3.285 1.00 49.28 698 LEU A N 1
ATOM 5533 C CA . LEU A 1 698 ? 4.748 12.473 -2.117 1.00 49.28 698 LEU A CA 1
ATOM 5534 C C . LEU A 1 698 ? 5.356 13.754 -1.533 1.00 49.28 698 LEU A C 1
ATOM 5536 O O . LEU A 1 698 ? 4.663 14.480 -0.830 1.00 49.28 698 LEU A O 1
ATOM 5540 N N . GLY A 1 699 ? 6.640 14.014 -1.798 1.00 56.97 699 GLY A N 1
ATOM 5541 C CA . GLY A 1 699 ? 7.304 15.242 -1.373 1.00 56.97 699 GLY A CA 1
ATOM 5542 C C . GLY A 1 699 ? 6.991 16.378 -2.338 1.00 56.97 699 GLY A C 1
ATOM 5543 O O . GLY A 1 699 ? 7.382 16.312 -3.504 1.00 56.97 699 GLY A O 1
ATOM 5544 N N . ASP A 1 700 ? 6.309 17.412 -1.852 1.00 64.69 700 ASP A N 1
ATOM 5545 C CA . ASP A 1 700 ? 6.189 18.677 -2.565 1.00 64.69 700 ASP A CA 1
ATOM 5546 C C . ASP A 1 700 ? 7.466 19.506 -2.344 1.00 64.69 700 ASP A C 1
ATOM 5548 O O . ASP A 1 700 ? 7.610 20.218 -1.357 1.00 64.69 700 ASP A O 1
ATOM 5552 N N . PHE A 1 701 ? 8.431 19.394 -3.260 1.00 74.94 701 PHE A N 1
ATOM 5553 C CA . PHE A 1 701 ? 9.648 20.218 -3.229 1.00 74.94 701 PHE A CA 1
ATOM 5554 C C . PHE A 1 701 ? 9.418 21.621 -3.807 1.00 74.94 701 PHE A C 1
ATOM 5556 O O . PHE A 1 701 ? 10.339 22.441 -3.819 1.00 74.94 701 PHE A O 1
ATOM 5563 N N . THR A 1 702 ? 8.214 21.917 -4.306 1.00 74.00 702 THR A N 1
ATOM 5564 C CA . THR A 1 702 ? 7.894 23.208 -4.919 1.00 74.00 702 THR A CA 1
ATOM 5565 C C . THR A 1 702 ? 7.756 24.323 -3.884 1.00 74.00 702 THR A C 1
ATOM 5567 O O . THR A 1 702 ? 8.042 25.481 -4.198 1.00 74.00 702 THR A O 1
ATOM 5570 N N . GLY A 1 703 ? 7.428 23.963 -2.637 1.00 74.31 703 GLY A N 1
ATOM 5571 C CA . GLY A 1 703 ? 7.399 24.865 -1.485 1.00 74.31 703 GLY A CA 1
ATOM 5572 C C . GLY A 1 703 ? 8.778 25.338 -1.012 1.00 74.31 703 GLY A C 1
ATOM 5573 O O . GLY A 1 703 ? 8.862 26.355 -0.324 1.00 74.31 703 GLY A O 1
ATOM 5574 N N . LEU A 1 704 ? 9.862 24.661 -1.424 1.00 79.12 704 LEU A N 1
ATOM 5575 C CA . LEU A 1 704 ? 11.243 24.914 -0.980 1.00 79.12 704 LEU A CA 1
ATOM 5576 C C . LEU A 1 704 ? 11.424 24.861 0.553 1.00 79.12 704 LEU A C 1
ATOM 5578 O O . LEU A 1 704 ? 12.344 25.463 1.100 1.00 79.12 704 LEU A O 1
ATOM 5582 N N . ASP A 1 705 ? 10.575 24.122 1.255 1.00 72.31 705 ASP A N 1
ATOM 5583 C CA . ASP A 1 705 ? 10.536 23.995 2.715 1.00 72.31 705 ASP A CA 1
ATOM 5584 C C . ASP A 1 705 ? 11.024 22.626 3.221 1.00 72.31 705 ASP A C 1
ATOM 5586 O O . ASP A 1 705 ? 11.235 22.457 4.419 1.00 72.31 705 ASP A O 1
ATOM 5590 N N . PHE A 1 706 ? 11.306 21.680 2.317 1.00 75.12 706 PHE A N 1
ATOM 5591 C CA . PHE A 1 706 ? 11.761 20.326 2.655 1.00 75.12 706 PHE A CA 1
ATOM 5592 C C . PHE A 1 706 ? 13.050 20.291 3.497 1.00 75.12 706 PHE A C 1
ATOM 5594 O O . PHE A 1 706 ? 13.110 19.641 4.539 1.00 75.12 706 PHE A O 1
ATOM 5601 N N . TYR A 1 707 ? 14.103 20.979 3.046 1.00 75.00 707 TYR A N 1
ATOM 5602 C CA . TYR A 1 707 ? 15.334 21.166 3.815 1.00 75.00 707 TYR A CA 1
ATOM 5603 C C . TYR A 1 707 ? 15.956 22.507 3.455 1.00 75.00 707 TYR A C 1
ATOM 5605 O O . TYR A 1 707 ? 16.351 22.725 2.307 1.00 75.00 707 TYR A O 1
ATOM 5613 N N . THR A 1 708 ? 16.043 23.388 4.450 1.00 75.31 708 THR A N 1
ATOM 5614 C CA . THR A 1 708 ? 16.524 24.757 4.276 1.00 75.31 708 THR A CA 1
ATOM 5615 C C . THR A 1 708 ? 17.660 25.059 5.244 1.00 75.31 708 THR A C 1
ATOM 5617 O O . THR A 1 708 ? 17.539 24.826 6.444 1.00 75.31 708 THR A O 1
ATOM 5620 N N . VAL A 1 709 ? 18.756 25.619 4.734 1.00 77.62 709 VAL A N 1
ATOM 5621 C CA . VAL A 1 709 ? 19.871 26.135 5.538 1.00 77.62 709 VAL A CA 1
ATOM 5622 C C . VAL A 1 709 ? 19.877 27.660 5.451 1.00 77.62 709 VAL A C 1
ATOM 5624 O O . VAL A 1 709 ? 19.932 28.221 4.355 1.00 77.62 709 VAL A O 1
ATOM 5627 N N . SER A 1 710 ? 19.840 28.327 6.604 1.00 71.38 710 SER A N 1
ATOM 5628 C CA . SER A 1 710 ? 19.956 29.783 6.746 1.00 71.38 710 SER A CA 1
ATOM 5629 C C . SER A 1 710 ? 20.788 30.139 7.980 1.00 71.38 710 SER A C 1
ATOM 5631 O O . SER A 1 710 ? 20.824 29.360 8.934 1.00 71.38 710 SER A O 1
ATOM 5633 N N . GLY A 1 711 ? 21.435 31.309 7.971 1.00 61.66 711 GLY A N 1
ATOM 5634 C CA . GLY A 1 711 ? 22.229 31.796 9.101 1.00 61.66 711 GLY A CA 1
ATOM 5635 C C . GLY A 1 711 ? 21.375 31.923 10.364 1.00 61.66 711 GLY A C 1
ATOM 5636 O O . GLY A 1 711 ? 20.295 32.513 10.337 1.00 61.66 711 GLY A O 1
ATOM 5637 N N . THR A 1 712 ? 21.834 31.328 11.464 1.00 54.12 712 THR A N 1
ATOM 5638 C CA . THR A 1 712 ? 21.173 31.393 12.769 1.00 54.12 712 THR A CA 1
ATOM 5639 C C . THR A 1 712 ? 21.321 32.799 13.339 1.00 54.12 712 THR A C 1
ATOM 5641 O O . THR A 1 712 ? 22.404 33.165 13.786 1.00 54.12 712 THR A O 1
ATOM 5644 N N . GLY A 1 713 ? 20.243 33.585 13.350 1.00 47.19 713 GLY A N 1
ATOM 5645 C CA . GLY A 1 713 ? 20.112 34.645 14.347 1.00 47.19 713 GLY A CA 1
ATOM 5646 C C . GLY A 1 713 ? 20.065 33.984 15.724 1.00 47.19 713 GLY A C 1
ATOM 5647 O O . GLY A 1 713 ? 19.309 33.037 15.934 1.00 47.19 713 GLY A O 1
ATOM 5648 N N . SER A 1 714 ? 20.940 34.405 16.623 1.00 38.66 714 SER A N 1
ATOM 5649 C CA . SER A 1 714 ? 21.090 33.862 17.966 1.00 38.66 714 SER A CA 1
ATOM 5650 C C . SER A 1 714 ? 19.817 34.024 18.813 1.00 38.66 714 SER A C 1
ATOM 5652 O O . SER A 1 714 ? 19.266 35.115 18.915 1.00 38.66 714 SER A O 1
ATOM 5654 N N . GLY A 1 715 ? 19.414 32.927 19.468 1.00 37.00 715 GLY A N 1
ATOM 5655 C CA . GLY A 1 715 ? 18.465 32.887 20.588 1.00 37.00 715 GLY A CA 1
ATOM 5656 C C . GLY A 1 715 ? 16.991 32.790 20.196 1.00 37.00 715 GLY A C 1
ATOM 5657 O O . GLY A 1 715 ? 16.471 33.731 19.621 1.00 37.00 715 GLY A O 1
ATOM 5658 N N . GLU A 1 716 ? 16.352 31.661 20.539 1.00 38.88 716 GLU A N 1
ATOM 5659 C CA . GLU A 1 716 ? 14.918 31.467 20.882 1.00 38.88 716 GLU A CA 1
ATOM 5660 C C . GLU A 1 716 ? 13.836 32.331 20.186 1.00 38.88 716 GLU A C 1
ATOM 5662 O O . GLU A 1 716 ? 12.745 32.512 20.720 1.00 38.88 716 GLU A O 1
ATOM 5667 N N . ALA A 1 717 ? 14.078 32.841 18.982 1.00 40.69 717 ALA A N 1
ATOM 5668 C CA . ALA A 1 717 ? 13.059 33.437 18.139 1.00 40.69 717 ALA A CA 1
ATOM 5669 C C . ALA A 1 717 ? 12.368 32.301 17.382 1.00 40.69 717 ALA A C 1
ATOM 5671 O O . ALA A 1 717 ? 13.032 31.529 16.686 1.00 40.69 717 ALA A O 1
ATOM 5672 N N . GLU A 1 718 ? 11.048 32.188 17.546 1.00 40.56 718 GLU A N 1
ATOM 5673 C CA . GLU A 1 718 ? 10.186 31.271 16.800 1.00 40.56 718 GLU A CA 1
ATOM 5674 C C . GLU A 1 718 ? 10.618 31.173 15.334 1.00 40.56 718 GLU A C 1
ATOM 5676 O O . GLU A 1 718 ? 10.647 32.170 14.604 1.00 40.56 718 GLU A O 1
ATOM 5681 N N . TYR A 1 719 ? 10.940 29.954 14.894 1.00 49.72 719 TYR A N 1
ATOM 5682 C CA . TYR A 1 719 ? 11.122 29.655 13.482 1.00 49.72 719 TYR A CA 1
ATOM 5683 C C . TYR A 1 719 ? 9.827 30.015 12.748 1.00 49.72 719 TYR A C 1
ATOM 5685 O O . TYR A 1 719 ? 8.846 29.276 12.782 1.00 49.72 719 TYR A O 1
ATOM 5693 N N . THR A 1 720 ? 9.812 31.175 12.098 1.00 45.81 720 THR A N 1
ATOM 5694 C CA . THR A 1 720 ? 8.705 31.599 11.248 1.00 45.81 720 THR A CA 1
ATOM 5695 C C . THR A 1 720 ? 9.014 31.129 9.828 1.00 45.81 720 THR A C 1
ATOM 5697 O O . THR A 1 720 ? 9.957 31.643 9.210 1.00 45.81 720 THR A O 1
ATOM 5700 N N . PRO A 1 721 ? 8.277 30.141 9.285 1.00 54.75 721 PRO A N 1
ATOM 5701 C CA . PRO A 1 721 ? 8.491 29.698 7.916 1.00 54.75 721 PRO A CA 1
ATOM 5702 C C . PRO A 1 721 ? 8.266 30.882 6.960 1.00 54.75 721 PRO A C 1
ATOM 5704 O O . PRO A 1 721 ? 7.322 31.660 7.141 1.00 54.75 721 PRO A O 1
ATOM 5707 N N . PRO A 1 722 ? 9.132 31.081 5.950 1.00 57.06 722 PRO A N 1
ATOM 5708 C CA . PRO A 1 722 ? 8.926 32.145 4.979 1.00 57.06 722 PRO A CA 1
ATOM 5709 C C . PRO A 1 722 ? 7.615 31.910 4.208 1.00 57.06 722 PRO A C 1
ATOM 5711 O O . PRO A 1 722 ? 7.248 30.760 3.972 1.00 57.06 722 PRO A O 1
ATOM 5714 N N . PRO A 1 723 ? 6.918 32.970 3.749 1.00 61.34 723 PRO A N 1
ATOM 5715 C CA . PRO A 1 723 ? 5.746 32.793 2.899 1.00 61.34 723 PRO A CA 1
ATOM 5716 C C . PRO A 1 723 ? 6.095 31.990 1.633 1.00 61.34 723 PRO A C 1
ATOM 5718 O O . PRO A 1 723 ? 7.238 32.084 1.161 1.00 61.34 723 PRO A O 1
ATOM 5721 N N . PRO A 1 724 ? 5.135 31.244 1.063 1.00 70.69 724 PRO A N 1
ATOM 5722 C CA . PRO A 1 724 ? 5.385 30.361 -0.070 1.00 70.69 724 PRO A CA 1
ATOM 5723 C C . PRO A 1 724 ? 5.994 31.120 -1.261 1.00 70.69 724 PRO A C 1
ATOM 5725 O O . PRO A 1 724 ? 5.729 32.317 -1.439 1.00 70.69 724 PRO A O 1
ATOM 5728 N N . PRO A 1 725 ? 6.850 30.464 -2.063 1.00 78.44 725 PRO A N 1
ATOM 5729 C CA . PRO A 1 725 ? 7.474 31.092 -3.217 1.00 78.44 725 PRO A CA 1
ATOM 5730 C C . PRO A 1 725 ? 6.440 31.521 -4.281 1.00 78.44 725 PRO A C 1
ATOM 5732 O O . PRO A 1 725 ? 5.371 30.918 -4.391 1.00 78.44 725 PRO A O 1
ATOM 5735 N N . PRO A 1 726 ? 6.731 32.551 -5.102 1.00 83.38 726 PRO A N 1
ATOM 5736 C CA . PRO A 1 726 ? 5.816 33.027 -6.128 1.00 83.38 726 PRO A CA 1
ATOM 5737 C C . PRO A 1 726 ? 5.504 31.917 -7.142 1.00 83.38 726 PRO A C 1
ATOM 5739 O O . PRO A 1 726 ? 6.439 31.365 -7.729 1.00 83.38 726 PRO A O 1
ATOM 5742 N N . PRO A 1 727 ? 4.219 31.633 -7.435 1.00 83.69 727 PRO A N 1
ATOM 5743 C CA . PRO A 1 727 ? 3.828 30.505 -8.285 1.00 83.69 727 PRO A CA 1
ATOM 5744 C C . PRO A 1 727 ? 4.492 30.484 -9.669 1.00 83.69 727 PRO A C 1
ATOM 5746 O O . PRO A 1 727 ? 4.783 29.418 -10.202 1.00 83.69 727 PRO A O 1
ATOM 5749 N N . LEU A 1 728 ? 4.780 31.657 -10.247 1.00 84.56 728 LEU A N 1
ATOM 5750 C CA . LEU A 1 728 ? 5.467 31.754 -11.538 1.00 84.56 728 LEU A CA 1
ATOM 5751 C C . LEU A 1 728 ? 6.941 31.351 -11.479 1.00 84.56 728 LEU A C 1
ATOM 5753 O O . LEU A 1 728 ? 7.409 30.688 -12.401 1.00 84.56 728 LEU A O 1
ATOM 5757 N N . LEU A 1 729 ? 7.657 31.693 -10.408 1.00 85.25 729 LEU A N 1
ATOM 5758 C CA . LEU A 1 729 ? 9.050 31.269 -10.240 1.00 85.25 729 LEU A CA 1
ATOM 5759 C C . LEU A 1 729 ? 9.139 29.764 -9.998 1.00 85.25 729 LEU A C 1
ATOM 5761 O O . LEU A 1 729 ? 10.013 29.104 -10.550 1.00 85.25 729 LEU A O 1
ATOM 5765 N N . VAL A 1 730 ? 8.197 29.212 -9.232 1.00 86.31 730 VAL A N 1
ATOM 5766 C CA . VAL A 1 730 ? 8.066 27.766 -9.017 1.00 86.31 730 VAL A CA 1
ATOM 5767 C C . VAL A 1 730 ? 7.802 27.034 -10.333 1.00 86.31 730 VAL A C 1
ATOM 5769 O O . VAL A 1 730 ? 8.473 26.055 -10.649 1.00 86.31 730 VAL A O 1
ATOM 5772 N N . ALA A 1 731 ? 6.865 27.541 -11.137 1.00 84.50 731 ALA A N 1
ATOM 5773 C CA . ALA A 1 731 ? 6.553 27.009 -12.458 1.00 84.50 731 ALA A CA 1
ATOM 5774 C C . ALA A 1 731 ? 7.767 27.037 -13.404 1.00 84.50 731 ALA A C 1
ATOM 5776 O O . ALA A 1 731 ? 8.042 26.056 -14.095 1.00 84.50 731 ALA A O 1
ATOM 5777 N N . GLN A 1 732 ? 8.520 28.141 -13.415 1.00 85.69 732 GLN A N 1
ATOM 5778 C CA . GLN A 1 732 ? 9.747 28.284 -14.205 1.00 85.69 732 GLN A CA 1
ATOM 5779 C C . GLN A 1 732 ? 10.851 27.331 -13.738 1.00 85.69 732 GLN A C 1
ATOM 5781 O O . GLN A 1 732 ? 11.486 26.687 -14.572 1.00 85.69 732 GLN A O 1
ATOM 5786 N N . LEU A 1 733 ? 11.047 27.210 -12.422 1.00 86.38 733 LEU A N 1
ATOM 5787 C CA . LEU A 1 733 ? 11.990 26.271 -11.821 1.00 86.38 733 LEU A CA 1
ATOM 5788 C C . LEU A 1 733 ? 11.640 24.830 -12.201 1.00 86.38 733 LEU A C 1
ATOM 5790 O O . LEU A 1 733 ? 12.509 24.106 -12.673 1.00 86.38 733 LEU A O 1
ATOM 5794 N N . GLY A 1 734 ? 10.372 24.433 -12.067 1.00 83.62 734 GLY A N 1
ATOM 5795 C CA . GLY A 1 734 ? 9.909 23.095 -12.434 1.00 83.62 734 GLY A CA 1
ATOM 5796 C C . GLY A 1 734 ? 10.077 22.790 -13.924 1.00 83.62 734 GLY A C 1
ATOM 5797 O O . GLY A 1 734 ? 10.506 21.695 -14.281 1.00 83.62 734 GLY A O 1
ATOM 5798 N N . LEU A 1 735 ? 9.798 23.757 -14.804 1.00 81.75 735 LEU A N 1
ATOM 5799 C CA . LEU A 1 735 ? 10.023 23.617 -16.245 1.00 81.75 735 LEU A CA 1
ATOM 5800 C C . LEU A 1 735 ? 11.512 23.417 -16.570 1.00 81.75 735 LEU A C 1
ATOM 5802 O O . LEU A 1 735 ? 11.850 22.526 -17.346 1.00 81.75 735 LEU A O 1
ATOM 5806 N N . LEU A 1 736 ? 12.389 24.227 -15.967 1.00 80.56 736 LEU A N 1
ATOM 5807 C CA . LEU A 1 736 ? 13.837 24.163 -16.174 1.00 80.56 736 LEU A CA 1
ATOM 5808 C C . LEU A 1 736 ? 14.449 22.882 -15.594 1.00 80.56 736 LEU A C 1
ATOM 5810 O O . LEU A 1 736 ? 15.334 22.289 -16.203 1.00 80.56 736 LEU A O 1
ATOM 5814 N N . ALA A 1 737 ? 13.963 22.444 -14.434 1.00 78.62 737 ALA A N 1
ATOM 5815 C CA . ALA A 1 737 ? 14.433 21.247 -13.751 1.00 78.62 737 ALA A CA 1
ATOM 5816 C C . ALA A 1 737 ? 13.899 19.938 -14.358 1.00 78.62 737 ALA A C 1
ATOM 5818 O O . ALA A 1 737 ? 14.309 18.861 -13.930 1.00 78.62 737 ALA A O 1
ATOM 5819 N N . GLY A 1 738 ? 12.998 20.016 -15.344 1.00 74.62 738 GLY A N 1
ATOM 5820 C CA . GLY A 1 738 ? 12.445 18.843 -16.013 1.00 74.62 738 GLY A CA 1
ATOM 5821 C C . GLY A 1 738 ? 11.390 18.103 -15.192 1.00 74.62 738 GLY A C 1
ATOM 5822 O O . GLY A 1 738 ? 11.297 16.879 -15.283 1.00 74.62 738 GLY A O 1
ATOM 5823 N N . SER A 1 739 ? 10.579 18.817 -14.401 1.00 77.19 739 SER A N 1
ATOM 5824 C CA . SER A 1 739 ? 9.342 18.242 -13.851 1.00 77.19 739 SER A CA 1
ATOM 5825 C C . SER A 1 739 ? 8.506 17.665 -14.998 1.00 77.19 739 SER A C 1
ATOM 5827 O O . SER A 1 739 ? 8.631 18.118 -16.126 1.00 77.19 739 SER A O 1
ATOM 5829 N N . LEU A 1 740 ? 7.684 16.652 -14.739 1.00 71.31 740 LEU A N 1
ATOM 5830 C CA . LEU A 1 740 ? 6.775 16.041 -15.721 1.00 71.31 740 LEU A CA 1
ATOM 5831 C C . LEU A 1 740 ? 5.307 16.143 -15.292 1.00 71.31 740 LEU A C 1
ATOM 5833 O O . LEU A 1 740 ? 4.406 15.918 -16.096 1.00 71.31 740 LEU A O 1
ATOM 5837 N N . PHE A 1 741 ? 5.066 16.482 -14.025 1.00 72.81 741 PHE A N 1
ATOM 5838 C CA . PHE A 1 741 ? 3.743 16.577 -13.424 1.00 72.81 741 PHE A CA 1
ATOM 5839 C C . PHE A 1 741 ? 3.579 17.924 -12.715 1.00 72.81 741 PHE A C 1
ATOM 5841 O O . PHE A 1 741 ? 4.535 18.453 -12.149 1.00 72.81 741 PHE A O 1
ATOM 5848 N N . PHE A 1 742 ? 2.353 18.449 -12.724 1.00 77.00 742 PHE A N 1
ATOM 5849 C CA . PHE A 1 742 ? 1.963 19.667 -12.009 1.00 77.00 742 PHE A CA 1
ATOM 5850 C C . PHE A 1 742 ? 1.127 19.307 -10.778 1.00 77.00 742 PHE A C 1
ATOM 5852 O O . PHE A 1 742 ? 0.358 18.347 -10.818 1.00 77.00 742 PHE A O 1
ATOM 5859 N N . ASP A 1 743 ? 1.245 20.084 -9.701 1.00 71.00 743 ASP A N 1
ATOM 5860 C CA . ASP A 1 743 ? 0.488 19.856 -8.457 1.00 71.00 743 ASP A CA 1
ATOM 5861 C C . ASP A 1 743 ? -0.982 20.266 -8.559 1.00 71.00 743 ASP A C 1
ATOM 5863 O O . ASP A 1 743 ? -1.814 19.834 -7.772 1.00 71.00 743 ASP A O 1
ATOM 5867 N N . SER A 1 744 ? -1.323 21.094 -9.546 1.00 73.94 744 SER A N 1
ATOM 5868 C CA . SER A 1 744 ? -2.699 21.495 -9.810 1.00 73.94 744 SER A CA 1
ATOM 5869 C C . SER A 1 744 ? -2.890 21.897 -11.266 1.00 73.94 744 SER A C 1
ATOM 5871 O O . SER A 1 744 ? -1.947 22.287 -11.965 1.00 73.94 744 SER A O 1
ATOM 5873 N N . TYR A 1 745 ? -4.146 21.892 -11.713 1.00 75.50 745 TYR A N 1
ATOM 5874 C CA . TYR A 1 745 ? -4.512 22.472 -13.004 1.00 75.50 745 TYR A CA 1
ATOM 5875 C C . TYR A 1 745 ? -4.152 23.967 -13.087 1.00 75.50 745 TYR A C 1
ATOM 5877 O O . TYR A 1 745 ? -3.776 24.456 -14.149 1.00 75.50 745 TYR A O 1
ATOM 5885 N N . ALA A 1 746 ? -4.188 24.692 -11.963 1.00 77.56 746 ALA A N 1
ATOM 5886 C CA . ALA A 1 746 ? -3.766 26.090 -11.901 1.00 77.56 746 ALA A CA 1
ATOM 5887 C C . ALA A 1 746 ? -2.263 26.259 -12.190 1.00 77.56 746 ALA A C 1
ATOM 5889 O O . ALA A 1 746 ? -1.888 27.146 -12.955 1.00 77.56 746 ALA A O 1
ATOM 5890 N N . ALA A 1 747 ? -1.407 25.385 -11.649 1.00 78.62 747 ALA A N 1
ATOM 5891 C CA . ALA A 1 747 ? 0.028 25.384 -11.943 1.00 78.62 747 ALA A CA 1
ATOM 5892 C C . ALA A 1 747 ? 0.309 25.058 -13.421 1.00 78.62 747 ALA A C 1
ATOM 5894 O O . ALA A 1 747 ? 1.100 25.748 -14.067 1.00 78.62 747 ALA A O 1
ATOM 5895 N N . TYR A 1 748 ? -0.403 24.075 -13.984 1.00 82.62 748 TYR A N 1
ATOM 5896 C CA . TYR A 1 748 ? -0.365 23.769 -15.419 1.00 82.62 748 TYR A CA 1
ATOM 5897 C C . TYR A 1 748 ? -0.748 24.983 -16.281 1.00 82.62 748 TYR A C 1
ATOM 5899 O O . TYR A 1 748 ? -0.017 25.356 -17.199 1.00 82.62 748 TYR A O 1
ATOM 5907 N N . ARG A 1 749 ? -1.869 25.642 -15.958 1.00 81.31 749 ARG A N 1
ATOM 5908 C CA . ARG A 1 749 ? -2.337 26.859 -16.638 1.00 81.31 749 ARG A CA 1
ATOM 5909 C C . ARG A 1 749 ? -1.302 27.975 -16.582 1.00 81.31 749 ARG A C 1
ATOM 5911 O O . ARG A 1 749 ? -1.076 28.641 -17.584 1.00 81.31 749 ARG A O 1
ATOM 5918 N N . LEU A 1 750 ? -0.644 28.142 -15.440 1.00 85.12 750 LEU A N 1
ATOM 5919 C CA . LEU A 1 750 ? 0.370 29.168 -15.243 1.00 85.12 750 LEU A CA 1
ATOM 5920 C C . LEU A 1 750 ? 1.616 28.923 -16.112 1.00 85.12 750 LEU A C 1
ATOM 5922 O O . LEU A 1 750 ? 2.142 29.861 -16.713 1.00 85.12 750 LEU A O 1
ATOM 5926 N N . VAL A 1 751 ? 2.048 27.665 -16.247 1.00 85.69 751 VAL A N 1
ATOM 5927 C CA . VAL A 1 751 ? 3.118 27.269 -17.180 1.00 85.69 751 VAL A CA 1
ATOM 5928 C C . VAL A 1 751 ? 2.691 27.491 -18.629 1.00 85.69 751 VAL A C 1
ATOM 5930 O O . VAL A 1 751 ? 3.458 28.053 -19.408 1.00 85.69 751 VAL A O 1
ATOM 5933 N N . ALA A 1 752 ? 1.466 27.109 -18.991 1.00 83.69 752 ALA A N 1
ATOM 5934 C CA . ALA A 1 752 ? 0.933 27.330 -20.331 1.00 83.69 752 ALA A CA 1
ATOM 5935 C C . ALA A 1 752 ? 0.872 28.823 -20.691 1.00 83.69 752 ALA A C 1
ATOM 5937 O O . ALA A 1 752 ? 1.337 29.211 -21.762 1.00 83.69 752 ALA A O 1
ATOM 5938 N N . ASP A 1 753 ? 0.393 29.675 -19.782 1.00 85.56 753 ASP A N 1
ATOM 5939 C CA . ASP A 1 753 ? 0.339 31.126 -19.969 1.00 85.56 753 ASP A CA 1
ATOM 5940 C C . ASP A 1 753 ? 1.753 31.732 -20.079 1.00 85.56 753 ASP A C 1
ATOM 5942 O O . ASP A 1 753 ? 1.991 32.600 -20.923 1.00 85.56 753 ASP A O 1
ATOM 5946 N N . PHE A 1 754 ? 2.720 31.249 -19.286 1.00 87.38 754 PHE A N 1
ATOM 5947 C CA . PHE A 1 754 ? 4.129 31.649 -19.390 1.00 87.38 754 PHE A CA 1
ATOM 5948 C C . PHE A 1 754 ? 4.743 31.259 -20.744 1.00 87.38 754 PHE A C 1
ATOM 5950 O O . PHE A 1 754 ? 5.397 32.081 -21.396 1.00 87.38 754 PHE A O 1
ATOM 5957 N N . LEU A 1 755 ? 4.494 30.032 -21.207 1.00 87.00 755 LEU A N 1
ATOM 5958 C CA . LEU A 1 755 ? 4.959 29.534 -22.503 1.00 87.00 755 LEU A CA 1
ATOM 5959 C C . LEU A 1 755 ? 4.190 30.141 -23.683 1.00 87.00 755 LEU A C 1
ATOM 5961 O O . LEU A 1 755 ? 4.715 30.157 -24.791 1.00 87.00 755 LEU A O 1
ATOM 5965 N N . GLY A 1 756 ? 2.991 30.685 -23.461 1.00 83.94 756 GLY A N 1
ATOM 5966 C CA . GLY A 1 756 ? 2.134 31.232 -24.511 1.00 83.94 756 GLY A CA 1
ATOM 5967 C C . GLY A 1 756 ? 1.325 30.185 -25.274 1.00 83.94 756 GLY A C 1
ATOM 5968 O O . GLY A 1 756 ? 1.123 30.357 -26.477 1.00 83.94 756 GLY A O 1
ATOM 5969 N N . ILE A 1 757 ? 0.917 29.110 -24.596 1.00 83.38 757 ILE A N 1
ATOM 5970 C CA . ILE A 1 757 ? 0.235 27.937 -25.158 1.00 83.38 757 ILE A CA 1
ATOM 5971 C C . ILE A 1 757 ? -1.259 27.979 -24.824 1.00 83.38 757 ILE A C 1
ATOM 5973 O O . ILE A 1 757 ? -1.643 28.314 -23.704 1.00 83.38 757 ILE A O 1
ATOM 5977 N N . VAL A 1 758 ? -2.108 27.617 -25.786 1.00 76.06 758 VAL A N 1
ATOM 5978 C CA . VAL A 1 758 ? -3.557 27.465 -25.582 1.00 76.06 758 VAL A CA 1
ATOM 5979 C C . VAL A 1 758 ? -3.869 26.043 -25.100 1.00 76.06 758 VAL A C 1
ATOM 5981 O O . VAL A 1 758 ? -3.415 25.082 -25.709 1.00 76.06 758 VAL A O 1
ATOM 5984 N N . THR A 1 759 ? -4.628 25.913 -24.005 1.00 63.53 759 THR A N 1
ATOM 5985 C CA . THR A 1 759 ? -4.889 24.633 -23.304 1.00 63.53 759 THR A CA 1
ATOM 5986 C C . THR A 1 759 ? -6.376 24.311 -23.126 1.00 63.53 759 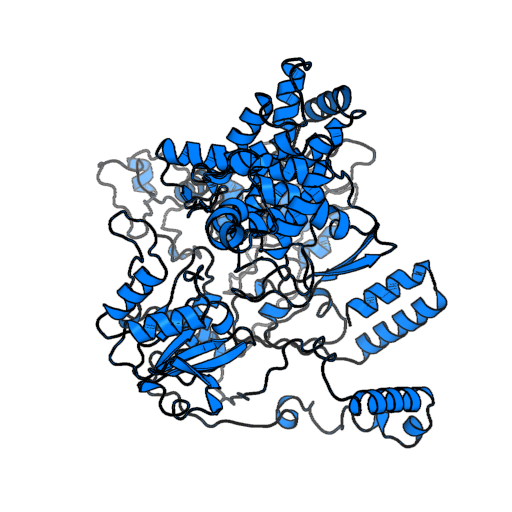THR A C 1
ATOM 5988 O O . THR A 1 759 ? -6.757 23.631 -22.186 1.00 63.53 759 THR A O 1
ATOM 5991 N N . ASP A 1 760 ? -7.200 24.801 -24.055 1.00 60.34 760 ASP A N 1
ATOM 5992 C CA . ASP A 1 760 ? -8.625 24.481 -24.218 1.00 60.34 760 ASP A CA 1
ATOM 5993 C C . ASP A 1 760 ? -9.573 25.102 -23.162 1.00 60.34 760 ASP A C 1
ATOM 5995 O O . ASP A 1 760 ? -9.572 24.733 -21.993 1.00 60.34 760 ASP A O 1
ATOM 5999 N N . ALA A 1 761 ? -10.369 26.098 -23.608 1.00 49.97 761 ALA A N 1
ATOM 6000 C CA . ALA A 1 761 ? -11.709 26.523 -23.124 1.00 49.97 761 ALA A CA 1
ATOM 6001 C C . ALA A 1 761 ? -11.979 28.048 -23.086 1.00 49.97 761 ALA A C 1
ATOM 6003 O O . ALA A 1 761 ? -13.140 28.431 -22.987 1.00 49.97 761 ALA A O 1
ATOM 6004 N N . ALA A 1 762 ? -10.989 28.947 -23.198 1.00 51.16 762 ALA A N 1
ATOM 6005 C CA . ALA A 1 762 ? -11.282 30.401 -23.220 1.00 51.16 762 ALA A CA 1
ATOM 6006 C C . ALA A 1 762 ? -10.192 31.319 -23.818 1.00 51.16 762 ALA A C 1
ATOM 6008 O O . ALA A 1 762 ? -10.286 32.543 -23.719 1.00 51.16 762 ALA A O 1
ATOM 6009 N N . GLY A 1 763 ? -9.125 30.774 -24.404 1.00 53.44 763 GLY A N 1
ATOM 6010 C CA . GLY A 1 763 ? -7.980 31.572 -24.846 1.00 53.44 763 GLY A CA 1
ATOM 6011 C C . GLY A 1 763 ? -7.964 31.742 -26.352 1.00 53.44 763 GLY A C 1
ATOM 6012 O O . GLY A 1 763 ? -7.587 30.805 -27.041 1.00 53.44 763 GLY A O 1
ATOM 6013 N N . VAL A 1 764 ? -8.292 32.949 -26.820 1.00 53.88 764 VAL A N 1
ATOM 6014 C CA . VAL A 1 764 ? -8.378 33.358 -28.231 1.00 53.88 764 VAL A CA 1
ATOM 6015 C C . VAL A 1 764 ? -9.667 32.868 -28.907 1.00 53.88 764 VAL A C 1
ATOM 6017 O O . VAL A 1 764 ? -9.684 31.860 -29.600 1.00 53.88 764 VAL A O 1
ATOM 6020 N N . GLY A 1 765 ? -10.777 33.586 -28.687 1.00 54.09 765 GLY A N 1
ATOM 6021 C CA . GLY A 1 765 ? -12.008 33.380 -29.465 1.00 54.09 765 GLY A CA 1
ATOM 6022 C C . GLY A 1 765 ? -11.775 33.550 -30.974 1.00 54.09 765 GLY A C 1
ATOM 6023 O O . GLY A 1 765 ? -10.692 33.975 -31.373 1.00 54.09 765 GLY A O 1
ATOM 6024 N N . ASP A 1 766 ? -12.807 33.262 -31.778 1.00 53.25 766 ASP A N 1
ATOM 6025 C CA . ASP A 1 766 ? -12.904 33.206 -33.262 1.00 53.25 766 ASP A CA 1
ATOM 6026 C C . ASP A 1 766 ? -12.249 34.340 -34.103 1.00 53.25 766 ASP A C 1
ATOM 6028 O O . ASP A 1 766 ? -12.383 34.385 -35.324 1.00 53.25 766 ASP A O 1
ATOM 6032 N N . GLY A 1 767 ? -11.500 35.263 -33.504 1.00 54.75 767 GLY A N 1
ATOM 6033 C CA . GLY A 1 767 ? -10.787 36.382 -34.121 1.00 54.75 767 GLY A CA 1
ATOM 6034 C C . GLY A 1 767 ? -9.592 36.026 -35.020 1.00 54.75 767 GLY A C 1
ATOM 6035 O O . GLY A 1 767 ? -8.690 36.851 -35.163 1.00 54.75 767 GLY A O 1
ATOM 6036 N N . GLY A 1 768 ? -9.558 34.836 -35.630 1.00 57.00 768 GLY A N 1
ATOM 6037 C CA . GLY A 1 768 ? -8.649 34.523 -36.743 1.00 57.00 768 GLY A CA 1
ATOM 6038 C C . GLY A 1 768 ? -7.159 34.453 -36.390 1.00 57.00 768 GLY A C 1
ATOM 6039 O O . GLY A 1 768 ? -6.310 34.818 -37.206 1.00 57.00 768 GLY A O 1
ATOM 6040 N N . VAL A 1 769 ? -6.814 34.011 -35.179 1.00 65.12 769 VAL A N 1
ATOM 6041 C CA . VAL A 1 769 ? -5.417 33.838 -34.761 1.00 65.12 769 VAL A CA 1
ATOM 6042 C C . VAL A 1 769 ? -4.886 32.476 -35.191 1.00 65.12 769 VAL A C 1
ATOM 6044 O O . VAL A 1 769 ? -5.457 31.439 -34.873 1.00 65.12 769 VAL A O 1
ATOM 6047 N N . VAL A 1 770 ? -3.748 32.485 -35.884 1.00 64.62 770 VAL A N 1
ATOM 6048 C CA . VAL A 1 770 ? -3.024 31.267 -36.256 1.00 64.62 770 VAL A CA 1
ATOM 6049 C C . VAL A 1 770 ? -2.315 30.714 -35.019 1.00 64.62 770 VAL A C 1
ATOM 6051 O O . VAL A 1 770 ? -1.366 31.321 -34.518 1.00 64.62 770 VAL A O 1
ATOM 6054 N N . VAL A 1 771 ? -2.785 29.567 -34.534 1.00 72.06 771 VAL A N 1
ATOM 6055 C CA . VAL A 1 771 ? -2.148 28.789 -33.464 1.00 72.06 771 VAL A CA 1
ATOM 6056 C C . VAL A 1 771 ? -1.192 27.779 -34.101 1.00 72.06 771 VAL A C 1
ATOM 6058 O O . VAL A 1 771 ? -1.549 27.110 -35.072 1.00 72.06 771 VAL A O 1
ATOM 6061 N N . GLY A 1 772 ? 0.036 27.684 -33.587 1.00 66.25 772 GLY A N 1
ATOM 6062 C CA . GLY A 1 772 ? 0.999 26.676 -34.034 1.00 66.25 772 GLY A CA 1
ATOM 6063 C C . GLY A 1 772 ? 0.499 25.249 -33.777 1.00 66.25 772 GLY A C 1
ATOM 6064 O O . GLY A 1 772 ? -0.335 25.017 -32.906 1.00 66.25 772 GLY A O 1
ATOM 6065 N N . ALA A 1 773 ? 1.030 24.259 -34.501 1.00 67.56 773 ALA A N 1
ATOM 6066 C CA . ALA A 1 773 ? 0.682 22.845 -34.285 1.00 67.56 773 ALA A CA 1
ATOM 6067 C C . ALA A 1 773 ? 1.025 22.342 -32.864 1.00 67.56 773 ALA A C 1
ATOM 6069 O O . ALA A 1 773 ? 0.508 21.324 -32.408 1.00 67.56 773 ALA A O 1
ATOM 6070 N N . ASP A 1 774 ? 1.893 23.060 -32.164 1.00 67.50 774 ASP A N 1
ATOM 6071 C CA . ASP A 1 774 ? 2.312 22.852 -30.783 1.00 67.50 774 ASP A CA 1
ATOM 6072 C C . ASP A 1 774 ? 1.487 23.667 -29.763 1.00 67.50 774 ASP A C 1
ATOM 6074 O O . ASP A 1 774 ? 1.769 23.619 -28.571 1.00 67.50 774 ASP A O 1
ATOM 6078 N N . GLY A 1 775 ? 0.464 24.401 -30.213 1.00 75.00 775 GLY A N 1
ATOM 6079 C CA . GLY A 1 775 ? -0.412 25.212 -29.365 1.00 75.00 775 GLY A CA 1
ATOM 6080 C C . GLY A 1 775 ? 0.121 26.613 -29.042 1.00 75.00 775 GLY A C 1
ATOM 6081 O O . GLY A 1 775 ? -0.572 27.373 -28.366 1.00 75.00 775 GLY A O 1
ATOM 6082 N N . PHE A 1 776 ? 1.318 26.985 -29.513 1.00 83.38 776 PHE A N 1
ATOM 6083 C CA . PHE A 1 776 ? 1.932 28.290 -29.245 1.00 83.38 776 PHE A CA 1
ATOM 6084 C C . PHE A 1 776 ? 1.301 29.422 -30.075 1.00 83.38 776 PHE A C 1
ATOM 6086 O O . PHE A 1 776 ? 1.048 29.268 -31.275 1.00 83.38 776 PHE A O 1
ATOM 6093 N N . VAL A 1 777 ? 1.121 30.598 -29.462 1.00 82.38 777 VAL A N 1
ATOM 6094 C CA . VAL A 1 777 ? 0.624 31.813 -30.132 1.00 82.38 777 VAL A CA 1
ATOM 6095 C C . VAL A 1 777 ? 1.703 32.893 -30.177 1.00 82.38 777 VAL A C 1
ATOM 6097 O O . VAL A 1 777 ? 2.240 33.308 -29.149 1.00 82.38 777 VAL A O 1
ATOM 6100 N N . GLN A 1 778 ? 1.976 33.411 -31.376 1.00 81.88 778 GLN A N 1
ATOM 6101 C CA . GLN A 1 778 ? 2.984 34.453 -31.591 1.00 81.88 778 GLN A CA 1
ATOM 6102 C C . GLN A 1 778 ? 2.663 35.756 -30.857 1.00 81.88 778 GLN A C 1
ATOM 6104 O O . GLN A 1 778 ? 1.509 36.173 -30.750 1.00 81.88 778 GLN A O 1
ATOM 6109 N N . MET A 1 779 ? 3.707 36.448 -30.400 1.00 83.50 779 MET A N 1
ATOM 6110 C CA . MET A 1 779 ? 3.609 37.680 -29.616 1.00 83.50 779 MET A CA 1
ATOM 6111 C C . MET A 1 779 ? 2.717 38.753 -30.252 1.00 83.50 779 MET A C 1
ATOM 6113 O O . MET A 1 779 ? 1.901 39.360 -29.558 1.00 83.50 779 MET A O 1
ATOM 6117 N N . GLU A 1 780 ? 2.827 38.958 -31.560 1.00 79.31 780 GLU A N 1
ATOM 6118 C CA . GLU A 1 780 ? 2.038 39.919 -32.328 1.00 79.31 780 GLU A CA 1
ATOM 6119 C C . GLU A 1 780 ? 0.551 39.560 -32.314 1.00 79.31 780 GLU A C 1
ATOM 6121 O O . GLU A 1 780 ? -0.299 40.439 -32.166 1.00 79.31 780 GLU A O 1
ATOM 6126 N N . ALA A 1 781 ? 0.232 38.269 -32.427 1.00 78.06 781 ALA A N 1
ATOM 6127 C CA . ALA A 1 781 ? -1.138 37.780 -32.378 1.00 78.06 781 ALA A CA 1
ATOM 6128 C C . ALA A 1 781 ? -1.733 37.921 -30.971 1.00 78.06 781 ALA A C 1
ATOM 6130 O O . ALA A 1 781 ? -2.847 38.423 -30.841 1.00 78.06 781 ALA A O 1
ATOM 6131 N N . ARG A 1 782 ? -0.965 37.598 -29.919 1.00 82.50 782 ARG A N 1
ATOM 6132 C CA . ARG A 1 782 ? -1.384 37.781 -28.513 1.00 82.50 782 ARG A CA 1
ATOM 6133 C C . ARG A 1 782 ? -1.691 39.243 -28.193 1.00 82.50 782 ARG A C 1
ATOM 6135 O O . ARG A 1 782 ? -2.707 39.531 -27.568 1.00 82.50 782 ARG A O 1
ATOM 6142 N N . ARG A 1 783 ? -0.852 40.169 -28.677 1.00 79.31 783 ARG A N 1
ATOM 6143 C CA . ARG A 1 783 ? -1.066 41.620 -28.547 1.00 79.31 783 ARG A CA 1
ATOM 6144 C C . ARG A 1 783 ? -2.307 42.093 -29.300 1.00 79.31 783 ARG A C 1
ATOM 6146 O O . ARG A 1 783 ? -3.061 42.894 -28.762 1.00 79.31 783 ARG A O 1
ATOM 6153 N N . ARG A 1 784 ? -2.531 41.591 -30.519 1.00 76.00 784 ARG A N 1
ATOM 6154 C CA . ARG A 1 784 ? -3.673 41.974 -31.366 1.00 76.00 784 ARG A CA 1
ATOM 6155 C C . ARG A 1 784 ? -5.017 41.621 -30.736 1.00 76.00 784 ARG A C 1
ATOM 6157 O O . ARG A 1 784 ? -5.942 42.416 -30.819 1.00 76.00 784 ARG A O 1
ATOM 6164 N N . VAL A 1 785 ? -5.113 40.449 -30.113 1.00 73.31 785 VAL A N 1
ATOM 6165 C CA . VAL A 1 785 ? -6.350 39.983 -29.464 1.00 73.31 785 VAL A CA 1
ATOM 6166 C C . VAL A 1 785 ? -6.442 40.366 -27.988 1.00 73.31 785 VAL A C 1
ATOM 6168 O O . VAL A 1 785 ? -7.376 39.951 -27.310 1.00 73.31 785 VAL A O 1
ATOM 6171 N N . GLY A 1 786 ? -5.470 41.127 -27.475 1.00 70.69 786 GLY A N 1
ATOM 6172 C CA . GLY A 1 786 ? -5.430 41.525 -26.071 1.00 70.69 786 GLY A CA 1
ATOM 6173 C C . GLY A 1 786 ? -5.408 40.340 -25.102 1.00 70.69 786 GLY A C 1
ATOM 6174 O O . GLY A 1 786 ? -5.976 40.452 -24.020 1.00 70.69 786 GLY A O 1
ATOM 6175 N N . TRP A 1 787 ? -4.795 39.206 -25.472 1.00 75.25 787 TRP A N 1
ATOM 6176 C CA . TRP A 1 787 ? -4.738 38.023 -24.604 1.00 75.25 787 TRP A CA 1
ATOM 6177 C C . TRP A 1 787 ? -3.894 38.357 -23.357 1.00 75.25 787 TRP A C 1
ATOM 6179 O O . TRP A 1 787 ? -2.708 38.666 -23.515 1.00 75.25 787 TRP A O 1
ATOM 6189 N N . PRO A 1 788 ? -4.460 38.333 -22.129 1.00 65.12 788 PRO A N 1
ATOM 6190 C CA . PRO A 1 788 ? -3.797 38.825 -20.915 1.00 65.12 788 PRO A CA 1
ATOM 6191 C C . PRO A 1 788 ? -2.723 37.872 -20.355 1.00 65.12 788 PRO A C 1
ATOM 6193 O O . PRO A 1 788 ? -2.665 37.628 -19.153 1.00 65.12 788 PRO A O 1
ATOM 6196 N N . VAL A 1 789 ? -1.845 37.337 -21.205 1.00 71.00 789 VAL A N 1
ATOM 6197 C CA . VAL A 1 789 ? -0.734 36.464 -20.798 1.00 71.00 789 VAL A CA 1
ATOM 6198 C C . VAL A 1 789 ? 0.600 37.204 -20.871 1.00 71.00 789 VAL A C 1
ATOM 6200 O O . VAL A 1 789 ? 0.954 37.808 -21.885 1.00 71.00 789 VAL A O 1
ATOM 6203 N N . LYS A 1 790 ? 1.374 37.152 -19.783 1.00 71.38 790 LYS A N 1
ATOM 6204 C CA . LYS A 1 790 ? 2.725 37.731 -19.695 1.00 71.38 790 LYS A CA 1
ATOM 6205 C C . LYS A 1 790 ? 3.777 36.713 -20.148 1.00 71.38 790 LYS A C 1
ATOM 6207 O O . LYS A 1 790 ? 4.628 36.301 -19.367 1.00 71.38 790 LYS A O 1
ATOM 6212 N N . SER A 1 791 ? 3.703 36.291 -21.408 1.00 83.94 791 SER A N 1
ATOM 6213 C CA . SER A 1 791 ? 4.701 35.393 -21.996 1.00 83.94 791 SER A CA 1
ATOM 6214 C C . SER A 1 791 ? 5.843 36.188 -22.649 1.00 83.94 791 SER A C 1
ATOM 6216 O O . SER A 1 791 ? 5.566 37.068 -23.471 1.00 83.94 791 SER A O 1
ATOM 6218 N N . PRO A 1 792 ? 7.120 35.893 -22.335 1.00 84.56 792 PRO A N 1
ATOM 6219 C CA . PRO A 1 792 ? 8.265 36.618 -22.890 1.00 84.56 792 PRO A CA 1
ATOM 6220 C C . PRO A 1 792 ? 8.698 36.123 -24.282 1.00 84.56 792 PRO A C 1
ATOM 6222 O O . PRO A 1 792 ? 9.519 36.764 -24.936 1.00 84.56 792 PRO A O 1
ATOM 6225 N N . PHE A 1 793 ? 8.193 34.976 -24.744 1.00 85.00 793 PHE A N 1
ATOM 6226 C CA . PHE A 1 793 ? 8.731 34.289 -25.919 1.00 85.00 793 PHE A CA 1
ATOM 6227 C C . PHE A 1 793 ? 8.182 34.847 -27.234 1.00 85.00 793 PHE A C 1
ATOM 6229 O O . PHE A 1 793 ? 6.973 34.894 -27.428 1.00 85.00 793 PHE A O 1
ATOM 6236 N N . VAL A 1 794 ? 9.054 35.211 -28.176 1.00 83.12 794 VAL A N 1
ATOM 6237 C CA . VAL A 1 794 ? 8.650 35.665 -29.526 1.00 83.12 794 VAL A CA 1
ATOM 6238 C C . VAL A 1 794 ? 8.443 34.482 -30.489 1.00 83.12 794 VAL A C 1
ATOM 6240 O O . VAL A 1 794 ? 7.658 34.566 -31.430 1.00 83.12 794 VAL A O 1
ATOM 6243 N N . ARG A 1 795 ? 9.116 33.352 -30.236 1.00 81.19 795 ARG A N 1
ATOM 6244 C CA . ARG A 1 795 ? 9.011 32.085 -30.983 1.00 81.19 795 ARG A CA 1
ATOM 6245 C C . ARG A 1 795 ? 8.672 30.947 -30.027 1.00 81.19 795 ARG A C 1
ATOM 6247 O O . ARG A 1 795 ? 8.930 31.087 -28.836 1.00 81.19 795 ARG A O 1
ATOM 6254 N N . SER A 1 796 ? 8.147 29.837 -30.551 1.00 81.44 796 SER A N 1
ATOM 6255 C CA . SER A 1 796 ? 7.765 28.696 -29.717 1.00 81.44 796 SER A CA 1
ATOM 6256 C C . SER A 1 796 ? 8.958 28.171 -28.904 1.00 81.44 796 SER A C 1
ATOM 6258 O O . SER A 1 796 ? 9.952 27.736 -29.498 1.00 81.44 796 SER A O 1
ATOM 6260 N N . PRO A 1 797 ? 8.881 28.194 -27.560 1.00 76.44 797 PRO A N 1
ATOM 6261 C CA . PRO A 1 797 ? 9.908 27.624 -26.692 1.00 76.44 797 PRO A CA 1
ATOM 6262 C C . PRO A 1 797 ? 9.802 26.093 -26.577 1.00 76.44 797 PRO A C 1
ATOM 6264 O O . PRO A 1 797 ? 10.690 25.463 -26.008 1.00 76.44 797 PRO A O 1
ATOM 6267 N N . ILE A 1 798 ? 8.743 25.478 -27.118 1.00 70.44 798 ILE A N 1
ATOM 6268 C CA . ILE A 1 798 ? 8.415 24.056 -26.915 1.00 70.44 798 ILE A CA 1
ATOM 6269 C C . ILE A 1 798 ? 9.484 23.134 -27.503 1.00 70.44 798 ILE A C 1
ATOM 6271 O O . ILE A 1 798 ? 9.756 22.077 -26.948 1.00 70.44 798 ILE A O 1
ATOM 6275 N N . VAL A 1 799 ? 10.151 23.549 -28.584 1.00 61.19 799 VAL A N 1
ATOM 6276 C CA . VAL A 1 799 ? 11.247 22.782 -29.205 1.00 61.19 799 VAL A CA 1
ATOM 6277 C C . VAL A 1 799 ? 12.430 22.586 -28.246 1.00 61.19 799 VAL A C 1
ATOM 6279 O O . VAL A 1 799 ? 13.173 21.620 -28.384 1.00 61.19 799 VAL A O 1
ATOM 6282 N N . TYR A 1 800 ? 12.576 23.479 -27.267 1.00 58.03 800 TYR A N 1
ATOM 6283 C CA . TYR A 1 800 ? 13.637 23.468 -26.260 1.00 58.03 800 TYR A CA 1
ATOM 6284 C C . TYR A 1 800 ? 13.151 22.976 -24.893 1.00 58.03 800 TYR A C 1
ATOM 6286 O O . TYR A 1 800 ? 13.946 22.855 -23.965 1.00 58.03 800 TYR A O 1
ATOM 6294 N N . CYS A 1 801 ? 11.853 22.700 -24.754 1.00 56.06 801 CYS A N 1
ATOM 6295 C CA . CYS A 1 801 ? 11.308 22.103 -23.547 1.00 56.06 801 CYS A CA 1
ATOM 6296 C C . CYS A 1 801 ? 11.493 20.578 -23.616 1.00 56.06 801 CYS A C 1
ATOM 6298 O O . CYS A 1 801 ? 11.198 19.979 -24.652 1.00 56.06 801 CYS A O 1
ATOM 6300 N N . PRO A 1 802 ? 11.888 19.911 -22.518 1.00 51.47 802 PRO A N 1
ATOM 6301 C CA . PRO A 1 802 ? 11.982 18.446 -22.465 1.00 51.47 802 PRO A CA 1
ATOM 6302 C C . PRO A 1 802 ? 10.625 17.735 -22.676 1.00 51.47 802 PRO A C 1
ATOM 6304 O O . PRO A 1 802 ? 10.566 16.521 -22.859 1.00 51.47 802 PRO A O 1
ATOM 6307 N N . TYR A 1 803 ? 9.524 18.488 -22.703 1.00 47.28 803 TYR A N 1
ATOM 6308 C CA . TYR A 1 803 ? 8.160 18.017 -22.907 1.00 47.28 803 TYR A CA 1
ATOM 6309 C C . TYR A 1 803 ? 7.830 17.789 -24.392 1.00 47.28 803 TYR A C 1
ATOM 6311 O O . TYR A 1 803 ? 7.131 18.578 -25.028 1.00 47.28 803 TYR A O 1
ATOM 6319 N N . ARG A 1 804 ? 8.253 16.652 -24.949 1.00 32.94 804 ARG A N 1
ATOM 6320 C CA . ARG A 1 804 ? 7.536 16.026 -26.074 1.00 32.94 804 ARG A CA 1
ATOM 6321 C C . ARG A 1 804 ? 6.767 14.818 -25.557 1.00 32.94 804 ARG A C 1
ATOM 6323 O O . ARG A 1 804 ? 7.278 13.706 -25.581 1.00 32.94 804 ARG A O 1
ATOM 6330 N N . GLY A 1 805 ? 5.535 15.042 -25.102 1.00 30.80 805 GLY A N 1
ATOM 6331 C CA . GLY A 1 805 ? 4.634 13.943 -24.745 1.00 30.80 805 GLY A CA 1
ATOM 6332 C C . GLY A 1 805 ? 3.617 14.266 -23.658 1.00 30.80 805 GLY A C 1
ATOM 6333 O O . GLY A 1 805 ? 3.527 13.530 -22.688 1.00 30.80 805 GLY A O 1
ATOM 6334 N N . ALA A 1 806 ? 2.858 15.347 -23.803 1.00 28.59 806 ALA A N 1
ATOM 6335 C CA . ALA A 1 806 ? 1.601 15.514 -23.079 1.00 28.59 806 ALA A CA 1
ATOM 6336 C C . ALA A 1 806 ? 0.616 16.204 -24.026 1.00 28.59 806 ALA A C 1
ATOM 6338 O O . ALA A 1 806 ? 0.597 17.427 -24.148 1.00 28.59 806 ALA A O 1
ATOM 6339 N N . ARG A 1 807 ? -0.110 15.387 -24.784 1.00 25.41 807 ARG A N 1
ATOM 6340 C CA . ARG A 1 807 ? -1.412 15.740 -25.341 1.00 25.41 807 ARG A CA 1
ATOM 6341 C C . ARG A 1 807 ? -2.421 14.800 -24.719 1.00 25.41 807 ARG A C 1
ATOM 6343 O O . ARG A 1 807 ? -2.065 13.603 -24.612 1.00 25.41 807 ARG A O 1
#

Radius of gyration: 31.22 Å; chains: 1; bounding box: 82×79×68 Å

Sequence (807 aa):
MMSFRLMGRELLRTKPQLAWKTMDLDAWLDATCRDILDESDAILDPRFQLVYSIGNQRIMDGQPDRWVITQRLLALFASEAYRLQTEGSRDIEVDFRGRSFPMITFLNHDVGHILLDRVVEQIGRGKLLGISLLHCSAAVRQAVLEFIRESSVCESTLTLVEQEFGSSASWKILLLCRGLIANNVLLFALQQKRWLVNYGLDLSRCRMAVPYRAKGVPSISAEFGHPDVAIVLTCLSYYYSGLTSTQLRHAFENLFRESDPSSEYALWAQDCPTLSIQSLHGINLEDDRSWDETILPQLRFSKSAADYFMATVVFPHEGKEFPAKLSTSAWDIPSKSQPSTGFSGTNDNKFLLPLSIHQNDLPQLHRTNAMVANMLLQRENRQYVEAKDSCGKRLSTEGLLKLLCASSPQISVFIDVGAQVLEASNEDVARKWLQLSPNADAAVFFDEADEKRVLDRHGFVERLSNSGFHQNLDRCLIYLDEVHTRGVDISMPTQARAAVTLGPRTTKDRLVQACMRMRKLNCHHLEEPEGRTLHEMYGGGSGQPAFRSCLTSEPARQDATVQHLLSEWATFKSGHSRDWTLQEEQEREIAHEVEQERELQRPPPAEALAHTLDPAVRAFVQNGTFPENGALTTHGRADEFLRPVTWLLSSRRSDRTDVFVIISPYEANALLPALRQETAAAAVRLHVYAAKTSRAMLGDFTGLDFYTVSGTGSGEAEYTPPPPPPPLLVAQLGLLAGSLFFDSYAAYRLVADFLGIVTDAAGVGDGGVVVGADGFVQMEARRRVGWPVKSPFVRSPIVYCPYRGAR

InterPro domains:
  IPR022099 Domain of unknown function DUF3638 [PF12340] (1-84)
  IPR022105 Domain of unknown function DUF3645 [PF12359] (202-234)
  IPR051346 OTU Domain-Containing Deubiquitinase [PTHR13367] (2-748)

pLDDT: mean 78.22, std 17.85, range [25.41, 98.69]

Organism: NCBI:txid420778

Secondary structure (DSSP, 8-state):
-HHHHHHHHHHHHH-HHHHHHHHHHHHHHHHH---EETTHHHHT-TT-EEEEEES--EEPTTTTHHHHHHHHHHHHHHHHHHHHHHTT-SSEEEE-TTSSSPEEEESSSTHHHHHHHHHHHHHHTT-STT---TTS-HHHHHHHHHHHH-SS--HHHHHHHHHHHTTSTHHHHHHHHHHHTTT-HHHIIIII--BTTTEEEETTTEEEEEEEEETTEE-SS---SSHHHHHHHHHHHHHHH---HHHHHHHHHHHTTSS-HHHHHHHHHHT-TT-S--SGGG--TT-HHHIIIIIHHHHTT-HHHHHHHIIIIIHHHH-EE-SEEEEEEGGGSTTSSSPPEE--S-SSSGGGS-TTPPP---TTGGGHHHHHHHHHTSGGG------B-TTSPBPPHHHHHHHHHT-SSPP-EEE-TT----SS-HHHHHHHHHHH-TT-SEEEEE-TTS-EEEEETT--EEEGGGSTTTT-GGGEEEEE-SGGGSS------TT--EEE---TT--HHHHHHHHTTSTTTT-SS--------HHHHH--SSS--TTTHHHHSTTGGG-HHHHHHHHHHHHHTT--SSS--S--SS----------PPP--PPPPPPPPPP---HHHHHHHHHSS--TT----TT----S-PPP--EEEEEE-TTS-EEEEEE-HHHHHHHHHHHTSTTS-TTEEEEE-----STT----GGGS-SSEE----SS-----PPPPPPHHHHHHHHHHTT----SSHHHHHHHHHHHTB--SSSSS-SS-----TTSB--HHHHHHTT-------SS--GGGSS-----